Protein AF-A0AA42Z4S3-F1 (afdb_monomer)

Secondary structure (DSSP, 8-state):
-------------------------PPPPP-EEEEEEET---SSEEEEEE-TTSPEEEEETTS-EEEEEEEEEETTEEEEEEEEEE-TTTTSPPBBTTSPBP-----EEEEEEEEEETTEEEEEEEEE-S----STT-----B-TT-EEEEEEEE-SSSEEEEEEEEEE---SSS--EEEEEEETTTTEEEEEE--SSSSSS--GGGTTPPPPTT-SEEEEEEHHHHHHSPPEE-TT--EES-BPPB---TTS--SS-TTTTS--GGGTTPBP--TTSSEEEEEE--S-EEEEEE-TTS-EEEEEPPPPTTS--PPBTTTSS--BS----TT----PEEEEEE-STT---S---HHHH-TTT--EEEEEEETTEEEEEEEE-TTTT-SS-SS-TT---GGGGS---TTTTS-EEEEESS-EEEEEEE---GGGGTTTTEEEEEETTTEEEEE-B-TTSSSBSS--EEEEBSS-SEEEEEEE--TTSSSTT-EEEEEETTTEEEEEEE-TT--------TT--SS-SSS-HHHHHHHT--TT-TTB----SSSSSS-TTT-S-TT-SSS-GGG-TTTT-TTTTTT-PSPEEE---TTSSS-SBTTTTB-EE-B-SSS-GGGS--GGGEEEETTTTEEEETT--S---STT-----S-EEEEE---TTSPPEEEEEEEESSPSBBTTB--PPPTT-EEEEEEESSBTTEEEEEEEE-GGGT-EEEEEEEESS-EEEEEEEHHHH--TTS-SEEEEEEEEETTTTEEEEEEEETT---EE-SSPEE--GGGS-TTSS-PEEEEEEEE-TTT----BEEEEEEEEEESSTT------S-----------EE-SSSEE---------S---S-S-------TTSSS---------TT-EEETTEEE-----TT-SSS-TTT-TTTT-TT-TTSEEEPB-TTT--BSEEE---STT-SS-EE-TT-PEEEEP-SBSS-EEEE---GGG---B-HHHHS-TT-TT-HHHHHHHSEEEE--SSSSPEEEEE---SEEEEEEEEE----TT--STTSSEEEEEETTEEEEEEE-HHHHTTSTTB-EEEEEEEEE-SSS-EEEEEEEEES--EESEEEEEEE-PPPP------EEEEETTEEEEE--PPTT-SEEEEEEEEHHHHHHTTS-STTTEEEEEEEEESSSEEEE-----TT--EEEEEEEEETTEE--S----TT--S-SHHHHTTSTTS--

Foldseek 3Di:
DDDDDDDDDDDDDDDDDDDDDDDDDDQFDWFWAKDFAAPDFFAQWAAWDAAQLQWIWTAHQQGKIKTFDWDAPDRNRIYGPDIDIDCPRLQDWFAFLQLHTDPHRTWGWREWDWDDHSQKIKIWTKTFFSDQAFFPLLGQPRGKQQRIWTKMWIDPNPGTDIETLEGRAGDFSHDFGFAYWDAPPVQQKIKTFFAFNFFFQEQESRRNLAHGFLRHQATKIARRVVSVPADWDADPVRHTYRDFAQWFDQPVAPDVVGNSPPINCPSVSTHGAADVPDRMHGFEHAANHFRYWDQFPVRWIKTKGAHGAFQGAAAFDQAPHLQTARHGDRPHRFTFFIFIDGSVTGHAHQFGAHNCQQHVQHRWRWDWDQDPSDTDGDDIDGQVPSTPHGRYHPPRHRNSSSYGAGHPHRHQGQAGDLFAKHAKDQQCACASNCQRHGWMWIFTQVQFIKIFAADPVNSHGPDHIDGPAHQPDAGFHYKDAAYPPGPLHGKMKTDGGLVSTIMIIHIDRDQDDPLDLDQVDQRSPLLEHSVQCVVQVFRSRYSRTAAHQLCPNHRHPVGDQQRNPLPAGQLRQLQSNDSLQQQPAEDWDKFQQAQLVVPDDDRNRQFRFFAHASPDGRVRQEDPSQWDGHDRNSKTKRAFFEAQALAFPRQRFHPWTKHFHNFFLQAAWKKKKWKWFPPPFAASSRRDQDAFPWWKFKKWALSYSQTIWTKIFGSNRSQIWIKIWGGHRRDIDIDTGGCVQQNRQNPFRMKMWMWTQNSNQQWIWIWIDTNNHDIGTPDDTDHHDNVQRHPPDSHGIMMGIGTHPHPVRGTGMTMIRMITMGGDGPPLPLPPPPPDDDPDDDDDFHHDHSDTDGDDDDDDDDDDDDPDPDDDDDDDDPDDDDDDDQVPQPPQWDDDPRDTDGDQPQQLLQADGVLRQLQRQASQSPVQADFFAFPVPRDGQWEFCADDDLGGAWFQAPVRDIHGHDDQKDDWDKDFFDDPPPLQEPDCCSHVNPPRRPVSRSSSLARMKTWDDQDDDFIKGFGNGFFAKKKKKFKYAARDPQQFDWPQFFKFKDKPNHTSDHRDDRQVSQVTHSYMHIHMDIDGGDPNRGIMITIGGDHDIDMTRIMTMGGRDFDAFEAFDAWDWDDDVQFIKTFTDGTVRFQFKWKWKFKPVQCVVVVNQLQRGTDATQDARHRHRMGGDRDDDDVPIDMDMFMWGAGSNGIYASDDPDPPDDDGRRVRLVNHPHHRD

pLDDT: mean 84.41, std 17.95, range [22.06, 98.81]

Structure (mmCIF, N/CA/C/O backbone):
data_AF-A0AA42Z4S3-F1
#
_entry.id   AF-A0AA42Z4S3-F1
#
loop_
_atom_site.group_PDB
_atom_site.id
_atom_site.type_symbol
_atom_site.label_atom_id
_atom_site.label_alt_id
_atom_site.label_comp_id
_atom_site.label_asym_id
_atom_site.label_entity_id
_atom_site.label_seq_id
_atom_site.pdbx_PDB_ins_code
_atom_site.Cartn_x
_atom_site.Cartn_y
_atom_site.Cartn_z
_atom_site.occupancy
_atom_site.B_iso_or_equiv
_atom_site.auth_seq_id
_atom_site.auth_comp_id
_atom_site.auth_asym_id
_atom_site.auth_atom_id
_atom_site.pdbx_PDB_model_num
ATOM 1 N N . MET A 1 1 ? -20.725 -14.456 -30.197 1.00 29.16 1 MET A N 1
ATOM 2 C CA . MET A 1 1 ? -21.381 -15.527 -31.013 1.00 29.16 1 MET A CA 1
ATOM 3 C C . MET A 1 1 ? -22.117 -16.524 -30.101 1.00 29.16 1 MET A C 1
ATOM 5 O O . MET A 1 1 ? -21.522 -17.475 -29.614 1.00 29.16 1 MET A O 1
ATOM 9 N N . ILE A 1 2 ? -23.419 -16.324 -29.867 1.00 31.39 2 ILE A N 1
ATOM 10 C CA . ILE A 1 2 ? -24.229 -17.087 -28.895 1.00 31.39 2 ILE A CA 1
ATOM 11 C C . ILE A 1 2 ? -24.362 -18.573 -29.289 1.00 31.39 2 ILE A C 1
ATOM 13 O O . ILE A 1 2 ? -25.015 -18.915 -30.282 1.00 31.39 2 ILE A O 1
ATOM 17 N N . ARG A 1 3 ? -23.826 -19.488 -28.468 1.00 25.52 3 ARG A N 1
ATOM 18 C CA . ARG A 1 3 ? -24.170 -20.922 -28.505 1.00 25.52 3 ARG A CA 1
ATOM 19 C C . ARG A 1 3 ? -24.824 -21.380 -27.206 1.00 25.52 3 ARG A C 1
ATOM 21 O O . ARG A 1 3 ? -24.203 -21.947 -26.322 1.00 25.52 3 ARG A O 1
ATOM 28 N N . ARG A 1 4 ? -26.154 -21.273 -27.212 1.00 28.16 4 ARG A N 1
ATOM 29 C CA . ARG A 1 4 ? -27.086 -22.049 -26.382 1.00 28.16 4 ARG A CA 1
ATOM 30 C C . ARG A 1 4 ? -26.798 -23.556 -26.467 1.00 28.16 4 ARG A C 1
ATOM 32 O O . ARG A 1 4 ? -26.897 -24.125 -27.558 1.00 28.16 4 ARG A O 1
ATOM 39 N N . HIS A 1 5 ? -26.599 -24.227 -25.334 1.00 26.06 5 HIS A N 1
ATOM 40 C CA . HIS A 1 5 ? -26.882 -25.660 -25.130 1.00 26.06 5 HIS A CA 1
ATOM 41 C C . HIS A 1 5 ? -27.743 -25.787 -23.857 1.00 26.06 5 HIS A C 1
ATOM 43 O O . HIS A 1 5 ? -27.249 -25.725 -22.749 1.00 26.06 5 HIS A O 1
ATOM 49 N N . ALA A 1 6 ? -29.072 -25.721 -23.958 1.00 26.83 6 ALA A N 1
ATOM 50 C CA . ALA A 1 6 ? -29.973 -26.862 -24.167 1.00 26.83 6 ALA A CA 1
ATOM 51 C C . ALA A 1 6 ? -30.007 -27.883 -23.006 1.00 26.83 6 ALA A C 1
ATOM 53 O O . ALA A 1 6 ? -29.569 -29.025 -23.150 1.00 26.83 6 ALA A O 1
ATOM 54 N N . CYS A 1 7 ? -30.660 -27.508 -21.902 1.00 22.06 7 CYS A N 1
ATOM 55 C CA . CYS A 1 7 ? -31.142 -28.444 -20.888 1.00 22.06 7 CYS A CA 1
ATOM 56 C C . CYS A 1 7 ? -32.348 -29.239 -21.441 1.00 22.06 7 CYS A C 1
ATOM 58 O O . CYS A 1 7 ? -33.380 -28.678 -21.822 1.00 22.06 7 CYS A O 1
ATOM 60 N N . ARG A 1 8 ? -32.214 -30.567 -21.568 1.00 24.98 8 ARG A N 1
ATOM 61 C CA . ARG A 1 8 ? -33.283 -31.470 -22.033 1.00 24.98 8 ARG A CA 1
ATOM 62 C C . ARG A 1 8 ? -34.077 -32.011 -20.847 1.00 24.98 8 ARG A C 1
ATOM 64 O O . ARG A 1 8 ? -33.633 -32.918 -20.152 1.00 24.98 8 ARG A O 1
ATOM 71 N N . ALA A 1 9 ? -35.305 -31.520 -20.716 1.00 25.77 9 ALA A N 1
ATOM 72 C CA . ALA A 1 9 ? -36.335 -32.049 -19.836 1.00 25.77 9 ALA A CA 1
ATOM 73 C C . ALA A 1 9 ? -36.715 -33.507 -20.171 1.00 25.77 9 ALA A C 1
ATOM 75 O O . ALA A 1 9 ? -37.051 -33.841 -21.313 1.00 25.77 9 ALA A O 1
ATOM 76 N N . VAL A 1 10 ? -36.758 -34.364 -19.147 1.00 26.34 10 VAL A N 1
ATOM 77 C CA . VAL A 1 10 ? -37.476 -35.646 -19.169 1.00 26.34 10 VAL A CA 1
ATOM 78 C C . VAL A 1 10 ? -38.820 -35.437 -18.471 1.00 26.34 10 VAL A C 1
ATOM 80 O O . VAL A 1 10 ? -38.917 -35.469 -17.250 1.00 26.34 10 VAL A O 1
ATOM 83 N N . ILE A 1 11 ? -39.878 -35.230 -19.258 1.00 29.59 11 ILE A N 1
ATOM 84 C CA . ILE A 1 11 ? -41.263 -35.215 -18.768 1.00 29.59 11 ILE A CA 1
ATOM 85 C C . ILE A 1 11 ? -41.795 -36.653 -18.751 1.00 29.59 11 ILE A C 1
ATOM 87 O O . ILE A 1 11 ? -42.029 -37.261 -19.797 1.00 29.59 11 ILE A O 1
ATOM 91 N N . GLY A 1 12 ? -42.026 -37.181 -17.548 1.00 25.41 12 GLY A N 1
ATOM 92 C CA . GLY A 1 12 ? -42.789 -38.400 -17.284 1.00 25.41 12 GLY A CA 1
ATOM 93 C C . GLY A 1 12 ? -44.149 -38.067 -16.668 1.00 25.41 12 GLY A C 1
ATOM 94 O O . GLY A 1 12 ? -44.254 -37.764 -15.488 1.00 25.41 12 GLY A O 1
ATOM 95 N N . PHE A 1 13 ? -45.194 -38.131 -17.487 1.00 31.78 13 PHE A N 1
ATOM 96 C CA . PHE A 1 13 ? -46.596 -37.844 -17.167 1.00 31.78 13 PHE A CA 1
ATOM 97 C C . PHE A 1 13 ? -47.201 -38.864 -16.176 1.00 31.78 13 PHE A C 1
ATOM 99 O O . PHE A 1 13 ? -47.369 -40.023 -16.552 1.00 31.78 13 PHE A O 1
ATOM 106 N N . VAL A 1 14 ? -47.657 -38.440 -14.987 1.00 30.89 14 VAL A N 1
ATOM 107 C CA . VAL A 1 14 ? -48.811 -39.044 -14.280 1.00 30.89 14 VAL A CA 1
ATOM 108 C C . VAL A 1 14 ? -49.551 -37.944 -13.513 1.00 30.89 14 VAL A C 1
ATOM 110 O O . VAL A 1 14 ? -49.013 -37.339 -12.594 1.00 30.89 14 VAL A O 1
ATOM 113 N N . GLY A 1 15 ? -50.793 -37.680 -13.923 1.00 35.94 15 GLY A N 1
ATOM 114 C CA . GLY A 1 15 ? -51.637 -36.628 -13.366 1.00 35.94 15 GLY A CA 1
ATOM 115 C C . GLY A 1 15 ? -52.119 -36.906 -11.944 1.00 35.94 15 GLY A C 1
ATOM 116 O O . GLY A 1 15 ? -52.366 -38.054 -11.569 1.00 35.94 15 GLY A O 1
ATOM 117 N N . PHE A 1 16 ? -52.326 -35.824 -11.192 1.00 30.86 16 PHE A N 1
ATOM 118 C CA . PHE A 1 16 ? -52.967 -35.865 -9.888 1.00 30.86 16 PHE A CA 1
ATOM 119 C C . PHE A 1 16 ? -54.235 -35.012 -9.843 1.00 30.86 16 PHE A C 1
ATOM 121 O O . PHE A 1 16 ? -54.315 -33.886 -10.323 1.00 30.86 16 PHE A O 1
ATOM 128 N N . LEU A 1 17 ? -55.242 -35.660 -9.276 1.00 31.52 17 LEU A N 1
ATOM 129 C CA . LEU A 1 17 ? -56.587 -35.216 -8.980 1.00 31.52 17 LEU A CA 1
ATOM 130 C C . LEU A 1 17 ? -56.551 -34.104 -7.919 1.00 31.52 17 LEU A C 1
ATOM 132 O O . LEU A 1 17 ? -55.923 -34.277 -6.877 1.00 31.52 17 LEU A O 1
ATOM 136 N N . CYS A 1 18 ? -57.271 -33.005 -8.161 1.00 31.77 18 CYS A N 1
ATOM 137 C CA . CYS A 1 18 ? -57.515 -31.944 -7.187 1.00 31.77 18 CYS A CA 1
ATOM 138 C C . CYS A 1 18 ? -58.043 -32.494 -5.852 1.00 31.77 18 CYS A C 1
ATOM 140 O O . CYS A 1 18 ? -59.130 -33.077 -5.802 1.00 31.77 18 CYS A O 1
ATOM 142 N N . LEU A 1 19 ? -57.344 -32.183 -4.761 1.00 30.50 19 LEU A N 1
ATOM 143 C CA . LEU A 1 19 ? -57.950 -32.025 -3.446 1.00 30.50 19 LEU A CA 1
ATOM 144 C C . LEU A 1 19 ? -57.431 -30.708 -2.863 1.00 30.50 19 LEU A C 1
ATOM 146 O O . LEU A 1 19 ? -56.246 -30.567 -2.589 1.00 30.50 19 LEU A O 1
ATOM 150 N N . ALA A 1 20 ? -58.330 -29.735 -2.744 1.00 38.12 20 ALA A N 1
ATOM 151 C CA . ALA A 1 20 ? -58.050 -28.437 -2.157 1.00 38.12 20 ALA A CA 1
ATOM 152 C C . ALA A 1 20 ? -57.659 -28.598 -0.679 1.00 38.12 20 ALA A C 1
ATOM 154 O O . ALA A 1 20 ? -58.510 -28.897 0.161 1.00 38.12 20 ALA A O 1
ATOM 155 N N . LEU A 1 21 ? -56.381 -28.382 -0.378 1.00 31.97 21 LEU A N 1
ATOM 156 C CA . LEU A 1 21 ? -55.927 -27.881 0.912 1.00 31.97 21 LEU A CA 1
ATOM 157 C C . LEU A 1 21 ? -55.508 -26.431 0.687 1.00 31.97 21 LEU A C 1
ATOM 159 O O . LEU A 1 21 ? -54.557 -26.142 -0.027 1.00 31.97 21 LEU A O 1
ATOM 163 N N . SER A 1 22 ? -56.291 -25.527 1.256 1.00 33.69 22 SER A N 1
ATOM 164 C CA . SER A 1 22 ? -55.968 -24.117 1.408 1.00 33.69 22 SER A CA 1
ATOM 165 C C . SER A 1 22 ? -54.712 -23.966 2.268 1.00 33.69 22 SER A C 1
ATOM 167 O O . SER A 1 22 ? -54.780 -24.223 3.471 1.00 33.69 22 SER A O 1
ATOM 169 N N . ILE A 1 23 ? -53.609 -23.530 1.663 1.00 31.31 23 ILE A N 1
ATOM 170 C CA . ILE A 1 23 ? -52.482 -22.912 2.364 1.00 31.31 23 ILE A CA 1
ATOM 171 C C . ILE A 1 23 ? -52.549 -21.418 2.024 1.00 31.31 23 ILE A C 1
ATOM 173 O O . ILE A 1 23 ? -52.349 -21.069 0.863 1.00 31.31 23 ILE A O 1
ATOM 177 N N . PRO A 1 24 ? -52.912 -20.533 2.967 1.00 35.69 24 PRO A N 1
ATOM 178 C CA . PRO A 1 24 ? -52.584 -19.127 2.867 1.00 35.69 24 PRO A CA 1
ATOM 179 C C . PRO A 1 24 ? -51.231 -18.915 3.549 1.00 35.69 24 PRO A C 1
ATOM 181 O O . PRO A 1 24 ? -51.073 -19.187 4.736 1.00 35.69 24 PRO A O 1
ATOM 184 N N . GLY A 1 25 ? -50.272 -18.442 2.777 1.00 32.47 25 GLY A N 1
ATOM 185 C CA . GLY A 1 25 ? -48.986 -17.961 3.243 1.00 32.47 25 GLY A CA 1
ATOM 186 C C . GLY A 1 25 ? -48.299 -17.415 2.014 1.00 32.47 25 GLY A C 1
ATOM 187 O O . GLY A 1 25 ? -47.662 -18.177 1.297 1.00 32.47 25 GLY A O 1
ATOM 188 N N . ALA A 1 26 ? -48.551 -16.142 1.704 1.00 39.41 26 ALA A N 1
ATOM 189 C CA . ALA A 1 26 ? -47.608 -15.400 0.882 1.00 39.41 26 ALA A CA 1
ATOM 190 C C . ALA A 1 26 ? -46.235 -15.582 1.546 1.00 39.41 26 ALA A C 1
ATOM 192 O O . ALA A 1 26 ? -46.162 -15.517 2.778 1.00 39.41 26 ALA A O 1
ATOM 193 N N . LEU A 1 27 ? -45.200 -15.908 0.770 1.00 48.97 27 LEU A N 1
ATOM 194 C CA . LEU A 1 27 ? -43.832 -15.784 1.269 1.00 48.97 27 LEU A CA 1
ATOM 195 C C . LEU A 1 27 ? -43.710 -14.354 1.809 1.00 48.97 27 LEU A C 1
ATOM 197 O O . LEU A 1 27 ? -44.201 -13.427 1.164 1.00 48.97 27 LEU A O 1
ATOM 201 N N . ALA A 1 28 ? -43.209 -14.194 3.034 1.00 59.06 28 ALA A N 1
ATOM 202 C CA . ALA A 1 28 ? -42.989 -12.858 3.564 1.00 59.06 28 ALA A CA 1
ATOM 203 C C . ALA A 1 28 ? -41.935 -12.200 2.669 1.00 59.06 28 ALA A C 1
ATOM 205 O O . ALA A 1 28 ? -40.856 -12.762 2.499 1.00 59.06 28 ALA A O 1
ATOM 206 N N . GLN A 1 29 ? -42.301 -11.082 2.048 1.00 76.12 29 GLN A N 1
ATOM 207 C CA . GLN A 1 29 ? -41.384 -10.246 1.288 1.00 76.12 29 GLN A CA 1
ATOM 208 C C . GLN A 1 29 ? -40.279 -9.777 2.240 1.00 76.12 29 GLN A C 1
ATOM 210 O O . GLN A 1 29 ? -40.583 -9.323 3.346 1.00 76.12 29 GLN A O 1
ATOM 215 N N . ILE A 1 30 ? -39.026 -9.968 1.839 1.00 87.19 30 ILE A N 1
ATOM 216 C CA . ILE A 1 30 ? -37.850 -9.490 2.566 1.00 87.19 30 ILE A CA 1
ATOM 217 C C . ILE A 1 30 ? -37.511 -8.145 1.952 1.00 87.19 30 ILE A C 1
ATOM 219 O O . ILE A 1 30 ? -37.483 -8.034 0.737 1.00 87.19 30 ILE A O 1
ATOM 223 N N . SER A 1 31 ? -37.364 -7.124 2.784 1.00 89.69 31 SER A N 1
ATOM 224 C CA . SER A 1 31 ? -37.192 -5.757 2.312 1.00 89.69 31 SER A CA 1
ATOM 225 C C . SER A 1 31 ? -36.435 -4.957 3.347 1.00 89.69 31 SER A C 1
ATOM 227 O O . SER A 1 31 ? -36.774 -5.006 4.534 1.00 89.69 31 SER A O 1
ATOM 229 N N . PHE A 1 32 ? -35.430 -4.218 2.906 1.00 92.81 32 PHE A N 1
ATOM 230 C CA . PHE A 1 32 ? -34.692 -3.282 3.737 1.00 92.81 32 PHE A CA 1
ATOM 231 C C . PHE A 1 32 ? -34.670 -1.910 3.078 1.00 92.81 32 PHE A C 1
ATOM 233 O O . PHE A 1 32 ? -34.764 -1.785 1.869 1.00 92.81 32 PHE A O 1
ATOM 240 N N . SER A 1 33 ? -34.533 -0.880 3.899 1.00 91.25 33 SER A N 1
ATOM 241 C CA . SER A 1 33 ? -34.171 0.467 3.462 1.00 91.25 33 SER A CA 1
ATOM 242 C C . SER A 1 33 ? -32.709 0.718 3.811 1.00 91.25 33 SER A C 1
ATOM 244 O O . SER A 1 33 ? -32.266 0.244 4.856 1.00 91.25 33 SER A O 1
ATOM 246 N N . SER A 1 34 ? -31.975 1.460 2.982 1.00 91.06 34 SER A N 1
ATOM 247 C CA . SER A 1 34 ? -30.566 1.806 3.223 1.00 91.06 34 SER A CA 1
ATOM 248 C C . SER A 1 34 ? -30.392 3.267 3.668 1.00 91.06 34 SER A C 1
ATOM 250 O O . SER A 1 34 ? -31.198 4.135 3.322 1.00 91.06 34 SER A O 1
ATOM 252 N N . SER A 1 35 ? -29.373 3.550 4.486 1.00 91.88 35 SER A N 1
ATOM 253 C CA . SER A 1 35 ? -28.947 4.908 4.858 1.00 91.88 35 SER A CA 1
ATOM 254 C C . SER A 1 35 ? -27.518 4.935 5.409 1.00 91.88 35 SER A C 1
ATOM 256 O O . SER A 1 35 ? -27.092 4.001 6.082 1.00 91.88 35 SER A O 1
ATOM 258 N N . GLY A 1 36 ? -26.784 6.032 5.208 1.00 92.81 36 GLY A N 1
ATOM 259 C CA . GLY A 1 36 ? -25.493 6.248 5.873 1.00 92.81 36 GLY A CA 1
ATOM 260 C C . GLY A 1 36 ? -25.631 6.647 7.352 1.00 92.81 36 GLY A C 1
ATOM 261 O O . GLY A 1 36 ? -26.595 7.312 7.756 1.00 92.81 36 GLY A O 1
ATOM 262 N N . LEU A 1 37 ? -24.639 6.302 8.178 1.00 96.56 37 LEU A N 1
ATOM 263 C CA . LEU A 1 37 ? -24.572 6.726 9.580 1.00 96.56 37 LEU A CA 1
ATOM 264 C C . LEU A 1 37 ? -24.096 8.184 9.706 1.00 96.56 37 LEU A C 1
ATOM 266 O O . LEU A 1 37 ? -22.904 8.494 9.694 1.00 96.56 37 LEU A O 1
ATOM 270 N N . SER A 1 38 ? -25.038 9.107 9.909 1.00 96.94 38 SER A N 1
ATOM 271 C CA . SER A 1 38 ? -24.730 10.538 9.991 1.00 96.94 38 SER A CA 1
ATOM 272 C C . SER A 1 38 ? -23.846 10.886 11.196 1.00 96.94 38 SER A C 1
ATOM 274 O O . SER A 1 38 ? -24.185 10.590 12.347 1.00 96.94 38 SER A O 1
ATOM 276 N N . GLY A 1 39 ? -22.742 11.594 10.940 1.00 93.88 39 GLY A N 1
ATOM 277 C CA . GLY A 1 39 ? -21.812 12.068 11.969 1.00 93.88 39 GLY A CA 1
ATOM 278 C C . GLY A 1 39 ? -20.792 11.029 12.438 1.00 93.88 39 GLY A C 1
ATOM 279 O O . GLY A 1 39 ? -20.069 11.310 13.395 1.00 93.88 39 GLY A O 1
ATOM 280 N N . ALA A 1 40 ? -20.730 9.856 11.798 1.00 94.44 40 ALA A N 1
ATOM 281 C CA . ALA A 1 40 ? -19.579 8.972 11.924 1.00 94.44 40 ALA A CA 1
ATOM 282 C C . ALA A 1 40 ? -18.338 9.641 11.315 1.00 94.44 40 ALA A C 1
ATOM 284 O O . ALA A 1 40 ? -18.430 10.380 10.338 1.00 94.44 40 ALA A O 1
ATOM 285 N N . THR A 1 41 ? -17.190 9.401 11.935 1.00 92.38 41 THR A N 1
ATOM 286 C CA . THR A 1 41 ? -15.879 9.855 11.465 1.00 92.38 41 THR A CA 1
ATOM 287 C C . THR A 1 41 ? -14.973 8.642 11.550 1.00 92.38 41 THR A C 1
ATOM 289 O O . THR A 1 41 ? -14.368 8.416 12.598 1.00 92.38 41 THR A O 1
ATOM 292 N N . VAL A 1 42 ? -15.006 7.812 10.513 1.00 92.44 42 VAL A N 1
ATOM 293 C CA . VAL A 1 42 ? -14.152 6.631 10.373 1.00 92.44 42 VAL A CA 1
ATOM 294 C C . VAL A 1 42 ? -13.202 6.855 9.206 1.00 92.44 42 VAL A C 1
ATOM 296 O O . VAL A 1 42 ? -13.493 7.660 8.329 1.00 92.44 42 VAL A O 1
ATOM 299 N N . ASN A 1 43 ? -12.075 6.161 9.218 1.00 90.88 43 ASN A N 1
ATOM 300 C CA . ASN A 1 43 ? -11.137 6.098 8.109 1.00 90.88 43 ASN A CA 1
ATOM 301 C C . ASN A 1 43 ? -10.698 4.645 7.929 1.00 90.88 43 ASN A C 1
ATOM 303 O O . ASN A 1 43 ? -10.277 4.027 8.912 1.00 90.88 43 ASN A O 1
ATOM 307 N N . ASN A 1 44 ? -10.861 4.108 6.719 1.00 89.75 44 ASN A N 1
ATOM 308 C CA . ASN A 1 44 ? -10.619 2.710 6.363 1.00 89.75 44 ASN A CA 1
ATOM 309 C C . ASN A 1 44 ? -11.102 1.736 7.454 1.00 89.75 44 ASN A C 1
ATOM 311 O O . ASN A 1 44 ? -10.285 1.072 8.108 1.00 89.75 44 ASN A O 1
ATOM 315 N N . PRO A 1 45 ? -12.421 1.703 7.732 1.00 95.75 45 PRO A N 1
ATOM 316 C CA . PRO A 1 45 ? -12.969 0.838 8.766 1.00 95.75 45 PRO A CA 1
ATOM 317 C C . PRO A 1 45 ? -12.798 -0.640 8.383 1.00 95.75 45 PRO A C 1
ATOM 319 O O . PRO A 1 45 ? -13.015 -1.013 7.233 1.00 95.75 45 PRO A O 1
ATOM 322 N N . THR A 1 46 ? -12.416 -1.478 9.350 1.00 95.75 46 THR A N 1
ATOM 323 C CA . THR A 1 46 ? -12.044 -2.888 9.113 1.00 95.75 46 THR A CA 1
ATOM 324 C C . THR A 1 46 ? -12.916 -3.915 9.809 1.00 95.75 46 THR A C 1
ATOM 326 O O . THR A 1 46 ? -13.020 -5.036 9.318 1.00 95.75 46 THR A O 1
ATOM 329 N N . SER A 1 47 ? -13.518 -3.562 10.946 1.00 97.69 47 SER A N 1
ATOM 330 C CA . SER A 1 47 ? -14.443 -4.438 11.662 1.00 97.69 47 SER A CA 1
ATOM 331 C C . SER A 1 47 ? -15.479 -3.646 12.463 1.00 97.69 47 SER A C 1
ATOM 333 O O . SER A 1 47 ? -15.229 -2.500 12.859 1.00 97.69 47 SER A O 1
ATOM 335 N N . ILE A 1 48 ? -16.665 -4.225 12.664 1.00 98.12 48 ILE A N 1
ATOM 336 C CA . ILE A 1 48 ? -17.844 -3.548 13.212 1.00 98.12 48 ILE A CA 1
ATOM 337 C C . ILE A 1 48 ? -18.702 -4.472 14.085 1.00 98.12 48 ILE A C 1
ATOM 339 O O . ILE A 1 48 ? -19.171 -5.512 13.643 1.00 98.12 48 ILE A O 1
ATOM 343 N N . GLU A 1 49 ? -19.017 -4.058 15.317 1.00 98.06 49 GLU A N 1
ATOM 344 C CA . GLU A 1 49 ? -19.950 -4.814 16.167 1.00 98.06 49 GLU A CA 1
ATOM 345 C C . GLU A 1 49 ? -20.606 -3.951 17.261 1.00 98.06 49 GLU A C 1
ATOM 347 O O . GLU A 1 49 ? -20.018 -3.009 17.800 1.00 98.06 49 GLU A O 1
ATOM 352 N N . PHE A 1 50 ? -21.849 -4.273 17.632 1.00 98.38 50 PHE A N 1
ATOM 353 C CA . PHE A 1 50 ? -22.528 -3.657 18.774 1.00 98.38 50 PHE A CA 1
ATOM 354 C C . PHE A 1 50 ? -22.154 -4.316 20.099 1.00 98.38 50 PHE A C 1
ATOM 356 O O . PHE A 1 50 ? -22.395 -5.499 20.306 1.00 98.38 50 PHE A O 1
ATOM 363 N N . GLY A 1 51 ? -21.692 -3.510 21.055 1.00 97.31 51 GLY A N 1
ATOM 364 C CA . GLY A 1 51 ? -21.411 -3.985 22.404 1.00 97.31 51 GLY A CA 1
ATOM 365 C C . GLY A 1 51 ? -22.646 -4.063 23.308 1.00 97.31 51 GLY A C 1
ATOM 366 O O . GLY A 1 51 ? -23.686 -3.445 23.052 1.00 97.31 51 GLY A O 1
ATOM 367 N N . PRO A 1 52 ? -22.532 -4.743 24.465 1.00 96.44 52 PRO A N 1
ATOM 368 C CA . PRO A 1 52 ? -23.649 -4.932 25.393 1.00 96.44 52 PRO A CA 1
ATOM 369 C C . PRO A 1 52 ? -24.115 -3.640 26.078 1.00 96.44 52 PRO A C 1
ATOM 371 O O . PRO A 1 52 ? -25.137 -3.634 26.762 1.00 96.44 52 PRO A O 1
ATOM 374 N N . ASP A 1 53 ? -23.362 -2.549 25.965 1.00 96.69 53 ASP A N 1
ATOM 375 C CA . ASP A 1 53 ? -23.748 -1.219 26.438 1.00 96.69 53 ASP A CA 1
ATOM 376 C C . ASP A 1 53 ? -24.585 -0.430 25.415 1.00 96.69 53 ASP A C 1
ATOM 378 O O . ASP A 1 53 ? -25.043 0.677 25.713 1.00 96.69 53 ASP A O 1
ATOM 382 N N . GLY A 1 54 ? -24.846 -1.031 24.252 1.00 95.94 54 GLY A N 1
ATOM 383 C CA . GLY A 1 54 ? -25.671 -0.496 23.180 1.00 95.94 54 GLY A CA 1
ATOM 384 C C . GLY A 1 54 ? -24.949 0.484 22.257 1.00 95.94 54 GLY A C 1
ATOM 385 O O . GLY A 1 54 ? -25.615 1.183 21.492 1.00 95.94 54 GLY A O 1
ATOM 386 N N . ARG A 1 55 ? -23.617 0.574 22.347 1.00 98.12 55 ARG A N 1
ATOM 387 C CA . ARG A 1 55 ? -22.787 1.351 21.421 1.00 98.12 55 ARG A CA 1
ATOM 388 C C . ARG A 1 55 ? -22.307 0.486 20.264 1.00 98.12 55 ARG A C 1
ATOM 390 O O . ARG A 1 55 ? -22.099 -0.711 20.437 1.00 98.12 55 ARG A O 1
ATOM 397 N N . LEU A 1 56 ? -22.104 1.122 19.117 1.00 98.75 56 LEU A N 1
ATOM 398 C CA . LEU A 1 56 ? -21.456 0.517 17.958 1.00 98.75 56 LEU A CA 1
ATOM 399 C C . LEU A 1 56 ? -19.949 0.739 18.061 1.00 98.75 56 LEU A C 1
ATOM 401 O O . LEU A 1 56 ? -19.521 1.884 18.205 1.00 98.75 56 LEU A O 1
ATOM 405 N N . TYR A 1 57 ? -19.169 -0.329 17.993 1.00 98.75 57 TYR A N 1
ATOM 406 C CA . TYR A 1 57 ? -17.716 -0.280 17.954 1.00 98.75 57 TYR A CA 1
ATOM 407 C C . TYR A 1 57 ? -17.257 -0.514 16.519 1.00 98.75 57 TYR A C 1
ATOM 409 O O . TYR A 1 57 ? -17.690 -1.476 15.895 1.00 98.75 57 TYR A O 1
ATOM 417 N N . VAL A 1 58 ? -16.412 0.377 16.004 1.00 98.69 58 VAL A N 1
ATOM 418 C CA . VAL A 1 58 ? -15.847 0.286 14.653 1.00 98.69 58 VAL A CA 1
ATOM 419 C C . VAL A 1 58 ? -14.335 0.416 14.760 1.00 98.69 58 VAL A C 1
ATOM 421 O O . VAL A 1 58 ? -13.851 1.433 15.268 1.00 98.69 58 VAL A O 1
ATOM 424 N N . SER A 1 59 ? -13.592 -0.606 14.339 1.00 98.12 59 SER A N 1
ATOM 425 C CA . SER A 1 59 ? -12.134 -0.532 14.228 1.00 98.12 59 SER A CA 1
ATOM 426 C C . SER A 1 59 ? -11.722 0.056 12.887 1.00 98.12 59 SER A C 1
ATOM 428 O O . SER A 1 59 ? -12.410 -0.103 11.882 1.00 98.12 59 SER A O 1
ATOM 430 N N . GLN A 1 60 ? -10.574 0.718 12.882 1.00 95.75 60 GLN A N 1
ATOM 431 C CA . GLN A 1 60 ? -9.906 1.209 11.686 1.00 95.75 60 GLN A CA 1
ATOM 432 C C . GLN A 1 60 ? -8.640 0.405 11.427 1.00 95.75 60 GLN A C 1
ATOM 434 O O . GLN A 1 60 ? -8.028 -0.115 12.367 1.00 95.75 60 GLN A O 1
ATOM 439 N N . GLN A 1 61 ? -8.194 0.401 10.172 1.00 93.38 61 GLN A N 1
ATOM 440 C CA . GLN A 1 61 ? -6.985 -0.307 9.757 1.00 93.38 61 GLN A CA 1
ATOM 441 C C . GLN A 1 61 ? -5.758 0.059 10.603 1.00 93.38 61 GLN A C 1
ATOM 443 O O . GLN A 1 61 ? -4.970 -0.817 10.921 1.00 93.38 61 GLN A O 1
ATOM 448 N N . ASN A 1 62 ? -5.614 1.319 11.029 1.00 91.31 62 ASN A N 1
ATOM 449 C CA . ASN A 1 62 ? -4.464 1.793 11.813 1.00 91.31 62 ASN A CA 1
ATOM 450 C C . ASN A 1 62 ? -4.497 1.446 13.317 1.00 91.31 62 ASN A C 1
ATOM 452 O O . ASN A 1 62 ? -3.583 1.828 14.056 1.00 91.31 62 ASN A O 1
ATOM 456 N N . GLY A 1 63 ? -5.543 0.761 13.784 1.00 95.38 63 GLY A N 1
ATOM 457 C CA . GLY A 1 63 ? -5.659 0.276 15.159 1.00 95.38 63 GLY A CA 1
ATOM 458 C C . GLY A 1 63 ? -6.429 1.191 16.109 1.00 95.38 63 GLY A C 1
ATOM 459 O O . GLY A 1 63 ? -6.506 0.903 17.309 1.00 95.38 63 GLY A O 1
ATOM 460 N N . LEU A 1 64 ? -7.016 2.280 15.601 1.00 96.69 64 LEU A N 1
ATOM 461 C CA . LEU A 1 64 ? -8.006 3.064 16.337 1.00 96.69 64 LEU A CA 1
ATOM 462 C C . LEU A 1 64 ? -9.357 2.352 16.371 1.00 96.69 64 LEU A C 1
ATOM 464 O O . LEU A 1 64 ? -9.779 1.740 15.393 1.00 96.69 64 LEU A O 1
ATOM 468 N N . ILE A 1 65 ? -10.066 2.484 17.492 1.00 98.56 65 ILE A N 1
ATOM 469 C CA . ILE A 1 65 ? -11.441 1.997 17.632 1.00 98.56 65 ILE A CA 1
ATOM 470 C C . ILE A 1 65 ? -12.337 3.160 18.049 1.00 98.56 65 ILE A C 1
ATOM 472 O O . ILE A 1 65 ? -12.069 3.853 19.036 1.00 98.56 65 ILE A O 1
ATOM 476 N N . HIS A 1 66 ? -13.434 3.354 17.325 1.00 98.50 66 HIS A N 1
ATOM 477 C CA . HIS A 1 66 ? -14.479 4.302 17.682 1.00 98.50 66 HIS A CA 1
ATOM 478 C C . HIS A 1 66 ? -15.665 3.594 18.323 1.00 98.50 66 HIS A C 1
ATOM 480 O O . HIS A 1 66 ? -16.218 2.658 17.758 1.00 98.50 66 HIS A O 1
ATOM 486 N N . ALA A 1 67 ? -16.085 4.074 19.495 1.00 98.44 67 ALA A N 1
ATOM 487 C CA . ALA A 1 67 ? -17.315 3.645 20.150 1.00 98.44 67 ALA A CA 1
ATOM 488 C C . ALA A 1 67 ? -18.391 4.732 19.998 1.00 98.44 67 ALA A C 1
ATOM 490 O O . ALA A 1 67 ? -18.363 5.767 20.679 1.00 98.44 67 ALA A O 1
ATOM 491 N N . TYR A 1 68 ? -19.354 4.494 19.112 1.00 98.62 68 TYR A N 1
ATOM 492 C CA . TYR A 1 68 ? -20.425 5.423 18.777 1.00 98.62 68 TYR A CA 1
ATOM 493 C C . TYR A 1 68 ? -21.673 5.205 19.630 1.00 98.62 68 TYR A C 1
ATOM 495 O O . TYR A 1 68 ? -22.240 4.116 19.713 1.00 98.62 68 TYR A O 1
ATOM 503 N N . THR A 1 69 ? -22.165 6.293 20.222 1.00 98.38 69 THR A N 1
ATOM 504 C CA . THR A 1 69 ? -23.515 6.345 20.793 1.00 98.38 69 THR A CA 1
ATOM 505 C C . THR A 1 69 ? -24.487 6.814 19.722 1.00 98.38 69 THR A C 1
ATOM 507 O O . THR A 1 69 ? -24.448 7.978 19.313 1.00 98.38 69 THR A O 1
ATOM 510 N N . ILE A 1 70 ? -25.384 5.932 19.293 1.00 98.25 70 ILE A N 1
ATOM 511 C CA . ILE A 1 70 ? -26.258 6.172 18.142 1.00 98.25 70 ILE A CA 1
ATOM 512 C C . ILE A 1 70 ? -27.690 6.472 18.593 1.00 98.25 70 ILE A C 1
ATOM 514 O O . ILE A 1 70 ? -28.212 5.880 19.539 1.00 98.25 70 ILE A O 1
ATOM 518 N N . SER A 1 71 ? -28.348 7.392 17.889 1.00 96.56 71 SER A N 1
ATOM 519 C CA . SER A 1 71 ? -29.783 7.640 17.995 1.00 96.56 71 SER A CA 1
ATOM 520 C C . SER A 1 71 ? -30.446 7.460 16.635 1.00 96.56 71 SER A C 1
ATOM 522 O O . SER A 1 71 ? -30.029 8.069 15.654 1.00 96.56 71 SER A O 1
ATOM 524 N N . ARG A 1 72 ? -31.549 6.709 16.593 1.00 96.00 72 ARG A N 1
ATOM 525 C CA . ARG A 1 72 ? -32.445 6.679 15.431 1.00 96.00 72 ARG A CA 1
ATOM 526 C C . ARG A 1 72 ? -33.347 7.915 15.459 1.00 96.00 72 ARG A C 1
ATOM 528 O O . ARG A 1 72 ? -34.146 8.075 16.385 1.00 96.00 72 ARG A O 1
ATOM 535 N N . VAL A 1 73 ? -33.202 8.808 14.484 1.00 95.12 73 VAL A N 1
ATOM 536 C CA . VAL A 1 73 ? -33.892 10.115 14.432 1.00 95.12 73 VAL A CA 1
ATOM 537 C C . VAL A 1 73 ? -35.093 10.131 13.479 1.00 95.12 73 VAL A C 1
ATOM 539 O O . VAL A 1 73 ? -35.947 11.013 13.584 1.00 95.12 73 VAL A O 1
ATOM 542 N N . GLY A 1 74 ? -35.216 9.119 12.621 1.00 90.88 74 GLY A N 1
ATOM 543 C CA . GLY A 1 74 ? -36.334 8.898 11.703 1.00 90.88 74 GLY A CA 1
ATOM 544 C C . GLY A 1 74 ? -36.347 7.456 11.176 1.00 90.88 74 GLY A C 1
ATOM 545 O O . GLY A 1 74 ? -35.518 6.662 11.614 1.00 90.88 74 GLY A O 1
ATOM 546 N N . PRO A 1 75 ? -37.307 7.087 10.307 1.00 86.88 75 PRO A N 1
ATOM 547 C CA . PRO A 1 75 ? -37.203 5.883 9.475 1.00 86.88 75 PRO A CA 1
ATOM 548 C C . PRO A 1 75 ? -35.938 5.917 8.622 1.00 86.88 75 PRO A C 1
ATOM 550 O O . PRO A 1 75 ? -35.684 6.963 8.030 1.00 86.88 75 PRO A O 1
ATOM 553 N N . SER A 1 76 ? -35.164 4.827 8.612 1.00 89.00 76 SER A N 1
ATOM 554 C CA . SER A 1 76 ? -33.872 4.711 7.920 1.00 89.00 76 SER A CA 1
ATOM 555 C C . SER A 1 76 ? -32.978 5.938 8.137 1.00 89.00 76 SER A C 1
ATOM 557 O O . SER A 1 76 ? -32.522 6.599 7.210 1.00 89.00 76 SER A O 1
ATOM 559 N N . SER A 1 77 ? -32.850 6.375 9.395 1.00 93.56 77 SER A N 1
ATOM 560 C CA . SER A 1 77 ? -32.095 7.588 9.712 1.00 93.56 77 SER A CA 1
ATOM 561 C C . SER A 1 77 ? -31.470 7.506 11.095 1.00 93.56 77 SER A C 1
ATOM 563 O O . SER A 1 77 ? -32.153 7.572 12.130 1.00 93.56 77 SER A O 1
ATOM 565 N N . TYR A 1 78 ? -30.145 7.387 11.092 1.00 97.06 78 TYR A N 1
ATOM 566 C CA . TYR A 1 78 ? -29.313 7.135 12.260 1.00 97.06 78 TYR A CA 1
ATOM 567 C C . TYR A 1 78 ? -28.250 8.221 12.389 1.00 97.06 78 TYR A C 1
ATOM 569 O O . TYR A 1 78 ? -27.677 8.678 11.403 1.00 97.06 78 TYR A O 1
ATOM 577 N N . GLN A 1 79 ? -28.010 8.661 13.622 1.00 97.38 79 GLN A N 1
ATOM 578 C CA . GLN A 1 79 ? -27.071 9.735 13.912 1.00 97.38 79 GLN A CA 1
ATOM 579 C C . GLN A 1 79 ? -26.187 9.389 15.107 1.00 97.38 79 GLN A C 1
ATOM 581 O O . GLN A 1 79 ? -26.683 8.981 16.164 1.00 97.38 79 GLN A O 1
ATOM 586 N N . VAL A 1 80 ? -24.887 9.644 14.964 1.00 98.38 80 VAL A N 1
ATOM 587 C CA . VAL A 1 80 ? -23.924 9.634 16.065 1.00 98.38 80 VAL A CA 1
ATOM 588 C C . VAL A 1 80 ? -24.176 10.838 16.972 1.00 98.38 80 VAL A C 1
ATOM 590 O O . VAL A 1 80 ? -24.174 11.993 16.551 1.00 98.38 80 VAL A O 1
ATOM 593 N N . THR A 1 81 ? -24.409 10.566 18.253 1.00 97.69 81 THR A N 1
ATOM 594 C CA . THR A 1 81 ? -24.655 11.587 19.286 1.00 97.69 81 THR A CA 1
ATOM 595 C C . THR A 1 81 ? -23.465 11.793 20.219 1.00 97.69 81 THR A C 1
ATOM 597 O O . THR A 1 81 ? -23.369 12.836 20.867 1.00 97.69 81 THR A O 1
ATOM 600 N N . ALA A 1 82 ? -22.562 10.814 20.285 1.00 97.81 82 ALA A N 1
ATOM 601 C CA . ALA A 1 82 ? -21.279 10.899 20.967 1.00 97.81 82 ALA A CA 1
ATOM 602 C C . ALA A 1 82 ? -20.313 9.858 20.390 1.00 97.81 82 ALA A C 1
ATOM 604 O O . ALA A 1 82 ? -20.737 8.755 20.042 1.00 97.81 82 ALA A O 1
ATOM 605 N N . THR A 1 83 ? -19.030 10.206 20.377 1.00 98.12 83 THR A N 1
ATOM 606 C CA . THR A 1 83 ? -17.926 9.341 19.953 1.00 98.12 83 THR A CA 1
ATOM 607 C C . THR A 1 83 ? -16.908 9.267 21.081 1.00 98.12 83 THR A C 1
ATOM 609 O O . THR A 1 83 ? -16.514 10.298 21.630 1.00 98.12 83 THR A O 1
ATOM 612 N N . GLU A 1 84 ? -16.487 8.057 21.429 1.00 97.62 84 GLU A N 1
ATOM 613 C CA . GLU A 1 84 ? -15.266 7.805 22.194 1.00 97.62 84 GLU A CA 1
ATOM 614 C C . GLU A 1 84 ? -14.225 7.193 21.253 1.00 97.62 84 GLU A C 1
ATOM 616 O O . GLU A 1 84 ? -14.557 6.319 20.455 1.00 97.62 84 GLU A O 1
ATOM 621 N N . THR A 1 85 ? -12.979 7.651 21.351 1.00 97.44 85 THR A N 1
ATOM 622 C CA . THR A 1 85 ? -11.841 7.082 20.621 1.00 97.44 85 THR A CA 1
ATOM 623 C C . THR A 1 85 ? -10.990 6.272 21.585 1.00 97.44 85 THR A C 1
ATOM 625 O O . THR A 1 85 ? -10.573 6.790 22.622 1.00 97.44 85 THR A O 1
ATOM 628 N N . ILE A 1 86 ? -10.729 5.019 21.231 1.00 97.12 86 ILE A N 1
ATOM 629 C CA . ILE A 1 86 ? -9.941 4.063 22.003 1.00 97.12 86 ILE A CA 1
ATOM 630 C C . ILE A 1 86 ? -8.663 3.789 21.202 1.00 97.12 86 ILE A C 1
ATOM 632 O O . ILE A 1 86 ? -8.722 3.217 20.116 1.00 97.12 86 ILE A O 1
ATOM 636 N N . ALA A 1 87 ? -7.519 4.232 21.728 1.00 96.12 87 ALA A N 1
ATOM 637 C CA . ALA A 1 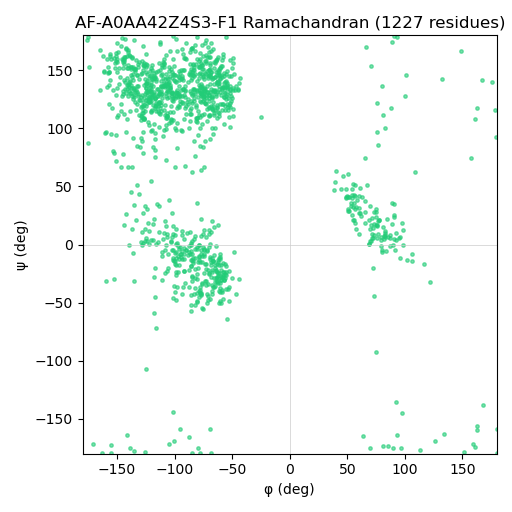87 ? -6.202 4.127 21.078 1.00 96.12 87 ALA A CA 1
ATOM 638 C C . ALA A 1 87 ? -5.298 3.059 21.725 1.00 96.12 87 ALA A C 1
ATOM 640 O O . ALA A 1 87 ? -4.116 2.926 21.404 1.00 96.12 87 ALA A O 1
ATOM 641 N N . ASP A 1 88 ? -5.847 2.291 22.668 1.00 94.38 88 ASP A N 1
ATOM 642 C CA . ASP A 1 88 ? -5.114 1.279 23.421 1.00 94.38 88 ASP A CA 1
ATOM 643 C C . ASP A 1 88 ? -4.504 0.199 22.517 1.00 94.38 88 ASP A C 1
ATOM 645 O O . ASP A 1 88 ? -3.460 -0.333 22.864 1.00 94.38 88 ASP A O 1
ATOM 649 N N . ILE A 1 89 ? -5.106 -0.135 21.371 1.00 96.19 89 ILE A N 1
ATOM 650 C CA . ILE A 1 89 ? -4.516 -1.100 20.427 1.00 96.19 89 ILE A CA 1
ATOM 651 C C . ILE A 1 89 ? -3.453 -0.441 19.556 1.00 96.19 89 ILE A C 1
ATOM 653 O O . ILE A 1 89 ? -2.339 -0.945 19.518 1.00 96.19 89 ILE A O 1
ATOM 657 N N . GLN A 1 90 ? -3.757 0.708 18.946 1.00 94.12 90 GLN A N 1
ATOM 658 C CA . GLN A 1 90 ? -2.798 1.487 18.153 1.00 94.12 90 GLN A CA 1
ATOM 659 C C . GLN A 1 90 ? -1.444 1.662 18.867 1.00 94.12 90 GLN A C 1
ATOM 661 O O . GLN A 1 90 ? -0.402 1.464 18.267 1.00 94.12 90 GLN A O 1
ATOM 666 N N . SER A 1 91 ? -1.456 1.940 20.175 1.00 87.44 91 SER A N 1
ATOM 667 C CA . SER A 1 91 ? -0.243 2.162 20.982 1.00 87.44 91 SER A CA 1
ATOM 668 C C . SER A 1 91 ? 0.555 0.906 21.384 1.00 87.44 91 SER A C 1
ATOM 670 O O . SER A 1 91 ? 1.463 1.001 22.215 1.00 87.44 91 SER A O 1
ATOM 672 N N . THR A 1 92 ? 0.221 -0.281 20.874 1.00 89.38 92 THR A N 1
ATOM 673 C CA . THR A 1 92 ? 1.044 -1.485 21.071 1.00 89.38 92 THR A CA 1
ATOM 674 C C . THR A 1 92 ? 2.342 -1.373 20.266 1.00 89.38 92 THR A C 1
ATOM 676 O O . THR A 1 92 ? 2.308 -1.046 19.085 1.00 89.38 92 THR A O 1
ATOM 679 N N . LEU A 1 93 ? 3.478 -1.654 20.913 1.00 89.62 93 LEU A N 1
ATOM 680 C CA . LEU A 1 93 ? 4.796 -1.666 20.275 1.00 89.62 93 LEU A CA 1
ATOM 681 C C . LEU A 1 93 ? 4.854 -2.730 19.167 1.00 89.62 93 LEU A C 1
ATOM 683 O O . LEU A 1 93 ? 4.437 -3.868 19.390 1.00 89.62 93 LEU A O 1
ATOM 687 N N . ASN A 1 94 ? 5.392 -2.355 18.008 1.00 92.94 94 ASN A N 1
ATOM 688 C CA . ASN A 1 94 ? 5.752 -3.293 16.944 1.00 92.94 94 ASN A CA 1
ATOM 689 C C . ASN A 1 94 ? 7.207 -3.741 17.089 1.00 92.94 94 ASN A C 1
ATOM 691 O O . ASN A 1 94 ? 8.015 -3.050 17.713 1.00 92.94 94 ASN A O 1
ATOM 695 N N . HIS A 1 95 ? 7.539 -4.861 16.461 1.00 92.50 95 HIS A N 1
ATOM 696 C CA . HIS A 1 95 ? 8.894 -5.402 16.407 1.00 92.50 95 HIS A CA 1
ATOM 697 C C . HIS A 1 95 ? 9.292 -5.616 14.946 1.00 92.50 95 HIS A C 1
ATOM 699 O O . HIS A 1 95 ? 8.437 -5.592 14.065 1.00 92.50 95 HIS A O 1
ATOM 705 N N . ASN A 1 96 ? 10.578 -5.780 14.680 1.00 92.44 96 ASN A N 1
ATOM 706 C CA . ASN A 1 96 ? 11.086 -6.259 13.397 1.00 92.44 96 ASN A CA 1
ATOM 707 C C . ASN A 1 96 ? 11.196 -7.786 13.410 1.00 92.44 96 ASN A C 1
ATOM 709 O O . ASN A 1 96 ? 10.989 -8.409 14.455 1.00 92.44 96 ASN A O 1
ATOM 713 N N . ASP A 1 97 ? 11.522 -8.391 12.268 1.00 90.56 97 ASP A N 1
ATOM 714 C CA . ASP A 1 97 ? 11.562 -9.852 12.166 1.00 90.56 97 ASP A CA 1
ATOM 715 C C . ASP A 1 97 ? 12.704 -10.497 12.974 1.00 90.56 97 ASP A C 1
ATOM 717 O O . ASP A 1 97 ? 12.654 -11.682 13.298 1.00 90.56 97 ASP A O 1
ATOM 721 N N . ASP A 1 98 ? 13.688 -9.706 13.412 1.00 88.62 98 ASP A N 1
ATOM 722 C CA . ASP A 1 98 ? 14.713 -10.109 14.385 1.00 88.62 98 ASP A CA 1
ATOM 723 C C . ASP A 1 98 ? 14.230 -10.087 15.855 1.00 88.62 98 ASP A C 1
ATOM 725 O O . ASP A 1 98 ? 14.913 -10.599 16.748 1.00 88.62 98 ASP A O 1
ATOM 729 N N . GLY A 1 99 ? 13.043 -9.527 16.110 1.00 87.88 99 GLY A N 1
ATOM 730 C CA . GLY A 1 99 ? 12.431 -9.342 17.429 1.00 87.88 99 GLY A CA 1
ATOM 731 C C . GLY A 1 99 ? 12.753 -7.993 18.083 1.00 87.88 99 GLY A C 1
ATOM 732 O O . GLY A 1 99 ? 12.211 -7.670 19.142 1.00 87.88 99 GLY A O 1
ATOM 733 N N . GLY A 1 100 ? 13.602 -7.171 17.462 1.00 88.62 100 GLY A N 1
ATOM 734 C CA . GLY A 1 100 ? 13.951 -5.838 17.939 1.00 88.62 100 GLY A CA 1
ATOM 735 C C . GLY A 1 100 ? 12.765 -4.875 17.883 1.00 88.62 100 GLY A C 1
ATOM 736 O O . GLY A 1 100 ? 11.951 -4.917 16.965 1.00 88.62 100 GLY A O 1
ATOM 737 N N . GLY A 1 101 ? 12.652 -3.977 18.865 1.00 87.19 101 GLY A N 1
ATOM 738 C CA . GLY A 1 101 ? 11.570 -2.988 18.904 1.00 87.19 101 GLY A CA 1
ATOM 739 C C . GLY A 1 101 ? 11.605 -2.019 17.715 1.00 87.19 101 GLY A C 1
ATOM 740 O O . GLY A 1 101 ? 12.663 -1.522 17.335 1.00 87.19 101 GLY A O 1
ATOM 741 N N . SER A 1 102 ? 10.431 -1.704 17.173 1.00 87.38 102 SER A N 1
ATOM 742 C CA . SER A 1 102 ? 10.231 -0.756 16.074 1.00 87.38 102 SER A CA 1
ATOM 743 C C . SER A 1 102 ? 9.693 0.588 16.581 1.00 87.38 102 SER A C 1
ATOM 745 O O . SER A 1 102 ? 8.984 0.659 17.586 1.00 87.38 102 SER A O 1
ATOM 747 N N . THR A 1 103 ? 10.001 1.682 15.878 1.00 84.69 103 THR A N 1
ATOM 748 C CA . THR A 1 103 ? 9.472 3.027 16.180 1.00 84.69 103 THR A CA 1
ATOM 749 C C . THR A 1 103 ? 8.051 3.248 15.644 1.00 84.69 103 THR A C 1
ATOM 751 O O . THR A 1 103 ? 7.455 4.296 15.906 1.00 84.69 103 THR A O 1
ATOM 754 N N . LEU A 1 104 ? 7.485 2.274 14.919 1.00 86.94 104 LEU A N 1
ATOM 755 C CA . LEU A 1 104 ? 6.134 2.339 14.361 1.00 86.94 104 LEU A CA 1
ATOM 756 C C . LEU A 1 104 ? 5.062 2.375 15.455 1.00 86.94 104 LEU A C 1
ATOM 758 O O . LEU A 1 104 ? 5.039 1.545 16.364 1.00 86.94 104 LEU A O 1
ATOM 762 N N . THR A 1 105 ? 4.123 3.311 15.313 1.00 82.25 105 THR A N 1
ATOM 763 C CA . THR A 1 105 ? 3.102 3.623 16.328 1.00 82.25 105 THR A CA 1
ATOM 764 C C . THR A 1 105 ? 1.675 3.209 15.951 1.00 82.25 105 THR A C 1
ATOM 766 O O . THR A 1 105 ? 0.757 3.514 16.704 1.00 82.25 105 THR A O 1
ATOM 769 N N . ASN A 1 106 ? 1.472 2.532 14.813 1.00 90.56 106 ASN A N 1
ATOM 770 C CA . ASN A 1 106 ? 0.172 2.004 14.372 1.00 90.56 106 ASN A CA 1
ATOM 771 C C . ASN A 1 106 ? 0.117 0.475 14.493 1.00 90.56 106 ASN A C 1
ATOM 773 O O . ASN A 1 106 ? 1.152 -0.182 14.563 1.00 90.56 106 ASN A O 1
ATOM 777 N N . ARG A 1 107 ? -1.089 -0.102 14.463 1.00 93.56 107 ARG A N 1
ATOM 778 C CA . ARG A 1 107 ? -1.305 -1.559 14.440 1.00 93.56 107 ARG A CA 1
ATOM 779 C C . ARG A 1 107 ? -2.371 -1.912 13.419 1.00 93.56 107 ARG A C 1
ATOM 781 O O . ARG A 1 107 ? -3.429 -1.295 13.450 1.00 93.56 107 ARG A O 1
ATOM 788 N N . GLN A 1 108 ? -2.133 -2.914 12.579 1.00 95.12 108 GLN A N 1
ATOM 789 C CA . GLN A 1 108 ? -3.174 -3.434 11.696 1.00 95.12 108 GLN A CA 1
ATOM 790 C C . GLN A 1 108 ? -4.244 -4.125 12.543 1.00 95.12 108 GLN A C 1
ATOM 792 O O . GLN A 1 108 ? -3.897 -4.990 13.342 1.00 95.12 108 GLN A O 1
ATOM 797 N N . VAL A 1 109 ? -5.519 -3.752 12.410 1.00 97.38 109 VAL A N 1
ATOM 798 C CA . VAL A 1 109 ? -6.645 -4.422 13.092 1.00 97.38 109 VAL A CA 1
ATOM 799 C C . VAL A 1 109 ? -7.642 -4.909 12.056 1.00 97.38 109 VAL A C 1
ATOM 801 O O . VAL A 1 109 ? -8.170 -4.097 11.301 1.00 97.38 109 VAL A O 1
ATOM 804 N N . THR A 1 110 ? -7.929 -6.209 12.055 1.00 95.50 110 THR A N 1
ATOM 805 C CA . THR A 1 110 ? -8.882 -6.860 11.134 1.00 95.50 110 THR A CA 1
ATOM 806 C C . THR A 1 110 ? -9.930 -7.714 11.852 1.00 95.50 110 THR A C 1
ATOM 808 O O . THR A 1 110 ? -10.805 -8.269 11.202 1.00 95.50 110 THR A O 1
ATOM 811 N N . GLY A 1 111 ? -9.897 -7.796 13.187 1.00 96.38 111 GLY A N 1
ATOM 812 C CA . GLY A 1 111 ? -10.915 -8.503 13.962 1.00 96.38 111 GLY A CA 1
ATOM 813 C C . GLY A 1 111 ? -11.274 -7.803 15.269 1.00 96.38 111 GLY A C 1
ATOM 814 O O . GLY A 1 111 ? -10.411 -7.387 16.052 1.00 96.38 111 GLY A O 1
ATOM 815 N N . LEU A 1 112 ? -12.576 -7.705 15.519 1.00 97.81 112 LEU A N 1
ATOM 816 C CA . LEU A 1 112 ? -13.172 -7.121 16.712 1.00 97.81 112 LEU A CA 1
ATOM 817 C C . LEU A 1 112 ? -14.333 -8.009 17.162 1.00 97.81 112 LEU A C 1
ATOM 819 O O . LEU A 1 112 ? -15.196 -8.336 16.362 1.00 97.81 112 LEU A O 1
ATOM 823 N N . MET A 1 113 ? -14.362 -8.361 18.450 1.00 97.31 113 MET A N 1
ATOM 824 C CA . MET A 1 113 ? -15.499 -9.052 19.056 1.00 97.31 113 MET A CA 1
ATOM 825 C C . MET A 1 113 ? -15.924 -8.401 20.374 1.00 97.31 113 MET A C 1
ATOM 827 O O . MET A 1 113 ? -15.080 -8.095 21.227 1.00 97.31 113 MET A O 1
ATOM 831 N N . THR A 1 114 ? -17.222 -8.217 20.603 1.00 97.50 114 THR A N 1
ATOM 832 C CA . THR A 1 114 ? -17.748 -7.615 21.834 1.00 97.50 114 THR A CA 1
ATOM 833 C C . THR A 1 114 ? -18.291 -8.648 22.823 1.00 97.50 114 THR A C 1
ATOM 835 O O . THR A 1 114 ? -18.836 -9.695 22.488 1.00 97.50 114 THR A O 1
ATOM 838 N N . ALA A 1 115 ? -18.138 -8.363 24.117 1.00 96.19 115 ALA A N 1
ATOM 839 C CA . ALA A 1 115 ? -18.620 -9.218 25.196 1.00 96.19 115 ALA A CA 1
ATOM 840 C C . ALA A 1 115 ? -18.870 -8.422 26.489 1.00 96.19 115 ALA A C 1
ATOM 842 O O . ALA A 1 115 ? -18.767 -7.196 26.555 1.00 96.19 115 ALA A O 1
ATOM 843 N N . GLY A 1 116 ? -19.169 -9.132 27.580 1.00 95.25 116 GLY A N 1
ATOM 844 C CA . GLY A 1 116 ? -19.267 -8.549 28.917 1.00 95.25 116 GLY A CA 1
ATOM 845 C C . GLY A 1 116 ? -20.683 -8.110 29.284 1.00 95.25 116 GLY A C 1
ATOM 846 O O . GLY A 1 116 ? -21.639 -8.870 29.153 1.00 95.25 116 GLY A O 1
ATOM 847 N N . THR A 1 117 ? -20.819 -6.918 29.867 1.00 96.19 117 THR A N 1
ATOM 848 C CA . THR A 1 117 ? -22.108 -6.399 30.363 1.00 96.19 117 THR A CA 1
ATOM 849 C C . THR A 1 117 ? -22.265 -4.919 30.024 1.00 96.19 117 THR A C 1
ATOM 851 O O . THR A 1 117 ? -21.248 -4.250 29.873 1.00 96.19 117 THR A O 1
ATOM 854 N N . PRO A 1 118 ? -23.484 -4.346 30.052 1.00 95.12 118 PRO A N 1
ATOM 855 C CA . PRO A 1 118 ? -23.677 -2.925 29.751 1.00 95.12 118 PRO A CA 1
ATOM 856 C C . PRO A 1 118 ? -22.851 -1.951 30.611 1.00 95.12 118 PRO A C 1
ATOM 858 O O . PRO A 1 118 ? -22.602 -0.820 30.219 1.00 95.12 118 PRO A O 1
ATOM 861 N N . THR A 1 119 ? -22.457 -2.348 31.826 1.00 95.56 119 THR A N 1
ATOM 862 C CA . THR A 1 119 ? -21.652 -1.507 32.735 1.00 95.56 119 THR A CA 1
ATOM 863 C C . THR A 1 119 ? -20.158 -1.823 32.717 1.00 95.56 119 THR A C 1
ATOM 865 O O . THR A 1 119 ? -19.384 -1.089 33.321 1.00 95.56 119 THR A O 1
ATOM 868 N N . ASN A 1 120 ? -19.778 -2.938 32.099 1.00 96.56 120 ASN A N 1
ATOM 869 C CA . ASN A 1 120 ? -18.408 -3.429 31.976 1.00 96.56 120 ASN A CA 1
ATOM 870 C C . ASN A 1 120 ? -18.306 -4.146 30.620 1.00 96.56 120 ASN A C 1
ATOM 872 O O . ASN A 1 120 ? -18.268 -5.386 30.606 1.00 96.56 120 ASN A O 1
ATOM 876 N N . PRO A 1 121 ? -18.427 -3.402 29.501 1.00 97.94 121 PRO A N 1
ATOM 877 C CA . PRO A 1 121 ? -18.208 -3.958 28.176 1.00 97.94 121 PRO A CA 1
ATOM 878 C C . PRO A 1 121 ? -16.764 -4.442 28.053 1.00 97.94 121 PRO A C 1
ATOM 880 O O . PRO A 1 121 ? -15.846 -3.919 28.699 1.00 97.94 121 PRO A O 1
ATOM 883 N N . VAL A 1 122 ? -16.593 -5.483 27.251 1.00 98.38 122 VAL A N 1
ATOM 884 C CA . VAL A 1 122 ? -15.311 -6.099 26.930 1.00 98.38 122 VAL A CA 1
ATOM 885 C C . VAL A 1 122 ? -15.178 -6.117 25.416 1.00 98.38 122 VAL A C 1
ATOM 887 O O . VAL A 1 122 ? -16.134 -6.483 24.741 1.00 98.38 122 VAL A O 1
ATOM 890 N N . LEU A 1 123 ? -14.008 -5.738 24.914 1.00 98.69 123 LEU A N 1
ATOM 891 C CA . LEU A 1 123 ? -13.637 -5.888 23.511 1.00 98.69 123 LEU A CA 1
ATOM 892 C C . LEU A 1 123 ? -12.499 -6.899 23.432 1.00 98.69 123 LEU A C 1
ATOM 894 O O . LEU A 1 123 ? -11.513 -6.762 24.162 1.00 98.69 123 LEU A O 1
ATOM 898 N N . TYR A 1 124 ? -12.635 -7.893 22.570 1.00 98.69 124 TYR A N 1
ATOM 899 C CA . TYR A 1 124 ? -11.525 -8.695 22.084 1.00 98.69 124 TYR A CA 1
ATOM 900 C C . TYR A 1 124 ? -11.109 -8.130 20.731 1.00 98.69 124 TYR A C 1
ATOM 902 O O . TYR A 1 124 ? -11.965 -7.823 19.910 1.00 98.69 124 TYR A O 1
ATOM 910 N N . VAL A 1 125 ? -9.812 -7.926 20.532 1.00 98.75 125 VAL A N 1
ATOM 911 C CA . VAL A 1 125 ? -9.281 -7.294 19.320 1.00 98.75 125 VAL A CA 1
ATOM 912 C C . VAL A 1 125 ? -8.058 -8.065 18.871 1.00 98.75 125 VAL A C 1
ATOM 914 O O . VAL A 1 125 ? -7.145 -8.287 19.675 1.00 98.75 125 VAL A O 1
ATOM 917 N N . THR A 1 126 ? -8.038 -8.463 17.609 1.00 98.56 126 THR A N 1
ATOM 918 C CA . THR A 1 126 ? -6.850 -9.005 16.956 1.00 98.56 126 THR A CA 1
ATOM 919 C C . THR A 1 126 ? -6.095 -7.882 16.260 1.00 98.56 126 THR A C 1
ATOM 921 O O . THR A 1 126 ? -6.679 -6.923 15.757 1.00 98.56 126 THR A O 1
ATOM 924 N N . SER A 1 127 ? -4.768 -7.941 16.324 1.00 98.06 127 SER A N 1
ATOM 925 C CA . SER A 1 127 ? -3.913 -6.941 15.690 1.00 98.06 127 SER A CA 1
ATOM 926 C C . SER A 1 127 ? -2.582 -7.531 15.252 1.00 98.06 127 SER A C 1
ATOM 928 O O . SER A 1 127 ? -2.129 -8.493 15.873 1.00 98.06 127 SER A O 1
ATOM 930 N N . SER A 1 128 ? -1.927 -6.906 14.281 1.00 96.62 128 SER A N 1
ATOM 931 C CA . SER A 1 128 ? -0.617 -7.300 13.747 1.00 96.62 128 SER A CA 1
ATOM 932 C C . SER A 1 128 ? 0.230 -6.088 13.331 1.00 96.62 128 SER A C 1
ATOM 934 O O . SER A 1 128 ? -0.203 -4.939 13.486 1.00 96.62 128 SER A O 1
ATOM 936 N N . ASP A 1 129 ? 1.463 -6.336 12.876 1.00 94.38 129 ASP A N 1
ATOM 937 C CA . ASP A 1 129 ? 2.333 -5.306 12.299 1.00 94.38 129 ASP A CA 1
ATOM 938 C C . ASP A 1 129 ? 1.618 -4.581 11.140 1.00 94.38 129 ASP A C 1
ATOM 940 O O . ASP A 1 129 ? 0.950 -5.240 10.339 1.00 94.38 129 ASP A O 1
ATOM 944 N N . PRO A 1 130 ? 1.686 -3.238 11.066 1.00 91.12 130 PRO A N 1
ATOM 945 C CA . PRO A 1 130 ? 1.012 -2.467 10.024 1.00 91.12 130 PRO A CA 1
ATOM 946 C C . PRO A 1 130 ? 1.728 -2.458 8.669 1.00 91.12 130 PRO A C 1
ATOM 948 O O . PRO A 1 130 ? 1.130 -2.002 7.696 1.00 91.12 130 PRO A O 1
ATOM 951 N N . ARG A 1 131 ? 2.993 -2.888 8.586 1.00 89.12 131 ARG A N 1
ATOM 952 C CA . ARG A 1 131 ? 3.729 -2.940 7.316 1.00 89.12 131 ARG A CA 1
ATOM 953 C C . ARG A 1 131 ? 3.147 -4.016 6.413 1.00 89.12 131 ARG A C 1
ATOM 955 O O . ARG A 1 131 ? 2.637 -5.016 6.902 1.00 89.12 131 ARG A O 1
ATOM 962 N N . ILE A 1 132 ? 3.263 -3.818 5.105 1.00 84.56 132 ILE A N 1
ATOM 963 C CA . ILE A 1 132 ? 3.051 -4.835 4.070 1.00 84.56 132 ILE A CA 1
ATOM 964 C C . ILE A 1 132 ? 4.360 -4.860 3.290 1.00 84.56 132 ILE A C 1
ATOM 966 O O . ILE A 1 132 ? 4.683 -3.882 2.622 1.00 84.56 132 ILE A O 1
ATOM 970 N N . GLY A 1 133 ? 5.158 -5.905 3.513 1.00 68.38 133 GLY A N 1
ATOM 971 C CA . GLY A 1 133 ? 6.566 -5.938 3.132 1.00 68.38 133 GLY A CA 1
ATOM 972 C C . GLY A 1 133 ? 6.864 -6.637 1.816 1.00 68.38 133 GLY A C 1
ATOM 973 O O . GLY A 1 133 ? 7.869 -6.309 1.193 1.00 68.38 133 GLY A O 1
ATOM 974 N N . ALA A 1 134 ? 5.980 -7.541 1.391 1.00 78.75 134 ALA A N 1
ATOM 975 C CA . ALA A 1 134 ? 6.066 -8.261 0.123 1.00 78.75 134 ALA A CA 1
ATOM 976 C C . ALA A 1 134 ? 5.243 -7.585 -1.000 1.00 78.75 134 ALA A C 1
ATOM 978 O O . ALA A 1 134 ? 4.968 -6.390 -0.943 1.00 78.75 134 ALA A O 1
ATOM 979 N N . GLY A 1 135 ? 4.874 -8.326 -2.053 1.00 70.12 135 GLY A N 1
ATOM 980 C CA . GLY A 1 135 ? 4.168 -7.806 -3.237 1.00 70.12 135 GLY A CA 1
ATOM 981 C C . GLY A 1 135 ? 4.875 -8.146 -4.554 1.00 70.12 135 GLY A C 1
ATOM 982 O O . GLY A 1 135 ? 5.809 -8.945 -4.565 1.00 70.12 135 GLY A O 1
ATOM 983 N N . GLY A 1 136 ? 4.446 -7.547 -5.673 1.00 52.91 136 GLY A N 1
ATOM 984 C CA . GLY A 1 136 ? 4.949 -7.881 -7.019 1.00 52.91 136 GLY A CA 1
ATOM 985 C C . GLY A 1 136 ? 6.471 -7.743 -7.187 1.00 52.91 136 GLY A C 1
ATOM 986 O O . GLY A 1 136 ? 7.088 -8.524 -7.910 1.00 52.91 136 GLY A O 1
ATOM 987 N N . GLY A 1 137 ? 7.093 -6.817 -6.449 1.00 55.62 137 GLY A N 1
ATOM 988 C CA . GLY A 1 137 ? 8.547 -6.620 -6.427 1.00 55.62 137 GLY A CA 1
ATOM 989 C C . GLY A 1 137 ? 9.338 -7.660 -5.623 1.00 55.62 137 GLY A C 1
ATOM 990 O O . GLY A 1 137 ? 10.560 -7.682 -5.716 1.00 55.62 137 GLY A O 1
ATOM 991 N N . GLY A 1 138 ? 8.676 -8.527 -4.846 1.00 61.50 138 GLY A N 1
ATOM 992 C CA . GLY A 1 138 ? 9.355 -9.512 -3.998 1.00 61.50 138 GLY A CA 1
ATOM 993 C C . GLY A 1 138 ? 10.268 -8.871 -2.952 1.00 61.50 138 GLY A C 1
ATOM 994 O O . GLY A 1 138 ? 11.396 -9.323 -2.757 1.00 61.50 138 GLY A O 1
ATOM 995 N N . ASN A 1 139 ? 9.797 -7.790 -2.331 1.00 66.31 139 ASN A N 1
ATOM 996 C CA . ASN A 1 139 ? 10.514 -7.103 -1.265 1.00 66.31 139 ASN A CA 1
ATOM 997 C C . ASN A 1 139 ? 10.374 -7.854 0.067 1.00 66.31 139 ASN A C 1
ATOM 999 O O . ASN A 1 139 ? 9.452 -8.647 0.261 1.00 66.31 139 ASN A O 1
ATOM 1003 N N . ASP A 1 140 ? 11.300 -7.569 0.973 1.00 79.75 140 ASP A N 1
ATOM 1004 C CA . ASP A 1 140 ? 11.263 -7.965 2.375 1.00 79.75 140 ASP A CA 1
ATOM 1005 C C . ASP A 1 140 ? 11.478 -6.691 3.202 1.00 79.75 140 ASP A C 1
ATOM 1007 O O . ASP A 1 140 ? 12.478 -5.989 3.042 1.00 79.75 140 ASP A O 1
ATOM 1011 N N . SER A 1 141 ? 10.490 -6.340 4.028 1.00 79.94 141 SER A N 1
ATOM 1012 C CA . SER A 1 141 ? 10.513 -5.116 4.844 1.00 79.94 141 SER A CA 1
ATOM 1013 C C . SER A 1 141 ? 10.877 -5.376 6.304 1.00 79.94 141 SER A C 1
ATOM 1015 O O . SER A 1 141 ? 10.636 -4.510 7.161 1.00 79.94 141 SER A O 1
ATOM 1017 N N . ASN A 1 142 ? 11.438 -6.557 6.590 1.00 84.38 142 ASN A N 1
ATOM 1018 C CA . ASN A 1 142 ? 11.865 -6.982 7.916 1.00 84.38 142 ASN A CA 1
ATOM 1019 C C . ASN A 1 142 ? 10.752 -6.765 8.960 1.00 84.38 142 ASN A C 1
ATOM 1021 O O . ASN A 1 142 ? 10.976 -6.206 10.045 1.00 84.38 142 ASN A O 1
ATOM 1025 N N . LEU A 1 143 ? 9.508 -7.084 8.586 1.00 91.50 143 LEU A N 1
ATOM 1026 C CA . LEU A 1 143 ? 8.365 -6.959 9.485 1.00 91.50 143 LEU A CA 1
ATOM 1027 C C . LEU A 1 143 ? 8.252 -8.195 10.362 1.00 91.50 143 LEU A C 1
ATOM 1029 O O . LEU A 1 143 ? 8.624 -9.288 9.975 1.00 91.50 143 LEU A O 1
ATOM 1033 N N . ASP A 1 144 ? 7.719 -8.032 11.567 1.00 94.06 144 ASP A N 1
ATOM 1034 C CA . ASP A 1 144 ? 7.608 -9.158 12.486 1.00 94.06 144 ASP A CA 1
ATOM 1035 C C . ASP A 1 144 ? 6.523 -10.151 12.032 1.00 94.06 144 ASP A C 1
ATOM 1037 O O . ASP A 1 144 ? 5.314 -9.923 12.189 1.00 94.06 144 ASP A O 1
ATOM 1041 N N . THR A 1 145 ? 6.961 -11.296 11.513 1.00 94.88 145 THR A N 1
ATOM 1042 C CA . THR A 1 145 ? 6.086 -12.397 11.079 1.00 94.88 145 THR A CA 1
ATOM 1043 C C . THR A 1 145 ? 5.434 -13.162 12.245 1.00 94.88 145 THR A C 1
ATOM 1045 O O . THR A 1 145 ? 4.552 -13.995 12.028 1.00 94.88 145 THR A O 1
ATOM 1048 N N . ASN A 1 146 ? 5.779 -12.833 13.498 1.00 96.50 146 ASN A N 1
ATOM 1049 C CA . ASN A 1 146 ? 5.110 -13.252 14.739 1.00 96.50 146 ASN A CA 1
ATOM 1050 C C . ASN A 1 146 ? 4.323 -12.096 15.411 1.00 96.50 146 ASN A C 1
ATOM 1052 O O . ASN A 1 146 ? 3.933 -12.177 16.583 1.00 96.50 146 ASN A O 1
ATOM 1056 N N . SER A 1 147 ? 4.045 -11.006 14.694 1.00 96.25 147 SER A N 1
ATOM 1057 C CA . SER A 1 147 ? 3.464 -9.782 15.272 1.00 96.25 147 SER A CA 1
ATOM 1058 C C . SER A 1 147 ? 1.995 -9.871 15.693 1.00 96.25 147 SER A C 1
ATOM 1060 O O . SER A 1 147 ? 1.453 -8.909 16.260 1.00 96.25 147 SER A O 1
ATOM 1062 N N . GLY A 1 148 ? 1.316 -10.982 15.410 1.00 97.56 148 GLY A N 1
ATOM 1063 C CA . GLY A 1 148 ? -0.092 -11.181 15.714 1.00 97.56 148 GLY A CA 1
ATOM 1064 C C . GLY A 1 148 ? -0.365 -11.240 17.222 1.00 97.56 148 GLY A C 1
ATOM 1065 O O . GLY A 1 148 ? 0.302 -11.938 17.995 1.00 97.56 148 GLY A O 1
ATOM 1066 N N . VAL A 1 149 ? -1.385 -10.507 17.669 1.00 98.12 149 VAL A N 1
ATOM 1067 C CA . VAL A 1 149 ? -1.758 -10.391 19.084 1.00 98.12 149 VAL A CA 1
ATOM 1068 C C . VAL A 1 149 ? -3.273 -10.391 19.251 1.00 98.12 149 VAL A C 1
ATOM 1070 O O . VAL A 1 149 ? -3.965 -9.538 18.696 1.00 98.12 149 VAL A O 1
ATOM 1073 N N . LEU A 1 150 ? -3.776 -11.273 20.121 1.00 98.69 150 LEU A N 1
ATOM 1074 C CA . LEU A 1 150 ? -5.140 -11.216 20.652 1.00 98.69 150 LEU A CA 1
ATOM 1075 C C . LEU A 1 150 ? -5.149 -10.407 21.952 1.00 98.69 150 LEU A C 1
ATOM 1077 O O . LEU A 1 150 ? -4.561 -10.812 22.957 1.00 98.69 150 LEU A O 1
ATOM 1081 N N . SER A 1 151 ? -5.864 -9.290 21.962 1.00 98.50 151 SER A N 1
ATOM 1082 C CA . SER A 1 151 ? -5.982 -8.375 23.097 1.00 98.50 151 SER A CA 1
ATOM 1083 C C . SER A 1 151 ? -7.388 -8.367 23.677 1.00 98.50 151 SER A C 1
ATOM 1085 O O . SER A 1 151 ? -8.364 -8.533 22.958 1.00 98.50 151 SER A O 1
ATOM 1087 N N . ARG A 1 152 ? -7.502 -8.108 24.983 1.00 98.44 152 ARG A N 1
ATOM 1088 C CA . ARG A 1 152 ? -8.775 -7.848 25.661 1.00 98.44 152 ARG A CA 1
ATOM 1089 C C . ARG A 1 152 ? -8.753 -6.483 26.331 1.00 98.44 152 ARG A C 1
ATOM 1091 O O . ARG A 1 152 ? -7.939 -6.256 27.227 1.00 98.44 152 ARG A O 1
ATOM 1098 N N . LEU A 1 153 ? -9.697 -5.623 25.972 1.00 98.44 153 LEU A N 1
ATOM 1099 C CA . LEU A 1 153 ? -9.963 -4.347 26.627 1.00 98.44 153 LEU A CA 1
ATOM 1100 C C . LEU A 1 153 ? -11.203 -4.493 27.508 1.00 98.44 153 LEU A C 1
ATOM 1102 O O . LEU A 1 153 ? -12.230 -5.001 27.070 1.00 98.44 153 LEU A O 1
ATOM 1106 N N . THR A 1 154 ? -11.130 -4.077 28.769 1.00 97.94 154 THR A N 1
ATOM 1107 C CA . THR A 1 154 ? -12.261 -4.142 29.709 1.00 97.94 154 THR A CA 1
ATOM 1108 C C . THR A 1 154 ? -12.547 -2.770 30.294 1.00 97.94 154 THR A C 1
ATOM 1110 O O . THR A 1 154 ? -11.668 -2.158 30.895 1.00 97.94 154 THR A O 1
ATOM 1113 N N . TRP A 1 155 ? -13.778 -2.285 30.156 1.00 97.62 155 TRP A N 1
ATOM 1114 C CA . TRP A 1 155 ? -14.163 -0.987 30.704 1.00 97.62 155 TRP A CA 1
ATOM 1115 C C . TRP A 1 155 ? -14.433 -1.060 32.209 1.00 97.62 155 TRP A C 1
ATOM 1117 O O . TRP A 1 155 ? -15.456 -1.583 32.645 1.00 97.62 155 TRP A O 1
ATOM 1127 N N . ASN A 1 156 ? -13.573 -0.446 33.020 1.00 94.75 156 ASN A N 1
ATOM 1128 C CA . ASN A 1 156 ? -13.682 -0.497 34.484 1.00 94.75 156 ASN A CA 1
ATOM 1129 C C . ASN A 1 156 ? -14.625 0.561 35.103 1.00 94.75 156 ASN A C 1
ATOM 1131 O O . ASN A 1 156 ? -14.745 0.655 36.330 1.00 94.75 156 ASN A O 1
ATOM 1135 N N . GLY A 1 157 ? -15.291 1.374 34.275 1.00 91.62 157 GLY A N 1
ATOM 1136 C CA . GLY A 1 157 ? -16.118 2.509 34.700 1.00 91.62 157 GLY A CA 1
ATOM 1137 C C . GLY A 1 157 ? -15.450 3.878 34.541 1.00 91.62 157 GLY A C 1
ATOM 1138 O O . GLY A 1 157 ? -16.142 4.893 34.644 1.00 91.62 157 GLY A O 1
ATOM 1139 N N . THR A 1 158 ? -14.136 3.918 34.307 1.00 92.69 158 THR A N 1
ATOM 1140 C CA . THR A 1 158 ? -13.360 5.157 34.124 1.00 92.69 158 THR A CA 1
ATOM 1141 C C . THR A 1 158 ? -12.380 5.126 32.956 1.00 92.69 158 THR A C 1
ATOM 1143 O O . THR A 1 158 ? -12.136 6.178 32.373 1.00 92.69 158 THR A O 1
ATOM 1146 N N . SER A 1 159 ? -11.821 3.962 32.635 1.00 94.75 159 SER A N 1
ATOM 1147 C CA . SER A 1 159 ? -10.884 3.746 31.533 1.00 94.75 159 SER A CA 1
ATOM 1148 C C . SER A 1 159 ? -11.034 2.326 30.990 1.00 94.75 159 SER A C 1
ATOM 1150 O O . SER A 1 159 ? -11.636 1.460 31.640 1.00 94.75 159 SER A O 1
ATOM 1152 N N . TRP A 1 160 ? -10.457 2.089 29.816 1.00 96.88 160 TRP A N 1
ATOM 1153 C CA . TRP A 1 160 ? -10.224 0.746 29.305 1.00 96.88 160 TRP A CA 1
ATOM 1154 C C . TRP A 1 160 ? -8.965 0.164 29.947 1.00 96.88 160 TRP A C 1
ATOM 1156 O O . TRP A 1 160 ? -7.937 0.827 30.039 1.00 96.88 160 TRP A O 1
ATOM 1166 N N . ASP A 1 161 ? -9.071 -1.068 30.436 1.00 95.56 161 ASP A N 1
ATOM 1167 C CA . ASP A 1 161 ? -7.939 -1.857 30.908 1.00 95.56 161 ASP A CA 1
ATOM 1168 C C . ASP A 1 161 ? -7.597 -2.890 29.827 1.00 95.56 161 ASP A C 1
ATOM 1170 O O . ASP A 1 161 ? -8.352 -3.849 29.627 1.00 95.56 161 ASP A O 1
ATOM 1174 N N . ARG A 1 162 ? -6.479 -2.694 29.120 1.00 96.19 162 ARG A N 1
ATOM 1175 C CA . ARG A 1 162 ? -5.998 -3.603 28.068 1.00 96.19 162 ARG A CA 1
ATOM 1176 C C . ARG A 1 162 ? -5.050 -4.664 28.633 1.00 96.19 162 ARG A C 1
ATOM 1178 O O . ARG A 1 162 ? -4.105 -4.350 29.357 1.00 96.19 162 ARG A O 1
ATOM 1185 N N . VAL A 1 163 ? -5.273 -5.920 28.252 1.00 98.06 163 VAL A N 1
ATOM 1186 C CA . VAL A 1 163 ? -4.368 -7.052 28.504 1.00 98.06 163 VAL A CA 1
ATOM 1187 C C . VAL A 1 163 ? -4.232 -7.883 27.232 1.00 98.06 163 VAL A C 1
ATOM 1189 O O . VAL A 1 163 ? -5.243 -8.302 26.673 1.00 98.06 163 VAL A O 1
ATOM 1192 N N . HIS A 1 164 ? -3.004 -8.171 26.807 1.00 98.19 164 HIS A N 1
ATOM 1193 C CA . HIS A 1 164 ? -2.740 -9.119 25.725 1.00 98.19 164 HIS A CA 1
ATOM 1194 C C . HIS A 1 164 ? -2.969 -10.551 26.224 1.00 98.19 164 HIS A C 1
ATOM 1196 O O . HIS A 1 164 ? -2.386 -10.988 27.218 1.00 98.19 164 HIS A O 1
ATOM 1202 N N . LEU A 1 165 ? -3.875 -11.277 25.581 1.00 98.62 165 LEU A N 1
ATOM 1203 C CA . LEU A 1 165 ? -4.232 -12.639 25.964 1.00 98.62 165 LEU A CA 1
ATOM 1204 C C . LEU A 1 165 ? -3.287 -13.664 25.347 1.00 98.62 165 LEU A C 1
ATOM 1206 O O . LEU A 1 165 ? -2.857 -14.570 26.057 1.00 98.62 165 LEU A O 1
ATOM 1210 N N . VAL A 1 166 ? -2.961 -13.492 24.066 1.00 98.69 166 VAL A N 1
ATOM 1211 C CA . VAL A 1 166 ? -2.028 -14.333 23.305 1.00 98.69 166 VAL A CA 1
ATOM 1212 C C . VAL A 1 166 ? -1.159 -13.421 22.441 1.00 98.69 166 VAL A C 1
ATOM 1214 O O . VAL A 1 166 ? -1.705 -12.552 21.761 1.00 98.69 166 VAL A O 1
ATOM 1217 N N . ARG A 1 167 ? 0.164 -13.603 22.483 1.00 97.81 167 ARG A N 1
ATOM 1218 C CA . ARG A 1 167 ? 1.154 -12.879 21.661 1.00 97.81 167 ARG A CA 1
ATOM 1219 C C . ARG A 1 167 ? 2.026 -13.869 20.884 1.00 97.81 167 ARG A C 1
ATOM 1221 O O . ARG A 1 167 ? 2.199 -14.994 21.360 1.00 97.81 167 ARG A O 1
ATOM 1228 N N . GLY A 1 168 ? 2.560 -13.447 19.738 1.00 96.94 168 GLY A N 1
ATOM 1229 C CA . GLY A 1 168 ? 3.384 -14.297 18.871 1.00 96.94 168 GLY A CA 1
ATOM 1230 C C . GLY A 1 168 ? 2.585 -15.063 17.813 1.00 96.94 168 GLY A C 1
ATOM 1231 O O . GLY A 1 168 ? 2.970 -16.169 17.442 1.00 96.94 168 GLY A O 1
ATOM 1232 N N . LEU A 1 169 ? 1.392 -14.583 17.441 1.00 98.31 169 LEU A N 1
ATOM 1233 C CA . LEU A 1 169 ? 0.590 -15.223 16.395 1.00 98.31 169 LEU A CA 1
ATOM 1234 C C . LEU A 1 169 ? 1.174 -14.876 15.014 1.00 98.31 169 LEU A C 1
ATOM 1236 O O . LEU A 1 169 ? 1.679 -13.766 14.844 1.00 98.31 169 LEU A O 1
ATOM 1240 N N . PRO A 1 170 ? 1.092 -15.790 14.033 1.00 97.00 170 PRO A N 1
ATOM 1241 C CA . PRO A 1 170 ? 1.664 -15.553 12.718 1.00 97.00 170 PRO A CA 1
ATOM 1242 C C . PRO A 1 170 ? 0.996 -14.384 11.985 1.00 97.00 170 PRO A C 1
ATOM 1244 O O . PRO A 1 170 ? -0.205 -14.129 12.126 1.00 97.00 170 PRO A O 1
ATOM 1247 N N . ARG A 1 171 ? 1.804 -13.706 11.178 1.00 94.25 171 ARG A N 1
ATOM 1248 C CA . ARG A 1 171 ? 1.447 -12.652 10.226 1.00 94.25 171 ARG A CA 1
ATOM 1249 C C . ARG A 1 171 ? 2.303 -12.915 8.983 1.00 94.25 171 ARG A C 1
ATOM 1251 O O . ARG A 1 171 ? 3.497 -13.149 9.132 1.00 94.25 171 ARG A O 1
ATOM 1258 N N . SER A 1 172 ? 1.696 -12.907 7.793 1.00 94.12 172 SER A N 1
ATOM 1259 C CA . SER A 1 172 ? 2.407 -13.035 6.503 1.00 94.12 172 SER A CA 1
ATOM 1260 C C . SER A 1 172 ? 3.507 -11.975 6.322 1.00 94.12 172 SER A C 1
ATOM 1262 O O . SER A 1 172 ? 3.673 -11.134 7.180 1.00 94.12 172 SER A O 1
ATOM 1264 N N . GLU A 1 173 ? 4.269 -11.957 5.234 1.00 89.62 173 GLU A N 1
ATOM 1265 C CA . GLU A 1 173 ? 5.028 -10.759 4.800 1.00 89.62 173 GLU A CA 1
ATOM 1266 C C . GLU A 1 173 ? 4.147 -9.824 3.940 1.00 89.62 173 GLU A C 1
ATOM 1268 O O . GLU A 1 173 ? 4.310 -8.604 3.877 1.00 89.62 173 GLU A O 1
ATOM 1273 N N . GLU A 1 174 ? 3.060 -10.371 3.412 1.00 88.19 174 GLU A N 1
ATOM 1274 C CA . GLU A 1 174 ? 2.031 -9.703 2.613 1.00 88.19 174 GLU A CA 1
ATOM 1275 C C . GLU A 1 174 ? 0.782 -9.385 3.487 1.00 88.19 174 GLU A C 1
ATOM 1277 O O . GLU A 1 174 ? 0.840 -9.471 4.704 1.00 88.19 174 GLU A O 1
ATOM 1282 N N . ASN A 1 175 ? -0.360 -8.980 2.944 1.00 85.50 175 ASN A N 1
ATOM 1283 C CA . ASN A 1 175 ? -1.531 -8.471 3.659 1.00 85.50 175 ASN A CA 1
ATOM 1284 C C . ASN A 1 175 ? -2.335 -9.488 4.507 1.00 85.50 175 ASN A C 1
ATOM 1286 O O . ASN A 1 175 ? -3.288 -9.078 5.177 1.00 85.50 175 ASN A O 1
ATOM 1290 N N . HIS A 1 176 ? -1.981 -10.779 4.528 1.00 93.75 176 HIS A N 1
ATOM 1291 C CA . HIS A 1 176 ? -2.673 -11.767 5.366 1.00 93.75 176 HIS A CA 1
ATOM 1292 C C . HIS A 1 176 ? -2.323 -11.593 6.858 1.00 93.75 176 HIS A C 1
ATOM 1294 O O . HIS A 1 176 ? -1.152 -11.626 7.258 1.00 93.75 176 HIS A O 1
ATOM 1300 N N . ALA A 1 177 ? -3.350 -11.467 7.700 1.00 93.81 177 ALA A N 1
ATOM 1301 C CA . ALA A 1 177 ? -3.208 -11.064 9.097 1.00 93.81 177 ALA A CA 1
ATOM 1302 C C . ALA A 1 177 ? -3.850 -12.048 10.099 1.00 93.81 177 ALA A C 1
ATOM 1304 O O . ALA A 1 177 ? -4.394 -13.102 9.757 1.00 93.81 177 ALA A O 1
ATOM 1305 N N . THR A 1 178 ? -3.762 -11.693 11.384 1.00 96.69 178 THR A N 1
ATOM 1306 C CA . THR A 1 178 ? -4.569 -12.296 12.453 1.00 96.69 178 THR A CA 1
ATOM 1307 C C . THR A 1 178 ? -5.954 -11.643 12.431 1.00 96.69 178 THR A C 1
ATOM 1309 O O . THR A 1 178 ? -6.085 -10.505 12.880 1.00 96.69 178 THR A O 1
ATOM 1312 N N . ASN A 1 179 ? -6.975 -12.346 11.933 1.00 97.88 179 ASN A N 1
ATOM 1313 C CA . ASN A 1 179 ? -8.251 -11.736 11.548 1.00 97.88 179 ASN A CA 1
ATOM 1314 C C . ASN A 1 179 ? -9.377 -11.938 12.585 1.00 97.88 179 ASN A C 1
ATOM 1316 O O . ASN A 1 179 ? -9.128 -11.866 13.793 1.00 97.88 179 ASN A O 1
ATOM 1320 N N . GLY A 1 180 ? -10.618 -12.117 12.122 1.00 97.44 180 GLY A N 1
ATOM 1321 C CA . GLY A 1 180 ? -11.839 -12.157 12.921 1.00 97.44 180 GLY A CA 1
ATOM 1322 C C . GLY A 1 180 ? -11.921 -13.289 13.949 1.00 97.44 180 GLY A C 1
ATOM 1323 O O . GLY A 1 180 ? -11.173 -14.275 13.922 1.00 97.44 180 GLY A O 1
ATOM 1324 N N . ILE A 1 181 ? -12.816 -13.112 14.922 1.00 98.12 181 ILE A N 1
ATOM 1325 C CA . ILE A 1 181 ? -12.892 -13.927 16.138 1.00 98.12 181 ILE A CA 1
ATOM 1326 C C . ILE A 1 181 ? -14.332 -14.083 16.632 1.00 98.12 181 ILE A C 1
ATOM 1328 O O . ILE A 1 181 ? -15.094 -13.125 16.645 1.00 98.12 181 ILE A O 1
ATOM 1332 N N . ASP A 1 182 ? -14.666 -15.256 17.177 1.00 98.00 182 ASP A N 1
ATOM 1333 C CA . ASP A 1 182 ? -15.950 -15.474 17.862 1.00 98.00 182 ASP A CA 1
ATOM 1334 C C . ASP A 1 182 ? -15.819 -16.436 19.055 1.00 98.00 182 ASP A C 1
ATOM 1336 O O . ASP A 1 182 ? -14.946 -17.305 19.104 1.00 98.00 182 ASP A O 1
ATOM 1340 N N . LEU A 1 183 ? -16.675 -16.287 20.065 1.00 96.94 183 LEU A N 1
ATOM 1341 C CA . LEU A 1 183 ? -16.574 -16.951 21.362 1.00 96.94 183 LEU A CA 1
ATOM 1342 C C . LEU A 1 183 ? -17.752 -17.891 21.626 1.00 96.94 183 LEU A C 1
ATOM 1344 O O . LEU A 1 183 ? -18.881 -17.471 21.889 1.00 96.94 183 LEU A O 1
ATOM 1348 N N . ASP A 1 184 ? -17.451 -19.180 21.796 1.00 96.94 184 ASP A N 1
ATOM 1349 C CA . ASP A 1 184 ? -18.364 -20.091 22.481 1.00 96.94 184 ASP A CA 1
ATOM 1350 C C . ASP A 1 184 ? -18.345 -19.801 23.986 1.00 96.94 184 ASP A C 1
ATOM 1352 O O . ASP A 1 184 ? -17.603 -20.398 24.773 1.00 96.94 184 ASP A O 1
ATOM 1356 N N . SER A 1 185 ? -19.214 -18.889 24.414 1.00 92.75 185 SER A N 1
ATOM 1357 C CA . SER A 1 185 ? -19.351 -18.503 25.823 1.00 92.75 185 SER A CA 1
ATOM 1358 C C . SER A 1 185 ? -19.738 -19.658 26.762 1.00 92.75 185 SER A C 1
ATOM 1360 O O . SER A 1 185 ? -19.562 -19.547 27.979 1.00 92.75 185 SER A O 1
ATOM 1362 N N . SER A 1 186 ? -20.261 -20.775 26.239 1.00 93.94 186 SER A N 1
ATOM 1363 C CA . SER A 1 186 ? -20.669 -21.927 27.050 1.00 93.94 186 SER A CA 1
ATOM 1364 C C . SER A 1 186 ? -19.491 -22.819 27.447 1.00 93.94 186 SER A C 1
ATOM 1366 O O . SER A 1 186 ? -19.512 -23.443 28.516 1.00 93.94 186 SER A O 1
ATOM 1368 N N . THR A 1 187 ? -18.461 -22.856 26.600 1.00 95.38 187 THR A N 1
ATOM 1369 C CA . THR A 1 187 ? -17.229 -23.626 26.804 1.00 95.38 187 THR A CA 1
ATOM 1370 C C . THR A 1 187 ? -16.035 -22.747 27.168 1.00 95.38 187 THR A C 1
ATOM 1372 O O . THR A 1 187 ? -15.124 -23.232 27.835 1.00 95.38 187 THR A O 1
ATOM 1375 N N . GLY A 1 188 ? -16.067 -21.459 26.823 1.00 96.00 188 GLY A N 1
ATOM 1376 C CA . GLY A 1 188 ? -14.953 -20.521 26.954 1.00 96.00 188 GLY A CA 1
ATOM 1377 C C . GLY A 1 188 ? -13.891 -20.689 25.866 1.00 96.00 188 GLY A C 1
ATOM 1378 O O . GLY A 1 188 ? -12.747 -20.302 26.092 1.00 96.00 188 GLY A O 1
ATOM 1379 N N . ILE A 1 189 ? -14.246 -21.294 24.729 1.00 98.12 189 ILE A N 1
ATOM 1380 C CA . ILE A 1 189 ? -13.364 -21.419 23.567 1.00 98.12 189 ILE A CA 1
ATOM 1381 C C . ILE A 1 189 ? -13.625 -20.256 22.616 1.00 98.12 189 ILE A C 1
ATOM 1383 O O . ILE A 1 189 ? -14.752 -20.083 22.157 1.00 98.12 189 ILE A O 1
ATOM 1387 N N . LEU A 1 190 ? -12.580 -19.491 22.317 1.00 98.56 190 LEU A N 1
ATOM 1388 C CA . LEU A 1 190 ? -12.579 -18.473 21.274 1.00 98.56 190 LEU A CA 1
ATOM 1389 C C . LEU A 1 190 ? -12.008 -19.078 19.990 1.00 98.56 190 LEU A C 1
ATOM 1391 O O . LEU A 1 190 ? -10.935 -19.683 20.018 1.00 98.56 190 LEU A O 1
ATOM 1395 N N . TYR A 1 191 ? -12.739 -18.949 18.892 1.00 98.81 191 TYR A N 1
ATOM 1396 C CA . TYR A 1 191 ? -12.289 -19.290 17.551 1.00 98.81 191 TYR A CA 1
ATOM 1397 C C . TYR A 1 191 ? -11.670 -18.057 16.909 1.00 98.81 191 TYR A C 1
ATOM 1399 O O . TYR A 1 191 ? -12.202 -16.963 17.063 1.00 98.81 191 TYR A O 1
ATOM 1407 N N . LEU A 1 192 ? -10.540 -18.235 16.236 1.00 98.81 192 LEU A N 1
ATOM 1408 C CA . LEU A 1 192 ? -9.799 -17.152 15.600 1.00 98.81 192 LEU A CA 1
ATOM 1409 C C . LEU A 1 192 ? -9.448 -17.549 14.172 1.00 98.81 192 LEU A C 1
ATOM 1411 O O . LEU A 1 192 ? -8.896 -18.631 13.963 1.00 98.81 192 LEU A O 1
ATOM 1415 N N . ALA A 1 193 ? -9.760 -16.678 13.220 1.00 98.56 193 ALA A N 1
ATOM 1416 C CA . ALA A 1 193 ? -9.401 -16.828 11.821 1.00 98.56 193 ALA A CA 1
ATOM 1417 C C . ALA A 1 193 ? -7.952 -16.367 11.596 1.00 98.56 193 ALA A C 1
ATOM 1419 O O . ALA A 1 193 ? -7.590 -15.236 11.924 1.00 98.56 193 ALA A O 1
ATOM 1420 N N . MET A 1 194 ? -7.099 -17.273 11.112 1.00 98.31 194 MET A N 1
ATOM 1421 C CA . MET A 1 194 ? -5.670 -17.029 10.932 1.00 98.31 194 MET A CA 1
ATOM 1422 C C . MET A 1 194 ? -5.271 -17.126 9.465 1.00 98.31 194 MET A C 1
ATOM 1424 O O . MET A 1 194 ? -5.370 -18.207 8.873 1.00 98.31 194 MET A O 1
ATOM 1428 N N . GLY A 1 195 ? -4.756 -16.020 8.926 1.00 97.62 195 GLY A N 1
ATOM 1429 C CA . GLY A 1 195 ? -4.175 -15.964 7.591 1.00 97.62 195 GLY A CA 1
ATOM 1430 C C . GLY A 1 195 ? -2.969 -16.889 7.412 1.00 97.62 195 GLY A C 1
ATOM 1431 O O . GLY A 1 195 ? -2.274 -17.245 8.368 1.00 97.62 195 GLY A O 1
ATOM 1432 N N . GLY A 1 196 ? -2.755 -17.340 6.181 1.00 96.25 196 GLY A N 1
ATOM 1433 C CA . GLY A 1 196 ? -1.562 -18.050 5.725 1.00 96.25 196 GLY A CA 1
ATOM 1434 C C . GLY A 1 196 ? -0.457 -17.094 5.279 1.00 96.25 196 GLY A C 1
ATOM 1435 O O . GLY A 1 196 ? -0.705 -15.917 5.040 1.00 96.25 196 GLY A O 1
ATOM 1436 N N . HIS A 1 197 ? 0.760 -17.600 5.120 1.00 94.94 197 HIS A N 1
ATOM 1437 C CA . HIS A 1 197 ? 1.895 -16.836 4.588 1.00 94.94 197 HIS A CA 1
ATOM 1438 C C . HIS A 1 197 ? 1.979 -16.877 3.066 1.00 94.94 197 HIS A C 1
ATOM 1440 O O . HIS A 1 197 ? 2.844 -16.223 2.511 1.00 94.94 197 HIS A O 1
ATOM 1446 N N . ASN A 1 198 ? 1.154 -17.664 2.373 1.00 94.12 198 ASN A N 1
ATOM 1447 C CA . ASN A 1 198 ? 1.317 -17.840 0.935 1.00 94.12 198 ASN A CA 1
ATOM 1448 C C . ASN A 1 198 ? 0.004 -17.957 0.165 1.00 94.12 198 ASN A C 1
ATOM 1450 O O . ASN A 1 198 ? -1.094 -17.975 0.721 1.00 94.12 198 ASN A O 1
ATOM 1454 N N . ASN A 1 199 ? 0.152 -18.048 -1.156 1.00 92.38 199 ASN A N 1
ATOM 1455 C CA . ASN A 1 199 ? -0.960 -18.046 -2.085 1.00 92.38 199 ASN A CA 1
ATOM 1456 C C . ASN A 1 199 ? -1.639 -19.416 -2.250 1.00 92.38 199 ASN A C 1
ATOM 1458 O O . ASN A 1 199 ? -2.850 -19.503 -2.119 1.00 92.38 199 ASN A O 1
ATOM 1462 N N . MET A 1 200 ? -0.884 -20.484 -2.536 1.00 93.69 200 MET A N 1
ATOM 1463 C CA . MET A 1 200 ? -1.424 -21.839 -2.785 1.00 93.69 200 MET A CA 1
ATOM 1464 C C . MET A 1 200 ? -0.663 -22.949 -2.037 1.00 93.69 200 MET A C 1
ATOM 1466 O O . MET A 1 200 ? -0.729 -24.123 -2.404 1.00 93.69 200 MET A O 1
ATOM 1470 N N . GLY A 1 201 ? 0.061 -22.597 -0.975 1.00 94.44 201 GLY A N 1
ATOM 1471 C CA . GLY A 1 201 ? 0.737 -23.523 -0.066 1.00 94.44 201 GLY A CA 1
ATOM 1472 C C . GLY A 1 201 ? 2.259 -23.594 -0.214 1.00 94.44 201 GLY A C 1
ATOM 1473 O O . GLY A 1 201 ? 2.914 -24.167 0.661 1.00 94.44 201 GLY A O 1
ATOM 1474 N N . ALA A 1 202 ? 2.838 -23.059 -1.297 1.00 96.00 202 ALA A N 1
ATOM 1475 C CA . ALA A 1 202 ? 4.288 -22.933 -1.456 1.00 96.00 202 ALA A CA 1
ATOM 1476 C C . ALA A 1 202 ? 4.776 -21.514 -1.127 1.00 96.00 202 ALA A C 1
ATOM 1478 O O . ALA A 1 202 ? 4.089 -20.552 -1.472 1.00 96.00 202 ALA A O 1
ATOM 1479 N N . PRO A 1 203 ? 5.984 -21.363 -0.552 1.00 95.00 203 PRO A N 1
ATOM 1480 C CA . PRO A 1 203 ? 6.700 -20.093 -0.594 1.00 95.00 203 PRO A CA 1
ATOM 1481 C C . PRO A 1 203 ? 6.820 -19.565 -2.028 1.00 95.00 203 PRO A C 1
ATOM 1483 O O . PRO A 1 203 ? 6.947 -20.352 -2.973 1.00 95.00 203 PRO A O 1
ATOM 1486 N N . SER A 1 204 ? 6.768 -18.247 -2.186 1.00 90.56 204 SER A N 1
ATOM 1487 C CA . SER A 1 204 ? 6.793 -17.585 -3.494 1.00 90.56 204 SER A CA 1
ATOM 1488 C C . SER A 1 204 ? 7.309 -16.155 -3.385 1.00 90.56 204 SER A C 1
ATOM 1490 O O . SER A 1 204 ? 7.363 -15.591 -2.289 1.00 90.56 204 SER A O 1
ATOM 1492 N N . ASN A 1 205 ? 7.678 -15.576 -4.526 1.00 83.81 205 ASN A N 1
ATOM 1493 C CA . ASN A 1 205 ? 8.237 -14.229 -4.632 1.00 83.81 205 ASN A CA 1
ATOM 1494 C C . ASN A 1 205 ? 7.363 -13.176 -3.942 1.00 83.81 205 ASN A C 1
ATOM 1496 O O . ASN A 1 205 ? 7.852 -12.408 -3.120 1.00 83.81 205 ASN A O 1
ATOM 1500 N N . ASN A 1 206 ? 6.058 -13.197 -4.219 1.00 81.94 206 ASN A N 1
ATOM 1501 C CA . ASN A 1 206 ? 5.138 -12.154 -3.758 1.00 81.94 206 ASN A CA 1
ATOM 1502 C C . ASN A 1 206 ? 4.814 -12.238 -2.262 1.00 81.94 206 ASN A C 1
ATOM 1504 O O . ASN A 1 206 ? 4.121 -11.373 -1.737 1.00 81.94 206 ASN A O 1
ATOM 1508 N N . PHE A 1 207 ? 5.329 -13.265 -1.589 1.00 89.06 207 PHE A N 1
ATOM 1509 C CA . PHE A 1 207 ? 5.194 -13.512 -0.160 1.00 89.06 207 PHE A CA 1
ATOM 1510 C C . PHE A 1 207 ? 6.573 -13.655 0.507 1.00 89.06 207 PHE A C 1
ATOM 1512 O O . PHE A 1 207 ? 6.728 -14.441 1.438 1.00 89.06 207 PHE A O 1
ATOM 1519 N N . ALA A 1 208 ? 7.586 -12.961 -0.031 1.00 89.75 208 ALA A N 1
ATOM 1520 C CA . ALA A 1 208 ? 8.958 -12.912 0.485 1.00 89.75 208 ALA A CA 1
ATOM 1521 C C . ALA A 1 208 ? 9.590 -14.293 0.755 1.00 89.75 208 ALA A C 1
ATOM 1523 O O . ALA A 1 208 ? 10.404 -14.470 1.653 1.00 89.75 208 ALA A O 1
ATOM 1524 N N . GLN A 1 209 ? 9.194 -15.312 -0.017 1.00 91.44 209 GLN A N 1
ATOM 1525 C CA . GLN A 1 209 ? 9.644 -16.697 0.159 1.00 91.44 209 GLN A CA 1
ATOM 1526 C C . GLN A 1 209 ? 9.393 -17.279 1.567 1.00 91.44 209 GLN A C 1
ATOM 1528 O O . GLN A 1 209 ? 9.993 -18.298 1.928 1.00 91.44 209 GLN A O 1
ATOM 1533 N N . THR A 1 210 ? 8.462 -16.711 2.339 1.00 92.50 210 THR A N 1
ATOM 1534 C CA . THR A 1 210 ? 8.143 -17.188 3.686 1.00 92.50 210 THR A CA 1
ATOM 1535 C C . THR A 1 210 ? 7.285 -18.464 3.625 1.00 92.50 210 THR A C 1
ATOM 1537 O O . THR A 1 210 ? 6.280 -18.524 2.905 1.00 92.50 210 THR A O 1
ATOM 1540 N N . PRO A 1 211 ? 7.639 -19.534 4.362 1.00 95.19 211 PRO A N 1
ATOM 1541 C CA . PRO A 1 211 ? 6.808 -20.731 4.453 1.00 95.19 211 PRO A CA 1
ATOM 1542 C C . PRO A 1 211 ? 5.630 -20.544 5.410 1.00 95.19 211 PRO A C 1
ATOM 1544 O O . PRO A 1 211 ? 5.631 -19.663 6.261 1.00 95.19 211 PRO A O 1
ATOM 1547 N N . GLU A 1 212 ? 4.644 -21.443 5.343 1.00 97.00 212 GLU A N 1
ATOM 1548 C CA . GLU A 1 212 ? 3.591 -21.453 6.362 1.00 97.00 212 GLU A CA 1
ATOM 1549 C C . GLU A 1 212 ? 4.143 -21.769 7.759 1.00 97.00 212 GLU A C 1
ATOM 1551 O O . GLU A 1 212 ? 4.837 -22.781 7.964 1.00 97.00 212 GLU A O 1
ATOM 1556 N N . TYR A 1 213 ? 3.747 -20.947 8.732 1.00 96.81 213 TYR A N 1
ATOM 1557 C CA . TYR A 1 213 ? 4.049 -21.143 10.144 1.00 96.81 213 TYR A CA 1
ATOM 1558 C C . TYR A 1 213 ? 3.064 -22.106 10.790 1.00 96.81 213 TYR A C 1
ATOM 1560 O O . TYR A 1 213 ? 1.893 -22.151 10.445 1.00 96.81 213 TYR A O 1
ATOM 1568 N N . ALA A 1 214 ? 3.490 -22.852 11.809 1.00 96.94 214 ALA A N 1
ATOM 1569 C CA . ALA A 1 214 ? 2.697 -23.951 12.372 1.00 96.94 214 ALA A CA 1
ATOM 1570 C C . ALA A 1 214 ? 1.230 -23.610 12.727 1.00 96.94 214 ALA A C 1
ATOM 1572 O O . ALA A 1 214 ? 0.375 -24.503 12.684 1.00 96.94 214 ALA A O 1
ATOM 1573 N N . LEU A 1 215 ? 0.934 -22.352 13.074 1.00 98.12 215 LEU A N 1
ATOM 1574 C CA . LEU A 1 215 ? -0.401 -21.853 13.421 1.00 98.12 215 LEU A CA 1
ATOM 1575 C C . LEU A 1 215 ? -1.108 -21.054 12.306 1.00 98.12 215 LEU A C 1
ATOM 1577 O O . LEU A 1 215 ? -2.269 -20.708 12.504 1.00 98.12 215 LEU A O 1
ATOM 1581 N N . SER A 1 216 ? -0.469 -20.781 11.167 1.00 98.19 216 SER A N 1
ATOM 1582 C CA . SER A 1 216 ? -1.048 -20.018 10.051 1.00 98.19 216 SER A CA 1
ATOM 1583 C C . SER A 1 216 ? -2.051 -20.848 9.242 1.00 98.19 216 SER A C 1
ATOM 1585 O O . SER A 1 216 ? -2.179 -22.066 9.437 1.00 98.19 216 SER A O 1
ATOM 1587 N N . ALA A 1 217 ? -2.763 -20.218 8.310 1.00 98.00 217 ALA A N 1
ATOM 1588 C CA . ALA A 1 217 ? -3.631 -20.898 7.349 1.00 98.00 217 ALA A CA 1
ATOM 1589 C C . ALA A 1 217 ? -4.680 -21.826 8.009 1.00 98.00 217 ALA A C 1
ATOM 1591 O O . ALA A 1 217 ? -4.784 -23.029 7.703 1.00 98.00 217 ALA A O 1
ATOM 1592 N N . ALA A 1 218 ? -5.379 -21.318 9.030 1.00 98.44 218 ALA A N 1
ATOM 1593 C CA . ALA A 1 218 ? -6.226 -22.125 9.906 1.00 98.44 218 ALA A CA 1
ATOM 1594 C C . ALA A 1 218 ? -7.303 -21.311 10.639 1.00 98.44 218 ALA A C 1
ATOM 1596 O O . ALA A 1 218 ? -7.149 -20.126 10.904 1.00 98.44 218 ALA A O 1
ATOM 1597 N N . ILE A 1 219 ? -8.346 -21.999 11.105 1.00 98.81 219 ILE A N 1
ATOM 1598 C CA . ILE A 1 219 ? -9.116 -21.556 12.269 1.00 98.81 219 ILE A CA 1
ATOM 1599 C C . ILE A 1 219 ? -8.462 -22.142 13.522 1.00 98.81 219 ILE A C 1
ATOM 1601 O O . ILE A 1 219 ? -8.320 -23.366 13.663 1.00 98.81 219 ILE A O 1
ATOM 1605 N N . LEU A 1 220 ? -8.077 -21.276 14.454 1.00 98.81 220 LEU A N 1
ATOM 1606 C CA . LEU A 1 220 ? -7.521 -21.641 15.753 1.00 98.81 220 LEU A CA 1
ATOM 1607 C C . LEU A 1 220 ? -8.621 -21.719 16.814 1.00 98.81 220 LEU A C 1
ATOM 1609 O O . LEU A 1 220 ? -9.612 -21.001 16.757 1.00 98.81 220 LEU A O 1
ATOM 1613 N N . SER A 1 221 ? -8.429 -22.576 17.815 1.00 98.56 221 SER A N 1
ATOM 1614 C CA . SER A 1 221 ? -9.211 -22.580 19.056 1.00 98.56 221 SER A CA 1
ATOM 1615 C C . SER A 1 221 ? -8.335 -22.153 20.227 1.00 98.56 221 SER A C 1
ATOM 1617 O O . SER A 1 221 ? -7.263 -22.732 20.434 1.00 98.56 221 SER A O 1
ATOM 1619 N N . ILE A 1 222 ? -8.820 -21.192 21.010 1.00 98.75 222 ILE A N 1
ATOM 1620 C CA . ILE A 1 222 ? -8.146 -20.614 22.172 1.00 98.75 222 ILE A CA 1
ATOM 1621 C C . ILE A 1 222 ? -9.006 -20.849 23.420 1.00 98.75 222 ILE A C 1
ATOM 1623 O O . ILE A 1 222 ? -10.116 -20.329 23.529 1.00 98.75 222 ILE A O 1
ATOM 1627 N N . ASP A 1 223 ? -8.506 -21.622 24.386 1.00 98.50 223 ASP A N 1
ATOM 1628 C CA . ASP A 1 223 ? -9.189 -21.855 25.666 1.00 98.50 223 ASP A CA 1
ATOM 1629 C C . ASP A 1 223 ? -8.980 -20.670 26.616 1.00 98.50 223 ASP A C 1
ATOM 1631 O O . ASP A 1 223 ? -8.001 -20.598 27.373 1.00 98.50 223 ASP A O 1
ATOM 1635 N N . LEU A 1 224 ? -9.937 -19.739 26.606 1.00 97.69 224 LEU A N 1
ATOM 1636 C CA . LEU A 1 224 ? -9.891 -18.553 27.451 1.00 97.69 224 LEU A CA 1
ATOM 1637 C C . LEU A 1 224 ? -9.932 -18.906 28.939 1.00 97.69 224 LEU A C 1
ATOM 1639 O O . LEU A 1 224 ? -9.344 -18.189 29.740 1.00 97.69 224 LEU A O 1
ATOM 1643 N N . ASN A 1 225 ? -10.542 -20.021 29.359 1.00 96.81 225 ASN A N 1
ATOM 1644 C CA . ASN A 1 225 ? -10.528 -20.381 30.782 1.00 96.81 225 ASN A CA 1
ATOM 1645 C C . ASN A 1 225 ? -9.111 -20.697 31.267 1.00 96.81 225 ASN A C 1
ATOM 1647 O O . ASN A 1 225 ? -8.773 -20.404 32.419 1.00 96.81 225 ASN A O 1
ATOM 1651 N N . VAL A 1 226 ? -8.292 -21.309 30.408 1.00 97.81 226 VAL A N 1
ATOM 1652 C CA . VAL A 1 226 ? -6.885 -21.588 30.706 1.00 97.81 226 VAL A CA 1
ATOM 1653 C C . VAL A 1 226 ? -6.079 -20.295 30.683 1.00 97.81 226 VAL A C 1
ATOM 1655 O O . VAL A 1 226 ? -5.385 -20.020 31.663 1.00 97.81 226 VAL A O 1
ATOM 1658 N N . ILE A 1 227 ? -6.212 -19.487 29.626 1.00 98.06 227 ILE A N 1
ATOM 1659 C CA . ILE A 1 227 ? -5.489 -18.213 29.479 1.00 98.06 227 ILE A CA 1
ATOM 1660 C C . ILE A 1 227 ? -5.789 -17.265 30.648 1.00 98.06 227 ILE A C 1
ATOM 1662 O O . ILE A 1 227 ? -4.881 -16.724 31.277 1.00 98.06 227 ILE A O 1
ATOM 1666 N N . GLU A 1 228 ? -7.056 -17.107 31.020 1.00 95.12 228 GLU A N 1
ATOM 1667 C CA . GLU A 1 228 ? -7.468 -16.198 32.095 1.00 95.12 228 GLU A CA 1
ATOM 1668 C C . GLU A 1 228 ? -7.015 -16.657 33.483 1.00 95.12 228 GLU A C 1
ATOM 1670 O O . GLU A 1 228 ? -6.798 -15.834 34.381 1.00 95.12 228 GLU A O 1
ATOM 1675 N N . ALA A 1 229 ? -6.851 -17.970 33.673 1.00 96.44 229 ALA A N 1
ATOM 1676 C CA . ALA A 1 229 ? -6.334 -18.537 34.912 1.00 96.44 229 ALA A CA 1
ATOM 1677 C C . ALA A 1 229 ? -4.823 -18.305 35.093 1.00 96.44 229 ALA A C 1
ATOM 1679 O O . ALA A 1 229 ? -4.329 -18.429 36.222 1.00 96.44 229 ALA A O 1
ATOM 1680 N N . LEU A 1 230 ? -4.091 -17.960 34.026 1.00 97.00 230 LEU A N 1
ATOM 1681 C CA . LEU A 1 230 ? -2.680 -17.585 34.107 1.00 97.00 230 LEU A CA 1
ATOM 1682 C C . LEU A 1 230 ? -2.508 -16.243 34.842 1.00 97.00 230 LEU A C 1
ATOM 1684 O O . LEU A 1 230 ? -3.388 -15.371 34.800 1.00 97.00 230 LEU A O 1
ATOM 1688 N N . PRO A 1 231 ? -1.386 -16.041 35.558 1.00 96.62 231 PRO A N 1
ATOM 1689 C CA . PRO A 1 231 ? -1.071 -14.736 36.130 1.00 96.62 231 PRO A CA 1
ATOM 1690 C C . PRO A 1 231 ? -0.946 -13.684 35.021 1.00 96.62 231 PRO A C 1
ATOM 1692 O O . PRO A 1 231 ? -0.433 -13.973 33.950 1.00 96.62 231 PRO A O 1
ATOM 1695 N N . THR A 1 232 ? -1.398 -12.456 35.286 1.00 97.19 232 THR A N 1
ATOM 1696 C CA . THR A 1 232 ? -1.047 -11.323 34.418 1.00 97.19 232 THR A CA 1
ATOM 1697 C C . THR A 1 232 ? 0.404 -10.947 34.679 1.00 97.19 232 THR A C 1
ATOM 1699 O O . THR A 1 232 ? 0.776 -10.706 35.833 1.00 97.19 232 THR A O 1
ATOM 1702 N N . LEU A 1 233 ? 1.195 -10.925 33.618 1.00 95.81 233 LEU A N 1
ATOM 1703 C CA . LEU A 1 233 ? 2.589 -10.511 33.599 1.00 95.81 233 LEU A CA 1
ATOM 1704 C C . LEU A 1 233 ? 2.701 -9.116 32.977 1.00 95.81 233 LEU A C 1
ATOM 1706 O O . LEU A 1 233 ? 1.734 -8.605 32.412 1.00 95.81 233 LEU A O 1
ATOM 1710 N N . VAL A 1 234 ? 3.863 -8.492 33.150 1.00 93.75 234 VAL A N 1
ATOM 1711 C CA . VAL A 1 234 ? 4.217 -7.204 32.550 1.00 93.75 234 VAL A CA 1
ATOM 1712 C C . VAL A 1 234 ? 5.603 -7.371 31.940 1.00 93.75 234 VAL A C 1
ATOM 1714 O O . VAL A 1 234 ? 6.489 -7.875 32.636 1.00 93.75 234 VAL A O 1
ATOM 1717 N N . ASP A 1 235 ? 5.761 -7.023 30.667 1.00 87.56 235 ASP A N 1
ATOM 1718 C CA . ASP A 1 235 ? 7.042 -7.098 29.953 1.00 87.56 235 ASP A CA 1
ATOM 1719 C C . ASP A 1 235 ? 7.966 -5.904 30.266 1.00 87.56 235 ASP A C 1
ATOM 1721 O O . ASP A 1 235 ? 7.689 -5.107 31.175 1.00 87.56 235 ASP A O 1
ATOM 1725 N N . GLY A 1 236 ? 9.112 -5.828 29.578 1.00 82.12 236 GLY A N 1
ATOM 1726 C CA . GLY A 1 236 ? 10.112 -4.770 29.761 1.00 82.12 236 GLY A CA 1
ATOM 1727 C C . GLY A 1 236 ? 9.573 -3.375 29.432 1.00 82.12 236 GLY A C 1
ATOM 1728 O O . GLY A 1 236 ? 10.013 -2.380 30.014 1.00 82.12 236 GLY A O 1
ATOM 1729 N N . GLU A 1 237 ? 8.545 -3.333 28.591 1.00 81.62 237 GLU A N 1
ATOM 1730 C CA . GLU A 1 237 ? 7.918 -2.170 27.973 1.00 81.62 237 GLU A CA 1
ATOM 1731 C C . GLU A 1 237 ? 6.643 -1.749 28.726 1.00 81.62 237 GLU A C 1
ATOM 1733 O O . GLU A 1 237 ? 5.970 -0.777 28.369 1.00 81.62 237 GLU A O 1
ATOM 1738 N N . GLY A 1 238 ? 6.295 -2.464 29.801 1.00 86.75 238 GLY A N 1
ATOM 1739 C CA . GLY A 1 238 ? 5.157 -2.148 30.658 1.00 86.75 238 GLY A CA 1
ATOM 1740 C C . GLY A 1 238 ? 3.805 -2.661 30.151 1.00 86.75 238 GLY A C 1
ATOM 1741 O O . GLY A 1 238 ? 2.777 -2.330 30.753 1.00 86.75 238 GLY A O 1
ATOM 1742 N N . GLN A 1 239 ? 3.766 -3.473 29.093 1.00 88.38 239 GLN A N 1
ATOM 1743 C CA . GLN A 1 239 ? 2.541 -4.042 28.537 1.00 88.38 239 GLN A CA 1
ATOM 1744 C C . GLN A 1 239 ? 2.082 -5.237 29.378 1.00 88.38 239 GLN A C 1
ATOM 1746 O O . GLN A 1 239 ? 2.853 -6.125 29.738 1.00 88.38 239 GLN A O 1
ATOM 1751 N N . SER A 1 240 ? 0.791 -5.275 29.709 1.00 95.38 240 SER A N 1
ATOM 1752 C CA . SER A 1 240 ? 0.212 -6.392 30.460 1.00 95.38 240 SER A CA 1
ATOM 1753 C C . SER A 1 240 ? -0.163 -7.541 29.530 1.00 95.38 240 SER A C 1
ATOM 1755 O O . SER A 1 240 ? -0.920 -7.329 28.583 1.00 95.38 240 SER A O 1
ATOM 1757 N N . TYR A 1 241 ? 0.268 -8.763 29.847 1.00 97.25 241 TYR A N 1
ATOM 1758 C CA . TYR A 1 241 ? -0.032 -9.952 29.043 1.00 97.25 241 TYR A CA 1
ATOM 1759 C C . TYR A 1 241 ? -0.305 -11.213 29.884 1.00 97.25 241 TYR A C 1
ATOM 1761 O O . TYR A 1 241 ? -0.121 -11.219 31.107 1.00 97.25 241 TYR A O 1
ATOM 1769 N N . LYS A 1 242 ? -0.806 -12.277 29.241 1.00 98.06 242 LYS A N 1
ATOM 1770 C CA . LYS A 1 242 ? -1.141 -13.573 29.867 1.00 98.06 242 LYS A CA 1
ATOM 1771 C C . LYS A 1 242 ? -0.325 -14.749 29.342 1.00 98.06 242 LYS A C 1
ATOM 1773 O O . LYS A 1 242 ? 0.089 -15.584 30.147 1.00 98.06 242 LYS A O 1
ATOM 1778 N N . TYR A 1 243 ? -0.166 -14.851 28.027 1.00 97.88 243 TYR A N 1
ATOM 1779 C CA . TYR A 1 243 ? 0.423 -16.018 27.385 1.00 97.88 243 TYR A CA 1
ATOM 1780 C C . TYR A 1 243 ? 1.206 -15.613 26.141 1.00 97.88 243 TYR A C 1
ATOM 1782 O O . TYR A 1 243 ? 0.637 -15.054 25.205 1.00 97.88 243 TYR A O 1
ATOM 1790 N N . ASP A 1 244 ? 2.492 -15.937 26.152 1.00 97.06 244 ASP A N 1
ATOM 1791 C CA . ASP A 1 244 ? 3.345 -15.886 24.972 1.00 97.06 244 ASP A CA 1
ATOM 1792 C C . ASP A 1 244 ? 3.362 -17.272 24.348 1.00 97.06 244 ASP A C 1
ATOM 1794 O O . ASP A 1 244 ? 3.478 -18.283 25.060 1.00 97.06 244 ASP A O 1
ATOM 1798 N N . LEU A 1 245 ? 3.171 -17.322 23.033 1.00 97.38 245 LEU A N 1
ATOM 1799 C CA . LEU A 1 245 ? 3.315 -18.561 22.293 1.00 97.38 245 LEU A CA 1
ATOM 1800 C C . LEU A 1 245 ? 4.769 -19.026 22.386 1.00 97.38 245 LEU A C 1
ATOM 1802 O O . LEU A 1 245 ? 5.670 -18.235 22.135 1.00 97.38 245 LEU A O 1
ATOM 1806 N N . PRO A 1 246 ? 5.021 -20.292 22.755 1.00 95.19 246 PRO A N 1
ATOM 1807 C CA . PRO A 1 246 ? 6.362 -20.839 22.648 1.00 95.19 246 PRO A CA 1
ATOM 1808 C C . PRO A 1 246 ? 6.792 -20.861 21.184 1.00 95.19 246 PRO A C 1
ATOM 1810 O O . PRO A 1 246 ? 5.996 -21.240 20.320 1.00 95.19 246 PRO A O 1
ATOM 1813 N N . THR A 1 247 ? 8.038 -20.496 20.934 1.00 95.12 247 THR A N 1
ATOM 1814 C CA . THR A 1 247 ? 8.652 -20.420 19.611 1.00 95.12 247 THR A CA 1
ATOM 1815 C C . THR A 1 247 ? 9.738 -21.484 19.453 1.00 95.12 247 THR A C 1
ATOM 1817 O O . THR A 1 247 ? 10.006 -22.276 20.368 1.00 95.12 247 THR A O 1
ATOM 1820 N N . LEU A 1 248 ? 10.262 -21.603 18.237 1.00 92.75 248 LEU A N 1
ATOM 1821 C CA . LEU A 1 248 ? 11.482 -22.355 17.967 1.00 92.75 248 LEU A CA 1
ATOM 1822 C C . LEU A 1 248 ? 12.691 -21.623 18.558 1.00 92.75 248 LEU A C 1
ATOM 1824 O O . LEU A 1 248 ? 12.728 -20.408 18.525 1.00 92.75 248 LEU A O 1
ATOM 1828 N N . ASP A 1 249 ? 13.675 -22.384 19.036 1.00 88.25 249 ASP A N 1
ATOM 1829 C CA . ASP A 1 249 ? 14.988 -21.851 19.425 1.00 88.25 249 ASP A CA 1
ATOM 1830 C C . ASP A 1 249 ? 15.779 -21.568 18.141 1.00 88.25 249 ASP A C 1
ATOM 1832 O O . ASP A 1 249 ? 16.223 -22.504 17.459 1.00 88.25 249 ASP A O 1
ATOM 1836 N N . ASP A 1 250 ? 15.863 -20.293 17.775 1.00 88.50 250 ASP A N 1
ATOM 1837 C CA . ASP A 1 250 ? 16.528 -19.801 16.579 1.00 88.50 250 ASP A CA 1
ATOM 1838 C C . ASP A 1 250 ? 18.035 -20.116 16.654 1.00 88.50 250 ASP A C 1
ATOM 1840 O O . ASP A 1 250 ? 18.746 -19.588 17.516 1.00 88.50 250 ASP A O 1
ATOM 1844 N N . PRO A 1 251 ? 18.584 -20.922 15.720 1.00 83.94 251 PRO A N 1
ATOM 1845 C CA . PRO A 1 251 ? 19.995 -21.303 15.723 1.00 83.94 251 PRO A CA 1
ATOM 1846 C C . PRO A 1 251 ? 20.991 -20.131 15.704 1.00 83.94 251 PRO A C 1
ATOM 1848 O O . PRO A 1 251 ? 22.178 -20.344 15.989 1.00 83.94 251 PRO A O 1
ATOM 1851 N N . LEU A 1 252 ? 20.546 -18.924 15.340 1.00 82.88 252 LEU A N 1
ATOM 1852 C CA . LEU A 1 252 ? 21.361 -17.716 15.248 1.00 82.88 252 LEU A CA 1
ATOM 1853 C C . LEU A 1 252 ? 21.287 -16.830 16.503 1.00 82.88 252 LEU A C 1
ATOM 1855 O O . LEU A 1 252 ? 22.194 -16.016 16.715 1.00 82.88 252 LEU A O 1
ATOM 1859 N N . ARG A 1 253 ? 20.282 -17.006 17.374 1.00 81.06 253 ARG A N 1
ATOM 1860 C CA . ARG A 1 253 ? 20.079 -16.168 18.567 1.00 81.06 253 ARG A CA 1
ATOM 1861 C C . ARG A 1 253 ? 20.438 -16.929 19.855 1.00 81.06 253 ARG A C 1
ATOM 1863 O O . ARG A 1 253 ? 20.039 -18.066 20.063 1.00 81.06 253 ARG A O 1
ATOM 1870 N N . PRO A 1 254 ? 21.260 -16.354 20.755 1.00 74.31 254 PRO A N 1
ATOM 1871 C CA . PRO A 1 254 ? 21.661 -17.045 21.978 1.00 74.31 254 PRO A CA 1
ATOM 1872 C C . PRO A 1 254 ? 20.590 -16.934 23.078 1.00 74.31 254 PRO A C 1
ATOM 1874 O O . PRO A 1 254 ? 20.481 -15.904 23.740 1.00 74.31 254 PRO A O 1
ATOM 1877 N N . GLY A 1 255 ? 19.891 -18.024 23.387 1.00 72.50 255 GLY A N 1
ATOM 1878 C CA . GLY A 1 255 ? 18.875 -18.080 24.447 1.00 72.50 255 GLY A CA 1
ATOM 1879 C C . GLY A 1 255 ? 18.252 -19.471 24.546 1.00 72.50 255 GLY A C 1
ATOM 1880 O O . GLY A 1 255 ? 18.756 -20.375 23.909 1.00 72.50 255 GLY A O 1
ATOM 1881 N N . ASP A 1 256 ? 17.300 -19.675 25.460 1.00 75.81 256 ASP A N 1
ATOM 1882 C CA . ASP A 1 256 ? 16.247 -20.722 25.423 1.00 75.81 256 ASP A CA 1
ATOM 1883 C C . ASP A 1 256 ? 15.412 -20.550 26.718 1.00 75.81 256 ASP A C 1
ATOM 1885 O O . ASP A 1 256 ? 15.805 -21.046 27.796 1.00 75.81 256 ASP A O 1
ATOM 1889 N N . PRO A 1 257 ? 14.306 -19.779 26.683 1.00 75.44 257 PRO A N 1
ATOM 1890 C CA . PRO A 1 257 ? 13.829 -18.978 25.543 1.00 75.44 257 PRO A CA 1
ATOM 1891 C C . PRO A 1 257 ? 14.738 -17.774 25.253 1.00 75.44 257 PRO A C 1
ATOM 1893 O O . PRO A 1 257 ? 15.530 -17.363 26.121 1.00 75.44 257 PRO A O 1
ATOM 1896 N N . GLU A 1 258 ? 14.633 -17.217 24.054 1.00 82.06 258 GLU A N 1
ATOM 1897 C CA . GLU A 1 258 ? 15.340 -16.014 23.632 1.00 82.06 258 GLU A CA 1
ATOM 1898 C C . GLU A 1 258 ? 14.778 -14.757 24.323 1.00 82.06 258 GLU A C 1
ATOM 1900 O O . GLU A 1 258 ? 13.608 -14.725 24.716 1.00 82.06 258 GLU A O 1
ATOM 1905 N N . PRO A 1 259 ? 15.603 -13.717 24.568 1.00 76.69 259 PRO A N 1
ATOM 1906 C CA . PRO A 1 259 ? 15.152 -12.516 25.277 1.00 76.69 259 PRO A CA 1
ATOM 1907 C C . PRO A 1 259 ? 13.991 -11.764 24.603 1.00 76.69 259 PRO A C 1
ATOM 1909 O O . PRO A 1 259 ? 13.238 -11.095 25.312 1.00 76.69 259 PRO A O 1
ATOM 1912 N N . GLU A 1 260 ? 13.857 -11.880 23.282 1.00 80.00 260 GLU A N 1
ATOM 1913 C CA . GLU A 1 260 ? 12.874 -11.187 22.440 1.00 80.00 260 GLU A CA 1
ATOM 1914 C C . GLU A 1 260 ? 11.603 -12.017 22.153 1.00 80.00 260 GLU A C 1
ATOM 1916 O O . GLU A 1 260 ? 10.652 -11.517 21.547 1.00 80.00 260 GLU A O 1
ATOM 1921 N N . ASP A 1 261 ? 11.530 -13.263 22.632 1.00 88.06 261 ASP A N 1
ATOM 1922 C CA . ASP A 1 261 ? 10.352 -14.107 22.425 1.00 88.06 261 ASP A CA 1
ATOM 1923 C C . ASP A 1 261 ? 9.087 -13.506 23.069 1.00 88.06 261 ASP A C 1
ATOM 1925 O O . ASP A 1 261 ? 9.121 -13.018 24.208 1.00 88.06 261 ASP A O 1
ATOM 1929 N N . PRO A 1 262 ? 7.926 -13.580 22.389 1.00 93.44 262 PRO A N 1
ATOM 1930 C CA . PRO A 1 262 ? 7.648 -14.419 21.217 1.00 93.44 262 PRO A CA 1
ATOM 1931 C C . PRO A 1 262 ? 7.757 -13.690 19.860 1.00 93.44 262 PRO A C 1
ATOM 1933 O O . PRO A 1 262 ? 7.225 -14.188 18.869 1.00 93.44 262 PRO A O 1
ATOM 1936 N N . PHE A 1 263 ? 8.345 -12.493 19.816 1.00 94.06 263 PHE A N 1
ATOM 1937 C CA . PHE A 1 263 ? 8.361 -11.641 18.623 1.00 94.06 263 PHE A CA 1
ATOM 1938 C C . PHE A 1 263 ? 9.581 -11.903 17.728 1.00 94.06 263 PHE A C 1
ATOM 1940 O O . PHE A 1 263 ? 10.591 -12.451 18.175 1.00 94.06 263 PHE A O 1
ATOM 1947 N N . GLY A 1 264 ? 9.463 -11.505 16.460 1.00 91.94 264 GLY A N 1
ATOM 1948 C CA . GLY A 1 264 ? 10.448 -11.709 15.402 1.00 91.94 264 GLY A CA 1
ATOM 1949 C C . GLY A 1 264 ? 10.439 -13.147 14.912 1.00 91.94 264 GLY A C 1
ATOM 1950 O O . GLY A 1 264 ? 11.030 -14.004 15.563 1.00 91.94 264 GLY A O 1
ATOM 1951 N N . GLY A 1 265 ? 9.740 -13.449 13.816 1.00 92.12 265 GLY A N 1
ATOM 1952 C CA . GLY A 1 265 ? 9.635 -14.825 13.322 1.00 92.12 265 GLY A CA 1
ATOM 1953 C C . GLY A 1 265 ? 10.892 -15.321 12.599 1.00 92.12 265 GLY A C 1
ATOM 1954 O O . GLY A 1 265 ? 11.062 -16.540 12.473 1.00 92.12 265 GLY A O 1
ATOM 1955 N N . SER A 1 266 ? 11.791 -14.410 12.215 1.00 91.62 266 SER A N 1
ATOM 1956 C CA . SER A 1 266 ? 13.086 -14.645 11.567 1.00 91.62 266 SER A CA 1
ATOM 1957 C C . SER A 1 266 ? 12.992 -15.642 10.410 1.00 91.62 266 SER A C 1
ATOM 1959 O O . SER A 1 266 ? 13.594 -16.720 10.453 1.00 91.62 266 SER A O 1
ATOM 1961 N N . ASP A 1 267 ? 12.165 -15.331 9.412 1.00 89.75 267 ASP A N 1
ATOM 1962 C CA . ASP A 1 267 ? 11.896 -16.175 8.231 1.00 89.75 267 ASP A CA 1
ATOM 1963 C C . ASP A 1 267 ? 11.432 -17.609 8.559 1.00 89.75 267 ASP A C 1
ATOM 1965 O O . ASP A 1 267 ? 11.569 -18.558 7.779 1.00 89.75 267 ASP A O 1
ATOM 1969 N N . GLY A 1 268 ? 10.907 -17.809 9.764 1.00 93.38 268 GLY A N 1
ATOM 1970 C CA . GLY A 1 268 ? 10.430 -19.083 10.275 1.00 93.38 268 GLY A CA 1
ATOM 1971 C C . GLY A 1 268 ? 11.419 -19.818 11.171 1.00 93.38 268 GLY A C 1
ATOM 1972 O O . GLY A 1 268 ? 11.048 -20.889 11.671 1.00 93.38 268 GLY A O 1
ATOM 1973 N N . ARG A 1 269 ? 12.621 -19.269 11.421 1.00 93.38 269 ARG A N 1
ATOM 1974 C CA . ARG A 1 269 ? 13.578 -19.788 12.420 1.00 93.38 269 ARG A CA 1
ATOM 1975 C C . ARG A 1 269 ? 13.048 -19.660 13.846 1.00 93.38 269 ARG A C 1
ATOM 1977 O O . ARG A 1 269 ? 13.371 -20.521 14.657 1.00 93.38 269 ARG A O 1
ATOM 1984 N N . ASN A 1 270 ? 12.193 -18.669 14.115 1.00 94.19 270 ASN A N 1
ATOM 1985 C CA . ASN A 1 270 ? 11.561 -18.418 15.414 1.00 94.19 270 ASN A CA 1
ATOM 1986 C C . ASN A 1 270 ? 10.022 -18.530 15.373 1.00 94.19 270 ASN A C 1
ATOM 1988 O O . ASN A 1 270 ? 9.309 -17.963 16.200 1.00 94.19 270 ASN A O 1
ATOM 1992 N N . GLN A 1 271 ? 9.444 -19.240 14.403 1.00 95.31 271 GLN A N 1
ATOM 1993 C CA . GLN A 1 271 ? 7.983 -19.378 14.352 1.00 95.31 271 GLN A CA 1
ATOM 1994 C C . GLN A 1 271 ? 7.416 -20.051 15.618 1.00 95.31 271 GLN A C 1
ATOM 1996 O O . GLN A 1 271 ? 8.053 -20.911 16.238 1.00 95.31 271 GLN A O 1
ATOM 2001 N N . ALA A 1 272 ? 6.169 -19.724 15.964 1.00 95.44 272 ALA A N 1
ATOM 2002 C CA . ALA A 1 272 ? 5.452 -20.380 17.056 1.00 95.44 272 ALA A CA 1
ATOM 2003 C C . ALA A 1 272 ? 5.311 -21.904 16.846 1.00 95.44 272 ALA A C 1
ATOM 2005 O O . ALA A 1 272 ? 5.053 -22.384 15.739 1.00 95.44 272 ALA A O 1
ATOM 2006 N N . ILE A 1 273 ? 5.390 -22.676 17.935 1.00 95.06 273 ILE A N 1
ATOM 2007 C CA . ILE A 1 273 ? 5.241 -24.139 17.919 1.00 95.06 273 ILE A CA 1
ATOM 2008 C C . ILE A 1 273 ? 3.864 -24.596 18.414 1.00 95.06 273 ILE A C 1
ATOM 2010 O O . ILE A 1 273 ? 3.269 -24.034 19.340 1.00 95.06 273 ILE A O 1
ATOM 2014 N N . ILE A 1 274 ? 3.370 -25.713 17.876 1.00 94.94 274 ILE A N 1
ATOM 2015 C CA . ILE A 1 274 ? 2.162 -26.362 18.401 1.00 94.94 274 ILE A CA 1
ATOM 2016 C C . ILE A 1 274 ? 2.512 -27.141 19.670 1.00 94.94 274 ILE A C 1
ATOM 2018 O O . ILE A 1 274 ? 3.105 -28.220 19.620 1.00 94.94 274 ILE A O 1
ATOM 2022 N N . VAL A 1 275 ? 2.047 -26.651 20.822 1.00 94.88 275 VAL A N 1
ATOM 2023 C CA . VAL A 1 275 ? 2.146 -27.363 22.106 1.00 94.88 275 VAL A CA 1
ATOM 2024 C C . VAL A 1 275 ? 0.951 -28.307 22.282 1.00 94.88 275 VAL A C 1
ATOM 2026 O O . VAL A 1 275 ? -0.165 -27.826 22.481 1.00 94.88 275 VAL A O 1
ATOM 2029 N N . PRO A 1 276 ? 1.117 -29.645 22.281 1.00 92.69 276 PRO A N 1
ATOM 2030 C CA . PRO A 1 276 ? -0.013 -30.566 22.409 1.00 92.69 276 PRO A CA 1
ATOM 2031 C C . PRO A 1 276 ? -0.811 -30.362 23.701 1.00 92.69 276 PRO A C 1
ATOM 2033 O O . PRO A 1 276 ? -0.282 -30.524 24.803 1.00 92.69 276 PRO A O 1
ATOM 2036 N N . GLY A 1 277 ? -2.105 -30.059 23.565 1.00 90.75 277 GLY A N 1
ATOM 2037 C CA . GLY A 1 277 ? -2.990 -29.801 24.705 1.00 90.75 277 GLY A CA 1
ATOM 2038 C C . GLY A 1 277 ? -2.736 -28.464 25.411 1.00 90.75 277 GLY A C 1
ATOM 2039 O O . GLY A 1 277 ? -3.205 -28.286 26.537 1.00 90.75 277 GLY A O 1
ATOM 2040 N N . GLY A 1 278 ? -1.981 -27.560 24.780 1.00 95.88 278 GLY A N 1
ATOM 2041 C CA . GLY A 1 278 ? -1.868 -26.162 25.179 1.00 95.88 278 GLY A CA 1
ATOM 2042 C C . GLY A 1 278 ? -3.170 -25.382 24.944 1.00 95.88 278 GLY A C 1
ATOM 2043 O O . GLY A 1 278 ? -4.122 -25.918 24.375 1.00 95.88 278 GLY A O 1
ATOM 2044 N N . PRO A 1 279 ? -3.229 -24.117 25.397 1.00 97.50 279 PRO A N 1
ATOM 2045 C CA . PRO A 1 279 ? -4.439 -23.305 25.308 1.00 97.50 279 PRO A CA 1
ATOM 2046 C C . PRO A 1 279 ? -4.759 -22.826 23.888 1.00 97.50 279 PRO A C 1
ATOM 2048 O O . PRO A 1 279 ? -5.913 -22.512 23.638 1.00 97.50 279 PRO A O 1
ATOM 2051 N N . VAL A 1 280 ? -3.780 -22.781 22.980 1.00 98.50 280 VAL A N 1
ATOM 2052 C CA . VAL A 1 280 ? -3.954 -22.405 21.567 1.00 98.50 280 VAL A CA 1
ATOM 2053 C C . VAL A 1 280 ? -3.707 -23.644 20.716 1.00 98.50 280 VAL A C 1
ATOM 2055 O O . VAL A 1 280 ? -2.633 -24.234 20.809 1.00 98.50 280 VAL A O 1
ATOM 2058 N N . GLN A 1 281 ? -4.693 -24.084 19.934 1.00 97.81 281 GLN A N 1
ATOM 2059 C CA . GLN A 1 281 ? -4.599 -25.265 19.064 1.00 97.81 281 GLN A CA 1
ATOM 2060 C C . GLN A 1 281 ? -5.178 -24.958 17.681 1.00 97.81 281 GLN A C 1
ATOM 2062 O O . GLN A 1 281 ? -6.133 -24.193 17.572 1.00 97.81 281 GLN A O 1
ATOM 2067 N N . VAL A 1 282 ? -4.671 -25.626 16.644 1.00 98.25 282 VAL A N 1
ATOM 2068 C CA . VAL A 1 282 ? -5.316 -25.650 15.323 1.00 98.25 282 VAL A CA 1
ATOM 2069 C C . VAL A 1 282 ? -6.639 -26.408 15.440 1.00 98.25 282 VAL A C 1
ATOM 2071 O O . VAL A 1 282 ? -6.647 -27.602 15.750 1.00 98.25 282 VAL A O 1
ATOM 2074 N N . TYR A 1 283 ? -7.757 -25.717 15.212 1.00 98.44 283 TYR A N 1
ATOM 2075 C CA . TYR A 1 283 ? -9.084 -26.328 15.218 1.00 98.44 283 TYR A CA 1
ATOM 2076 C C . TYR A 1 283 ? -9.407 -26.915 13.849 1.00 98.44 283 TYR A C 1
ATOM 2078 O O . TYR A 1 283 ? -9.724 -28.098 13.759 1.00 98.44 283 TYR A O 1
ATOM 2086 N N . ALA A 1 284 ? -9.270 -26.122 12.789 1.00 98.50 284 ALA A N 1
ATOM 2087 C CA . ALA A 1 284 ? -9.492 -26.544 11.411 1.00 98.50 284 ALA A CA 1
ATOM 2088 C C . ALA A 1 284 ? -8.399 -25.944 10.510 1.00 98.50 284 ALA A C 1
ATOM 2090 O O . ALA A 1 284 ? -8.304 -24.722 10.438 1.00 98.50 284 ALA A O 1
ATOM 2091 N N . PRO A 1 285 ? -7.526 -26.756 9.890 1.00 98.00 285 PRO A N 1
ATOM 2092 C CA . PRO A 1 285 ? -6.506 -26.249 8.975 1.00 98.00 285 PRO A CA 1
ATOM 2093 C C . PRO A 1 285 ? -7.026 -26.001 7.556 1.00 98.00 285 PRO A C 1
ATOM 2095 O O . PRO A 1 285 ? -8.083 -26.488 7.162 1.00 98.00 285 PRO A O 1
ATOM 2098 N N . GLY A 1 286 ? -6.169 -25.386 6.747 1.00 97.31 286 GLY A N 1
ATOM 2099 C CA . GLY A 1 286 ? -6.281 -25.389 5.295 1.00 97.31 286 GLY A CA 1
ATOM 2100 C C . GLY A 1 286 ? -7.129 -24.262 4.753 1.00 97.31 286 GLY A C 1
ATOM 2101 O O . GLY A 1 286 ? -7.837 -24.476 3.784 1.00 97.31 286 GLY A O 1
ATOM 2102 N N . PHE A 1 287 ? -7.054 -23.102 5.382 1.00 97.75 287 PHE A N 1
ATOM 2103 C CA . PHE A 1 287 ? -7.627 -21.871 4.855 1.00 97.75 287 PHE A CA 1
ATOM 2104 C C . PHE A 1 287 ? -6.479 -20.987 4.381 1.00 97.75 287 PHE A C 1
ATOM 2106 O O . PHE A 1 287 ? -5.455 -20.962 5.059 1.00 97.75 287 PHE A O 1
ATOM 2113 N N . ARG A 1 288 ? -6.600 -20.308 3.246 1.00 96.31 288 ARG A N 1
ATOM 2114 C CA . ARG A 1 288 ? -5.550 -19.418 2.734 1.00 96.31 288 ARG A CA 1
ATOM 2115 C C . ARG A 1 288 ? -5.513 -18.116 3.526 1.00 96.31 288 ARG A C 1
ATOM 2117 O O . ARG A 1 288 ? -4.474 -17.763 4.075 1.00 96.31 288 ARG A O 1
ATOM 2124 N N . ASN A 1 289 ? -6.637 -17.417 3.611 1.00 95.94 289 ASN A N 1
ATOM 2125 C CA . ASN A 1 289 ? -6.789 -16.197 4.393 1.00 95.94 289 ASN A CA 1
ATOM 2126 C C . ASN A 1 289 ? -8.252 -16.030 4.825 1.00 95.94 289 ASN A C 1
ATOM 2128 O O . ASN A 1 289 ? -8.991 -15.247 4.227 1.00 95.94 289 ASN A O 1
ATOM 2132 N N . PRO A 1 290 ? -8.696 -16.758 5.864 1.00 97.12 290 PRO A N 1
ATOM 2133 C CA . PRO A 1 290 ? -10.039 -16.584 6.377 1.00 97.12 290 PRO A CA 1
ATOM 2134 C C . PRO A 1 290 ? -10.116 -15.226 7.079 1.00 97.12 290 PRO A C 1
ATOM 2136 O O . PRO A 1 290 ? -9.383 -14.982 8.044 1.00 97.12 290 PRO A O 1
ATOM 2139 N N . TYR A 1 291 ? -10.969 -14.327 6.588 1.00 96.06 291 TYR A N 1
ATOM 2140 C CA . TYR A 1 291 ? -11.071 -12.975 7.145 1.00 96.06 291 TYR A CA 1
ATOM 2141 C C . TYR A 1 291 ? -11.876 -12.957 8.447 1.00 96.06 291 TYR A C 1
ATOM 2143 O O . TYR A 1 291 ? -11.541 -12.240 9.382 1.00 96.06 291 TYR A O 1
ATOM 2151 N N . ASP A 1 292 ? -12.925 -13.767 8.553 1.00 98.00 292 ASP A N 1
ATOM 2152 C CA . ASP A 1 292 ? -13.773 -13.769 9.741 1.00 98.00 292 ASP A CA 1
ATOM 2153 C C . ASP A 1 292 ? -14.419 -15.135 10.002 1.00 98.00 292 ASP A C 1
ATOM 2155 O O . ASP A 1 292 ? -14.441 -16.026 9.144 1.00 98.00 292 ASP A O 1
ATOM 2159 N N . VAL A 1 293 ? -14.905 -15.336 11.224 1.00 98.25 293 VAL A N 1
ATOM 2160 C CA . VAL A 1 293 ? -15.507 -16.582 11.692 1.00 98.25 293 VAL A CA 1
ATOM 2161 C C . VAL A 1 293 ? -16.748 -16.290 12.528 1.00 98.25 293 VAL A C 1
ATOM 2163 O O . VAL A 1 293 ? -16.715 -15.471 13.435 1.00 98.25 293 VAL A O 1
ATOM 2166 N N . VAL A 1 294 ? -17.832 -17.031 12.284 1.00 98.38 294 VAL A N 1
ATOM 2167 C CA . VAL A 1 294 ? -19.084 -16.893 13.041 1.00 98.38 294 VAL A CA 1
ATOM 2168 C C . VAL A 1 294 ? -19.545 -18.225 13.625 1.00 98.38 294 VAL A C 1
ATOM 2170 O O . VAL A 1 294 ? -19.671 -19.245 12.937 1.00 98.38 294 VAL A O 1
ATOM 2173 N N . LEU A 1 295 ? -19.840 -18.220 14.921 1.00 98.00 295 LEU A N 1
ATOM 2174 C CA . LEU A 1 295 ? -20.497 -19.283 15.661 1.00 98.00 295 LEU A CA 1
ATOM 2175 C C . LEU A 1 295 ? -21.978 -18.936 15.840 1.00 98.00 295 LEU A C 1
ATOM 2177 O O . LEU A 1 295 ? -22.391 -18.222 16.749 1.00 98.00 295 LEU A O 1
ATOM 2181 N N . THR A 1 296 ? -22.806 -19.543 15.001 1.00 97.19 296 THR A N 1
ATOM 2182 C CA . THR A 1 296 ? -24.264 -19.353 15.035 1.00 97.19 296 THR A CA 1
ATOM 2183 C C . THR A 1 296 ? -24.896 -19.746 16.375 1.00 97.19 296 THR A C 1
ATOM 2185 O O . THR A 1 296 ? -24.399 -20.619 17.097 1.00 97.19 296 THR A O 1
ATOM 2188 N N . GLN A 1 297 ? -26.094 -19.231 16.664 1.00 93.81 297 GLN A N 1
ATOM 2189 C CA . GLN A 1 297 ? -26.912 -19.613 17.826 1.00 93.81 297 GLN A CA 1
ATOM 2190 C C . GLN A 1 297 ? -27.226 -21.119 17.880 1.00 93.81 297 GLN A C 1
ATOM 2192 O O . GLN A 1 297 ? -27.501 -21.676 18.949 1.00 93.81 297 GLN A O 1
ATOM 2197 N N . ALA A 1 298 ? -27.184 -21.799 16.730 1.00 94.12 298 ALA A N 1
ATOM 2198 C CA . ALA A 1 298 ? -27.324 -23.249 16.622 1.00 94.12 298 ALA A CA 1
ATOM 2199 C C . ALA A 1 298 ? -26.053 -24.029 17.027 1.00 94.12 298 ALA A C 1
ATOM 2201 O O . ALA A 1 298 ? -26.089 -25.263 17.060 1.00 94.12 298 ALA A O 1
ATOM 2202 N N . GLY A 1 299 ? -24.953 -23.337 17.337 1.00 94.88 299 GLY A N 1
ATOM 2203 C CA . GLY A 1 299 ? -23.653 -23.911 17.685 1.00 94.88 299 GLY A CA 1
ATOM 2204 C C . GLY A 1 299 ? -22.890 -24.462 16.480 1.00 94.88 299 GLY A C 1
ATOM 2205 O O . GLY A 1 299 ? -22.180 -25.457 16.618 1.00 94.88 299 GLY A O 1
ATOM 2206 N N . LYS A 1 300 ? -23.090 -23.877 15.294 1.00 97.12 300 LYS A N 1
ATOM 2207 C CA . LYS A 1 300 ? -22.379 -24.232 14.055 1.00 97.12 300 LYS A CA 1
ATOM 2208 C C . LYS A 1 300 ? -21.425 -23.111 13.670 1.00 97.12 300 LYS A C 1
ATOM 2210 O O . LYS A 1 300 ? -21.826 -21.952 13.737 1.00 97.12 300 LYS A O 1
ATOM 2215 N N . LEU A 1 301 ? -20.214 -23.489 13.277 1.00 98.50 301 LEU A N 1
ATOM 2216 C CA . LEU A 1 301 ? -19.115 -22.586 12.965 1.00 98.50 301 LEU A CA 1
ATOM 2217 C C . LEU A 1 301 ? -18.964 -22.442 11.447 1.00 98.50 301 LEU A C 1
ATOM 2219 O O . LEU A 1 301 ? -18.900 -23.459 10.750 1.00 98.50 301 LEU A O 1
ATOM 2223 N N . TYR A 1 302 ? -18.890 -21.210 10.959 1.00 98.81 302 TYR A N 1
ATOM 2224 C CA . TYR A 1 302 ? -18.688 -20.892 9.547 1.00 98.81 302 TYR A CA 1
ATOM 2225 C C . TYR A 1 302 ? -17.589 -19.851 9.381 1.00 98.81 302 TYR A C 1
ATOM 2227 O O . TYR A 1 302 ? -17.322 -19.082 10.299 1.00 98.81 302 TYR A O 1
ATOM 2235 N N . THR A 1 303 ? -16.966 -19.841 8.211 1.00 98.38 303 THR A N 1
ATOM 2236 C CA . THR A 1 303 ? -15.967 -18.849 7.805 1.00 98.38 303 THR A CA 1
ATOM 2237 C C . THR A 1 303 ? -16.021 -18.693 6.289 1.00 98.38 303 THR A C 1
ATOM 2239 O O . THR A 1 303 ? -16.505 -19.598 5.600 1.00 98.38 303 THR A O 1
ATOM 2242 N N . VAL A 1 304 ? -15.545 -17.562 5.786 1.00 96.88 304 VAL A N 1
ATOM 2243 C CA . VAL A 1 304 ? -15.246 -17.354 4.367 1.00 96.88 304 VAL A CA 1
ATOM 2244 C C . VAL A 1 304 ? -13.735 -17.286 4.204 1.00 96.88 304 VAL A C 1
ATOM 2246 O O . VAL A 1 304 ? -13.056 -16.694 5.043 1.00 96.88 304 VAL A O 1
ATOM 2249 N N . ASP A 1 305 ? -13.218 -17.940 3.171 1.00 96.81 305 ASP A N 1
ATOM 2250 C CA . ASP A 1 305 ? -11.785 -18.012 2.891 1.00 96.81 305 ASP A CA 1
ATOM 2251 C C . ASP A 1 305 ? -11.475 -17.385 1.540 1.00 96.81 305 ASP A C 1
ATOM 2253 O O . ASP A 1 305 ? -12.106 -17.746 0.540 1.00 96.81 305 ASP A O 1
ATOM 2257 N N . ASN A 1 306 ? -10.508 -16.464 1.517 1.00 92.88 306 ASN A N 1
ATOM 2258 C CA . ASN A 1 306 ? -10.113 -15.817 0.275 1.00 92.88 306 ASN A CA 1
ATOM 2259 C C . ASN A 1 306 ? -9.383 -16.807 -0.633 1.00 92.88 306 ASN A C 1
ATOM 2261 O O . ASN A 1 306 ? -8.416 -17.441 -0.207 1.00 92.88 306 ASN A O 1
ATOM 2265 N N . GLY A 1 307 ? -9.811 -16.917 -1.889 1.00 89.50 307 GLY A N 1
ATOM 2266 C CA . GLY A 1 307 ? -9.161 -17.758 -2.889 1.00 89.50 307 GLY A CA 1
ATOM 2267 C C . GLY A 1 307 ? -7.773 -17.233 -3.295 1.00 89.50 307 GLY A C 1
ATOM 2268 O O . GLY A 1 307 ? -7.390 -16.118 -2.936 1.00 89.50 307 GLY A O 1
ATOM 2269 N N . PRO A 1 308 ? -6.952 -18.046 -3.984 1.00 86.56 308 PRO A N 1
ATOM 2270 C CA . PRO A 1 308 ? -5.657 -17.613 -4.499 1.00 86.56 308 PRO A CA 1
ATOM 2271 C C . PRO A 1 308 ? -5.772 -16.670 -5.694 1.00 86.56 308 PRO A C 1
ATOM 2273 O O . PRO A 1 308 ? -6.725 -16.748 -6.465 1.00 86.56 308 PRO A O 1
ATOM 2276 N N . ASN A 1 309 ? -4.719 -15.875 -5.891 1.00 78.81 309 ASN A N 1
ATOM 2277 C CA . ASN A 1 309 ? -4.540 -15.003 -7.052 1.00 78.81 309 ASN A CA 1
ATOM 2278 C C . ASN A 1 309 ? -3.614 -15.666 -8.085 1.00 78.81 309 ASN A C 1
ATOM 2280 O O . ASN A 1 309 ? -2.608 -16.285 -7.727 1.00 78.81 309 ASN A O 1
ATOM 2284 N N . GLY A 1 310 ? -3.917 -15.538 -9.373 1.00 76.75 310 GLY A N 1
ATOM 2285 C CA . GLY A 1 310 ? -3.098 -16.062 -10.463 1.00 76.75 310 GLY A CA 1
ATOM 2286 C C . GLY A 1 310 ? -1.744 -15.360 -10.550 1.00 76.75 310 GLY A C 1
ATOM 2287 O O . GLY A 1 310 ? -1.666 -14.142 -10.492 1.00 76.75 310 GLY A O 1
ATOM 2288 N N . GLY A 1 311 ? -0.657 -16.124 -10.667 1.00 72.12 311 GLY A N 1
ATOM 2289 C CA . GLY A 1 311 ? 0.707 -15.582 -10.755 1.00 72.12 311 GLY A CA 1
ATOM 2290 C C . GLY A 1 311 ? 1.354 -15.152 -9.428 1.00 72.12 311 GLY A C 1
ATOM 2291 O O . GLY A 1 311 ? 2.480 -14.671 -9.450 1.00 72.12 311 GLY A O 1
ATOM 2292 N N . TRP A 1 312 ? 0.699 -15.354 -8.281 1.00 81.19 312 TRP A N 1
ATOM 2293 C CA . TRP A 1 312 ? 1.169 -14.898 -6.961 1.00 81.19 312 TRP A CA 1
ATOM 2294 C C . TRP A 1 312 ? 1.818 -15.969 -6.078 1.00 81.19 312 TRP A C 1
ATOM 2296 O O . TRP A 1 312 ? 2.028 -15.754 -4.886 1.00 81.19 312 TRP A O 1
ATOM 2306 N N . GLY A 1 313 ? 2.069 -17.150 -6.625 1.00 85.31 313 GLY A N 1
ATOM 2307 C CA . GLY A 1 313 ? 2.586 -18.287 -5.872 1.00 85.31 313 GLY A CA 1
ATOM 2308 C C . GLY A 1 313 ? 1.810 -19.555 -6.164 1.00 85.31 313 GLY A C 1
ATOM 2309 O O . GLY A 1 313 ? 0.592 -19.527 -6.376 1.00 85.31 313 GLY A O 1
ATOM 2310 N N . GLY A 1 314 ? 2.539 -20.663 -6.227 1.00 89.56 314 GLY A N 1
ATOM 2311 C CA . GLY A 1 314 ? 2.044 -21.954 -6.670 1.00 89.56 314 GLY A CA 1
ATOM 2312 C C . GLY A 1 314 ? 1.798 -22.961 -5.551 1.00 89.56 314 GLY A C 1
ATOM 2313 O O . GLY A 1 314 ? 1.841 -22.671 -4.354 1.00 89.56 314 GLY A O 1
ATOM 2314 N N . ILE A 1 315 ? 1.523 -24.189 -5.980 1.00 94.88 315 ILE A N 1
ATOM 2315 C CA . ILE A 1 315 ? 1.298 -25.338 -5.098 1.00 94.88 315 ILE A CA 1
ATOM 2316 C C . ILE A 1 315 ? 2.616 -25.882 -4.520 1.00 94.88 315 ILE A C 1
ATOM 2318 O O . ILE A 1 315 ? 3.655 -25.765 -5.172 1.00 94.88 315 ILE A O 1
ATOM 2322 N N . PRO A 1 316 ? 2.626 -26.555 -3.352 1.00 96.88 316 PRO A N 1
ATOM 2323 C CA . PRO A 1 316 ? 3.848 -27.119 -2.782 1.00 96.88 316 PRO A CA 1
ATOM 2324 C C . PRO A 1 316 ? 4.588 -28.068 -3.727 1.00 96.88 316 PRO A C 1
ATOM 2326 O O . PRO A 1 316 ? 3.989 -28.873 -4.446 1.00 96.88 316 PRO A O 1
ATOM 2329 N N . VAL A 1 317 ? 5.920 -28.091 -3.650 1.00 95.19 317 VAL A N 1
ATOM 2330 C CA . VAL A 1 317 ? 6.688 -29.181 -4.266 1.00 95.19 317 VAL A CA 1
ATOM 2331 C C . VAL A 1 317 ? 6.260 -30.495 -3.617 1.00 95.19 317 VAL A C 1
ATOM 2333 O O . VAL A 1 317 ? 6.383 -30.661 -2.407 1.00 95.19 317 VAL A O 1
ATOM 2336 N N . GLY A 1 318 ? 5.758 -31.438 -4.420 1.00 93.31 318 GLY A N 1
ATOM 2337 C CA . GLY A 1 318 ? 5.200 -32.696 -3.915 1.00 93.31 318 GLY A CA 1
ATOM 2338 C C . GLY A 1 318 ? 3.735 -32.607 -3.474 1.00 93.31 318 GLY A C 1
ATOM 2339 O O . GLY A 1 318 ? 3.306 -33.453 -2.686 1.00 93.31 318 GLY A O 1
ATOM 2340 N N . GLU A 1 319 ? 2.987 -31.620 -3.970 1.00 94.44 319 GLU A N 1
ATOM 2341 C CA . GLU A 1 319 ? 1.527 -31.506 -3.840 1.00 94.44 319 GLU A CA 1
ATOM 2342 C C . GLU A 1 319 ? 0.801 -32.852 -4.067 1.00 94.44 319 GLU A C 1
ATOM 2344 O O . GLU A 1 319 ? 1.255 -33.720 -4.826 1.00 94.44 319 GLU A O 1
ATOM 2349 N N . GLY A 1 320 ? -0.273 -33.075 -3.302 1.00 90.56 320 GLY A N 1
ATOM 2350 C CA . GLY A 1 320 ? -1.106 -34.281 -3.356 1.00 90.56 320 GLY A CA 1
ATOM 2351 C C . GLY A 1 320 ? -0.432 -35.552 -2.811 1.00 90.56 320 GLY A C 1
ATOM 2352 O O . GLY A 1 320 ? -0.994 -36.654 -2.865 1.00 90.56 320 GLY A O 1
ATOM 2353 N N . THR A 1 321 ? 0.794 -35.448 -2.284 1.00 91.94 321 THR A N 1
ATOM 2354 C CA . THR A 1 321 ? 1.546 -36.568 -1.691 1.00 91.94 321 THR A CA 1
ATOM 2355 C C . THR A 1 321 ? 1.737 -36.397 -0.186 1.00 91.94 321 THR A C 1
ATOM 2357 O O . THR A 1 321 ? 1.408 -35.372 0.377 1.00 91.94 321 THR A O 1
ATOM 2360 N N . SER A 1 322 ? 2.298 -37.389 0.510 1.00 89.81 322 SER A N 1
ATOM 2361 C CA . SER A 1 322 ? 2.681 -37.228 1.923 1.00 89.81 322 SER A CA 1
ATOM 2362 C C . SER A 1 322 ? 4.087 -36.646 2.110 1.00 89.81 322 SER A C 1
ATOM 2364 O O . SER A 1 322 ? 4.636 -36.756 3.199 1.00 89.81 322 SER A O 1
ATOM 2366 N N . THR A 1 323 ? 4.718 -36.158 1.040 1.00 93.88 323 THR A N 1
ATOM 2367 C CA . THR A 1 323 ? 6.127 -35.735 1.025 1.00 93.88 323 THR A CA 1
ATOM 2368 C C . THR A 1 323 ? 6.284 -34.318 0.488 1.00 93.88 323 THR A C 1
ATOM 2370 O O . THR A 1 323 ? 7.315 -34.015 -0.110 1.00 93.88 323 THR A O 1
ATOM 2373 N N . CYS A 1 324 ? 5.257 -33.474 0.621 1.00 96.25 324 CYS A N 1
ATOM 2374 C CA . CYS A 1 324 ? 5.385 -32.086 0.210 1.00 96.25 324 CYS A CA 1
ATOM 2375 C C . CYS A 1 324 ? 6.409 -31.337 1.083 1.00 96.25 324 CYS A C 1
ATOM 2377 O O . CYS A 1 324 ? 6.648 -31.715 2.238 1.00 96.25 324 CYS A O 1
ATOM 2379 N N . THR A 1 325 ? 7.035 -30.307 0.516 1.00 97.19 325 THR A N 1
ATOM 2380 C CA . THR A 1 325 ? 8.122 -29.542 1.150 1.00 97.19 325 THR A CA 1
ATOM 2381 C C . THR A 1 325 ? 7.860 -28.041 1.120 1.00 97.19 325 THR A C 1
ATOM 2383 O O . THR A 1 325 ? 7.160 -27.568 0.229 1.00 97.19 325 THR A O 1
ATOM 2386 N N . ASN A 1 326 ? 8.502 -27.291 2.018 1.00 97.00 326 ASN A N 1
ATOM 2387 C CA . ASN A 1 326 ? 8.498 -25.821 2.043 1.00 97.00 326 ASN A CA 1
ATOM 2388 C C . ASN A 1 326 ? 9.502 -25.211 1.040 1.00 97.00 326 ASN A C 1
ATOM 2390 O O . ASN A 1 326 ? 10.159 -24.224 1.340 1.00 97.00 326 ASN A O 1
ATOM 2394 N N . GLN A 1 327 ? 9.687 -25.825 -0.130 1.00 95.69 327 GLN A N 1
ATOM 2395 C CA . GLN A 1 327 ? 10.515 -25.232 -1.188 1.00 95.69 327 GLN A CA 1
ATOM 2396 C C . GLN A 1 327 ? 9.670 -24.252 -1.988 1.00 95.69 327 GLN A C 1
ATOM 2398 O O . GLN A 1 327 ? 8.492 -24.534 -2.219 1.00 95.69 327 GLN A O 1
ATOM 2403 N N . THR A 1 328 ? 10.293 -23.172 -2.460 1.00 93.25 328 THR A N 1
ATOM 2404 C CA . THR A 1 328 ? 9.624 -22.221 -3.349 1.00 93.25 328 THR A CA 1
ATOM 2405 C C . THR A 1 328 ? 9.069 -22.905 -4.599 1.00 93.25 328 THR A C 1
ATOM 2407 O O . THR A 1 328 ? 9.699 -23.816 -5.158 1.00 93.25 328 THR A O 1
ATOM 2410 N N . ASN A 1 329 ? 7.876 -22.496 -5.029 1.00 89.81 329 ASN A N 1
ATOM 2411 C CA . ASN A 1 329 ? 7.286 -22.961 -6.277 1.00 89.81 329 ASN A CA 1
ATOM 2412 C C . ASN A 1 329 ? 6.243 -21.976 -6.817 1.00 89.81 329 ASN A C 1
ATOM 2414 O O . ASN A 1 329 ? 5.204 -21.768 -6.203 1.00 89.81 329 ASN A O 1
ATOM 2418 N N . GLU A 1 330 ? 6.469 -21.484 -8.033 1.00 85.06 330 GLU A N 1
ATOM 2419 C CA . GLU A 1 330 ? 5.542 -20.584 -8.739 1.00 85.06 330 GLU A CA 1
ATOM 2420 C C . GLU A 1 330 ? 4.562 -21.328 -9.667 1.00 85.06 330 GLU A C 1
ATOM 2422 O O . GLU A 1 330 ? 3.672 -20.742 -10.282 1.00 85.06 330 GLU A O 1
ATOM 2427 N N . THR A 1 331 ? 4.710 -22.648 -9.824 1.00 83.25 331 THR A N 1
ATOM 2428 C CA . THR A 1 331 ? 3.877 -23.416 -10.764 1.00 83.25 331 THR A CA 1
ATOM 2429 C C . THR A 1 331 ? 2.483 -23.719 -10.215 1.00 83.25 331 THR A C 1
ATOM 2431 O O . THR A 1 331 ? 2.311 -24.032 -9.040 1.00 83.25 331 THR A O 1
ATOM 2434 N N . GLY A 1 332 ? 1.477 -23.694 -11.097 1.00 80.00 332 GLY A N 1
ATOM 2435 C CA . GLY A 1 332 ? 0.083 -23.982 -10.736 1.00 80.00 332 GLY A CA 1
ATOM 2436 C C . GLY A 1 332 ? -0.678 -22.798 -10.133 1.00 80.00 332 GLY A C 1
ATOM 2437 O O . GLY A 1 332 ? -1.795 -22.996 -9.672 1.00 80.00 332 GLY A O 1
ATOM 2438 N N . SER A 1 333 ? -0.099 -21.596 -10.169 1.00 80.94 333 SER A N 1
ATOM 2439 C CA . SER A 1 333 ? -0.661 -20.363 -9.612 1.00 80.94 333 SER A CA 1
ATOM 2440 C C . SER A 1 333 ? -1.884 -19.872 -10.400 1.00 80.94 333 SER A C 1
ATOM 2442 O O . SER A 1 333 ? -1.738 -19.162 -11.389 1.00 80.94 333 SER A O 1
ATOM 2444 N N . SER A 1 334 ? -3.087 -20.299 -10.006 1.00 79.75 334 SER A N 1
ATOM 2445 C CA . SER A 1 334 ? -4.356 -19.975 -10.684 1.00 79.75 334 SER A CA 1
ATOM 2446 C C . SER A 1 334 ? -5.273 -19.165 -9.772 1.00 79.75 334 SER A C 1
ATOM 2448 O O . SER A 1 334 ? -5.268 -19.403 -8.567 1.00 79.75 334 SER A O 1
ATOM 2450 N N . THR A 1 335 ? -6.097 -18.288 -10.348 1.00 78.25 335 THR A N 1
ATOM 2451 C CA . THR A 1 335 ? -7.137 -17.558 -9.609 1.00 78.25 335 THR A CA 1
ATOM 2452 C C . THR A 1 335 ? -8.346 -18.452 -9.334 1.00 78.25 335 THR A C 1
ATOM 2454 O O . THR A 1 335 ? -8.855 -19.105 -10.252 1.00 78.25 335 THR A O 1
ATOM 2457 N N . TYR A 1 336 ? -8.837 -18.463 -8.094 1.00 84.69 336 TYR A N 1
ATOM 2458 C CA . TYR A 1 336 ? -10.132 -19.054 -7.741 1.00 84.69 336 TYR A CA 1
ATOM 2459 C C . TYR A 1 336 ? -10.900 -18.125 -6.802 1.00 84.69 336 TYR A C 1
ATOM 2461 O O . TYR A 1 336 ? -10.292 -17.353 -6.073 1.00 84.69 336 TYR A O 1
ATOM 2469 N N . GLY A 1 337 ? -12.231 -18.214 -6.832 1.00 84.94 337 GLY A N 1
ATOM 2470 C CA . GLY A 1 337 ? -13.090 -17.424 -5.952 1.00 84.94 337 GLY A CA 1
ATOM 2471 C C . GLY A 1 337 ? -13.081 -17.902 -4.498 1.00 84.94 337 GLY A C 1
ATOM 2472 O O . GLY A 1 337 ? -12.556 -18.967 -4.170 1.00 84.94 337 GLY A O 1
ATOM 2473 N N . ASP A 1 338 ? -13.745 -17.124 -3.657 1.00 93.06 338 ASP A N 1
ATOM 2474 C CA . ASP A 1 338 ? -13.768 -17.251 -2.207 1.00 93.06 338 ASP A CA 1
ATOM 2475 C C . ASP A 1 338 ? -14.809 -18.256 -1.736 1.00 93.06 338 ASP A C 1
ATOM 2477 O O . ASP A 1 338 ? -15.984 -18.179 -2.106 1.00 93.06 338 ASP A O 1
ATOM 2481 N N . GLY A 1 339 ? -14.391 -19.198 -0.896 1.00 94.69 339 GLY A N 1
ATOM 2482 C CA . GLY A 1 339 ? -15.240 -20.284 -0.419 1.00 94.69 339 GLY A CA 1
ATOM 2483 C C . GLY A 1 339 ? -15.972 -19.938 0.877 1.00 94.69 339 GLY A C 1
ATOM 2484 O O . GLY A 1 339 ? -15.352 -19.529 1.854 1.00 94.69 339 GLY A O 1
ATOM 2485 N N . LEU A 1 340 ? -17.284 -20.193 0.950 1.00 98.12 340 LEU A N 1
ATOM 2486 C CA . LEU A 1 340 ? -18.007 -20.260 2.231 1.00 98.12 340 LEU A CA 1
ATOM 2487 C C . LEU A 1 340 ? -17.878 -21.663 2.829 1.00 98.12 340 LEU A C 1
ATOM 2489 O O . LEU A 1 340 ? -18.363 -22.626 2.240 1.00 98.12 340 LEU A O 1
ATOM 2493 N N . HIS A 1 341 ? -17.345 -21.798 4.040 1.00 98.31 341 HIS A N 1
ATOM 2494 C CA . HIS A 1 341 ? -17.132 -23.097 4.678 1.00 98.31 341 HIS A CA 1
ATOM 2495 C C . HIS A 1 341 ? -18.020 -23.309 5.903 1.00 98.31 341 HIS A C 1
ATOM 2497 O O . HIS A 1 341 ? -18.042 -22.501 6.829 1.00 98.31 341 HIS A O 1
ATOM 2503 N N . TYR A 1 342 ? -18.681 -24.472 5.966 1.00 98.31 342 TYR A N 1
ATOM 2504 C CA . TYR A 1 342 ? -19.184 -25.017 7.227 1.00 98.31 342 TYR A CA 1
ATOM 2505 C C . TYR A 1 342 ? -18.095 -25.848 7.909 1.00 98.31 342 TYR A C 1
ATOM 2507 O O . TYR A 1 342 ? -17.815 -26.990 7.523 1.00 98.31 342 TYR A O 1
ATOM 2515 N N . VAL A 1 343 ? -17.516 -25.305 8.979 1.00 98.12 343 VAL A N 1
ATOM 2516 C CA . VAL A 1 343 ? -16.484 -25.982 9.766 1.00 98.12 343 VAL A CA 1
ATOM 2517 C C . VAL A 1 343 ? -17.151 -27.019 10.671 1.00 98.12 343 VAL A C 1
ATOM 2519 O O . VAL A 1 343 ? -17.470 -26.786 11.837 1.00 98.12 343 VAL A O 1
ATOM 2522 N N . SER A 1 344 ? -17.386 -28.204 10.106 1.00 95.62 344 SER A N 1
ATOM 2523 C CA . SER A 1 344 ? -18.155 -29.285 10.746 1.00 95.62 344 SER A CA 1
ATOM 2524 C C . SER A 1 344 ? -17.554 -29.835 12.052 1.00 95.62 344 SER A C 1
ATOM 2526 O O . SER A 1 344 ? -18.236 -30.548 12.798 1.00 95.62 344 SER A O 1
ATOM 2528 N N . GLY A 1 345 ? -16.294 -29.511 12.350 1.00 95.00 345 GLY A N 1
ATOM 2529 C CA . GLY A 1 345 ? -15.645 -29.801 13.624 1.00 95.00 345 GLY A CA 1
ATOM 2530 C C . GLY A 1 345 ? -14.115 -29.789 13.550 1.00 95.00 345 GLY A C 1
ATOM 2531 O O . GLY A 1 345 ? -13.547 -29.447 12.510 1.00 95.00 345 GLY A O 1
ATOM 2532 N N . PRO A 1 346 ? -13.435 -30.214 14.635 1.00 95.62 346 PRO A N 1
ATOM 2533 C CA . PRO A 1 346 ? -11.980 -30.258 14.681 1.00 95.62 346 PRO A CA 1
ATOM 2534 C C . PRO A 1 346 ? -11.380 -31.149 13.585 1.00 95.62 346 PRO A C 1
ATOM 2536 O O . PRO A 1 346 ? -11.800 -32.298 13.413 1.00 95.62 346 PRO A O 1
ATOM 2539 N N . GLY A 1 347 ? -10.356 -30.646 12.900 1.00 93.88 347 GLY A N 1
ATOM 2540 C CA . GLY A 1 347 ? -9.645 -31.321 11.815 1.00 93.88 347 GLY A CA 1
ATOM 2541 C C . GLY A 1 347 ? -10.315 -31.214 10.445 1.00 93.88 347 GLY A C 1
ATOM 2542 O O . GLY A 1 347 ? -9.849 -31.874 9.517 1.00 93.88 347 GLY A O 1
ATOM 2543 N N . TYR A 1 348 ? -11.388 -30.424 10.311 1.00 97.75 348 TYR A N 1
ATOM 2544 C CA . TYR A 1 348 ? -11.908 -30.015 9.004 1.00 97.75 348 TYR A CA 1
ATOM 2545 C C . TYR A 1 348 ? -10.795 -29.361 8.181 1.00 97.75 348 TYR A C 1
ATOM 2547 O O . TYR A 1 348 ? -10.024 -28.582 8.732 1.00 97.75 348 TYR A O 1
ATOM 2555 N N . TYR A 1 349 ? -10.710 -29.697 6.896 1.00 97.94 349 TYR A N 1
ATOM 2556 C CA . TYR A 1 349 ? -9.700 -29.167 5.988 1.00 97.94 349 TYR A CA 1
ATOM 2557 C C . TYR A 1 349 ? -10.365 -28.255 4.959 1.00 97.94 349 TYR A C 1
ATOM 2559 O O . TYR A 1 349 ? -11.293 -28.707 4.287 1.00 97.94 349 TYR A O 1
ATOM 2567 N N . GLY A 1 350 ? -9.915 -27.000 4.886 1.00 96.62 350 GLY A N 1
ATOM 2568 C CA . GLY A 1 350 ? -10.463 -25.987 3.980 1.00 96.62 350 GLY A CA 1
ATOM 2569 C C . GLY A 1 350 ? -9.969 -26.084 2.533 1.00 96.62 350 GLY A C 1
ATOM 2570 O O . GLY A 1 350 ? -10.674 -25.622 1.655 1.00 96.62 350 GLY A O 1
ATOM 2571 N N . GLY A 1 351 ? -8.838 -26.753 2.270 1.00 96.69 351 GLY A N 1
ATOM 2572 C CA . GLY A 1 351 ? -8.298 -26.947 0.917 1.00 96.69 351 GLY A CA 1
ATOM 2573 C C . GLY A 1 351 ? -6.936 -26.302 0.640 1.00 96.69 351 GLY A C 1
ATOM 2574 O O . GLY A 1 351 ? -6.259 -26.717 -0.295 1.00 96.69 351 GLY A O 1
ATOM 2575 N N . HIS A 1 352 ? -6.477 -25.357 1.464 1.00 97.69 352 HIS A N 1
ATOM 2576 C CA . HIS A 1 352 ? -5.152 -24.735 1.328 1.00 97.69 352 HIS A CA 1
ATOM 2577 C C . HIS A 1 352 ? -4.028 -25.620 1.906 1.00 97.69 352 HIS A C 1
ATOM 2579 O O . HIS A 1 352 ? -4.130 -26.082 3.052 1.00 97.69 352 HIS A O 1
ATOM 2585 N N . PRO A 1 353 ? -2.951 -25.933 1.166 1.00 97.81 353 PRO A N 1
ATOM 2586 C CA . PRO A 1 353 ? -1.863 -26.761 1.677 1.00 97.81 353 PRO A CA 1
ATOM 2587 C C . PRO A 1 353 ? -1.015 -26.074 2.751 1.00 97.81 353 PRO A C 1
ATOM 2589 O O . PRO A 1 353 ? -0.798 -24.872 2.745 1.00 97.81 353 PRO A O 1
ATOM 2592 N N . HIS A 1 354 ? -0.457 -26.879 3.650 1.00 97.69 354 HIS A N 1
ATOM 2593 C CA . HIS A 1 354 ? 0.518 -26.461 4.646 1.00 97.69 354 HIS A CA 1
ATOM 2594 C C . HIS A 1 354 ? 1.573 -27.563 4.840 1.00 97.69 354 HIS A C 1
ATOM 2596 O O . HIS A 1 354 ? 1.376 -28.485 5.648 1.00 97.69 354 HIS A O 1
ATOM 2602 N N . PRO A 1 355 ? 2.737 -27.472 4.169 1.00 97.44 355 PRO A N 1
ATOM 2603 C CA . PRO A 1 355 ? 3.710 -28.562 4.165 1.00 97.44 355 PRO A CA 1
ATOM 2604 C C . PRO A 1 355 ? 4.266 -28.916 5.549 1.00 97.44 355 PRO A C 1
ATOM 2606 O O . PRO A 1 355 ? 4.342 -30.100 5.871 1.00 97.44 355 PRO A O 1
ATOM 2609 N N . THR A 1 356 ? 4.550 -27.934 6.417 1.00 96.31 356 THR A N 1
ATOM 2610 C CA . THR A 1 356 ? 5.037 -28.194 7.793 1.00 96.31 356 THR A CA 1
ATOM 2611 C C . THR A 1 356 ? 4.063 -29.036 8.630 1.00 96.31 356 THR A C 1
ATOM 2613 O O . THR A 1 356 ? 4.488 -29.928 9.362 1.00 96.31 356 THR A O 1
ATOM 2616 N N . ARG A 1 357 ? 2.742 -28.822 8.515 1.00 96.81 357 ARG A N 1
ATOM 2617 C CA . ARG A 1 357 ? 1.732 -29.650 9.204 1.00 96.81 357 ARG A CA 1
ATOM 2618 C C . ARG A 1 357 ? 1.446 -30.968 8.487 1.00 96.81 357 ARG A C 1
ATOM 2620 O O . ARG A 1 357 ? 0.994 -31.928 9.118 1.00 96.81 357 ARG A O 1
ATOM 2627 N N . ALA A 1 358 ? 1.669 -31.032 7.181 1.00 97.06 358 ALA A N 1
ATOM 2628 C CA . ALA A 1 358 ? 1.430 -32.235 6.398 1.00 97.06 358 ALA A CA 1
ATOM 2629 C C . ALA A 1 358 ? 2.553 -33.272 6.548 1.00 97.06 358 ALA A C 1
ATOM 2631 O O . ALA A 1 358 ? 2.275 -34.470 6.664 1.00 97.06 358 ALA A O 1
ATOM 2632 N N . ASN A 1 359 ? 3.798 -32.795 6.583 1.00 96.12 359 ASN A N 1
ATOM 2633 C CA . ASN A 1 359 ? 5.032 -33.572 6.590 1.00 96.12 359 ASN A CA 1
ATOM 2634 C C . ASN A 1 359 ? 6.039 -32.996 7.617 1.00 96.12 359 ASN A C 1
ATOM 2636 O O . ASN A 1 359 ? 7.086 -32.472 7.233 1.00 96.12 359 ASN A O 1
ATOM 2640 N N . PRO A 1 360 ? 5.735 -33.071 8.927 1.00 94.44 360 PRO A N 1
ATOM 2641 C CA . PRO A 1 360 ? 6.531 -32.429 9.976 1.00 94.44 360 PRO A CA 1
ATOM 2642 C C . PRO A 1 360 ? 7.933 -33.026 10.148 1.00 94.44 360 PRO A C 1
ATOM 2644 O O . PRO A 1 360 ? 8.771 -32.442 10.827 1.00 94.44 360 PRO A O 1
ATOM 2647 N N . GLU A 1 361 ? 8.193 -34.199 9.571 1.00 91.62 361 GLU A N 1
ATOM 2648 C CA . GLU A 1 361 ? 9.516 -34.811 9.546 1.00 91.62 361 GLU A CA 1
ATOM 2649 C C . GLU A 1 361 ? 10.419 -34.226 8.458 1.00 91.62 361 GLU A C 1
ATOM 2651 O O . GLU A 1 361 ? 11.563 -33.898 8.747 1.00 91.62 361 GLU A O 1
ATOM 2656 N N . ASP A 1 362 ? 9.916 -34.112 7.224 1.00 92.50 362 ASP A N 1
ATOM 2657 C CA . ASP A 1 362 ? 10.773 -33.950 6.043 1.00 92.50 362 ASP A CA 1
ATOM 2658 C C . ASP A 1 362 ? 10.433 -32.702 5.197 1.00 92.50 362 ASP A C 1
ATOM 2660 O O . ASP A 1 362 ? 10.998 -32.539 4.115 1.00 92.50 362 ASP A O 1
ATOM 2664 N N . SER A 1 363 ? 9.504 -31.827 5.619 1.00 95.25 363 SER A N 1
ATOM 2665 C CA . SER A 1 363 ? 9.139 -30.650 4.806 1.00 95.25 363 SER A CA 1
ATOM 2666 C C . SER A 1 363 ? 10.239 -29.584 4.736 1.00 95.25 363 SER A C 1
ATOM 2668 O O . SER A 1 363 ? 10.259 -28.838 3.758 1.00 95.25 363 SER A O 1
ATOM 2670 N N . GLY A 1 364 ? 11.125 -29.537 5.741 1.00 94.69 364 GLY A N 1
ATOM 2671 C CA . GLY A 1 364 ? 12.258 -28.610 5.870 1.00 94.69 364 GLY A CA 1
ATOM 2672 C C . GLY A 1 364 ? 11.883 -27.134 6.053 1.00 94.69 364 GLY A C 1
ATOM 2673 O O . GLY A 1 364 ? 10.726 -26.748 5.878 1.00 94.69 364 GLY A O 1
ATOM 2674 N N . LEU A 1 365 ? 12.886 -26.318 6.378 1.00 96.75 365 LEU A N 1
ATOM 2675 C CA . LEU A 1 365 ? 12.871 -24.855 6.287 1.00 96.75 365 LEU A CA 1
ATOM 2676 C C . LEU A 1 365 ? 13.887 -24.430 5.229 1.00 96.75 365 LEU A C 1
ATOM 2678 O O . LEU A 1 365 ? 15.006 -24.945 5.226 1.00 96.75 365 LEU A O 1
ATOM 2682 N N . TYR A 1 366 ? 13.504 -23.515 4.347 1.00 96.25 366 TYR A N 1
ATOM 2683 C CA . TYR A 1 366 ? 14.344 -23.007 3.268 1.00 96.25 366 TYR A CA 1
ATOM 2684 C C . TYR A 1 366 ? 14.339 -21.489 3.359 1.00 96.25 366 TYR A C 1
ATOM 2686 O O . TYR A 1 366 ? 13.278 -20.894 3.210 1.00 96.25 366 TYR A O 1
ATOM 2694 N N . ILE A 1 367 ? 15.500 -20.896 3.629 1.00 92.94 367 ILE A N 1
ATOM 2695 C CA . ILE A 1 367 ? 15.640 -19.448 3.781 1.00 92.94 367 ILE A CA 1
ATOM 2696 C C . ILE A 1 367 ? 16.227 -18.885 2.501 1.00 92.94 367 ILE A C 1
ATOM 2698 O O . ILE A 1 367 ? 17.303 -19.309 2.057 1.00 92.94 367 ILE A O 1
ATOM 2702 N N . TYR A 1 368 ? 15.508 -17.938 1.918 1.00 90.06 368 TYR A N 1
ATOM 2703 C CA . TYR A 1 368 ? 15.930 -17.216 0.735 1.00 90.06 368 TYR A CA 1
ATOM 2704 C C . TYR A 1 368 ? 16.200 -15.766 1.115 1.00 90.06 368 TYR A C 1
ATOM 2706 O O . TYR A 1 368 ? 15.445 -15.193 1.882 1.00 90.06 368 TYR A O 1
ATOM 2714 N N . GLU A 1 369 ? 17.243 -15.183 0.539 1.00 85.19 369 GLU A N 1
ATOM 2715 C CA . GLU A 1 369 ? 17.517 -13.749 0.631 1.00 85.19 369 GLU A CA 1
ATOM 2716 C C . GLU A 1 369 ? 17.465 -13.148 -0.771 1.00 85.19 369 GLU A C 1
ATOM 2718 O O . GLU A 1 369 ? 17.869 -13.788 -1.754 1.00 85.19 369 GLU A O 1
ATOM 2723 N N . ASN A 1 370 ? 16.956 -11.923 -0.871 1.00 73.69 370 ASN A N 1
ATOM 2724 C CA . ASN A 1 370 ? 16.979 -11.163 -2.110 1.00 73.69 370 ASN A CA 1
ATOM 2725 C C . ASN A 1 370 ? 18.365 -10.513 -2.266 1.00 73.69 370 ASN A C 1
ATOM 2727 O O . ASN A 1 370 ? 18.710 -9.577 -1.551 1.00 73.69 370 ASN A O 1
ATOM 2731 N N . ILE A 1 371 ? 19.179 -11.051 -3.178 1.00 72.94 371 ILE A N 1
ATOM 2732 C CA . ILE A 1 371 ? 20.532 -10.564 -3.469 1.00 72.94 371 ILE A CA 1
ATOM 2733 C C . ILE A 1 371 ? 20.519 -10.036 -4.903 1.00 72.94 371 ILE A C 1
ATOM 2735 O O . ILE A 1 371 ? 20.308 -10.814 -5.835 1.00 72.94 371 ILE A O 1
ATOM 2739 N N . GLU A 1 372 ? 20.716 -8.724 -5.075 1.00 60.81 372 GLU A N 1
ATOM 2740 C CA . GLU A 1 372 ? 20.708 -8.049 -6.388 1.00 60.81 372 GLU A CA 1
ATOM 2741 C C . GLU A 1 372 ? 19.415 -8.319 -7.195 1.00 60.81 372 GLU A C 1
ATOM 2743 O O . GLU A 1 372 ? 19.452 -8.628 -8.388 1.00 60.81 372 GLU A O 1
ATOM 2748 N N . GLY A 1 373 ? 18.247 -8.279 -6.540 1.00 60.69 373 GLY A N 1
ATOM 2749 C CA . GLY A 1 373 ? 16.950 -8.524 -7.185 1.00 60.69 373 GLY A CA 1
ATOM 2750 C C . GLY A 1 373 ? 16.653 -10.001 -7.473 1.00 60.69 373 GLY A C 1
ATOM 2751 O O . GLY A 1 373 ? 15.690 -10.311 -8.172 1.00 60.69 373 GLY A O 1
ATOM 2752 N N . THR A 1 374 ? 17.471 -10.931 -6.968 1.00 68.56 374 THR A N 1
ATOM 2753 C CA . THR A 1 374 ? 17.288 -12.375 -7.164 1.00 68.56 374 THR A CA 1
ATOM 2754 C C . THR A 1 374 ? 17.177 -13.117 -5.835 1.00 68.56 374 THR A C 1
ATOM 2756 O O . THR A 1 374 ? 18.114 -13.134 -5.035 1.00 68.56 374 THR A O 1
ATOM 2759 N N . TRP A 1 375 ? 16.073 -13.845 -5.644 1.00 79.12 375 TRP A N 1
ATOM 2760 C CA . TRP A 1 375 ? 15.904 -14.756 -4.509 1.00 79.12 375 TRP A CA 1
ATOM 2761 C C . TRP A 1 375 ? 16.883 -15.927 -4.572 1.00 79.12 375 TRP A C 1
ATOM 2763 O O . TRP A 1 375 ? 16.778 -16.826 -5.414 1.00 79.12 375 TRP A O 1
ATOM 2773 N N . THR A 1 376 ? 17.827 -15.940 -3.638 1.00 84.62 376 THR A N 1
ATOM 2774 C CA . THR A 1 376 ? 18.865 -16.961 -3.528 1.00 84.62 376 THR A CA 1
ATOM 2775 C C . THR A 1 376 ? 18.673 -17.751 -2.244 1.00 84.62 376 THR A C 1
ATOM 2777 O O . THR A 1 376 ? 18.592 -17.179 -1.167 1.00 84.62 376 THR A O 1
ATOM 2780 N N . LEU A 1 377 ? 18.627 -19.084 -2.345 1.00 91.50 377 LEU A N 1
ATOM 2781 C CA . LEU A 1 377 ? 18.616 -19.957 -1.169 1.00 91.50 377 LEU A CA 1
ATOM 2782 C C . LEU A 1 377 ? 19.951 -19.817 -0.426 1.00 91.50 377 LEU A C 1
ATOM 2784 O O . LEU A 1 377 ? 20.985 -20.250 -0.946 1.00 91.50 377 LEU A O 1
ATOM 2788 N N . VAL A 1 378 ? 19.915 -19.267 0.783 1.00 92.25 378 VAL A N 1
ATOM 2789 C CA . VAL A 1 378 ? 21.104 -19.048 1.619 1.00 92.25 378 VAL A CA 1
ATOM 2790 C C . VAL A 1 378 ? 21.252 -20.117 2.695 1.00 92.25 378 VAL A C 1
ATOM 2792 O O . VAL A 1 378 ? 22.366 -20.581 2.955 1.00 92.25 378 VAL A O 1
ATOM 2795 N N . GLU A 1 379 ? 20.139 -20.599 3.252 1.00 93.75 379 GLU A N 1
ATOM 2796 C CA . GLU A 1 379 ? 20.140 -21.582 4.336 1.00 93.75 379 GLU A CA 1
ATOM 2797 C C . GLU A 1 379 ? 19.032 -22.626 4.170 1.00 93.75 379 GLU A C 1
ATOM 2799 O O . GLU A 1 379 ? 18.000 -22.407 3.535 1.00 93.75 379 GLU A O 1
ATOM 2804 N N . GLN A 1 380 ? 19.255 -23.803 4.751 1.00 95.06 380 GLN A N 1
ATOM 2805 C CA . GLN A 1 380 ? 18.264 -24.870 4.805 1.00 95.06 380 GLN A CA 1
ATOM 2806 C C . GLN A 1 380 ? 18.390 -25.613 6.132 1.00 95.06 380 GLN A C 1
ATOM 2808 O O . GLN A 1 380 ? 19.486 -26.058 6.482 1.00 95.06 380 GLN A O 1
ATOM 2813 N N . TYR A 1 381 ? 17.257 -25.829 6.798 1.00 94.88 381 TYR A N 1
ATOM 2814 C CA . TYR A 1 381 ? 17.182 -26.563 8.057 1.00 94.88 381 TYR A CA 1
ATOM 2815 C C . TYR A 1 381 ? 16.256 -27.777 7.963 1.00 94.88 381 TYR A C 1
ATOM 2817 O O . TYR A 1 381 ? 15.262 -27.801 7.231 1.00 94.88 381 TYR A O 1
ATOM 2825 N N . ASP A 1 382 ? 16.594 -28.799 8.736 1.00 93.88 382 ASP A N 1
ATOM 2826 C CA . ASP A 1 382 ? 15.804 -29.995 8.979 1.00 93.88 382 ASP A CA 1
ATOM 2827 C C . ASP A 1 382 ? 15.136 -29.890 10.357 1.00 93.88 382 ASP A C 1
ATOM 2829 O O . ASP A 1 382 ? 15.799 -29.730 11.386 1.00 93.88 382 ASP A O 1
ATOM 2833 N N . TRP A 1 383 ? 13.807 -30.020 10.387 1.00 92.00 383 TRP A N 1
ATOM 2834 C CA . TRP A 1 383 ? 13.014 -29.852 11.607 1.00 92.00 383 TRP A CA 1
ATOM 2835 C C . TRP A 1 383 ? 13.412 -30.789 12.746 1.00 92.00 383 TRP A C 1
ATOM 2837 O O . TRP A 1 383 ? 13.197 -30.466 13.912 1.00 92.00 383 TRP A O 1
ATOM 2847 N N . GLN A 1 384 ? 13.959 -31.965 12.438 1.00 90.44 384 GLN A N 1
ATOM 2848 C CA . GLN A 1 384 ? 14.353 -32.948 13.438 1.00 90.44 384 GLN A CA 1
ATOM 2849 C C . GLN A 1 384 ? 15.807 -32.780 13.889 1.00 90.44 384 GLN A C 1
ATOM 2851 O O . GLN A 1 384 ? 16.137 -33.151 15.023 1.00 90.44 384 GLN A O 1
ATOM 2856 N N . LEU A 1 385 ? 16.691 -32.345 12.994 1.00 89.69 385 LEU A N 1
ATOM 2857 C CA . LEU A 1 385 ? 18.127 -32.305 13.259 1.00 89.69 385 LEU A CA 1
ATOM 2858 C C . LEU A 1 385 ? 18.594 -30.966 13.817 1.00 89.69 385 LEU A C 1
ATOM 2860 O O . LEU A 1 385 ? 19.483 -30.974 14.672 1.00 89.69 385 LEU A O 1
ATOM 2864 N N . ASP A 1 386 ? 18.004 -29.870 13.350 1.00 90.88 386 ASP A N 1
ATOM 2865 C CA . ASP A 1 386 ? 18.492 -28.524 13.643 1.00 90.88 386 ASP A CA 1
ATOM 2866 C C . ASP A 1 386 ? 17.715 -27.856 14.783 1.00 90.88 386 ASP A C 1
ATOM 2868 O O . ASP A 1 386 ? 18.301 -27.092 15.544 1.00 90.88 386 ASP A O 1
ATOM 2872 N N . PHE A 1 387 ? 16.452 -28.244 15.001 1.00 89.00 387 PHE A N 1
ATOM 2873 C CA . PHE A 1 387 ? 15.623 -27.726 16.092 1.00 89.00 387 PHE A CA 1
ATOM 2874 C C . PHE A 1 387 ? 15.424 -28.769 17.207 1.00 89.00 387 PHE A C 1
ATOM 2876 O O . PHE A 1 387 ? 14.977 -29.893 16.943 1.00 89.00 387 PHE A O 1
ATOM 2883 N N . PRO A 1 388 ? 15.699 -28.437 18.487 1.00 86.81 388 PRO A N 1
ATOM 2884 C CA . PRO A 1 388 ? 15.470 -29.356 19.607 1.00 86.81 388 PRO A CA 1
ATOM 2885 C C . PRO A 1 388 ? 14.004 -29.783 19.761 1.00 86.81 388 PRO A C 1
ATOM 2887 O O . PRO A 1 388 ? 13.717 -30.909 20.192 1.00 86.81 388 PRO A O 1
ATOM 2890 N N . VAL A 1 389 ? 13.085 -28.875 19.426 1.00 89.94 389 VAL A N 1
ATOM 2891 C CA . VAL A 1 389 ? 11.639 -29.090 19.389 1.00 89.94 389 VAL A CA 1
ATOM 2892 C C . VAL A 1 389 ? 11.139 -28.607 18.025 1.00 89.94 389 VAL A C 1
ATOM 2894 O O . VAL A 1 389 ? 11.302 -27.431 17.736 1.00 89.94 389 VAL A O 1
ATOM 2897 N N . PRO A 1 390 ? 10.549 -29.474 17.184 1.00 92.38 390 PRO A N 1
ATOM 2898 C CA . PRO A 1 390 ? 10.047 -29.066 15.873 1.00 92.38 390 PRO A CA 1
ATOM 2899 C C . PRO A 1 390 ? 8.764 -28.228 15.994 1.00 92.38 390 PRO A C 1
ATOM 2901 O O . PRO A 1 390 ? 8.025 -28.392 16.975 1.00 92.38 390 PRO A O 1
ATOM 2904 N N . PRO A 1 391 ? 8.429 -27.420 14.968 1.00 94.88 391 PRO A N 1
ATOM 2905 C CA . PRO A 1 391 ? 7.257 -26.536 14.994 1.00 94.88 391 PRO A CA 1
ATOM 2906 C C . PRO A 1 391 ? 5.942 -27.313 15.121 1.00 94.88 391 PRO A C 1
ATOM 2908 O O . PRO A 1 391 ? 4.992 -26.890 15.784 1.00 94.88 391 PRO A O 1
ATOM 2911 N N . VAL A 1 392 ? 5.910 -28.510 14.535 1.00 96.38 392 VAL A N 1
ATOM 2912 C CA . VAL A 1 392 ? 4.805 -29.459 14.630 1.00 96.38 392 VAL A CA 1
ATOM 2913 C C . VAL A 1 392 ? 5.331 -30.764 15.238 1.00 96.38 392 VAL A C 1
ATOM 2915 O O . VAL A 1 392 ? 6.349 -31.290 14.784 1.00 96.38 392 VAL A O 1
ATOM 2918 N N . PRO A 1 393 ? 4.656 -31.345 16.249 1.00 94.06 393 PRO A N 1
ATOM 2919 C CA . PRO A 1 393 ? 5.093 -32.598 16.854 1.00 94.06 393 PRO A CA 1
ATOM 2920 C C . PRO A 1 393 ? 5.262 -33.731 15.827 1.00 94.06 393 PRO A C 1
ATOM 2922 O O . PRO A 1 393 ? 4.329 -34.066 15.094 1.00 94.06 393 PRO A O 1
ATOM 2925 N N . LEU A 1 394 ? 6.424 -34.389 15.824 1.00 92.81 394 LEU A N 1
ATOM 2926 C CA . LEU A 1 394 ? 6.696 -35.503 14.904 1.00 92.81 394 LEU A CA 1
ATOM 2927 C C . LEU A 1 394 ? 5.657 -36.629 15.035 1.00 92.81 394 LEU A C 1
ATOM 2929 O O . LEU A 1 394 ? 5.179 -36.954 16.128 1.00 92.81 394 LEU A O 1
ATOM 2933 N N . GLY A 1 395 ? 5.334 -37.270 13.916 1.00 91.38 395 GLY A N 1
ATOM 2934 C CA . GLY A 1 395 ? 4.354 -38.346 13.810 1.00 91.38 395 GLY A CA 1
ATOM 2935 C C . GLY A 1 395 ? 2.898 -37.882 13.853 1.00 91.38 395 GLY A C 1
ATOM 2936 O O . GLY A 1 395 ? 2.007 -38.734 13.902 1.00 91.38 395 GLY A O 1
ATOM 2937 N N . THR A 1 396 ? 2.646 -36.568 13.857 1.00 92.94 396 THR A N 1
ATOM 2938 C CA . THR A 1 396 ? 1.292 -35.986 13.819 1.00 92.94 396 THR A CA 1
ATOM 2939 C C . THR A 1 396 ? 0.895 -35.438 12.448 1.00 92.94 396 THR A C 1
ATOM 2941 O O . THR A 1 396 ? -0.217 -34.933 12.305 1.00 92.94 396 THR A O 1
ATOM 2944 N N . GLY A 1 397 ? 1.762 -35.597 11.440 1.00 92.31 397 GLY A N 1
ATOM 2945 C CA . GLY A 1 397 ? 1.523 -35.130 10.078 1.00 92.31 397 GLY A CA 1
ATOM 2946 C C . GLY A 1 397 ? 0.213 -35.643 9.485 1.00 92.31 397 GLY A C 1
ATOM 2947 O O . GLY A 1 397 ? -0.159 -36.811 9.658 1.00 92.31 397 GLY A O 1
ATOM 2948 N N . ASN A 1 398 ? -0.486 -34.765 8.770 1.00 94.44 398 ASN A N 1
ATOM 2949 C CA . ASN A 1 398 ? -1.708 -35.103 8.049 1.00 94.44 398 ASN A CA 1
ATOM 2950 C C . ASN A 1 398 ? -1.544 -34.775 6.565 1.00 94.44 398 ASN A C 1
ATOM 2952 O O . ASN A 1 398 ? -1.670 -33.621 6.169 1.00 94.44 398 ASN A O 1
ATOM 2956 N N . SER A 1 399 ? -1.315 -35.806 5.750 1.00 94.50 399 SER A N 1
ATOM 2957 C CA . SER A 1 399 ? -0.985 -35.660 4.328 1.00 94.50 399 SER A CA 1
ATOM 2958 C C . SER A 1 399 ? -2.066 -34.990 3.481 1.00 94.50 399 SER A C 1
ATOM 2960 O O . SER A 1 399 ? -1.763 -34.602 2.362 1.00 94.50 399 SER A O 1
ATOM 2962 N N . ILE A 1 400 ? -3.310 -34.867 3.967 1.00 95.81 400 ILE A N 1
ATOM 2963 C CA . ILE A 1 400 ? -4.321 -34.068 3.255 1.00 95.81 400 ILE A CA 1
ATOM 2964 C C . ILE A 1 400 ? -3.895 -32.598 3.162 1.00 95.81 400 ILE A C 1
ATOM 2966 O O . ILE A 1 400 ? -4.212 -31.942 2.194 1.00 95.81 400 ILE A O 1
ATOM 2970 N N . GLN A 1 401 ? -3.086 -32.107 4.105 1.00 96.75 401 GLN A N 1
ATOM 2971 C CA . GLN A 1 401 ? -2.549 -30.746 4.071 1.00 96.75 401 GLN A CA 1
ATOM 2972 C C . GLN A 1 401 ? -1.404 -30.572 3.054 1.00 96.75 401 GLN A C 1
ATOM 2974 O O . GLN A 1 401 ? -0.740 -29.547 3.066 1.00 96.75 401 GLN A O 1
ATOM 2979 N N . CYS A 1 402 ? -1.123 -31.559 2.201 1.00 96.00 402 CYS A N 1
ATOM 2980 C CA . CYS A 1 402 ? -0.296 -31.370 1.006 1.00 96.00 402 CYS A CA 1
ATOM 2981 C C . CYS A 1 402 ? -1.143 -31.205 -0.267 1.00 96.00 402 CYS A C 1
ATOM 2983 O O . CYS A 1 402 ? -0.565 -31.014 -1.331 1.00 96.00 402 CYS A O 1
ATOM 2985 N N . ASP A 1 403 ? -2.461 -31.392 -0.187 1.00 95.44 403 ASP A N 1
ATOM 2986 C CA . ASP A 1 403 ? -3.384 -31.492 -1.321 1.00 95.44 403 ASP A CA 1
ATOM 2987 C C . ASP A 1 403 ? -4.110 -30.162 -1.485 1.00 95.44 403 ASP A C 1
ATOM 2989 O O . ASP A 1 403 ? -4.867 -29.780 -0.596 1.00 95.44 403 ASP A O 1
ATOM 2993 N N . TYR A 1 404 ? -3.866 -29.453 -2.586 1.00 96.31 404 TYR A N 1
ATOM 2994 C CA . TYR A 1 404 ? -4.617 -28.229 -2.855 1.00 96.31 404 TYR A CA 1
ATOM 2995 C C . TYR A 1 404 ? -6.017 -28.611 -3.345 1.00 96.31 404 TYR A C 1
ATOM 2997 O O . TYR A 1 404 ? -6.146 -29.390 -4.290 1.00 96.31 404 TYR A O 1
ATOM 3005 N N . GLN A 1 405 ? -7.066 -28.058 -2.738 1.00 95.88 405 GLN A N 1
ATOM 3006 C CA . GLN A 1 405 ? -8.449 -28.317 -3.143 1.00 95.88 405 GLN A CA 1
ATOM 3007 C C . GLN A 1 405 ? -9.090 -27.037 -3.664 1.00 95.88 405 GLN A C 1
ATOM 3009 O O . GLN A 1 405 ? -9.173 -26.042 -2.952 1.00 95.88 405 GLN A O 1
ATOM 3014 N N . GLN A 1 406 ? -9.538 -27.072 -4.919 1.00 93.69 406 GLN A N 1
ATOM 3015 C CA . GLN A 1 406 ? -10.193 -25.938 -5.553 1.00 93.69 406 GLN A CA 1
ATOM 3016 C C . GLN A 1 406 ? -11.549 -25.637 -4.875 1.00 93.69 406 GLN A C 1
ATOM 3018 O O . GLN A 1 406 ? -12.378 -26.560 -4.784 1.00 93.69 406 GLN A O 1
ATOM 3023 N N . PRO A 1 407 ? -11.815 -24.363 -4.512 1.00 91.62 407 PRO A N 1
ATOM 3024 C CA . PRO A 1 407 ? -13.092 -23.924 -3.958 1.00 91.62 407 PRO A CA 1
ATOM 3025 C C . PRO A 1 407 ? -14.303 -24.352 -4.787 1.00 91.62 407 PRO A C 1
ATOM 3027 O O . PRO A 1 407 ? -14.356 -24.153 -6.006 1.00 91.62 407 PRO A O 1
ATOM 3030 N N . GLY A 1 408 ? -15.275 -24.987 -4.130 1.00 89.75 408 GLY A N 1
ATOM 3031 C CA . GLY A 1 408 ? -16.539 -25.444 -4.718 1.00 89.75 408 GLY A CA 1
ATOM 3032 C C . GLY A 1 408 ? -16.424 -26.612 -5.707 1.00 89.75 408 GLY A C 1
ATOM 3033 O O . GLY A 1 408 ? -17.433 -27.027 -6.289 1.00 89.75 408 GLY A O 1
ATOM 3034 N N . VAL A 1 409 ? -15.221 -27.157 -5.912 1.00 93.00 409 VAL A N 1
ATOM 3035 C CA . VAL A 1 409 ? -14.967 -28.275 -6.835 1.00 93.00 409 VAL A CA 1
ATOM 3036 C C . VAL A 1 409 ? -14.431 -29.489 -6.090 1.00 93.00 409 VAL A C 1
ATOM 3038 O O . VAL A 1 409 ? -15.045 -30.560 -6.155 1.00 93.00 409 VAL A O 1
ATOM 3041 N N . ASP A 1 410 ? -13.301 -29.322 -5.406 1.00 92.56 410 ASP A N 1
ATOM 3042 C CA . ASP A 1 410 ? -12.593 -30.407 -4.722 1.00 92.56 410 ASP A CA 1
ATOM 3043 C C . ASP A 1 410 ? -12.711 -30.310 -3.198 1.00 92.56 410 ASP A C 1
ATOM 3045 O O . ASP A 1 410 ? -12.613 -31.333 -2.511 1.00 92.56 410 ASP A O 1
ATOM 3049 N N . ASP A 1 411 ? -12.941 -29.104 -2.678 1.00 91.81 411 ASP A N 1
ATOM 3050 C CA . ASP A 1 411 ? -13.119 -28.856 -1.254 1.00 91.81 411 ASP A CA 1
ATOM 3051 C C . ASP A 1 411 ? -14.587 -29.018 -0.809 1.00 91.81 411 ASP A C 1
ATOM 3053 O O . ASP A 1 411 ? -15.421 -29.625 -1.488 1.00 91.81 411 ASP A O 1
ATOM 3057 N N . ASN A 1 412 ? -14.901 -28.533 0.396 1.00 91.25 412 ASN A N 1
ATOM 3058 C CA . ASN A 1 412 ? -16.257 -28.572 0.939 1.00 91.25 412 ASN A CA 1
ATOM 3059 C C . ASN A 1 412 ? -16.859 -27.167 1.105 1.00 91.25 412 ASN A C 1
ATOM 3061 O O . ASN A 1 412 ? -17.616 -26.967 2.064 1.00 91.25 412 ASN A O 1
ATOM 3065 N N . SER A 1 413 ? -16.522 -26.203 0.236 1.00 95.56 413 SER A N 1
ATOM 3066 C CA . SER A 1 413 ? -17.234 -24.922 0.222 1.00 95.56 413 SER A CA 1
ATOM 3067 C C . SER A 1 413 ? -18.710 -25.136 -0.128 1.00 95.56 413 SER A C 1
ATOM 3069 O O . SER A 1 413 ? -19.069 -25.945 -0.985 1.00 95.56 413 SER A O 1
ATOM 3071 N N . LEU A 1 414 ? -19.585 -24.397 0.547 1.00 96.50 414 LEU A N 1
ATOM 3072 C CA . LEU A 1 414 ? -21.026 -24.374 0.309 1.00 96.50 414 LEU A CA 1
ATOM 3073 C C . LEU A 1 414 ? -21.409 -23.448 -0.854 1.00 96.50 414 LEU A C 1
ATOM 3075 O O . LEU A 1 414 ? -22.424 -23.679 -1.506 1.00 96.50 414 LEU A O 1
ATOM 3079 N N . ALA A 1 415 ? -20.608 -22.408 -1.083 1.00 95.56 415 ALA A N 1
ATOM 3080 C CA . ALA A 1 415 ? -20.731 -21.432 -2.161 1.00 95.56 415 ALA A CA 1
ATOM 3081 C C . ALA A 1 415 ? -19.347 -20.869 -2.499 1.00 95.56 415 ALA A C 1
ATOM 3083 O O . ALA A 1 415 ? -18.435 -20.968 -1.673 1.00 95.56 415 ALA A O 1
ATOM 3084 N N . VAL A 1 416 ? -19.221 -20.288 -3.695 1.00 93.44 416 VAL A N 1
ATOM 3085 C CA . VAL A 1 416 ? -18.001 -19.627 -4.171 1.00 93.44 416 VAL A CA 1
ATOM 3086 C C . VAL A 1 416 ? -18.362 -18.253 -4.723 1.00 93.44 416 VAL A C 1
ATOM 3088 O O . VAL A 1 416 ? -19.200 -18.170 -5.620 1.00 93.44 416 VAL A O 1
ATOM 3091 N N . ILE A 1 417 ? -17.731 -17.198 -4.210 1.00 88.31 417 ILE A N 1
ATOM 3092 C CA . ILE A 1 417 ? -17.913 -15.815 -4.671 1.00 88.31 417 ILE A CA 1
ATOM 3093 C C . ILE A 1 417 ? -16.702 -15.403 -5.510 1.00 88.31 417 ILE A C 1
ATOM 3095 O O . ILE A 1 417 ? -15.567 -15.645 -5.124 1.00 88.31 417 ILE A O 1
ATOM 3099 N N . GLY A 1 418 ? -16.922 -14.776 -6.666 1.00 80.88 418 GLY A N 1
ATOM 3100 C CA . GLY A 1 418 ? -15.847 -14.360 -7.582 1.00 80.88 418 GLY A CA 1
ATOM 3101 C C . GLY A 1 418 ? -15.040 -13.133 -7.139 1.00 80.88 418 GLY A C 1
ATOM 3102 O O . GLY A 1 418 ? -14.329 -12.570 -7.958 1.00 80.88 418 GLY A O 1
ATOM 3103 N N . ALA A 1 419 ? -15.176 -12.698 -5.888 1.00 81.75 419 ALA A N 1
ATOM 3104 C CA . ALA A 1 419 ? -14.547 -11.505 -5.335 1.00 81.75 419 ALA A CA 1
ATOM 3105 C C . ALA A 1 419 ? -14.178 -11.736 -3.863 1.00 81.75 419 ALA A C 1
ATOM 3107 O O . ALA A 1 419 ? -14.796 -12.577 -3.199 1.00 81.75 419 ALA A O 1
ATOM 3108 N N . SER A 1 420 ? -13.223 -10.943 -3.352 1.00 86.44 420 SER A N 1
ATOM 3109 C CA . SER A 1 420 ? -12.824 -10.983 -1.938 1.00 86.44 420 SER A CA 1
ATOM 3110 C C . SER A 1 420 ? -14.059 -10.858 -1.049 1.00 86.44 420 SER A C 1
ATOM 3112 O O . SER A 1 420 ? -14.825 -9.904 -1.166 1.00 86.44 420 SER A O 1
ATOM 3114 N N . THR A 1 421 ? -14.284 -11.848 -0.200 1.00 92.19 421 THR A N 1
ATOM 3115 C CA . THR A 1 421 ? -15.416 -11.987 0.711 1.00 92.19 421 THR A CA 1
ATOM 3116 C C . THR A 1 421 ? -14.865 -12.087 2.127 1.00 92.19 421 THR A C 1
ATOM 3118 O O . THR A 1 421 ? -13.984 -12.897 2.411 1.00 92.19 421 THR A O 1
ATOM 3121 N N . ASN A 1 422 ? -15.333 -11.214 3.014 1.00 95.12 422 ASN A N 1
ATOM 3122 C CA . ASN A 1 422 ? -14.614 -10.849 4.227 1.00 95.12 422 ASN A CA 1
ATOM 3123 C C . ASN A 1 422 ? -15.456 -11.073 5.493 1.00 95.12 422 ASN A C 1
ATOM 3125 O O . ASN A 1 422 ? -15.634 -12.216 5.905 1.00 95.12 422 ASN A O 1
ATOM 3129 N N . GLY A 1 423 ? -15.948 -10.023 6.154 1.00 96.94 423 GLY A N 1
ATOM 3130 C CA . GLY A 1 423 ? -16.720 -10.183 7.392 1.00 96.94 423 GLY A CA 1
ATOM 3131 C C . GLY A 1 423 ? -17.951 -11.076 7.232 1.00 96.94 423 GLY A C 1
ATOM 3132 O O . GLY A 1 423 ? -18.570 -11.101 6.159 1.00 96.94 423 GLY A O 1
ATOM 3133 N N . ILE A 1 424 ? -18.324 -11.812 8.284 1.00 98.56 424 ILE A N 1
ATOM 3134 C CA . ILE 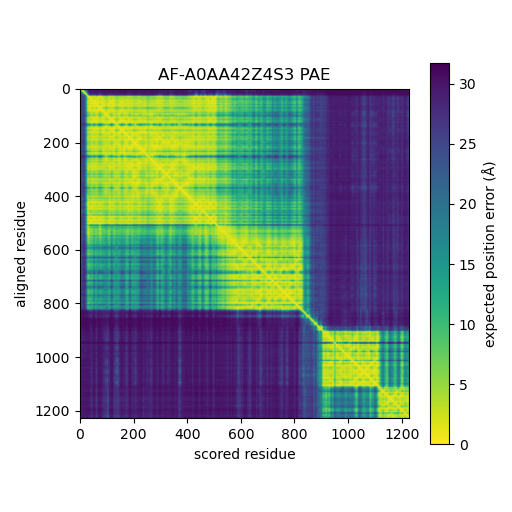A 1 424 ? -19.467 -12.734 8.266 1.00 98.56 424 ILE A CA 1
ATOM 3135 C C . ILE A 1 424 ? -20.268 -12.677 9.571 1.00 98.56 424 ILE A C 1
ATOM 3137 O O . ILE A 1 424 ? -19.737 -12.737 10.671 1.00 98.56 424 ILE A O 1
ATOM 3141 N N . THR A 1 425 ? -21.597 -12.646 9.468 1.00 98.44 425 THR A N 1
ATOM 3142 C CA . THR A 1 425 ? -22.482 -12.611 10.642 1.00 98.44 425 THR A CA 1
ATOM 3143 C C . THR A 1 425 ? -23.742 -13.461 10.460 1.00 98.44 425 THR A C 1
ATOM 3145 O O . THR A 1 425 ? -24.115 -13.822 9.344 1.00 98.44 425 THR A O 1
ATOM 3148 N N . GLU A 1 426 ? -24.424 -13.796 11.560 1.00 98.25 426 GLU A N 1
ATOM 3149 C CA . GLU A 1 426 ? -25.719 -14.493 11.550 1.00 98.25 426 GLU A CA 1
ATOM 3150 C C . GLU A 1 426 ? -26.867 -13.490 11.724 1.00 98.25 426 GLU A C 1
ATOM 3152 O O . GLU A 1 426 ? -26.909 -12.717 12.684 1.00 98.25 426 GLU A O 1
ATOM 3157 N N . TYR A 1 427 ? -27.878 -13.557 10.856 1.00 98.12 427 TYR A N 1
ATOM 3158 C CA . TYR A 1 427 ? -29.106 -12.791 11.043 1.00 98.12 427 TYR A CA 1
ATOM 3159 C C . TYR A 1 427 ? -30.035 -13.491 12.044 1.00 98.12 427 TYR A C 1
ATOM 3161 O O . TYR A 1 427 ? -30.638 -14.524 11.751 1.00 98.12 427 TYR A O 1
ATOM 3169 N N . THR A 1 428 ? -30.197 -12.931 13.245 1.00 97.31 428 THR A N 1
ATOM 3170 C CA . THR A 1 428 ? -30.923 -13.607 14.344 1.00 97.31 428 THR A CA 1
ATOM 3171 C C . THR A 1 428 ? -32.321 -13.051 14.633 1.00 97.31 428 THR A C 1
ATOM 3173 O O . THR A 1 428 ? -33.077 -13.653 15.407 1.00 97.31 428 THR A O 1
ATOM 3176 N N . ALA A 1 429 ? -32.705 -11.928 14.022 1.00 96.44 429 ALA A N 1
ATOM 3177 C CA . ALA A 1 429 ? -33.986 -11.276 14.282 1.00 96.44 429 ALA A CA 1
ATOM 3178 C C . ALA A 1 429 ? -35.187 -12.015 13.665 1.00 96.44 429 ALA A C 1
ATOM 3180 O O . ALA A 1 429 ? -35.071 -12.784 12.710 1.00 96.44 429 ALA A O 1
ATOM 3181 N N . THR A 1 430 ? -36.378 -11.774 14.221 1.00 94.25 430 THR A N 1
ATOM 3182 C CA . THR A 1 430 ? -37.639 -12.413 13.795 1.00 94.25 430 THR A CA 1
ATOM 3183 C C . THR A 1 430 ? -38.432 -11.608 12.765 1.00 94.25 430 THR A C 1
ATOM 3185 O O . THR A 1 430 ? -39.567 -11.981 12.430 1.00 94.25 430 THR A O 1
ATOM 3188 N N . ASN A 1 431 ? -37.845 -10.531 12.238 1.00 92.44 431 ASN A N 1
ATOM 3189 C CA . ASN A 1 431 ? -38.360 -9.779 11.094 1.00 92.44 431 ASN A CA 1
ATOM 3190 C C . ASN A 1 431 ? -38.713 -10.710 9.923 1.00 92.44 431 ASN A C 1
ATOM 3192 O O . ASN A 1 431 ? -38.259 -11.857 9.837 1.00 92.44 431 ASN A O 1
ATOM 3196 N N . PHE A 1 432 ? -39.617 -10.254 9.056 1.00 90.31 432 PHE A N 1
ATOM 3197 C CA . PHE A 1 432 ? -40.141 -11.048 7.934 1.00 90.31 432 PHE A CA 1
ATOM 3198 C C . PHE A 1 432 ? -40.732 -12.403 8.367 1.00 90.31 432 PHE A C 1
ATOM 3200 O O . PHE A 1 432 ? -40.670 -13.398 7.651 1.00 90.31 432 PHE A O 1
ATOM 3207 N N . SER A 1 433 ? -41.322 -12.472 9.567 1.00 88.31 433 SER A N 1
ATOM 3208 C CA . SER A 1 433 ? -41.814 -13.722 10.180 1.00 88.31 433 SER A CA 1
ATOM 3209 C C . SER A 1 433 ? -40.729 -14.787 10.414 1.00 88.31 433 SER A C 1
ATOM 3211 O O . SER A 1 433 ? -41.043 -15.980 10.449 1.00 88.31 433 SER A O 1
ATOM 3213 N N . GLY A 1 434 ? -39.477 -14.360 10.592 1.00 90.06 434 GLY A N 1
ATOM 3214 C CA . GLY A 1 434 ? -38.324 -15.216 10.857 1.00 90.06 434 GLY A CA 1
ATOM 3215 C C . GLY A 1 434 ? -37.800 -15.954 9.628 1.00 90.06 434 GLY A C 1
ATOM 3216 O O . GLY A 1 434 ? -37.133 -16.968 9.786 1.00 90.06 434 GLY A O 1
ATOM 3217 N N . VAL A 1 435 ? -38.116 -15.494 8.411 1.00 90.62 435 VAL A N 1
ATOM 3218 C CA . VAL A 1 435 ? -37.639 -16.142 7.175 1.00 90.62 435 VAL A CA 1
ATOM 3219 C C . VAL A 1 435 ? -36.117 -16.050 7.029 1.00 90.62 435 VAL A C 1
ATOM 3221 O O . VAL A 1 435 ? -35.530 -16.983 6.499 1.00 90.62 435 VAL A O 1
ATOM 3224 N N . MET A 1 436 ? -35.496 -14.973 7.519 1.00 93.69 436 MET A N 1
ATOM 3225 C CA . MET A 1 436 ? -34.035 -14.807 7.526 1.00 93.69 436 MET A CA 1
ATOM 3226 C C . MET A 1 436 ? -33.353 -15.346 8.788 1.00 93.69 436 MET A C 1
ATOM 3228 O O . MET A 1 436 ? -32.135 -15.283 8.906 1.00 93.69 436 MET A O 1
ATOM 3232 N N . GLN A 1 437 ? -34.121 -15.815 9.775 1.00 94.94 437 GLN A N 1
ATOM 3233 C CA . GLN A 1 437 ? -33.556 -16.175 11.070 1.00 94.94 437 GLN A CA 1
ATOM 3234 C C . GLN A 1 437 ? -32.643 -17.403 10.940 1.00 94.94 437 GLN A C 1
ATOM 3236 O O . GLN A 1 437 ? -33.117 -18.503 10.649 1.00 94.94 437 GLN A O 1
ATOM 3241 N N . GLY A 1 438 ? -31.358 -17.212 11.236 1.00 95.75 438 GLY A N 1
ATOM 3242 C CA . GLY A 1 438 ? -30.307 -18.223 11.125 1.00 95.75 438 GLY A CA 1
ATOM 3243 C C . GLY A 1 438 ? -29.597 -18.259 9.770 1.00 95.75 438 GLY A C 1
ATOM 3244 O O . GLY A 1 438 ? -28.771 -19.145 9.562 1.00 95.75 438 GLY A O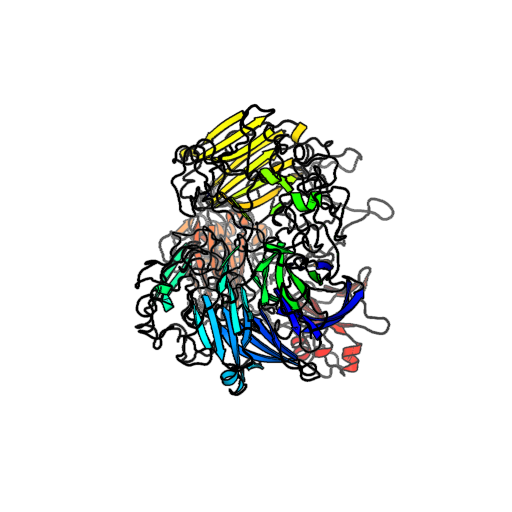 1
ATOM 3245 N N . ASP A 1 439 ? -29.912 -17.336 8.859 1.00 97.62 439 ASP A N 1
ATOM 3246 C CA . ASP A 1 439 ? -29.140 -17.150 7.630 1.00 97.62 439 ASP A CA 1
ATOM 3247 C C . ASP A 1 439 ? -27.832 -16.409 7.923 1.00 97.62 439 ASP A C 1
ATOM 3249 O O . ASP A 1 439 ? -27.742 -15.639 8.885 1.00 97.62 439 ASP A O 1
ATOM 3253 N N . LEU A 1 440 ? -26.827 -16.622 7.072 1.00 98.62 440 LEU A N 1
ATOM 3254 C CA . LEU A 1 440 ? -25.546 -15.919 7.159 1.00 98.62 440 LEU A CA 1
ATOM 3255 C C . LEU A 1 440 ? -25.527 -14.735 6.197 1.00 98.62 440 LEU A C 1
ATOM 3257 O O . LEU A 1 440 ? -26.075 -14.836 5.096 1.00 98.62 440 LEU A O 1
ATOM 3261 N N . LEU A 1 441 ? -24.874 -13.651 6.604 1.00 98.69 441 LEU A N 1
ATOM 3262 C CA . LEU A 1 441 ? -24.589 -12.480 5.781 1.00 98.69 441 LEU A CA 1
ATOM 3263 C C . LEU A 1 441 ? -23.076 -12.283 5.702 1.00 98.69 441 LEU A C 1
ATOM 3265 O O . LEU A 1 441 ? -22.420 -12.403 6.733 1.00 98.69 441 LEU A O 1
ATOM 3269 N N . SER A 1 442 ? -22.533 -11.973 4.525 1.00 98.00 442 SER A N 1
ATOM 3270 C CA . SER A 1 442 ? -21.098 -11.708 4.368 1.00 98.00 442 SER A CA 1
ATOM 3271 C C . SER A 1 442 ? -20.819 -10.540 3.430 1.00 98.00 442 SER A C 1
ATOM 3273 O O . SER A 1 442 ? -21.490 -10.405 2.407 1.00 98.00 442 SER A O 1
ATOM 3275 N N . ALA A 1 443 ? -19.863 -9.693 3.806 1.00 96.56 443 ALA A N 1
ATOM 3276 C CA . ALA A 1 443 ? -19.418 -8.537 3.032 1.00 96.56 443 ALA A CA 1
ATOM 3277 C C . ALA A 1 443 ? -18.439 -8.958 1.925 1.00 96.56 443 ALA A C 1
ATOM 3279 O O . ALA A 1 443 ? -17.597 -9.820 2.164 1.00 96.56 443 ALA A O 1
ATOM 3280 N N . SER A 1 444 ? -18.532 -8.358 0.737 1.00 91.62 444 SER A N 1
ATOM 3281 C CA . SER A 1 444 ? -17.630 -8.638 -0.383 1.00 91.62 444 SER A CA 1
ATOM 3282 C C . SER A 1 444 ? -17.183 -7.367 -1.108 1.00 91.62 444 SER A C 1
ATOM 3284 O O . SER A 1 444 ? -17.952 -6.423 -1.268 1.00 91.62 444 SER A O 1
ATOM 3286 N N . PHE A 1 445 ? -15.934 -7.361 -1.575 1.00 85.44 445 PHE A N 1
ATOM 3287 C CA . PHE A 1 445 ? -15.258 -6.224 -2.210 1.00 85.44 445 PHE A CA 1
ATOM 3288 C C . PHE A 1 445 ? -15.895 -5.753 -3.514 1.00 85.44 445 PHE A C 1
ATOM 3290 O O . PHE A 1 445 ? -15.671 -4.616 -3.908 1.00 85.44 445 PHE A O 1
ATOM 3297 N N . ASN A 1 446 ? -16.743 -6.563 -4.144 1.00 81.62 446 ASN A N 1
ATOM 3298 C CA . ASN A 1 446 ? -17.539 -6.147 -5.301 1.00 81.62 446 ASN A CA 1
ATOM 3299 C C . ASN A 1 446 ? -18.760 -5.278 -4.926 1.00 81.62 446 ASN A C 1
ATOM 3301 O O . ASN A 1 446 ? -19.748 -5.247 -5.652 1.00 81.62 446 ASN A O 1
ATOM 3305 N N . GLY A 1 447 ? -18.736 -4.637 -3.754 1.00 86.19 447 GLY A N 1
ATOM 3306 C CA . GLY A 1 447 ? -19.794 -3.740 -3.285 1.00 86.19 447 GLY A CA 1
ATOM 3307 C C . GLY A 1 447 ? -21.027 -4.427 -2.699 1.00 86.19 447 GLY A C 1
ATOM 3308 O O . GLY A 1 447 ? -21.995 -3.749 -2.358 1.00 86.19 447 GLY A O 1
ATOM 3309 N N . ASN A 1 448 ? -21.010 -5.753 -2.538 1.00 91.69 448 ASN A N 1
ATOM 3310 C CA . ASN A 1 448 ? -22.196 -6.516 -2.155 1.00 91.69 448 ASN A CA 1
ATOM 3311 C C . ASN A 1 448 ? -22.134 -7.067 -0.729 1.00 91.69 448 ASN A C 1
ATOM 3313 O O . ASN A 1 448 ? -21.073 -7.344 -0.167 1.00 91.69 448 ASN A O 1
ATOM 3317 N N . ILE A 1 449 ? -23.316 -7.317 -0.160 1.00 96.56 449 ILE A N 1
ATOM 3318 C CA . ILE A 1 449 ? -23.476 -8.186 1.013 1.00 96.56 449 ILE A CA 1
ATOM 3319 C C . ILE A 1 449 ? -24.315 -9.391 0.611 1.00 96.56 449 ILE A C 1
ATOM 3321 O O . ILE A 1 449 ? -25.503 -9.271 0.300 1.00 96.56 449 ILE A O 1
ATOM 3325 N N . TYR A 1 450 ? -23.705 -10.571 0.640 1.00 96.81 450 TYR A N 1
ATOM 3326 C CA . TYR A 1 450 ? -24.338 -11.827 0.257 1.00 96.81 450 TYR A CA 1
ATOM 3327 C C . TYR A 1 450 ? -25.104 -12.449 1.415 1.00 96.81 450 TYR A C 1
ATOM 3329 O O . TYR A 1 450 ? -24.639 -12.460 2.552 1.00 96.81 450 TYR A O 1
ATOM 3337 N N . ARG A 1 451 ? -26.265 -13.030 1.111 1.00 97.19 451 ARG A N 1
ATOM 3338 C CA . ARG A 1 451 ? -27.053 -13.855 2.028 1.00 97.19 451 ARG A CA 1
ATOM 3339 C C . ARG A 1 451 ? -26.953 -15.325 1.650 1.00 97.19 451 ARG A C 1
ATOM 3341 O O . ARG A 1 451 ? -27.251 -15.710 0.519 1.00 97.19 451 ARG A O 1
ATOM 3348 N N . PHE A 1 452 ? -26.682 -16.158 2.648 1.00 97.69 452 PHE A N 1
ATOM 3349 C CA . PHE A 1 452 ? -26.642 -17.611 2.520 1.00 97.69 452 PHE A CA 1
ATOM 3350 C C . PHE A 1 452 ? -27.778 -18.250 3.315 1.00 97.69 452 PHE A C 1
ATOM 3352 O O . PHE A 1 452 ? -27.812 -18.210 4.547 1.00 97.69 452 PHE A O 1
ATOM 3359 N N . GLN A 1 453 ? -28.720 -18.858 2.591 1.00 96.25 453 GLN A N 1
ATOM 3360 C CA . GLN A 1 453 ? -29.882 -19.525 3.176 1.00 96.25 453 GLN A CA 1
ATOM 3361 C C . GLN A 1 453 ? -29.549 -20.974 3.503 1.00 96.25 453 GLN A C 1
ATOM 3363 O O . GLN A 1 453 ? -29.565 -21.847 2.633 1.00 96.25 453 GLN A O 1
ATOM 3368 N N . LEU A 1 454 ? -29.261 -21.239 4.771 1.00 95.25 454 LEU A N 1
ATOM 3369 C CA . LEU A 1 454 ? -28.818 -22.552 5.214 1.00 95.25 454 LEU A CA 1
ATOM 3370 C C . LEU A 1 454 ? -29.969 -23.564 5.242 1.00 95.25 454 LEU A C 1
ATOM 3372 O O . LEU A 1 454 ? -31.099 -23.281 5.651 1.00 95.25 454 LEU A O 1
ATOM 3376 N N . ASN A 1 455 ? -29.678 -24.812 4.875 1.00 93.44 455 ASN A N 1
ATOM 3377 C CA . ASN A 1 455 ? -30.600 -25.909 5.135 1.00 93.44 455 ASN A CA 1
ATOM 3378 C C . ASN A 1 455 ? -30.732 -26.151 6.662 1.00 93.44 455 ASN A C 1
ATOM 3380 O O . ASN A 1 455 ? -29.941 -25.682 7.480 1.00 93.44 455 ASN A O 1
ATOM 3384 N N . ALA A 1 456 ? -31.709 -26.960 7.086 1.00 90.69 456 ALA A N 1
ATOM 3385 C CA . ALA A 1 456 ? -31.910 -27.237 8.517 1.00 90.69 456 ALA A CA 1
ATOM 3386 C C . ALA A 1 456 ? -30.679 -27.867 9.216 1.00 90.69 456 ALA A C 1
ATOM 3388 O O . ALA A 1 456 ? -30.489 -27.718 10.427 1.00 90.69 456 ALA A O 1
ATOM 3389 N N . MET A 1 457 ? -29.854 -28.596 8.463 1.00 92.44 457 MET A N 1
ATOM 3390 C CA . MET A 1 457 ? -28.623 -29.224 8.940 1.00 92.44 457 MET A CA 1
ATOM 3391 C C . MET A 1 457 ? -27.427 -28.262 8.943 1.00 92.44 457 MET A C 1
ATOM 3393 O O . MET A 1 457 ? -26.516 -28.475 9.735 1.00 92.44 457 MET A O 1
ATOM 3397 N N . GLY A 1 458 ? -27.498 -27.125 8.245 1.00 93.19 458 GLY A N 1
ATOM 3398 C CA . GLY A 1 458 ? -26.438 -26.121 8.085 1.00 93.19 458 GLY A CA 1
ATOM 3399 C C . GLY A 1 458 ? -25.273 -26.561 7.201 1.00 93.19 458 GLY A C 1
ATOM 3400 O O . GLY A 1 458 ? -24.253 -25.897 7.186 1.00 93.19 458 GLY A O 1
ATOM 3401 N N . ASP A 1 459 ? -25.396 -27.694 6.515 1.00 93.75 459 ASP A N 1
ATOM 3402 C CA . ASP A 1 459 ? -24.322 -28.314 5.729 1.00 93.75 459 ASP A CA 1
ATOM 3403 C C . ASP A 1 459 ? -24.518 -28.169 4.213 1.00 93.75 459 ASP A C 1
ATOM 3405 O O . ASP A 1 459 ? -23.814 -28.811 3.442 1.00 93.75 459 ASP A O 1
ATOM 3409 N N . ASP A 1 460 ? -25.502 -27.372 3.797 1.00 94.38 460 ASP A N 1
ATOM 3410 C CA . ASP A 1 460 ? -25.830 -27.081 2.402 1.00 94.38 460 ASP A CA 1
ATOM 3411 C C . ASP A 1 460 ? -26.703 -25.821 2.341 1.00 94.38 460 ASP A C 1
ATOM 3413 O O . ASP A 1 460 ? -27.349 -25.456 3.337 1.00 94.38 460 ASP A O 1
ATOM 3417 N N . LEU A 1 461 ? -26.795 -25.214 1.161 1.00 95.19 461 LEU A N 1
ATOM 3418 C CA . LEU A 1 461 ? -27.665 -24.073 0.900 1.00 95.19 461 LEU A CA 1
ATOM 3419 C C . LEU A 1 461 ? -29.021 -24.526 0.337 1.00 95.19 461 LEU A C 1
ATOM 3421 O O . LEU A 1 461 ? -29.138 -25.486 -0.425 1.00 95.19 461 LEU A O 1
ATOM 3425 N N . LEU A 1 462 ? -30.098 -23.848 0.733 1.00 92.06 462 LEU A N 1
ATOM 3426 C CA . LEU A 1 462 ? -31.447 -24.105 0.209 1.00 92.06 462 LEU A CA 1
ATOM 3427 C C . LEU A 1 462 ? -31.625 -23.579 -1.217 1.00 92.06 462 LEU A C 1
ATOM 3429 O O . LEU A 1 462 ? -32.414 -24.129 -1.992 1.00 92.06 462 LEU A O 1
ATOM 3433 N N . VAL A 1 463 ? -30.915 -22.501 -1.522 1.00 88.56 463 VAL A N 1
ATOM 3434 C CA . VAL A 1 463 ? -30.845 -21.809 -2.805 1.00 88.56 463 VAL A CA 1
ATOM 3435 C C . VAL A 1 463 ? -29.408 -21.318 -2.988 1.00 88.56 463 VAL A C 1
ATOM 3437 O O . VAL A 1 463 ? -28.715 -21.183 -1.979 1.00 88.56 463 VAL A O 1
ATOM 3440 N N . PRO A 1 464 ? -28.961 -21.057 -4.228 1.00 86.38 464 PRO A N 1
ATOM 3441 C CA . PRO A 1 464 ? -27.719 -20.326 -4.445 1.00 86.38 464 PRO A CA 1
ATOM 3442 C C . PRO A 1 464 ? -27.697 -19.031 -3.632 1.00 86.38 464 PRO A C 1
ATOM 3444 O O . PRO A 1 464 ? -28.753 -18.469 -3.323 1.00 86.38 464 PRO A O 1
ATOM 3447 N N . GLU A 1 465 ? -26.498 -18.596 -3.283 1.00 86.75 465 GLU A N 1
ATOM 3448 C CA . GLU A 1 465 ? -26.240 -17.294 -2.696 1.00 86.75 465 GLU A CA 1
ATOM 3449 C C . GLU A 1 465 ? -26.929 -16.174 -3.482 1.00 86.75 465 GLU A C 1
ATOM 3451 O O . GLU A 1 465 ? -27.108 -16.236 -4.700 1.00 86.75 465 GLU A O 1
ATOM 3456 N N . THR A 1 466 ? -27.352 -15.147 -2.757 1.00 87.25 466 THR A N 1
ATOM 3457 C CA . THR A 1 466 ? -28.005 -13.974 -3.337 1.00 87.25 466 THR A CA 1
ATOM 3458 C C . THR A 1 466 ? -27.366 -12.736 -2.749 1.00 87.25 466 THR A C 1
ATOM 3460 O O . THR A 1 466 ? -27.262 -12.656 -1.520 1.00 87.25 466 THR A O 1
ATOM 3463 N N . ALA A 1 467 ? -26.981 -11.776 -3.586 1.00 91.25 467 ALA A N 1
ATOM 3464 C CA . ALA A 1 467 ? -26.655 -10.442 -3.107 1.00 91.25 467 ALA A CA 1
ATOM 3465 C C . ALA A 1 467 ? -27.926 -9.854 -2.472 1.00 91.25 467 ALA A C 1
ATOM 3467 O O . ALA A 1 467 ? -28.958 -9.737 -3.126 1.00 91.25 467 ALA A O 1
ATOM 3468 N N . LEU A 1 468 ? -27.893 -9.637 -1.157 1.00 94.06 468 LEU A N 1
ATOM 3469 C CA . LEU A 1 468 ? -29.024 -9.096 -0.405 1.00 94.06 468 LEU A CA 1
ATOM 3470 C C . LEU A 1 468 ? -28.995 -7.571 -0.409 1.00 94.06 468 LEU A C 1
ATOM 3472 O O . LEU A 1 468 ? -30.052 -6.946 -0.437 1.00 94.06 468 LEU A O 1
ATOM 3476 N N . PHE A 1 469 ? -27.789 -7.006 -0.341 1.00 94.62 469 PHE A N 1
ATOM 3477 C CA . PHE A 1 469 ? -27.557 -5.575 -0.447 1.00 94.62 469 PHE A CA 1
ATOM 3478 C C . PHE A 1 469 ? -26.573 -5.301 -1.582 1.00 94.62 469 PHE A C 1
ATOM 3480 O O . PHE A 1 469 ? -25.537 -5.968 -1.647 1.00 94.62 469 PHE A O 1
ATOM 3487 N N . THR A 1 470 ? -26.920 -4.342 -2.440 1.00 91.19 470 THR A N 1
ATOM 3488 C CA . THR A 1 470 ? -26.205 -3.931 -3.665 1.00 91.19 470 THR A CA 1
ATOM 3489 C C . THR A 1 470 ? -26.363 -2.418 -3.857 1.00 91.19 470 THR A C 1
ATOM 3491 O O . THR A 1 470 ? -27.276 -1.832 -3.265 1.00 91.19 470 THR A O 1
ATOM 3494 N N . GLY A 1 471 ? -25.491 -1.778 -4.644 1.00 80.31 471 GLY A N 1
ATOM 3495 C CA . GLY A 1 471 ? -25.667 -0.378 -5.068 1.00 80.31 471 GLY A CA 1
ATOM 3496 C C . GLY A 1 471 ? -25.689 0.657 -3.930 1.00 80.31 471 GLY A C 1
ATOM 3497 O O . GLY A 1 471 ? -26.285 1.722 -4.047 1.00 80.31 471 GLY A O 1
ATOM 3498 N N . PHE A 1 472 ? -25.080 0.354 -2.777 1.00 80.81 472 PHE A N 1
ATOM 3499 C CA . PHE A 1 472 ? -24.993 1.287 -1.639 1.00 80.81 472 PHE A CA 1
ATOM 3500 C C . PHE A 1 472 ? -23.641 2.019 -1.541 1.00 80.81 472 PHE A C 1
ATOM 3502 O O . PHE A 1 472 ? -23.412 2.736 -0.564 1.00 80.81 472 PHE A O 1
ATOM 3509 N N . GLY A 1 473 ? -22.787 1.861 -2.559 1.00 66.81 473 GLY A N 1
ATOM 3510 C CA . GLY A 1 473 ? -21.494 2.528 -2.716 1.00 66.81 473 GLY A CA 1
ATOM 3511 C C . GLY A 1 473 ? -20.346 1.902 -1.910 1.00 66.81 473 GLY A C 1
ATOM 3512 O O . GLY A 1 473 ? -20.488 1.599 -0.725 1.00 66.81 473 GLY A O 1
ATOM 3513 N N . GLY A 1 474 ? -19.177 1.771 -2.550 1.00 75.50 474 GLY A N 1
ATOM 3514 C CA . GLY A 1 474 ? -17.901 1.385 -1.927 1.00 75.50 474 GLY A CA 1
ATOM 3515 C C . GLY A 1 474 ? -17.700 -0.117 -1.686 1.00 75.50 474 GLY A C 1
ATOM 3516 O O . GLY A 1 474 ? -18.494 -0.944 -2.118 1.00 75.50 474 GLY A O 1
ATOM 3517 N N . GLN A 1 475 ? -16.613 -0.473 -0.991 1.00 86.00 475 GLN A N 1
ATOM 3518 C CA . GLN A 1 475 ? -16.179 -1.861 -0.775 1.00 86.00 475 GLN A CA 1
ATOM 3519 C C . GLN A 1 475 ? -16.435 -2.271 0.688 1.00 86.00 475 GLN A C 1
ATOM 3521 O O . GLN A 1 475 ? -15.673 -1.881 1.576 1.00 86.00 475 GLN A O 1
ATOM 3526 N N . PRO A 1 476 ? -17.518 -2.998 1.020 1.00 91.88 476 PRO A N 1
ATOM 3527 C CA . PRO A 1 476 ? -17.762 -3.424 2.393 1.00 91.88 476 PRO A CA 1
ATOM 3528 C C . PRO A 1 476 ? -16.722 -4.466 2.824 1.00 91.88 476 PRO A C 1
ATOM 3530 O O . PRO A 1 476 ? -16.463 -5.433 2.111 1.00 91.88 476 PRO A O 1
ATOM 3533 N N . LEU A 1 477 ? -16.156 -4.288 4.018 1.00 93.56 477 LEU A N 1
ATOM 3534 C CA . LEU A 1 477 ? -15.124 -5.180 4.558 1.00 93.56 477 LEU A CA 1
ATOM 3535 C C . LEU A 1 477 ? -15.628 -6.006 5.753 1.00 93.56 477 LEU A C 1
ATOM 3537 O O . LEU A 1 477 ? -15.215 -7.150 5.923 1.00 93.56 477 LEU A O 1
ATOM 3541 N N . ASP A 1 478 ? -16.574 -5.477 6.538 1.00 97.56 478 ASP A N 1
ATOM 3542 C CA . ASP A 1 478 ? -17.215 -6.217 7.634 1.00 97.56 478 ASP A CA 1
ATOM 3543 C C . ASP A 1 478 ? -18.705 -5.869 7.799 1.00 97.56 478 ASP A C 1
ATOM 3545 O O . ASP A 1 478 ? -19.155 -4.789 7.400 1.00 97.56 478 ASP A O 1
ATOM 3549 N N . VAL A 1 479 ? -19.479 -6.791 8.379 1.00 98.25 479 VAL A N 1
ATOM 3550 C CA . VAL A 1 479 ? -20.936 -6.714 8.526 1.00 98.25 479 VAL A CA 1
ATOM 3551 C C . VAL A 1 479 ? -21.407 -7.241 9.886 1.00 98.25 479 VAL A C 1
ATOM 3553 O O . VAL A 1 479 ? -21.007 -8.303 10.342 1.00 98.25 479 VAL A O 1
ATOM 3556 N N . THR A 1 480 ? -22.357 -6.543 10.515 1.00 98.31 480 THR A N 1
ATOM 3557 C CA . THR A 1 480 ? -23.006 -6.987 11.762 1.00 98.31 480 THR A CA 1
ATOM 3558 C C . THR A 1 480 ? -24.527 -6.853 11.698 1.00 98.31 480 THR A C 1
ATOM 3560 O O . THR A 1 480 ? -25.058 -5.923 11.087 1.00 98.31 480 THR A O 1
ATOM 3563 N N . ALA A 1 481 ? -25.256 -7.771 12.339 1.00 98.25 481 ALA A N 1
ATOM 3564 C CA . ALA A 1 481 ? -26.720 -7.796 12.363 1.00 98.25 481 ALA A CA 1
ATOM 3565 C C . ALA A 1 481 ? -27.271 -7.777 13.798 1.00 98.25 481 ALA A C 1
ATOM 3567 O O . ALA A 1 481 ? -26.736 -8.418 14.699 1.00 98.25 481 ALA A O 1
ATOM 3568 N N . GLN A 1 482 ? -28.363 -7.044 14.026 1.00 97.69 482 GLN A N 1
ATOM 3569 C CA . GLN A 1 482 ? -28.980 -6.885 15.348 1.00 97.69 482 GLN A CA 1
ATOM 3570 C C . GLN A 1 482 ? -30.169 -7.829 15.540 1.00 97.69 482 GLN A C 1
ATOM 3572 O O . GLN A 1 482 ? -31.083 -7.866 14.716 1.00 97.69 482 GLN A O 1
ATOM 3577 N N . GLY A 1 483 ? -30.204 -8.562 16.654 1.00 96.69 483 GLY A N 1
ATOM 3578 C CA . GLY A 1 483 ? -31.305 -9.448 17.020 1.00 96.69 483 GLY A CA 1
ATOM 3579 C C . GLY A 1 483 ? -32.503 -8.725 17.650 1.00 96.69 483 GLY A C 1
ATOM 3580 O O . GLY A 1 483 ? -32.495 -7.523 17.906 1.00 96.69 483 GLY A O 1
ATOM 3581 N N . ASP A 1 484 ? -33.560 -9.482 17.972 1.00 95.06 484 ASP A N 1
ATOM 3582 C CA . ASP A 1 484 ? -34.812 -8.950 18.552 1.00 95.06 484 ASP A CA 1
ATOM 3583 C C . ASP A 1 484 ? -34.620 -8.164 19.867 1.00 95.06 484 ASP A C 1
ATOM 3585 O O . ASP A 1 484 ? -35.443 -7.318 20.232 1.00 95.06 484 ASP A O 1
ATOM 3589 N N . GLY A 1 485 ? -33.599 -8.539 20.641 1.00 91.94 485 GLY A N 1
ATOM 3590 C CA . GLY A 1 485 ? -33.311 -7.991 21.967 1.00 91.94 485 GLY A CA 1
ATOM 3591 C C . GLY A 1 485 ? -32.299 -6.849 21.969 1.00 91.94 485 GLY A C 1
ATOM 3592 O O . GLY A 1 485 ? -32.120 -6.223 23.019 1.00 91.94 485 GLY A O 1
ATOM 3593 N N . ASP A 1 486 ? -31.672 -6.592 20.827 1.00 94.81 486 ASP A N 1
ATOM 3594 C CA . ASP A 1 486 ? -30.520 -5.709 20.695 1.00 94.81 486 ASP A CA 1
ATOM 3595 C C . ASP A 1 486 ? -30.962 -4.279 20.329 1.00 94.81 486 ASP A C 1
ATOM 3597 O O . ASP A 1 486 ? -32.146 -4.028 20.054 1.00 94.81 486 ASP A O 1
ATOM 3601 N N . PRO A 1 487 ? -30.069 -3.275 20.394 1.00 93.62 487 PRO A N 1
ATOM 3602 C CA . PRO A 1 487 ? -30.350 -1.964 19.826 1.00 93.62 487 PRO A CA 1
ATOM 3603 C C . PRO A 1 487 ? -30.731 -2.082 18.351 1.00 93.62 487 PRO A C 1
ATOM 3605 O O . PRO A 1 487 ? -30.142 -2.844 17.605 1.00 93.62 487 PRO A O 1
ATOM 3608 N N . PHE A 1 488 ? -31.713 -1.290 17.921 1.00 96.12 488 PHE A N 1
ATOM 3609 C CA . PHE A 1 488 ? -32.168 -1.269 16.525 1.00 96.12 488 PHE A CA 1
ATOM 3610 C C . PHE A 1 488 ? -32.489 -2.680 15.966 1.00 96.12 488 PHE A C 1
ATOM 3612 O O . PHE A 1 488 ? -31.868 -3.108 14.993 1.00 96.12 488 PHE A O 1
ATOM 3619 N N . PRO A 1 489 ? -33.461 -3.409 16.558 1.00 94.94 489 PRO A N 1
ATOM 3620 C CA . PRO A 1 489 ? -33.720 -4.803 16.202 1.00 94.94 489 PRO A CA 1
ATOM 3621 C C . PRO A 1 489 ? -33.917 -5.037 14.704 1.00 94.94 489 PRO A C 1
ATOM 3623 O O . PRO A 1 489 ? -34.671 -4.305 14.057 1.00 94.94 489 PRO A O 1
ATOM 3626 N N . GLY A 1 490 ? -33.264 -6.074 14.184 1.00 94.75 490 GLY A N 1
ATOM 3627 C CA . GLY A 1 490 ? -33.364 -6.516 12.795 1.00 94.75 490 GLY A CA 1
ATOM 3628 C C . GLY A 1 490 ? -32.546 -5.716 11.787 1.00 94.75 490 GLY A C 1
ATOM 3629 O O . GLY A 1 490 ? -32.588 -6.060 10.607 1.00 94.75 490 GLY A O 1
ATOM 3630 N N . THR A 1 491 ? -31.832 -4.673 12.219 1.00 97.62 491 THR A N 1
ATOM 3631 C CA . THR A 1 491 ? -30.958 -3.885 11.337 1.00 97.62 491 THR A CA 1
ATOM 3632 C C . THR A 1 491 ? -29.660 -4.615 11.016 1.00 97.62 491 THR A C 1
ATOM 3634 O O . THR A 1 491 ? -29.165 -5.395 11.832 1.00 97.62 491 THR A O 1
ATOM 3637 N N . VAL A 1 492 ? -29.100 -4.326 9.843 1.00 98.56 492 VAL A N 1
ATOM 3638 C CA . VAL A 1 492 ? -27.766 -4.769 9.418 1.00 98.56 492 VAL A CA 1
ATOM 3639 C C . VAL A 1 492 ? -26.891 -3.537 9.204 1.00 98.56 492 VAL A C 1
ATOM 3641 O O . VAL A 1 492 ? -27.389 -2.495 8.787 1.00 98.56 492 VAL A O 1
ATOM 3644 N N . TRP A 1 493 ? -25.611 -3.632 9.538 1.00 98.31 493 TRP A N 1
ATOM 3645 C CA . TRP A 1 493 ? -24.654 -2.531 9.485 1.00 98.31 493 TRP A CA 1
ATOM 3646 C C . TRP A 1 493 ? -23.385 -3.002 8.793 1.00 98.31 493 TRP A C 1
ATOM 3648 O O . TRP A 1 493 ? -22.912 -4.094 9.097 1.00 98.31 493 TRP A O 1
ATOM 3658 N N . ALA A 1 494 ? -22.838 -2.179 7.905 1.00 97.62 494 ALA A N 1
ATOM 3659 C CA . ALA A 1 494 ? -21.647 -2.502 7.131 1.00 97.62 494 ALA A CA 1
ATOM 3660 C C . ALA A 1 494 ? -20.563 -1.441 7.320 1.00 97.62 494 ALA A C 1
ATOM 3662 O O . ALA A 1 494 ? -20.853 -0.243 7.263 1.00 97.62 494 ALA A O 1
ATOM 3663 N N . ALA A 1 495 ? -19.327 -1.884 7.540 1.00 96.50 495 ALA A N 1
ATOM 3664 C CA . ALA A 1 495 ? -18.134 -1.051 7.465 1.00 96.50 495 ALA A CA 1
ATOM 3665 C C . ALA A 1 495 ? -17.660 -1.005 6.008 1.00 96.50 495 ALA A C 1
ATOM 3667 O O . ALA A 1 495 ? -17.319 -2.047 5.450 1.00 96.50 495 ALA A O 1
ATOM 3668 N N . VAL A 1 496 ? -17.658 0.184 5.399 1.00 92.62 496 VAL A N 1
ATOM 3669 C CA . VAL A 1 496 ? -17.311 0.359 3.983 1.00 92.62 496 VAL A CA 1
ATOM 3670 C C . VAL A 1 496 ? -15.899 0.922 3.872 1.00 92.62 496 VAL A C 1
ATOM 3672 O O . VAL A 1 496 ? -15.648 2.084 4.202 1.00 92.62 496 VAL A O 1
ATOM 3675 N N . TYR A 1 497 ? -14.983 0.058 3.447 1.00 85.44 497 TYR A N 1
ATOM 3676 C CA . TYR A 1 497 ? -13.582 0.358 3.187 1.00 85.44 497 TYR A CA 1
ATOM 3677 C C . TYR A 1 497 ? -13.441 1.269 1.955 1.00 85.44 497 TYR A C 1
ATOM 3679 O O . TYR A 1 497 ? -14.270 1.224 1.042 1.00 85.44 497 TYR A O 1
ATOM 3687 N N . GLY A 1 498 ? -12.436 2.153 1.960 1.00 77.94 498 GLY A N 1
ATOM 3688 C CA . GLY A 1 498 ? -12.210 3.176 0.928 1.00 77.94 498 GLY A CA 1
ATOM 3689 C C . GLY A 1 498 ? -13.196 4.351 0.979 1.00 77.94 498 GLY A C 1
ATOM 3690 O O . GLY A 1 498 ? -12.789 5.506 0.946 1.00 77.94 498 GLY A O 1
ATOM 3691 N N . ALA A 1 499 ? -14.494 4.082 1.152 1.00 82.94 499 ALA A N 1
ATOM 3692 C CA . ALA A 1 499 ? -15.532 5.113 1.245 1.00 82.94 499 ALA A CA 1
ATOM 3693 C C . ALA A 1 499 ? -15.612 5.805 2.622 1.00 82.94 499 ALA A C 1
ATOM 3695 O O . ALA A 1 499 ? -16.484 6.651 2.829 1.00 82.94 499 ALA A O 1
ATOM 3696 N N . ASP A 1 500 ? -14.764 5.416 3.582 1.00 90.50 500 ASP A N 1
ATOM 3697 C CA . ASP A 1 500 ? -14.683 6.003 4.927 1.00 90.50 500 ASP A CA 1
ATOM 3698 C C . ASP A 1 500 ? -16.053 6.134 5.624 1.00 90.50 500 ASP A C 1
ATOM 3700 O O . ASP A 1 500 ? -16.365 7.129 6.291 1.00 90.50 500 ASP A O 1
ATOM 3704 N N . SER A 1 501 ? -16.904 5.109 5.484 1.00 93.06 501 SER A N 1
ATOM 3705 C CA . SER A 1 501 ? -18.303 5.195 5.911 1.00 93.06 501 SER A CA 1
ATOM 3706 C C . SER A 1 501 ? -18.855 3.931 6.578 1.00 93.06 501 SER A C 1
ATOM 3708 O O . SER A 1 501 ? -18.251 2.857 6.589 1.00 93.06 501 SER A O 1
ATOM 3710 N N . VAL A 1 502 ? -20.028 4.094 7.200 1.00 96.75 502 VAL A N 1
ATOM 3711 C CA . VAL A 1 502 ? -20.841 3.007 7.757 1.00 96.75 502 VAL A CA 1
ATOM 3712 C C . VAL A 1 502 ? -22.247 3.116 7.181 1.00 96.75 502 VAL A C 1
ATOM 3714 O O . VAL A 1 502 ? -22.890 4.165 7.319 1.00 96.75 502 VAL A O 1
ATOM 3717 N N . VAL A 1 503 ? -22.734 2.027 6.589 1.00 96.00 503 VAL A N 1
ATOM 3718 C CA . VAL A 1 503 ? -24.067 1.933 5.975 1.00 96.00 503 VAL A CA 1
ATOM 3719 C C . VAL A 1 503 ? -24.994 1.095 6.854 1.00 96.00 503 VAL A C 1
ATOM 3721 O O . VAL A 1 503 ? -24.567 0.137 7.498 1.00 96.00 503 VAL A O 1
ATOM 3724 N N . VAL A 1 504 ? -26.265 1.492 6.921 1.00 97.12 504 VAL A N 1
ATOM 3725 C CA . VAL A 1 504 ? -27.303 0.914 7.780 1.00 97.12 504 VAL A CA 1
ATOM 3726 C C . VAL A 1 504 ? -28.478 0.439 6.940 1.00 97.12 504 VAL A C 1
ATOM 3728 O O . VAL A 1 504 ? -29.108 1.241 6.251 1.00 97.12 504 VAL A O 1
ATOM 3731 N N . PHE A 1 505 ? -28.840 -0.830 7.096 1.00 96.75 505 PHE A N 1
ATOM 3732 C CA . PHE A 1 505 ? -30.003 -1.448 6.472 1.00 96.75 505 PHE A CA 1
ATOM 3733 C C . PHE A 1 505 ? -31.098 -1.676 7.517 1.00 96.75 505 PHE A C 1
ATOM 3735 O O . PHE A 1 505 ? -30.942 -2.475 8.446 1.00 96.75 505 PHE A O 1
ATOM 3742 N N . GLU A 1 506 ? -32.220 -0.965 7.392 1.00 95.12 506 GLU A N 1
ATOM 3743 C CA . GLU A 1 506 ? -33.367 -1.070 8.298 1.00 95.12 506 GLU A CA 1
ATOM 3744 C C . GLU A 1 506 ? -34.493 -1.924 7.686 1.00 95.12 506 GLU A C 1
ATOM 3746 O O . GLU A 1 506 ? -34.952 -1.600 6.589 1.00 95.12 506 GLU A O 1
ATOM 3751 N N . PRO A 1 507 ? -34.982 -2.980 8.372 1.00 93.50 507 PRO A N 1
ATOM 3752 C CA . PRO A 1 507 ? -35.996 -3.885 7.831 1.00 93.50 507 PRO A CA 1
ATOM 3753 C C . PRO A 1 507 ? -37.364 -3.212 7.645 1.00 93.50 507 PRO A C 1
ATOM 3755 O O . PRO A 1 507 ? -37.839 -2.453 8.496 1.00 93.50 507 PRO A O 1
ATOM 3758 N N . VAL A 1 508 ? -38.050 -3.570 6.559 1.00 87.56 508 VAL A N 1
ATOM 3759 C CA . VAL A 1 508 ? -39.358 -3.041 6.152 1.00 87.56 508 VAL A CA 1
ATOM 3760 C C . VAL A 1 508 ? -40.394 -4.177 6.120 1.00 87.56 508 VAL A C 1
ATOM 3762 O O . VAL A 1 508 ? -40.706 -4.771 5.096 1.00 87.56 508 VAL A O 1
ATOM 3765 N N . ASP A 1 509 ? -40.974 -4.491 7.280 1.00 69.62 509 ASP A N 1
ATOM 3766 C CA . ASP A 1 509 ? -41.762 -5.724 7.490 1.00 69.62 509 ASP A CA 1
ATOM 3767 C C . ASP A 1 509 ? -43.181 -5.767 6.869 1.00 69.62 509 ASP A C 1
ATOM 3769 O O . ASP A 1 509 ? -43.885 -6.773 7.015 1.00 69.62 509 ASP A O 1
ATOM 3773 N N . PHE A 1 510 ? -43.677 -4.685 6.252 1.00 60.62 510 PHE A N 1
ATOM 3774 C CA . PHE A 1 510 ? -45.105 -4.567 5.892 1.00 60.62 510 PHE A CA 1
ATOM 3775 C C . PHE A 1 510 ? -45.411 -3.854 4.569 1.00 60.62 510 PHE A C 1
ATOM 3777 O O . PHE A 1 510 ? -46.569 -3.468 4.355 1.00 60.62 510 PHE A O 1
ATOM 3784 N N . ASN A 1 511 ? -44.429 -3.699 3.682 1.00 64.19 511 ASN A N 1
ATOM 3785 C CA . ASN A 1 511 ? -44.724 -3.250 2.326 1.00 64.19 511 ASN A CA 1
ATOM 3786 C C . ASN A 1 511 ? -45.376 -4.386 1.533 1.00 64.19 511 ASN A C 1
ATOM 3788 O O . ASN A 1 511 ? -45.203 -5.568 1.818 1.00 64.19 511 ASN A O 1
ATOM 3792 N N . ASN A 1 512 ? -46.265 -4.007 0.623 1.00 72.25 512 ASN A N 1
ATOM 3793 C CA . ASN A 1 512 ? -47.038 -4.942 -0.171 1.00 72.25 512 ASN A CA 1
ATOM 3794 C C . ASN A 1 512 ? -46.640 -4.704 -1.621 1.00 72.25 512 ASN A C 1
ATOM 3796 O O . ASN A 1 512 ? -47.354 -3.978 -2.308 1.00 72.25 512 ASN A O 1
ATOM 3800 N N . CYS A 1 513 ? -45.509 -5.282 -2.015 1.00 82.06 513 CYS A N 1
ATOM 3801 C CA . CYS A 1 513 ? -44.929 -5.154 -3.346 1.00 82.06 513 CYS A CA 1
ATOM 3802 C C . CYS A 1 513 ? -45.483 -6.229 -4.278 1.00 82.06 513 CYS A C 1
ATOM 3804 O O . CYS A 1 513 ? -45.724 -7.376 -3.873 1.00 82.06 513 CYS A O 1
ATOM 3806 N N . SER A 1 514 ? -45.749 -5.840 -5.515 1.00 85.62 514 SER A N 1
ATOM 3807 C CA . SER A 1 514 ? -46.122 -6.756 -6.582 1.00 85.62 514 SER A CA 1
ATOM 3808 C C . SER A 1 514 ? -44.905 -7.371 -7.267 1.00 85.62 514 SER A C 1
ATOM 3810 O O . SER A 1 514 ? -45.001 -8.531 -7.681 1.00 85.62 514 SER A O 1
ATOM 3812 N N . GLY A 1 515 ? -43.792 -6.629 -7.339 1.00 84.56 515 GLY A N 1
ATOM 3813 C CA . GLY A 1 515 ? -42.624 -6.982 -8.148 1.00 84.56 515 GLY A CA 1
ATOM 3814 C C . GLY A 1 515 ? -42.976 -7.059 -9.636 1.00 84.56 515 GLY A C 1
ATOM 3815 O O . GLY A 1 515 ? -42.420 -7.875 -10.373 1.00 84.56 515 GLY A O 1
ATOM 3816 N N . ASP A 1 516 ? -44.001 -6.313 -10.060 1.00 91.56 516 ASP A N 1
ATOM 3817 C CA . ASP A 1 516 ? -44.405 -6.246 -11.459 1.00 91.56 516 ASP A CA 1
ATOM 3818 C C . ASP A 1 516 ? -43.384 -5.381 -12.221 1.00 91.56 516 ASP A C 1
ATOM 3820 O O . ASP A 1 516 ? -43.058 -4.287 -11.774 1.00 91.56 516 ASP A O 1
ATOM 3824 N N . TYR A 1 517 ? -42.925 -5.863 -13.381 1.00 93.56 517 TYR A N 1
ATOM 3825 C CA . TYR A 1 517 ? -42.096 -5.101 -14.326 1.00 93.56 517 TYR A CA 1
ATOM 3826 C C . TYR A 1 517 ? -42.902 -3.924 -14.901 1.00 93.56 517 TYR A C 1
ATOM 3828 O O . TYR A 1 517 ? -43.764 -4.138 -15.768 1.00 93.56 517 TYR A O 1
ATOM 3836 N N . ASP A 1 518 ? -42.684 -2.715 -14.377 1.00 91.00 518 ASP A N 1
ATOM 3837 C CA . ASP A 1 518 ? -43.457 -1.501 -14.675 1.00 91.00 518 ASP A CA 1
ATOM 3838 C C . ASP A 1 518 ? -42.609 -0.233 -14.436 1.00 91.00 518 ASP A C 1
ATOM 3840 O O . ASP A 1 518 ? -42.264 0.066 -13.299 1.00 91.00 518 ASP A O 1
ATOM 3844 N N . ASP A 1 519 ? -42.376 0.538 -15.503 1.00 92.06 519 ASP A N 1
ATOM 3845 C CA . ASP A 1 519 ? -41.597 1.797 -15.569 1.00 92.06 519 ASP A CA 1
ATOM 3846 C C . ASP A 1 519 ? -42.267 3.002 -14.865 1.00 92.06 519 ASP A C 1
ATOM 3848 O O . ASP A 1 519 ? -41.912 4.168 -15.045 1.00 92.06 519 ASP A O 1
ATOM 3852 N N . SER A 1 520 ? -43.354 2.759 -14.131 1.00 90.94 520 SER A N 1
ATOM 3853 C CA . SER A 1 520 ? -44.098 3.785 -13.397 1.00 90.94 520 SER A CA 1
ATOM 3854 C C . SER A 1 520 ? -44.278 3.467 -11.917 1.00 90.94 520 SER A C 1
ATOM 3856 O O . SER A 1 520 ? -44.965 4.218 -11.205 1.00 90.94 520 SER A O 1
ATOM 3858 N N . LEU A 1 521 ? -43.704 2.351 -11.465 1.00 91.81 521 LEU A N 1
ATOM 3859 C CA . LEU A 1 521 ? -43.739 1.885 -10.089 1.00 91.81 521 LEU A CA 1
ATOM 3860 C C . LEU A 1 521 ? -42.324 1.862 -9.523 1.00 91.81 521 LEU A C 1
ATOM 3862 O O . LEU A 1 521 ? -41.469 1.210 -10.083 1.00 91.81 521 LEU A O 1
ATOM 3866 N N . ASP A 1 522 ? -42.151 2.526 -8.390 1.00 89.19 522 ASP A N 1
ATOM 3867 C CA . ASP A 1 522 ? -41.039 2.366 -7.452 1.00 89.19 522 ASP A CA 1
ATOM 3868 C C . ASP A 1 522 ? -41.728 1.931 -6.144 1.00 89.19 522 ASP A C 1
ATOM 3870 O O . ASP A 1 522 ? -42.440 2.722 -5.498 1.00 89.19 522 ASP A O 1
ATOM 3874 N N . GLU A 1 523 ? -41.734 0.622 -5.865 1.00 88.31 523 GLU A N 1
ATOM 3875 C CA . GLU A 1 523 ? -42.534 0.041 -4.777 1.00 88.31 523 GLU A CA 1
ATOM 3876 C C . GLU A 1 523 ? -41.838 0.078 -3.406 1.00 88.31 523 GLU A C 1
ATOM 3878 O O . GLU A 1 523 ? -42.525 -0.023 -2.372 1.00 88.31 523 GLU A O 1
ATOM 3883 N N . ASP A 1 524 ? -40.518 0.244 -3.366 1.00 85.31 524 ASP A N 1
ATOM 3884 C CA . ASP A 1 524 ? -39.713 0.296 -2.144 1.00 85.31 524 ASP A CA 1
ATOM 3885 C C . ASP A 1 524 ? -39.154 1.692 -1.802 1.00 85.31 524 ASP A C 1
ATOM 3887 O O . ASP A 1 524 ? -38.724 1.905 -0.659 1.00 85.31 524 ASP A O 1
ATOM 3891 N N . PHE A 1 525 ? -39.379 2.669 -2.684 1.00 87.19 525 PHE A N 1
ATOM 3892 C CA . PHE A 1 525 ? -39.075 4.094 -2.555 1.00 87.19 525 PHE A CA 1
ATOM 3893 C C . PHE A 1 525 ? -37.588 4.398 -2.486 1.00 87.19 525 PHE A C 1
ATOM 3895 O O . PHE A 1 525 ? -37.167 5.264 -1.700 1.00 87.19 525 PHE A O 1
ATOM 3902 N N . ASP A 1 526 ? -36.803 3.658 -3.249 1.00 86.56 526 ASP A N 1
ATOM 3903 C CA . ASP A 1 526 ? -35.358 3.734 -3.203 1.00 86.56 526 ASP A CA 1
ATOM 3904 C C . ASP A 1 526 ? -34.746 4.645 -4.279 1.00 86.56 526 ASP A C 1
ATOM 3906 O O . ASP A 1 526 ? -33.594 5.058 -4.105 1.00 86.56 526 ASP A O 1
ATOM 3910 N N . GLY A 1 527 ? -35.550 5.045 -5.269 1.00 89.69 527 GLY A N 1
ATOM 3911 C CA . GLY A 1 527 ? -35.172 5.925 -6.372 1.00 89.69 527 GLY A CA 1
ATOM 3912 C C . GLY A 1 527 ? -35.381 5.290 -7.744 1.00 89.69 527 GLY A C 1
ATOM 3913 O O . GLY A 1 527 ? -35.757 6.022 -8.658 1.00 89.69 527 GLY A O 1
ATOM 3914 N N . PHE A 1 528 ? -35.219 3.970 -7.852 1.00 91.50 528 PHE A N 1
ATOM 3915 C CA . PHE A 1 528 ? -35.269 3.230 -9.110 1.00 91.50 528 PHE A CA 1
ATOM 3916 C C . PHE A 1 528 ? -36.668 2.676 -9.359 1.00 91.50 528 PHE A C 1
ATOM 3918 O O . PHE A 1 528 ? -37.441 2.423 -8.432 1.00 91.50 528 PHE A O 1
ATOM 3925 N N . ASP A 1 529 ? -37.040 2.538 -10.630 1.00 93.62 529 ASP A N 1
ATOM 3926 C CA . ASP A 1 529 ? -38.308 1.905 -10.970 1.00 93.62 529 ASP A CA 1
ATOM 3927 C C . ASP A 1 529 ? -38.175 0.378 -11.075 1.00 93.62 529 ASP A C 1
ATOM 3929 O O . ASP A 1 529 ? -37.119 -0.181 -11.363 1.00 93.62 529 ASP A O 1
ATOM 3933 N N . ASN A 1 530 ? -39.287 -0.323 -10.869 1.00 92.88 530 ASN A N 1
ATOM 3934 C CA . ASN A 1 530 ? -39.315 -1.775 -10.850 1.00 92.88 530 ASN A CA 1
ATOM 3935 C C . ASN A 1 530 ? -38.830 -2.403 -12.170 1.00 92.88 530 ASN A C 1
ATOM 3937 O O . ASN A 1 530 ? -38.414 -3.563 -12.169 1.00 92.88 530 ASN A O 1
ATOM 3941 N N . ALA A 1 531 ? -39.031 -1.740 -13.316 1.00 93.62 531 ALA A N 1
ATOM 3942 C CA . ALA A 1 531 ? -38.569 -2.278 -14.592 1.00 93.62 531 ALA A CA 1
ATOM 3943 C C . ALA A 1 531 ? -37.043 -2.213 -14.655 1.00 93.62 531 ALA A C 1
ATOM 3945 O O . ALA A 1 531 ? -36.421 -3.219 -15.004 1.00 93.62 531 ALA A O 1
ATOM 3946 N N . ASP A 1 532 ? -36.487 -1.082 -14.230 1.00 93.50 532 ASP A N 1
ATOM 3947 C CA . ASP A 1 532 ? -35.059 -0.833 -14.159 1.00 93.50 532 ASP A CA 1
ATOM 3948 C C . ASP A 1 532 ? -34.343 -1.831 -13.238 1.00 93.50 532 ASP A C 1
ATOM 3950 O O . ASP A 1 532 ? -33.436 -2.565 -13.643 1.00 93.50 532 ASP A O 1
ATOM 3954 N N . GLU A 1 533 ? -34.858 -1.993 -12.024 1.00 92.44 533 GLU A N 1
ATOM 3955 C CA . GLU A 1 533 ? -34.326 -2.947 -11.054 1.00 92.44 533 GLU A CA 1
ATOM 3956 C C . GLU A 1 533 ? -34.381 -4.401 -11.548 1.00 92.44 533 GLU A C 1
ATOM 3958 O O . GLU A 1 533 ? -33.432 -5.173 -11.393 1.00 92.44 533 GLU A O 1
ATOM 3963 N N . ILE A 1 534 ? -35.478 -4.804 -12.201 1.00 91.69 534 ILE A N 1
ATOM 3964 C CA . ILE A 1 534 ? -35.602 -6.166 -12.736 1.00 91.69 534 ILE A CA 1
ATOM 3965 C C . ILE A 1 534 ? -34.624 -6.412 -13.889 1.00 91.69 534 ILE A C 1
ATOM 3967 O O . ILE A 1 534 ? -34.142 -7.543 -14.025 1.00 91.69 534 ILE A O 1
ATOM 3971 N N . ASP A 1 535 ? -34.349 -5.406 -14.720 1.00 92.31 535 ASP A N 1
ATOM 3972 C CA . ASP A 1 535 ? -33.372 -5.520 -15.805 1.00 92.31 535 ASP A CA 1
ATOM 3973 C C . ASP A 1 535 ? -31.945 -5.682 -15.250 1.00 92.31 535 ASP A C 1
ATOM 3975 O O . ASP A 1 535 ? -31.202 -6.534 -15.748 1.00 92.31 535 ASP A O 1
ATOM 3979 N N . ASN A 1 536 ? -31.629 -5.011 -14.137 1.00 90.12 536 ASN A N 1
ATOM 3980 C CA . ASN A 1 536 ? -30.367 -5.140 -13.389 1.00 90.12 536 ASN A CA 1
ATOM 3981 C C . ASN A 1 536 ? -30.286 -6.382 -12.488 1.00 90.12 536 ASN A C 1
ATOM 3983 O O . ASN A 1 536 ? -29.228 -6.731 -11.963 1.00 90.12 536 ASN A O 1
ATOM 3987 N N . GLY A 1 537 ? -31.403 -7.085 -12.298 1.00 88.12 537 GLY A N 1
ATOM 3988 C CA . GLY A 1 537 ? -31.482 -8.240 -11.408 1.00 88.12 537 GLY A CA 1
ATOM 3989 C C . GLY A 1 537 ? -31.467 -7.890 -9.916 1.00 88.12 537 GLY A C 1
ATOM 3990 O O . GLY A 1 537 ? -31.221 -8.787 -9.103 1.00 88.12 537 GLY A O 1
ATOM 3991 N N . THR A 1 538 ? -31.750 -6.636 -9.561 1.00 90.12 538 THR A N 1
ATOM 3992 C CA . THR A 1 538 ? -31.944 -6.168 -8.182 1.00 90.12 538 THR A CA 1
ATOM 3993 C C . THR A 1 538 ? -33.391 -6.406 -7.736 1.00 90.12 538 THR A C 1
ATOM 3995 O O . THR A 1 538 ? -34.228 -6.882 -8.513 1.00 90.12 538 THR A O 1
ATOM 3998 N N . ASP A 1 539 ? -33.676 -6.236 -6.441 1.00 89.06 539 ASP A N 1
ATOM 3999 C CA . ASP A 1 539 ? -34.980 -6.596 -5.871 1.00 89.06 539 ASP A CA 1
ATOM 4000 C C . ASP A 1 539 ? -35.905 -5.371 -5.751 1.00 89.06 539 ASP A C 1
ATOM 4002 O O . ASP A 1 539 ? -35.784 -4.679 -4.740 1.00 89.06 539 ASP A O 1
ATOM 4006 N N . PRO A 1 540 ? -36.928 -5.202 -6.630 1.00 89.31 540 PRO A N 1
ATOM 4007 C CA . PRO A 1 540 ? -37.815 -4.019 -6.693 1.00 89.31 540 PRO A CA 1
ATOM 4008 C C . PRO A 1 540 ? -38.771 -3.830 -5.516 1.00 89.31 540 PRO A C 1
ATOM 4010 O O . PRO A 1 540 ? -39.794 -3.141 -5.526 1.00 89.31 540 PRO A O 1
ATOM 4013 N N . CYS A 1 541 ? -38.514 -4.618 -4.498 1.00 88.31 541 CYS A N 1
ATOM 4014 C CA . CYS A 1 541 ? -39.290 -4.774 -3.311 1.00 88.31 541 CYS A CA 1
ATOM 4015 C C . CYS A 1 541 ? -38.426 -4.488 -2.074 1.00 88.31 541 CYS A C 1
ATOM 4017 O O . CYS A 1 541 ? -38.938 -4.655 -0.956 1.00 88.31 541 CYS A O 1
ATOM 4019 N N . SER A 1 542 ? -37.158 -4.099 -2.235 1.00 89.44 542 SER A N 1
ATOM 4020 C CA . SER A 1 542 ? -36.159 -3.917 -1.190 1.00 89.44 542 SER A CA 1
ATOM 4021 C C . SER A 1 542 ? -35.111 -2.849 -1.541 1.00 89.44 542 SER A C 1
ATOM 4023 O O . SER A 1 542 ? -34.018 -3.194 -1.975 1.00 89.44 542 SER A O 1
ATOM 4025 N N . GLY A 1 543 ? -35.330 -1.607 -1.099 1.00 86.06 543 GLY A N 1
ATOM 4026 C CA . GLY A 1 543 ? -34.417 -0.469 -1.310 1.00 86.06 543 GLY A CA 1
ATOM 4027 C C . GLY A 1 543 ? -33.041 -0.523 -0.626 1.00 86.06 543 GLY A C 1
ATOM 4028 O O . GLY A 1 543 ? -32.384 0.503 -0.425 1.00 86.06 543 GLY A O 1
ATOM 4029 N N . GLY A 1 544 ? -32.630 -1.699 -0.155 1.00 86.31 544 GLY A N 1
ATOM 4030 C CA . GLY A 1 544 ? -31.248 -2.040 0.164 1.00 86.31 544 GLY A CA 1
ATOM 4031 C C . GLY A 1 544 ? -30.527 -2.769 -0.977 1.00 86.31 544 GLY A C 1
ATOM 4032 O O . GLY A 1 544 ? -29.326 -2.980 -0.849 1.00 86.31 544 GLY A O 1
ATOM 4033 N N . SER A 1 545 ? -31.232 -3.161 -2.041 1.00 90.75 545 SER A N 1
ATOM 4034 C CA . SER A 1 545 ? -30.703 -3.787 -3.250 1.00 90.75 545 SER A CA 1
ATOM 4035 C C . SER A 1 545 ? -30.990 -2.867 -4.424 1.00 90.75 545 SER A C 1
ATOM 4037 O O . SER A 1 545 ? -32.079 -2.908 -4.973 1.00 90.75 545 SER A O 1
ATOM 4039 N N . LYS A 1 546 ? -30.004 -2.051 -4.783 1.00 90.31 546 LYS A N 1
ATOM 4040 C CA . LYS A 1 546 ? -30.136 -1.075 -5.861 1.00 90.31 546 LYS A CA 1
ATOM 4041 C C . LYS A 1 546 ? -29.279 -1.449 -7.059 1.00 90.31 546 LYS A C 1
ATOM 4043 O O . LYS A 1 546 ? -28.271 -2.147 -6.848 1.00 90.31 546 LYS A O 1
ATOM 4048 N N . PRO A 1 547 ? -29.648 -1.006 -8.270 1.00 90.12 547 PRO A N 1
ATOM 4049 C CA . PRO A 1 547 ? -28.743 -0.999 -9.409 1.00 90.12 547 PRO A CA 1
ATOM 4050 C C . PRO A 1 547 ? -27.481 -0.179 -9.116 1.00 90.12 547 PRO A C 1
ATOM 4052 O O . PRO A 1 547 ? -27.436 0.584 -8.144 1.00 90.12 547 PRO A O 1
ATOM 4055 N N . ASN A 1 548 ? -26.451 -0.369 -9.938 1.00 86.88 548 ASN A N 1
ATOM 4056 C CA . ASN A 1 548 ? -25.381 0.618 -10.013 1.00 86.88 548 ASN A CA 1
ATOM 4057 C C . ASN A 1 548 ? -25.916 1.851 -10.755 1.00 86.88 548 ASN A C 1
ATOM 4059 O O . ASN A 1 548 ? -26.814 1.721 -11.586 1.00 86.88 548 ASN A O 1
ATOM 4063 N N . ASP A 1 549 ? -25.427 3.013 -10.345 1.00 87.12 549 ASP A N 1
ATOM 4064 C CA . ASP A 1 549 ? -25.877 4.328 -10.796 1.00 87.12 549 ASP A CA 1
ATOM 4065 C C . ASP A 1 549 ? -24.700 5.282 -10.585 1.00 87.12 549 ASP A C 1
ATOM 4067 O O . ASP A 1 549 ? -24.405 5.708 -9.456 1.00 87.12 549 ASP A O 1
ATOM 4071 N N . ASN A 1 550 ? -23.936 5.475 -11.652 1.00 84.81 550 ASN A N 1
ATOM 4072 C CA . ASN A 1 550 ? -22.666 6.174 -11.623 1.00 84.81 550 ASN A CA 1
ATOM 4073 C C . ASN A 1 550 ? -22.835 7.697 -11.447 1.00 84.81 550 ASN A C 1
ATOM 4075 O O . ASN A 1 550 ? -22.015 8.327 -10.766 1.00 84.81 550 ASN A O 1
ATOM 4079 N N . ASP A 1 551 ? -23.924 8.286 -11.946 1.00 84.06 551 ASP A N 1
ATOM 4080 C CA . ASP A 1 551 ? -24.183 9.729 -11.877 1.00 84.06 551 ASP A CA 1
ATOM 4081 C C . ASP A 1 551 ? -25.180 10.163 -10.780 1.00 84.06 551 ASP A C 1
ATOM 4083 O O . ASP A 1 551 ? -25.252 11.344 -10.397 1.00 84.06 551 ASP A O 1
ATOM 4087 N N . GLY A 1 552 ? -25.881 9.203 -10.180 1.00 86.81 552 GLY A N 1
ATOM 4088 C CA . GLY A 1 552 ? -26.794 9.393 -9.065 1.00 86.81 552 GLY A CA 1
ATOM 4089 C C . GLY A 1 552 ? -28.157 9.969 -9.451 1.00 86.81 552 GLY A C 1
ATOM 4090 O O . GLY A 1 552 ? -28.810 10.580 -8.583 1.00 86.81 552 GLY A O 1
ATOM 4091 N N . ASP A 1 553 ? -28.580 9.867 -10.710 1.00 88.38 553 ASP A N 1
ATOM 4092 C CA . ASP A 1 553 ? -29.852 10.405 -11.190 1.00 88.38 553 ASP A CA 1
ATOM 4093 C C . ASP A 1 553 ? -31.059 9.465 -10.974 1.00 88.38 553 ASP A C 1
ATOM 4095 O O . ASP A 1 553 ? -32.215 9.921 -11.012 1.00 88.38 553 ASP A O 1
ATOM 4099 N N . SER A 1 554 ? -30.773 8.230 -10.539 1.00 89.50 554 SER A N 1
ATOM 4100 C CA . SER A 1 554 ? -31.716 7.135 -10.276 1.00 89.50 554 SER A CA 1
ATOM 4101 C C . SER A 1 554 ? -32.295 6.438 -11.517 1.00 89.50 554 SER A C 1
ATOM 4103 O O . SER A 1 554 ? -33.369 5.834 -11.423 1.00 89.50 554 SER A O 1
ATOM 4105 N N . GLU A 1 555 ? -31.598 6.503 -12.647 1.00 90.38 555 GLU A N 1
ATOM 4106 C CA . GLU A 1 555 ? -31.636 5.536 -13.748 1.00 90.38 555 GLU A CA 1
ATOM 4107 C C . GLU A 1 555 ? -30.346 4.692 -13.665 1.00 90.38 555 GLU A C 1
ATOM 4109 O O . GLU A 1 555 ? -29.295 5.183 -13.271 1.00 90.38 555 GLU A O 1
ATOM 4114 N N . SER A 1 556 ? -30.431 3.374 -13.847 1.00 92.50 556 SER A N 1
ATOM 4115 C CA . SER A 1 556 ? -29.246 2.519 -13.681 1.00 92.50 556 SER A CA 1
ATOM 4116 C C . SER A 1 556 ? -28.282 2.587 -14.858 1.00 92.50 556 SER A C 1
ATOM 4118 O O . SER A 1 556 ? -28.743 2.696 -15.990 1.00 92.50 556 SER A O 1
ATOM 4120 N N . ASP A 1 557 ? -27.010 2.258 -14.614 1.00 90.31 557 ASP A N 1
ATOM 4121 C CA . ASP A 1 557 ? -25.974 2.141 -15.658 1.00 90.31 557 ASP A CA 1
ATOM 4122 C C . ASP A 1 557 ? -26.368 1.207 -16.835 1.00 90.31 557 ASP A C 1
ATOM 4124 O O . ASP A 1 557 ? -25.812 1.223 -17.925 1.00 90.31 557 ASP A O 1
ATOM 4128 N N . LEU A 1 558 ? -27.311 0.279 -16.620 1.00 91.94 558 LEU A N 1
ATOM 4129 C CA . LEU A 1 558 ? -27.749 -0.664 -17.657 1.00 91.94 558 LEU A CA 1
ATOM 4130 C C . LEU A 1 558 ? -28.842 -0.094 -18.576 1.00 91.94 558 LEU A C 1
ATOM 4132 O O . LEU A 1 558 ? -29.036 -0.589 -19.695 1.00 91.94 558 LEU A O 1
ATOM 4136 N N . ASN A 1 559 ? -29.647 0.837 -18.067 1.00 91.50 559 ASN A N 1
ATOM 4137 C CA . ASN A 1 559 ? -30.826 1.363 -18.754 1.00 91.50 559 ASN A CA 1
ATOM 4138 C C . ASN A 1 559 ? -30.731 2.852 -19.065 1.00 91.50 559 ASN A C 1
ATOM 4140 O O . ASN A 1 559 ? -31.442 3.302 -19.975 1.00 91.50 559 ASN A O 1
ATOM 4144 N N . ASP A 1 560 ? -29.865 3.564 -18.360 1.00 92.56 560 ASP A N 1
ATOM 4145 C CA . ASP A 1 560 ? -29.387 4.873 -18.741 1.00 92.56 560 ASP A CA 1
ATOM 4146 C C . ASP A 1 560 ? -28.463 4.712 -19.958 1.00 92.56 560 ASP A C 1
ATOM 4148 O O . ASP A 1 560 ? -27.668 3.778 -20.018 1.00 92.56 560 ASP A O 1
ATOM 4152 N N . PRO A 1 561 ? -28.681 5.475 -21.039 1.00 92.25 561 PRO A N 1
ATOM 4153 C CA . PRO A 1 561 ? -27.764 5.500 -22.164 1.00 92.25 561 PRO A CA 1
ATOM 4154 C C . PRO A 1 561 ? -26.707 6.622 -22.077 1.00 92.25 561 PRO A C 1
ATOM 4156 O O . PRO A 1 561 ? -26.157 6.934 -23.139 1.00 92.25 561 PRO A O 1
ATOM 4159 N N . ASP A 1 562 ? -26.546 7.296 -20.930 1.00 93.12 562 ASP A N 1
ATOM 4160 C CA . ASP A 1 562 ? -25.655 8.445 -20.657 1.00 93.12 562 ASP A CA 1
ATOM 4161 C C . ASP A 1 562 ? -25.226 8.453 -19.162 1.00 93.12 562 ASP A C 1
ATOM 4163 O O . ASP A 1 562 ? -25.672 9.298 -18.388 1.00 93.12 562 ASP A O 1
ATOM 4167 N N . ASP A 1 563 ? -24.361 7.508 -18.767 1.00 92.62 563 ASP A N 1
ATOM 4168 C CA . ASP A 1 563 ? -24.015 7.134 -17.370 1.00 92.62 563 ASP A CA 1
ATOM 4169 C C . ASP A 1 563 ? -23.214 8.180 -16.558 1.00 92.62 563 ASP A C 1
ATOM 4171 O O . ASP A 1 563 ? -22.827 7.966 -15.395 1.00 92.62 563 ASP A O 1
ATOM 4175 N N . ASP A 1 564 ? -22.915 9.323 -17.162 1.00 92.12 564 ASP A N 1
ATOM 4176 C CA . ASP A 1 564 ? -22.320 10.480 -16.499 1.00 92.12 564 ASP A CA 1
ATOM 4177 C C . ASP A 1 564 ? -23.098 11.791 -16.725 1.00 92.12 564 ASP A C 1
ATOM 4179 O O . ASP A 1 564 ? -22.755 12.845 -16.160 1.00 92.12 564 ASP A O 1
ATOM 4183 N N . ASN A 1 565 ? -24.216 11.707 -17.452 1.00 93.62 565 ASN A N 1
ATOM 4184 C CA . ASN A 1 565 ? -25.189 12.765 -17.683 1.00 93.62 565 ASN A CA 1
ATOM 4185 C C . ASN A 1 565 ? -24.611 14.021 -18.374 1.00 93.62 565 ASN A C 1
ATOM 4187 O O . ASN A 1 565 ? -25.063 15.165 -18.149 1.00 93.62 565 ASN A O 1
ATOM 4191 N N . ASP A 1 566 ? -23.610 13.843 -19.233 1.00 92.31 566 ASP A N 1
ATOM 4192 C CA . ASP A 1 566 ? -22.959 14.916 -19.981 1.00 92.31 566 ASP A CA 1
ATOM 4193 C C . ASP A 1 566 ? -23.683 15.269 -21.306 1.00 92.31 566 ASP A C 1
ATOM 4195 O O . ASP A 1 566 ? -23.502 16.362 -21.878 1.00 92.31 566 ASP A O 1
ATOM 4199 N N . GLY A 1 567 ? -24.610 14.409 -21.749 1.00 93.06 567 GLY A N 1
ATOM 4200 C CA . GLY A 1 567 ? -25.396 14.543 -22.972 1.00 93.06 567 GLY A CA 1
ATOM 4201 C C . GLY A 1 567 ? -24.848 13.788 -24.192 1.00 93.06 567 GLY A C 1
ATOM 4202 O O . GLY A 1 567 ? -25.377 13.999 -25.303 1.00 93.06 567 GLY A O 1
ATOM 4203 N N . ILE A 1 568 ? -23.804 12.980 -24.027 1.00 93.06 568 ILE A N 1
ATOM 4204 C CA . ILE A 1 568 ? -23.228 12.034 -24.983 1.00 93.06 568 ILE A CA 1
ATOM 4205 C C . ILE A 1 568 ? -23.733 10.638 -24.602 1.00 93.06 568 ILE A C 1
ATOM 4207 O O . ILE A 1 568 ? -23.932 10.328 -23.447 1.00 93.06 568 ILE A O 1
ATOM 4211 N N . LEU A 1 569 ? -24.049 9.802 -25.595 1.00 95.50 569 LEU A N 1
ATOM 4212 C CA . LEU A 1 569 ? -24.513 8.448 -25.277 1.00 95.50 569 LEU A CA 1
ATOM 4213 C C . LEU A 1 569 ? -23.311 7.538 -25.033 1.00 95.50 569 LEU A C 1
ATOM 4215 O O . LEU A 1 569 ? -22.378 7.640 -25.827 1.00 95.50 569 LEU A O 1
ATOM 4219 N N . ASP A 1 570 ? -23.380 6.570 -24.119 1.00 93.81 570 ASP A N 1
ATOM 4220 C CA . ASP A 1 570 ? -22.233 5.708 -23.753 1.00 93.81 570 ASP A CA 1
ATOM 4221 C C . ASP A 1 570 ? -21.591 5.020 -24.965 1.00 93.81 570 ASP A C 1
ATOM 4223 O O . ASP A 1 570 ? -20.376 4.920 -25.117 1.00 93.81 570 ASP A O 1
ATOM 4227 N N . VAL A 1 571 ? -22.419 4.583 -25.921 1.00 95.50 571 VAL A N 1
ATOM 4228 C CA . VAL A 1 571 ? -21.950 3.946 -27.168 1.00 95.50 571 VAL A CA 1
ATOM 4229 C C . VAL A 1 571 ? -21.113 4.874 -28.057 1.00 95.50 571 VAL A C 1
ATOM 4231 O O . VAL A 1 571 ? -20.363 4.398 -28.917 1.00 95.50 571 VAL A O 1
ATOM 4234 N N . ASP A 1 572 ? -21.304 6.182 -27.902 1.00 95.44 572 ASP A N 1
ATOM 4235 C CA . ASP A 1 572 ? -20.624 7.269 -28.597 1.00 95.44 572 ASP A CA 1
ATOM 4236 C C . ASP A 1 572 ? -19.631 8.014 -27.670 1.00 95.44 572 ASP A C 1
ATOM 4238 O O . ASP A 1 572 ? -18.951 8.921 -28.164 1.00 95.44 572 ASP A O 1
ATOM 4242 N N . ASP A 1 573 ? -19.509 7.620 -26.394 1.00 95.19 573 ASP A N 1
ATOM 4243 C CA . ASP A 1 573 ? -18.662 8.259 -25.385 1.00 95.19 573 ASP A CA 1
ATOM 4244 C C . ASP A 1 573 ? -17.427 7.410 -25.005 1.00 95.19 573 ASP A C 1
ATOM 4246 O O . ASP A 1 573 ? -17.527 6.361 -24.367 1.00 95.19 573 ASP A O 1
ATOM 4250 N N . PRO A 1 574 ? -16.213 7.855 -25.371 1.00 95.06 574 PRO A N 1
ATOM 4251 C CA . PRO A 1 574 ? -14.964 7.274 -24.896 1.00 95.06 574 PRO A CA 1
ATOM 4252 C C . PRO A 1 574 ? -14.786 7.202 -23.372 1.00 95.06 574 PRO A C 1
ATOM 4254 O O . PRO A 1 574 ? -13.955 6.399 -22.932 1.00 95.06 574 PRO A O 1
ATOM 4257 N N . PHE A 1 575 ? -15.471 8.043 -22.597 1.00 96.38 575 PHE A N 1
ATOM 4258 C CA . PHE A 1 575 ? -15.261 8.242 -21.164 1.00 96.38 575 PHE A CA 1
ATOM 4259 C C . PHE A 1 575 ? -16.567 8.177 -20.361 1.00 96.38 575 PHE A C 1
ATOM 4261 O O . PHE A 1 575 ? -16.708 8.947 -19.427 1.00 96.38 575 PHE A O 1
ATOM 4268 N N . ALA A 1 576 ? -17.431 7.206 -20.678 1.00 94.50 576 ALA A N 1
ATOM 4269 C CA . ALA A 1 576 ? -18.815 7.036 -20.199 1.00 94.50 576 ALA A CA 1
ATOM 4270 C C . ALA A 1 576 ? -19.106 7.142 -18.682 1.00 94.50 576 ALA A C 1
ATOM 4272 O O . ALA A 1 576 ? -20.255 7.052 -18.281 1.00 94.50 576 ALA A O 1
ATOM 4273 N N . ILE A 1 577 ? -18.101 7.264 -17.811 1.00 93.12 577 ILE A N 1
ATOM 4274 C CA . ILE A 1 577 ? -18.300 7.497 -16.369 1.00 93.12 577 ILE A CA 1
ATOM 4275 C C . ILE A 1 577 ? -17.591 8.764 -15.861 1.00 93.12 577 ILE A C 1
ATOM 4277 O O . ILE A 1 577 ? -17.326 8.903 -14.662 1.00 93.12 577 ILE A O 1
ATOM 4281 N N . ASP A 1 578 ? -17.223 9.670 -16.763 1.00 94.12 578 ASP A N 1
ATOM 4282 C CA . ASP A 1 578 ? -16.504 10.911 -16.505 1.00 94.12 578 ASP A CA 1
ATOM 4283 C C . ASP A 1 578 ? -17.134 12.053 -17.301 1.00 94.12 578 ASP A C 1
ATOM 4285 O O . ASP A 1 578 ? -16.692 12.386 -18.399 1.00 94.12 578 ASP A O 1
ATOM 4289 N N . ALA A 1 579 ? -18.088 12.732 -16.661 1.00 94.19 579 ALA A N 1
ATOM 4290 C CA . ALA A 1 579 ? -18.864 13.822 -17.250 1.00 94.19 579 ALA A CA 1
ATOM 4291 C C . ALA A 1 579 ? -18.020 15.003 -17.767 1.00 94.19 579 ALA A C 1
ATOM 4293 O O . ALA A 1 579 ? -18.509 15.883 -18.483 1.00 94.19 579 ALA A O 1
ATOM 4294 N N . ASP A 1 580 ? -16.750 15.085 -17.358 1.00 94.50 580 ASP A N 1
ATOM 4295 C CA . ASP A 1 580 ? -15.803 16.081 -17.844 1.00 94.50 580 ASP A CA 1
ATOM 4296 C C . ASP A 1 580 ? -14.996 15.581 -19.064 1.00 94.50 580 ASP A C 1
ATOM 4298 O O . ASP A 1 580 ? -14.102 16.288 -19.537 1.00 94.50 580 ASP A O 1
ATOM 4302 N N . ASN A 1 581 ? -15.293 14.394 -19.601 1.00 93.94 581 ASN A N 1
ATOM 4303 C CA . ASN A 1 581 ? -14.662 13.764 -20.762 1.00 93.94 581 ASN A CA 1
ATOM 4304 C C . ASN A 1 581 ? -13.124 13.765 -20.706 1.00 93.94 581 ASN A C 1
ATOM 4306 O O . ASN A 1 581 ? -12.446 14.064 -21.697 1.00 93.94 581 ASN A O 1
ATOM 4310 N N . GLY A 1 582 ? -12.535 13.517 -19.537 1.00 91.44 582 GLY A N 1
ATOM 4311 C CA . GLY A 1 582 ? -11.089 13.527 -19.325 1.00 91.44 582 GLY A CA 1
ATOM 4312 C C . GLY A 1 582 ? -10.433 14.908 -19.359 1.00 91.44 582 GLY A C 1
ATOM 4313 O O . GLY A 1 582 ? -9.206 15.001 -19.283 1.00 91.44 582 GLY A O 1
ATOM 4314 N N . THR A 1 583 ? -11.211 15.993 -19.453 1.00 92.12 583 THR A N 1
ATOM 4315 C CA . THR A 1 583 ? -10.688 17.374 -19.453 1.00 92.12 583 THR A CA 1
ATOM 4316 C C . THR A 1 583 ? -10.283 17.866 -18.058 1.00 92.12 583 THR A C 1
ATOM 4318 O O . THR A 1 583 ? -9.670 18.924 -17.923 1.00 92.12 583 THR A O 1
ATOM 4321 N N . THR A 1 584 ? -10.579 17.104 -17.000 1.00 89.31 584 THR A N 1
ATOM 4322 C CA . THR A 1 584 ? -10.129 17.385 -15.625 1.00 89.31 584 THR A CA 1
ATOM 4323 C C . THR A 1 584 ? -8.884 16.600 -15.218 1.00 89.31 584 THR A C 1
ATOM 4325 O O . THR A 1 584 ? -8.265 16.920 -14.197 1.00 89.31 584 THR A O 1
ATOM 4328 N N . THR A 1 585 ? -8.460 15.626 -16.025 1.00 90.31 585 THR A N 1
ATOM 4329 C CA . THR A 1 585 ? -7.276 14.807 -15.755 1.00 90.31 585 THR A CA 1
ATOM 4330 C C . THR A 1 585 ? -6.008 15.517 -16.222 1.00 90.31 585 THR A C 1
ATOM 4332 O O . THR A 1 585 ? -5.549 15.370 -17.358 1.00 90.31 585 THR A O 1
ATOM 4335 N N . ALA A 1 586 ? -5.426 16.309 -15.322 1.00 86.94 586 ALA A N 1
ATOM 4336 C CA . ALA A 1 586 ? -4.169 17.009 -15.564 1.00 86.94 586 ALA A CA 1
ATOM 4337 C C . ALA A 1 586 ? -2.943 16.090 -15.399 1.00 86.94 586 ALA A C 1
ATOM 4339 O O . ALA A 1 586 ? -2.950 15.143 -14.617 1.00 86.94 586 ALA A O 1
ATOM 4340 N N . LEU A 1 587 ? -1.856 16.415 -16.105 1.00 83.31 587 LEU A N 1
ATOM 4341 C CA . LEU A 1 587 ? -0.558 15.754 -15.924 1.00 83.31 587 LEU A CA 1
ATOM 4342 C C . LEU A 1 587 ? 0.180 16.293 -14.673 1.00 83.31 587 LEU A C 1
ATOM 4344 O O . LEU A 1 587 ? 0.098 17.499 -14.417 1.00 83.31 587 LEU A O 1
ATOM 4348 N N . PRO A 1 588 ? 0.965 15.467 -13.944 1.00 85.88 588 PRO A N 1
ATOM 4349 C CA . PRO A 1 588 ? 1.267 14.060 -14.221 1.00 85.88 588 PRO A CA 1
ATOM 4350 C C . PRO A 1 588 ? 0.163 13.100 -13.760 1.00 85.88 588 PRO A C 1
ATOM 4352 O O . PRO A 1 588 ? -0.570 13.379 -12.815 1.00 85.88 588 PRO A O 1
ATOM 4355 N N . VAL A 1 589 ? 0.105 11.937 -14.407 1.00 84.44 589 VAL A N 1
ATOM 4356 C CA . VAL A 1 589 ? -0.756 10.812 -14.014 1.00 84.44 589 VAL A CA 1
ATOM 4357 C C . VAL A 1 589 ? 0.146 9.668 -13.574 1.00 84.44 589 VAL A C 1
ATOM 4359 O O . VAL A 1 589 ? 1.066 9.326 -14.306 1.00 84.44 589 VAL A O 1
ATOM 4362 N N . HIS A 1 590 ? -0.110 9.072 -12.412 1.00 86.31 590 HIS A N 1
ATOM 4363 C CA . HIS A 1 590 ? 0.594 7.875 -11.949 1.00 86.31 590 HIS A CA 1
ATOM 4364 C C . HIS A 1 590 ? -0.395 6.948 -11.250 1.00 86.31 590 HIS A C 1
ATOM 4366 O O . HIS A 1 590 ? -0.854 7.247 -10.148 1.00 86.31 590 HIS A O 1
ATOM 4372 N N . TYR A 1 591 ? -0.719 5.838 -11.905 1.00 86.75 591 TYR A N 1
ATOM 4373 C CA . TYR A 1 591 ? -1.621 4.807 -11.410 1.00 86.75 591 TYR A CA 1
ATOM 4374 C C . TYR A 1 591 ? -0.823 3.521 -11.180 1.00 86.75 591 TYR A C 1
ATOM 4376 O O . TYR A 1 591 ? -0.522 2.805 -12.139 1.00 86.75 591 TYR A O 1
ATOM 4384 N N . PRO A 1 592 ? -0.468 3.219 -9.920 1.00 73.25 592 PRO A N 1
ATOM 4385 C CA . PRO A 1 592 ? 0.279 2.015 -9.553 1.00 73.25 592 PRO A CA 1
ATOM 4386 C C . PRO A 1 592 ? -0.619 0.777 -9.418 1.00 73.25 592 PRO A C 1
ATOM 4388 O O . PRO A 1 592 ? -0.192 -0.237 -8.887 1.00 73.25 592 PRO A O 1
ATOM 4391 N N . PHE A 1 593 ? -1.898 0.896 -9.788 1.00 78.62 593 PHE A N 1
ATOM 4392 C CA . PHE A 1 593 ? -2.919 -0.142 -9.680 1.00 78.62 593 PHE A CA 1
ATOM 4393 C C . PHE A 1 593 ? -3.051 -0.800 -8.299 1.00 78.62 593 PHE A C 1
ATOM 4395 O O . PHE A 1 593 ? -3.461 -1.954 -8.202 1.00 78.62 593 PHE A O 1
ATOM 4402 N N . PHE A 1 594 ? -2.735 -0.095 -7.209 1.00 61.06 594 PHE A N 1
ATOM 4403 C CA . PHE A 1 594 ? -3.085 -0.558 -5.865 1.00 61.06 594 PHE A CA 1
ATOM 4404 C C . PHE A 1 594 ? -4.593 -0.431 -5.622 1.00 61.06 594 PHE A C 1
ATOM 4406 O O . PHE A 1 594 ? -5.306 0.295 -6.315 1.00 61.06 594 PHE A O 1
ATOM 4413 N N . ASN A 1 595 ? -5.091 -1.153 -4.615 1.00 58.06 595 ASN A N 1
ATOM 4414 C CA . ASN A 1 595 ? -6.494 -1.062 -4.211 1.00 58.06 595 ASN A CA 1
ATOM 4415 C C . ASN A 1 595 ? -6.907 0.388 -3.954 1.00 58.06 595 ASN A C 1
ATOM 4417 O O . ASN A 1 595 ? -6.384 1.020 -3.036 1.00 58.06 595 ASN A O 1
ATOM 4421 N N . ALA A 1 596 ? -7.900 0.851 -4.719 1.00 57.62 596 ALA A N 1
ATOM 4422 C CA . ALA A 1 596 ? -8.440 2.201 -4.623 1.00 57.62 596 ALA A CA 1
ATOM 4423 C C . ALA A 1 596 ? -7.364 3.300 -4.745 1.00 57.62 596 ALA A C 1
ATOM 4425 O O . ALA A 1 596 ? -7.431 4.311 -4.047 1.00 57.62 596 ALA A O 1
ATOM 4426 N N . ASP A 1 597 ? -6.395 3.106 -5.643 1.00 58.50 597 ASP A N 1
ATOM 4427 C CA . ASP A 1 597 ? -5.422 4.121 -6.047 1.00 58.50 597 ASP A CA 1
ATOM 4428 C C . ASP A 1 597 ? -5.589 4.406 -7.552 1.00 58.50 597 ASP A C 1
ATOM 4430 O O . ASP A 1 597 ? -5.221 3.560 -8.377 1.00 58.50 597 ASP A O 1
ATOM 4434 N N . PRO A 1 598 ? -6.209 5.543 -7.932 1.00 63.88 598 PRO A N 1
ATOM 4435 C CA . PRO A 1 598 ? -6.488 6.736 -7.116 1.00 63.88 598 PRO A CA 1
ATOM 4436 C C . PRO A 1 598 ? -7.808 6.704 -6.316 1.00 63.88 598 PRO A C 1
ATOM 4438 O O . PRO A 1 598 ? -8.123 7.670 -5.618 1.00 63.88 598 PRO A O 1
ATOM 4441 N N . GLY A 1 599 ? -8.608 5.640 -6.429 1.00 64.75 599 GLY A N 1
ATOM 4442 C CA . GLY A 1 599 ? -9.879 5.496 -5.701 1.00 64.75 599 GLY A CA 1
ATOM 4443 C C . GLY A 1 599 ? -11.102 6.007 -6.463 1.00 64.75 599 GLY A C 1
ATOM 4444 O O . GLY A 1 599 ? -12.192 6.078 -5.900 1.00 64.75 599 GLY A O 1
ATOM 4445 N N . SER A 1 600 ? -10.925 6.331 -7.744 1.00 78.69 600 SER A N 1
ATOM 4446 C CA . SER A 1 600 ? -11.969 6.719 -8.697 1.00 78.69 600 SER A CA 1
ATOM 4447 C C . SER A 1 600 ? -11.889 5.874 -9.972 1.00 78.69 600 SER A C 1
ATOM 4449 O O . SER A 1 600 ? -10.923 5.132 -10.167 1.00 78.69 600 SER A O 1
ATOM 4451 N N . GLY A 1 601 ? -12.894 5.984 -10.843 1.00 84.56 601 GLY A N 1
ATOM 4452 C CA . GLY A 1 601 ? -12.979 5.200 -12.076 1.00 84.56 601 GLY A CA 1
ATOM 4453 C C . GLY A 1 601 ? -13.263 3.714 -11.833 1.00 84.56 601 GLY A C 1
ATOM 4454 O O . GLY A 1 601 ? -13.463 3.272 -10.696 1.00 84.56 601 GLY A O 1
ATOM 4455 N N . PHE A 1 602 ? -13.252 2.920 -12.903 1.00 83.88 602 PHE A N 1
ATOM 4456 C CA . PHE A 1 602 ? -13.501 1.484 -12.845 1.00 83.88 602 PHE A CA 1
ATOM 4457 C C . PHE A 1 602 ? -12.570 0.800 -11.840 1.00 83.88 602 PHE A C 1
ATOM 4459 O O . PHE A 1 602 ? -11.345 0.951 -11.883 1.00 83.88 602 PHE A O 1
ATOM 4466 N N . PHE A 1 603 ? -13.176 0.053 -10.913 1.00 80.06 603 PHE A N 1
ATOM 4467 C CA . PHE A 1 603 ? -12.497 -0.678 -9.836 1.00 80.06 603 PHE A CA 1
ATOM 4468 C C . PHE A 1 603 ? -11.631 0.200 -8.906 1.00 80.06 603 PHE A C 1
ATOM 4470 O O . PHE A 1 603 ? -10.838 -0.320 -8.122 1.00 80.06 603 PHE A O 1
ATOM 4477 N N . GLY A 1 604 ? -11.781 1.530 -8.966 1.00 74.62 604 GLY A N 1
ATOM 4478 C CA . GLY A 1 604 ? -10.954 2.485 -8.228 1.00 74.62 604 GLY A CA 1
ATOM 4479 C C . GLY A 1 604 ? -9.547 2.690 -8.804 1.00 74.62 604 GLY A C 1
ATOM 4480 O O . GLY A 1 604 ? -8.690 3.193 -8.078 1.00 74.62 604 GLY A O 1
ATOM 4481 N N . LEU A 1 605 ? -9.303 2.288 -10.061 1.00 83.06 605 LEU A N 1
ATOM 4482 C CA . LEU A 1 605 ? -7.988 2.316 -10.726 1.00 83.06 605 LEU A CA 1
ATOM 4483 C C . LEU A 1 605 ? -7.798 3.478 -11.720 1.00 83.06 605 LEU A C 1
ATOM 4485 O O . LEU A 1 605 ? -6.795 3.528 -12.428 1.00 83.06 605 LEU A O 1
ATOM 4489 N N . GLY A 1 606 ? -8.756 4.403 -11.797 1.00 87.62 606 GLY A N 1
ATOM 4490 C CA . GLY A 1 606 ? -8.648 5.639 -12.578 1.00 87.62 606 GLY A CA 1
ATOM 4491 C C . GLY A 1 606 ? -9.069 5.543 -14.048 1.00 87.62 606 GLY A C 1
ATOM 4492 O O . GLY A 1 606 ? -9.043 6.557 -14.738 1.00 87.62 606 GLY A O 1
ATOM 4493 N N . PHE A 1 607 ? -9.477 4.370 -14.545 1.00 94.12 607 PHE A N 1
ATOM 4494 C CA . PHE A 1 607 ? -10.053 4.245 -15.891 1.00 94.12 607 PHE A CA 1
ATOM 4495 C C . PHE A 1 607 ? -11.498 4.737 -15.920 1.00 94.12 607 PHE A C 1
ATOM 4497 O O . PHE A 1 607 ? -12.265 4.413 -15.018 1.00 94.12 607 PHE A O 1
ATOM 4504 N N . THR A 1 608 ? -11.872 5.474 -16.962 1.00 95.44 608 THR A N 1
ATOM 4505 C CA . THR A 1 608 ? -13.199 6.099 -17.084 1.00 95.44 608 THR A CA 1
ATOM 4506 C C . THR A 1 608 ? -13.963 5.665 -18.331 1.00 95.44 608 THR A C 1
ATOM 4508 O O . THR A 1 608 ? -15.089 6.089 -18.542 1.00 95.44 608 THR A O 1
ATOM 4511 N N . GLY A 1 609 ? -13.387 4.792 -19.161 1.00 95.69 609 GLY A N 1
ATOM 4512 C CA . GLY A 1 609 ? -14.100 4.236 -20.305 1.00 95.69 609 GLY A CA 1
ATOM 4513 C C . GLY A 1 609 ? -13.363 3.103 -21.011 1.00 95.69 609 GLY A C 1
ATOM 4514 O O . GLY A 1 609 ? -12.324 2.607 -20.554 1.00 95.69 609 GLY A O 1
ATOM 4515 N N . LEU A 1 610 ? -13.912 2.690 -22.153 1.00 96.75 610 LEU A N 1
ATOM 4516 C CA . LEU A 1 610 ? -13.385 1.645 -23.034 1.00 96.75 610 LEU A CA 1
ATOM 4517 C C . LEU A 1 610 ? -13.355 2.129 -24.489 1.00 96.75 610 LEU A C 1
ATOM 4519 O O . LEU A 1 610 ? -14.091 3.031 -24.874 1.00 96.75 610 LEU A O 1
ATOM 4523 N N . MET A 1 611 ? -12.505 1.523 -25.326 1.00 96.88 611 MET A N 1
ATOM 4524 C CA . MET A 1 611 ? -12.436 1.889 -26.746 1.00 96.88 611 MET A CA 1
ATOM 4525 C C . MET A 1 611 ? -13.786 1.694 -27.456 1.00 96.88 611 MET A C 1
ATOM 4527 O O . MET A 1 611 ? -14.218 0.555 -27.678 1.00 96.88 611 MET A O 1
ATOM 4531 N N . ILE A 1 612 ? -14.397 2.778 -27.930 1.00 96.56 612 ILE A N 1
ATOM 4532 C CA . ILE A 1 612 ? -15.743 2.752 -28.512 1.00 96.56 612 ILE A CA 1
ATOM 4533 C C . ILE A 1 612 ? -15.760 2.387 -29.999 1.00 96.56 612 ILE A C 1
ATOM 4535 O O . ILE A 1 612 ? -14.858 2.707 -30.781 1.00 96.56 612 ILE A O 1
ATOM 4539 N N . ASN A 1 613 ? -16.843 1.734 -30.421 1.00 94.44 613 ASN A N 1
ATOM 4540 C CA . ASN A 1 613 ? -17.120 1.425 -31.827 1.00 94.44 613 ASN A CA 1
ATOM 4541 C C . ASN A 1 613 ? -18.416 2.070 -32.361 1.00 94.44 613 ASN A C 1
ATOM 4543 O O . ASN A 1 613 ? -18.793 1.801 -33.509 1.00 94.44 613 ASN A O 1
ATOM 4547 N N . GLY A 1 614 ? -19.106 2.890 -31.556 1.00 92.88 614 GLY A N 1
ATOM 4548 C CA . GLY A 1 614 ? -20.372 3.534 -31.928 1.00 92.88 614 GLY A CA 1
ATOM 4549 C C . GLY A 1 614 ? -21.587 2.599 -31.917 1.00 92.88 614 GLY A C 1
ATOM 4550 O O . GLY A 1 614 ? -22.574 2.866 -32.613 1.00 92.88 614 GLY A O 1
ATOM 4551 N N . ALA A 1 615 ? -21.498 1.428 -31.275 1.00 92.88 615 ALA A N 1
ATOM 4552 C CA . ALA A 1 615 ? -22.550 0.410 -31.338 1.00 92.88 615 ALA A CA 1
ATOM 4553 C C . ALA A 1 615 ? -22.655 -0.528 -30.127 1.00 92.88 615 ALA A C 1
ATOM 4555 O O . ALA A 1 615 ? -23.744 -1.064 -29.906 1.00 92.88 615 ALA A O 1
ATOM 4556 N N . THR A 1 616 ? -21.551 -0.799 -29.437 1.00 93.62 616 THR A N 1
ATOM 4557 C CA . THR A 1 616 ? -21.489 -1.652 -28.248 1.00 93.62 616 THR A CA 1
ATOM 4558 C C . THR A 1 616 ? -21.363 -0.768 -27.018 1.00 93.62 616 THR A C 1
ATOM 4560 O O . THR A 1 616 ? -20.573 0.168 -27.037 1.00 93.62 616 THR A O 1
ATOM 4563 N N . ASP A 1 617 ? -22.139 -1.096 -25.996 1.00 93.88 617 ASP A N 1
ATOM 4564 C CA . ASP A 1 617 ? -22.083 -0.481 -24.675 1.00 93.88 617 ASP A CA 1
ATOM 4565 C C . ASP A 1 617 ? -20.809 -0.892 -23.919 1.00 93.88 617 ASP A C 1
ATOM 4567 O O . ASP A 1 617 ? -20.360 -2.033 -24.079 1.00 93.88 617 ASP A O 1
ATOM 4571 N N . TYR A 1 618 ? -20.225 -0.007 -23.108 1.00 93.06 618 TYR A N 1
ATOM 4572 C CA . TYR A 1 618 ? -18.975 -0.302 -22.405 1.00 93.06 618 TYR A CA 1
ATOM 4573 C C . TYR A 1 618 ? -19.127 -1.466 -21.408 1.00 93.06 618 TYR A C 1
ATOM 4575 O O . TYR A 1 618 ? -18.200 -2.277 -21.286 1.00 93.06 618 TYR A O 1
ATOM 4583 N N . LEU A 1 619 ? -20.303 -1.639 -20.788 1.00 91.56 619 LEU A N 1
ATOM 4584 C CA . LEU A 1 619 ? -20.603 -2.752 -19.877 1.00 91.56 619 LEU A CA 1
ATOM 4585 C C . LEU A 1 619 ? -20.514 -4.124 -20.570 1.00 91.56 619 LEU A C 1
ATOM 4587 O O . LEU A 1 619 ? -20.253 -5.143 -19.930 1.00 91.56 619 LEU A O 1
ATOM 4591 N N . ASP A 1 620 ? -20.685 -4.163 -21.895 1.00 93.06 620 ASP A N 1
ATOM 4592 C CA . ASP A 1 620 ? -20.586 -5.373 -22.719 1.00 93.06 620 ASP A CA 1
ATOM 4593 C C . ASP A 1 620 ? -19.154 -5.639 -23.250 1.00 93.06 620 ASP A C 1
ATOM 4595 O O . ASP A 1 620 ? -18.924 -6.662 -23.910 1.00 93.06 620 ASP A O 1
ATOM 4599 N N . GLN A 1 621 ? -18.187 -4.741 -23.008 1.00 93.31 621 GLN A N 1
ATOM 4600 C CA . GLN A 1 621 ? -16.820 -4.818 -23.560 1.00 93.31 621 GLN A CA 1
ATOM 4601 C C . GLN A 1 621 ? -15.783 -5.445 -22.615 1.00 93.31 621 GLN A C 1
ATOM 4603 O O . GLN A 1 621 ? -14.618 -5.615 -23.001 1.00 93.31 621 GLN A O 1
ATOM 4608 N N . TYR A 1 622 ? -16.178 -5.826 -21.401 1.00 91.69 622 TYR A N 1
ATOM 4609 C CA . TYR A 1 622 ? -15.343 -6.562 -20.452 1.00 91.69 622 TYR A CA 1
ATOM 4610 C C . TYR A 1 622 ? -16.165 -7.600 -19.675 1.00 91.69 622 TYR A C 1
ATOM 4612 O O . TYR A 1 622 ? -17.388 -7.643 -19.747 1.00 91.69 622 TYR A O 1
ATOM 4620 N N . ASP A 1 623 ? -15.478 -8.493 -18.966 1.00 85.62 623 ASP A N 1
ATOM 4621 C CA . ASP A 1 623 ? -16.101 -9.454 -18.052 1.00 85.62 623 ASP A CA 1
ATOM 4622 C C . ASP A 1 623 ? -15.370 -9.360 -16.714 1.00 85.62 623 ASP A C 1
ATOM 4624 O O . ASP A 1 623 ? -14.224 -9.792 -16.593 1.00 85.62 623 ASP A O 1
ATOM 4628 N N . GLU A 1 624 ? -16.028 -8.765 -15.720 1.00 79.69 624 GLU A N 1
ATOM 4629 C CA . GLU A 1 624 ? -15.461 -8.535 -14.388 1.00 79.69 624 GLU A CA 1
ATOM 4630 C C . GLU A 1 624 ? -14.966 -9.834 -13.729 1.00 79.69 624 GLU A C 1
ATOM 4632 O O . GLU A 1 624 ? -13.977 -9.820 -13.003 1.00 79.69 624 GLU A O 1
ATOM 4637 N N . LEU A 1 625 ? -15.564 -10.990 -14.050 1.00 73.38 625 LEU A N 1
ATOM 4638 C CA . LEU A 1 625 ? -15.176 -12.285 -13.473 1.00 73.38 625 LEU A CA 1
ATOM 4639 C C . LEU A 1 625 ? -13.802 -12.784 -13.939 1.00 73.38 625 LEU A C 1
ATOM 4641 O O . LEU A 1 625 ? -13.289 -13.767 -13.397 1.00 73.38 625 LEU A O 1
ATOM 4645 N N . VAL A 1 626 ? -13.231 -12.171 -14.977 1.00 77.12 626 VAL A N 1
ATOM 4646 C CA . VAL A 1 626 ? -11.898 -12.497 -15.506 1.00 77.12 626 VAL A CA 1
ATOM 4647 C C . VAL A 1 626 ? -10.938 -11.311 -15.424 1.00 77.12 626 VAL A C 1
ATOM 4649 O O . VAL A 1 626 ? -9.900 -11.313 -16.094 1.00 77.12 626 VAL A O 1
ATOM 4652 N N . LEU A 1 627 ? -11.268 -10.314 -14.603 1.00 79.88 627 LEU A N 1
ATOM 4653 C CA . LEU A 1 627 ? -10.380 -9.217 -14.251 1.00 79.88 627 LEU A CA 1
ATOM 4654 C C . LEU A 1 627 ? -9.832 -9.431 -12.842 1.00 79.88 627 LEU A C 1
ATOM 4656 O O . LEU A 1 627 ? -10.567 -9.730 -11.905 1.00 79.88 627 LEU A O 1
ATOM 4660 N N . ALA A 1 628 ? -8.529 -9.230 -12.694 1.00 75.56 628 ALA A N 1
ATOM 4661 C CA . ALA A 1 628 ? -7.913 -8.963 -11.406 1.00 75.56 628 ALA A CA 1
ATOM 4662 C C . ALA A 1 628 ? -7.457 -7.503 -11.431 1.00 75.56 628 ALA A C 1
ATOM 4664 O O . ALA A 1 628 ? -6.397 -7.172 -11.966 1.00 75.56 628 ALA A O 1
ATOM 4665 N N . ALA A 1 629 ? -8.328 -6.629 -10.932 1.00 72.56 629 ALA A N 1
ATOM 4666 C CA . ALA A 1 629 ? -8.131 -5.191 -10.893 1.00 72.56 629 ALA A CA 1
ATOM 4667 C C . ALA A 1 629 ? -7.754 -4.781 -9.466 1.00 72.56 629 ALA A C 1
ATOM 4669 O O . ALA A 1 629 ? -8.598 -4.791 -8.570 1.00 72.56 629 ALA A O 1
ATOM 4670 N N . GLY A 1 630 ? -6.481 -4.456 -9.249 1.00 62.12 630 GLY A N 1
ATOM 4671 C CA . GLY A 1 630 ? -5.995 -4.031 -7.947 1.00 62.12 630 GLY A CA 1
ATOM 4672 C C . GLY A 1 630 ? -5.334 -5.142 -7.132 1.00 62.12 630 GLY A C 1
ATOM 4673 O O . GLY A 1 630 ? -4.661 -6.044 -7.635 1.00 62.12 630 GLY A O 1
ATOM 4674 N N . GLY A 1 631 ? -5.529 -5.067 -5.823 1.00 54.12 631 GLY A N 1
ATOM 4675 C CA . GLY A 1 631 ? -4.901 -5.914 -4.821 1.00 54.12 631 GLY A CA 1
ATOM 4676 C C . GLY A 1 631 ? -3.590 -5.330 -4.301 1.00 54.12 631 GLY A C 1
ATOM 4677 O O . GLY A 1 631 ? -3.126 -4.267 -4.707 1.00 54.12 631 GLY A O 1
ATOM 4678 N N . ALA A 1 632 ? -2.967 -6.041 -3.370 1.00 41.72 632 ALA A N 1
ATOM 4679 C CA . ALA A 1 632 ? -1.737 -5.576 -2.741 1.00 41.72 632 ALA A CA 1
ATOM 4680 C C . ALA A 1 632 ? -0.479 -5.670 -3.624 1.00 41.72 632 ALA A C 1
ATOM 4682 O O . ALA A 1 632 ? 0.556 -5.149 -3.226 1.00 41.72 632 ALA A O 1
ATOM 4683 N N . ALA A 1 633 ? -0.537 -6.295 -4.810 1.00 44.78 633 ALA A N 1
ATOM 4684 C CA . ALA A 1 633 ? 0.599 -6.269 -5.738 1.00 44.78 633 ALA A CA 1
ATOM 4685 C C . ALA A 1 633 ? 0.611 -5.017 -6.600 1.00 44.78 633 ALA A C 1
ATOM 4687 O O . ALA A 1 633 ? 1.624 -4.807 -7.251 1.00 44.78 633 ALA A O 1
ATOM 4688 N N . GLY A 1 634 ? -0.467 -4.227 -6.614 1.00 62.44 634 GLY A N 1
ATOM 4689 C CA . GLY A 1 634 ? -0.530 -3.063 -7.482 1.00 62.44 634 GLY A CA 1
ATOM 4690 C C . GLY A 1 634 ? -0.565 -3.462 -8.952 1.00 62.44 634 GLY A C 1
ATOM 4691 O O . GLY A 1 634 ? 0.296 -3.043 -9.699 1.00 62.44 634 GLY A O 1
ATOM 4692 N N . LEU A 1 635 ? -1.468 -4.362 -9.364 1.00 76.62 635 LEU A N 1
ATOM 4693 C CA . LEU A 1 635 ? -1.490 -4.888 -10.733 1.00 76.62 635 LEU A CA 1
ATOM 4694 C C . LEU A 1 635 ? -2.870 -4.744 -11.364 1.00 76.62 635 LEU A C 1
ATOM 4696 O O . LEU A 1 635 ? -3.901 -4.887 -10.705 1.00 76.62 635 LEU A O 1
ATOM 4700 N N . PHE A 1 636 ? -2.881 -4.587 -12.683 1.00 85.56 636 PHE A N 1
ATOM 4701 C CA . PHE A 1 636 ? -4.074 -4.778 -13.496 1.00 85.56 636 PHE A CA 1
ATOM 4702 C C . PHE A 1 636 ? -3.876 -5.992 -14.399 1.00 85.56 636 PHE A C 1
ATOM 4704 O O . PHE A 1 636 ? -2.927 -6.039 -15.182 1.00 85.56 636 PHE A O 1
ATOM 4711 N N . THR A 1 637 ? -4.745 -6.998 -14.292 1.00 86.69 637 THR A N 1
ATOM 4712 C CA . THR A 1 637 ? -4.670 -8.210 -15.116 1.00 86.69 637 THR A CA 1
ATOM 4713 C C . THR A 1 637 ? -6.002 -8.534 -15.775 1.00 86.69 637 THR A C 1
ATOM 4715 O O . THR A 1 637 ? -7.022 -8.705 -15.111 1.00 86.69 637 THR A O 1
ATOM 4718 N N . VAL A 1 638 ? -5.962 -8.712 -17.096 1.00 89.88 638 VAL A N 1
ATOM 4719 C CA . VAL A 1 638 ? -7.026 -9.354 -17.873 1.00 89.88 638 VAL A CA 1
ATOM 4720 C C . VAL A 1 638 ? -6.649 -10.825 -18.017 1.00 89.88 638 VAL A C 1
ATOM 4722 O O . VAL A 1 638 ? -5.840 -11.185 -18.871 1.00 89.88 638 VAL A O 1
ATOM 4725 N N . GLU A 1 639 ? -7.221 -11.692 -17.185 1.00 81.19 639 GLU A N 1
ATOM 4726 C CA . GLU A 1 639 ? -6.842 -13.113 -17.066 1.00 81.19 639 GLU A CA 1
ATOM 4727 C C . GLU A 1 639 ? -7.175 -13.929 -18.326 1.00 81.19 639 GLU A C 1
ATOM 4729 O O . GLU A 1 639 ? -6.589 -14.983 -18.605 1.00 81.19 639 GLU A O 1
ATOM 4734 N N . ALA A 1 640 ? -8.146 -13.446 -19.104 1.00 87.31 640 ALA A N 1
ATOM 4735 C CA . ALA A 1 640 ? -8.628 -14.101 -20.308 1.00 87.31 640 ALA A CA 1
ATOM 4736 C C . ALA A 1 640 ? -8.928 -13.098 -21.433 1.00 87.31 640 ALA A C 1
ATOM 4738 O O . ALA A 1 640 ? -10.069 -12.982 -21.880 1.00 87.31 640 ALA A O 1
ATOM 4739 N N . ALA A 1 641 ? -7.889 -12.441 -21.957 1.00 90.12 641 ALA A N 1
ATOM 4740 C CA . ALA A 1 641 ? -8.003 -11.515 -23.083 1.00 90.12 641 ALA A CA 1
ATOM 4741 C C . ALA A 1 641 ? -8.710 -12.172 -24.287 1.00 90.12 641 ALA A C 1
ATOM 4743 O O . ALA A 1 641 ? -8.235 -13.156 -24.877 1.00 90.12 641 ALA A O 1
ATOM 4744 N N . THR A 1 642 ? -9.877 -11.644 -24.653 1.00 90.69 642 THR A N 1
ATOM 4745 C CA . THR A 1 642 ? -10.753 -12.204 -25.690 1.00 90.69 642 THR A CA 1
ATOM 4746 C C . THR A 1 642 ? -10.248 -11.863 -27.096 1.00 90.69 642 THR A C 1
ATOM 4748 O O . THR A 1 642 ? -9.172 -11.301 -27.288 1.00 90.69 642 THR A O 1
ATOM 4751 N N . SER A 1 643 ? -10.968 -12.313 -28.127 1.00 91.00 643 SER A N 1
ATOM 4752 C CA . SER A 1 643 ? -10.517 -12.198 -29.518 1.00 91.00 643 SER A CA 1
ATOM 4753 C C . SER A 1 643 ? -10.858 -10.869 -30.196 1.00 91.00 643 SER A C 1
ATOM 4755 O O . SER A 1 643 ? -10.598 -10.773 -31.396 1.00 91.00 643 SER A O 1
ATOM 4757 N N . GLY A 1 644 ? -11.495 -9.933 -29.486 1.00 91.19 644 GLY A N 1
ATOM 4758 C CA . GLY A 1 644 ? -11.844 -8.611 -30.006 1.00 91.19 644 GLY A CA 1
ATOM 4759 C C . GLY A 1 644 ? -10.603 -7.830 -30.427 1.00 91.19 644 GLY A C 1
ATOM 4760 O O . GLY A 1 644 ? -9.550 -7.979 -29.804 1.00 91.19 644 GLY A O 1
ATOM 4761 N N . ASP A 1 645 ? -10.684 -7.063 -31.513 1.00 90.75 645 ASP A N 1
ATOM 4762 C CA . ASP A 1 645 ? -9.557 -6.254 -31.991 1.00 90.75 645 ASP A CA 1
ATOM 4763 C C . ASP A 1 645 ? -10.037 -4.985 -32.704 1.00 90.75 645 ASP A C 1
ATOM 4765 O O . ASP A 1 645 ? -10.892 -5.029 -33.592 1.00 90.75 645 ASP A O 1
ATOM 4769 N N . ALA A 1 646 ? -9.414 -3.858 -32.373 1.00 92.12 646 ALA A N 1
ATOM 4770 C CA . ALA A 1 646 ? -9.688 -2.554 -32.974 1.00 92.12 646 ALA A CA 1
ATOM 4771 C C . ALA A 1 646 ? -9.157 -2.401 -34.418 1.00 92.12 646 ALA A C 1
ATOM 4773 O O . ALA A 1 646 ? -9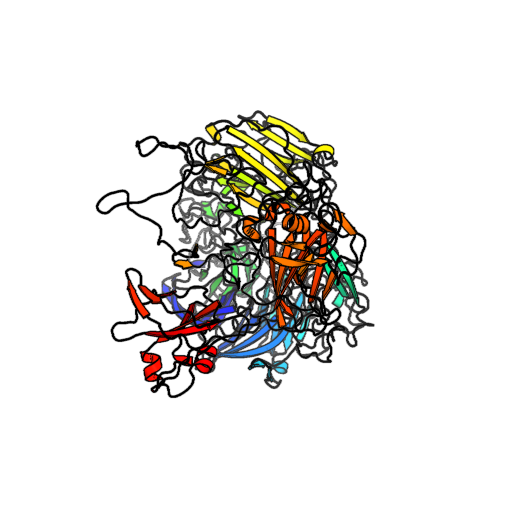.141 -1.300 -34.941 1.00 92.12 646 ALA A O 1
ATOM 4774 N N . ILE A 1 647 ? -8.627 -3.449 -35.066 1.00 87.25 647 ILE A N 1
ATOM 4775 C CA . ILE A 1 647 ? -7.961 -3.300 -36.374 1.00 87.25 647 ILE A CA 1
ATOM 4776 C C . ILE A 1 647 ? -8.949 -3.355 -37.553 1.00 87.25 647 ILE A C 1
ATOM 4778 O O . ILE A 1 647 ? -9.604 -4.377 -37.823 1.00 87.25 647 ILE A O 1
ATOM 4782 N N . GLY A 1 648 ? -8.928 -2.302 -38.369 1.00 83.69 648 GLY A N 1
ATOM 4783 C CA . GLY A 1 648 ? -9.448 -2.247 -39.730 1.00 83.69 648 GLY A CA 1
ATOM 4784 C C . GLY A 1 648 ? -10.970 -2.183 -39.832 1.00 83.69 648 GLY A C 1
ATOM 4785 O O . GLY A 1 648 ? -11.567 -1.130 -39.978 1.00 83.69 648 GLY A O 1
ATOM 4786 N N . SER A 1 649 ? -11.627 -3.338 -39.950 1.00 82.50 649 SER A N 1
ATOM 4787 C CA . SER A 1 649 ? -13.098 -3.386 -40.047 1.00 82.50 649 SER A CA 1
ATOM 4788 C C . SER A 1 649 ? -13.722 -4.345 -39.045 1.00 82.50 649 SER A C 1
ATOM 4790 O O . SER A 1 649 ? -14.878 -4.735 -39.236 1.00 82.50 649 SER A O 1
ATOM 4792 N N . SER A 1 650 ? -12.926 -4.834 -38.094 1.00 83.81 650 SER A N 1
ATOM 4793 C CA . SER A 1 650 ? -13.412 -5.681 -37.009 1.00 83.81 650 SER A CA 1
ATOM 4794 C C . SER A 1 650 ? -14.129 -4.800 -35.994 1.00 83.81 650 SER A C 1
ATOM 4796 O O . SER A 1 650 ? -15.321 -5.016 -35.784 1.00 83.81 650 SER A O 1
ATOM 4798 N N . ASN A 1 651 ? -13.432 -3.767 -35.499 1.00 91.25 651 ASN A N 1
ATOM 4799 C CA . ASN A 1 651 ? -13.896 -2.749 -34.552 1.00 91.25 651 ASN A CA 1
ATOM 4800 C C . ASN A 1 651 ? -14.809 -3.350 -33.468 1.00 91.25 651 ASN A C 1
ATOM 4802 O O . ASN A 1 651 ? -15.919 -2.881 -33.203 1.00 91.25 651 ASN A O 1
ATOM 4806 N N . ASP A 1 652 ? -14.337 -4.464 -32.909 1.00 92.56 652 ASP A N 1
ATOM 4807 C CA . ASP A 1 652 ? -14.975 -5.252 -31.862 1.00 92.56 652 ASP A CA 1
ATOM 4808 C C . ASP A 1 652 ? -14.027 -5.451 -30.671 1.00 92.56 652 ASP A C 1
ATOM 4810 O O . ASP A 1 652 ? -14.033 -6.511 -30.055 1.00 92.56 652 ASP A O 1
ATOM 4814 N N . GLN A 1 653 ? -13.172 -4.460 -30.388 1.00 94.94 653 GLN A N 1
ATOM 4815 C CA . GLN A 1 653 ? -12.237 -4.482 -29.264 1.00 94.94 653 GLN A CA 1
ATOM 4816 C C . GLN A 1 653 ? -12.979 -4.667 -27.934 1.00 94.94 653 GLN A C 1
ATOM 4818 O O . GLN A 1 653 ? -13.865 -3.883 -27.594 1.00 94.94 653 GLN A O 1
ATOM 4823 N N . ASP A 1 654 ? -12.532 -5.672 -27.185 1.00 93.00 654 ASP A N 1
ATOM 4824 C CA . ASP A 1 654 ? -12.892 -5.930 -25.790 1.00 93.00 654 ASP A CA 1
ATOM 4825 C C . ASP A 1 654 ? -11.659 -5.624 -24.915 1.00 93.00 654 ASP A C 1
ATOM 4827 O O . ASP A 1 654 ? -10.529 -5.770 -25.387 1.00 93.00 654 ASP A O 1
ATOM 4831 N N . ASN A 1 655 ? -11.823 -5.290 -23.633 1.00 92.94 655 ASN A N 1
ATOM 4832 C CA . ASN A 1 655 ? -10.709 -5.035 -22.697 1.00 92.94 655 ASN A CA 1
ATOM 4833 C C . ASN A 1 655 ? -9.716 -3.946 -23.175 1.00 92.94 655 ASN A C 1
ATOM 4835 O O . ASN A 1 655 ? -8.500 -4.076 -22.999 1.00 92.94 655 ASN A O 1
ATOM 4839 N N . GLY A 1 656 ? -10.226 -2.910 -23.844 1.00 95.88 656 GLY A N 1
ATOM 4840 C CA . GLY A 1 656 ? -9.473 -1.717 -24.240 1.00 95.88 656 GLY A CA 1
ATOM 4841 C C . GLY A 1 656 ? -9.735 -0.561 -23.277 1.00 95.88 656 GLY A C 1
ATOM 4842 O O . GLY A 1 656 ? -10.413 0.379 -23.671 1.00 95.88 656 GLY A O 1
ATOM 4843 N N . PHE A 1 657 ? -9.290 -0.680 -22.025 1.00 97.38 657 PHE A N 1
ATOM 4844 C CA . PHE A 1 657 ? -9.555 0.296 -20.958 1.00 97.38 657 PHE A CA 1
ATOM 4845 C C . PHE A 1 657 ? -8.816 1.606 -21.208 1.00 97.38 657 PHE A C 1
ATOM 4847 O O . PHE A 1 657 ? -7.641 1.583 -21.587 1.00 97.38 657 PHE A O 1
ATOM 4854 N N . GLN A 1 658 ? -9.480 2.734 -20.965 1.00 97.44 658 GLN A N 1
ATOM 4855 C CA . GLN A 1 658 ? -8.920 4.059 -21.207 1.00 97.44 658 GLN A CA 1
ATOM 4856 C C . GLN A 1 658 ? -9.347 5.097 -20.177 1.00 97.44 658 GLN A C 1
ATOM 4858 O O . GLN A 1 658 ? -10.321 4.933 -19.445 1.00 97.44 658 GLN A O 1
ATOM 4863 N N . LEU A 1 659 ? -8.571 6.172 -20.148 1.00 96.50 659 LEU A N 1
ATOM 4864 C CA . LEU A 1 659 ? -8.913 7.435 -19.517 1.00 96.50 659 LEU A CA 1
ATOM 4865 C C . LEU A 1 659 ? -8.580 8.574 -20.481 1.00 96.50 659 LEU A C 1
ATOM 4867 O O . LEU A 1 659 ? -7.760 8.411 -21.397 1.00 96.50 659 LEU A O 1
ATOM 4871 N N . GLY A 1 660 ? -9.207 9.723 -20.271 1.00 95.88 660 GLY A N 1
ATOM 4872 C CA . GLY A 1 660 ? -8.865 10.941 -20.989 1.00 95.88 660 GLY A CA 1
ATOM 4873 C C . GLY A 1 660 ? -7.861 11.770 -20.202 1.00 95.88 660 GLY A C 1
ATOM 4874 O O . GLY A 1 660 ? -7.890 11.785 -18.973 1.00 95.88 660 GLY A O 1
ATOM 4875 N N . ILE A 1 661 ? -6.960 12.440 -20.919 1.00 95.56 661 ILE A N 1
ATOM 4876 C CA . ILE A 1 661 ? -6.038 13.435 -20.360 1.00 95.56 661 ILE A CA 1
ATOM 4877 C C . ILE A 1 661 ? -6.239 14.795 -21.035 1.00 95.56 661 ILE A C 1
ATOM 4879 O O . ILE A 1 661 ? -6.403 14.872 -22.257 1.00 95.56 661 ILE A O 1
ATOM 4883 N N . ASP A 1 662 ? -6.179 15.873 -20.251 1.00 94.12 662 ASP A N 1
ATOM 4884 C CA . ASP A 1 662 ? -6.372 17.250 -20.727 1.00 94.12 662 ASP A CA 1
ATOM 4885 C C . ASP A 1 662 ? -5.132 17.755 -21.488 1.00 94.12 662 ASP A C 1
ATOM 4887 O O . ASP A 1 662 ? -4.223 18.384 -20.931 1.00 94.12 662 ASP A O 1
ATOM 4891 N N . VAL A 1 663 ? -5.048 17.418 -22.780 1.00 93.50 663 VAL A N 1
ATOM 4892 C CA . VAL A 1 663 ? -3.955 17.829 -23.670 1.00 93.50 663 VAL A CA 1
ATOM 4893 C C . VAL A 1 663 ? -4.452 18.235 -25.055 1.00 93.50 663 VAL A C 1
ATOM 4895 O O . VAL A 1 663 ? -5.302 17.588 -25.657 1.00 93.50 663 VAL A O 1
ATOM 4898 N N . ASP A 1 664 ? -3.847 19.280 -25.619 1.00 92.38 664 ASP A N 1
ATOM 4899 C CA . ASP A 1 664 ? -4.191 19.811 -26.936 1.00 92.38 664 ASP A CA 1
ATOM 4900 C C . ASP A 1 664 ? -2.931 20.195 -27.740 1.00 92.38 664 ASP A C 1
ATOM 4902 O O . ASP A 1 664 ? -1.792 19.984 -27.322 1.00 92.38 664 ASP A O 1
ATOM 4906 N N . THR A 1 665 ? -3.105 20.786 -28.929 1.00 91.06 665 THR A N 1
ATOM 4907 C CA . THR A 1 665 ? -1.976 21.265 -29.758 1.00 91.06 665 THR A CA 1
ATOM 4908 C C . THR A 1 665 ? -1.086 22.336 -29.101 1.00 91.06 665 THR A C 1
ATOM 4910 O O . THR A 1 665 ? -0.017 22.637 -29.637 1.00 91.06 665 THR A O 1
ATOM 4913 N N . ASN A 1 666 ? -1.505 22.934 -27.985 1.00 88.44 666 ASN A N 1
ATOM 4914 C CA . ASN A 1 666 ? -0.745 23.894 -27.182 1.00 88.44 666 ASN A CA 1
ATOM 4915 C C . ASN A 1 666 ? 0.021 23.229 -26.024 1.00 88.44 666 ASN A C 1
ATOM 4917 O O . ASN A 1 666 ? 0.894 23.880 -25.442 1.00 88.44 666 ASN A O 1
ATOM 4921 N N . SER A 1 667 ? -0.259 21.965 -25.697 1.00 88.31 667 SER A N 1
ATOM 4922 C CA . SER A 1 667 ? 0.432 21.229 -24.635 1.00 88.31 667 SER A CA 1
ATOM 4923 C C . SER A 1 667 ? 1.919 21.004 -24.935 1.00 88.31 667 SER A C 1
ATOM 4925 O O . SER A 1 667 ? 2.369 21.038 -26.087 1.00 88.31 667 SER A O 1
ATOM 4927 N N . SER A 1 668 ? 2.708 20.808 -23.874 1.00 88.19 668 SER A N 1
ATOM 4928 C CA . SER A 1 668 ? 4.102 20.346 -23.928 1.00 88.19 668 SER A CA 1
ATOM 4929 C C . SER A 1 668 ? 4.228 18.994 -24.619 1.00 88.19 668 SER A C 1
ATOM 4931 O O . SER A 1 668 ? 3.267 18.239 -24.707 1.00 88.19 668 SER A O 1
ATOM 4933 N N . THR A 1 669 ? 5.444 18.653 -25.060 1.00 90.50 669 THR A N 1
ATOM 4934 C CA . THR A 1 669 ? 5.772 17.239 -25.294 1.00 90.50 669 THR A CA 1
ATOM 4935 C C . THR A 1 669 ? 5.564 16.476 -23.989 1.00 90.50 669 THR A C 1
ATOM 4937 O O . THR A 1 669 ? 6.008 16.952 -22.941 1.00 90.50 669 THR A O 1
ATOM 4940 N N . PHE A 1 670 ? 4.938 15.309 -24.056 1.00 93.00 670 PHE A N 1
ATOM 4941 C CA . PHE A 1 670 ? 4.722 14.425 -22.912 1.00 93.00 670 PHE A CA 1
ATOM 4942 C C . PHE A 1 670 ? 4.943 12.967 -23.314 1.00 93.00 670 PHE A C 1
ATOM 4944 O O . PHE A 1 670 ? 4.957 12.631 -24.508 1.00 93.00 670 PHE A O 1
ATOM 4951 N N . SER A 1 671 ? 5.123 12.106 -22.316 1.00 93.69 671 SER A N 1
ATOM 4952 C CA . SER A 1 671 ? 5.311 10.680 -22.508 1.00 93.69 671 SER A CA 1
ATOM 4953 C C . SER A 1 671 ? 4.315 9.867 -21.698 1.00 93.69 671 SER A C 1
ATOM 4955 O O . SER A 1 671 ? 3.955 10.247 -20.591 1.00 93.69 671 SER A O 1
ATOM 4957 N N . ILE A 1 672 ? 3.847 8.772 -22.288 1.00 96.50 672 ILE A N 1
ATOM 4958 C CA . ILE A 1 672 ? 2.948 7.796 -21.672 1.00 96.50 672 ILE A CA 1
ATOM 4959 C C . ILE A 1 672 ? 3.752 6.514 -21.505 1.00 96.50 672 ILE A C 1
ATOM 4961 O O . ILE A 1 672 ? 4.390 6.086 -22.473 1.00 96.50 672 ILE A O 1
ATOM 4965 N N . GLN A 1 673 ? 3.706 5.906 -20.325 1.00 94.94 673 GLN A N 1
ATOM 4966 C CA . GLN A 1 673 ? 4.450 4.706 -19.974 1.00 94.94 673 GLN A CA 1
ATOM 4967 C C . GLN A 1 673 ? 3.541 3.657 -19.333 1.00 94.94 673 GLN A C 1
ATOM 4969 O O . GLN A 1 673 ? 2.659 3.959 -18.534 1.00 94.94 673 GLN A O 1
ATOM 4974 N N . THR A 1 674 ? 3.801 2.395 -19.656 1.00 95.50 674 THR A N 1
ATOM 4975 C CA . THR A 1 674 ? 3.297 1.257 -18.885 1.00 95.50 674 THR A CA 1
ATOM 4976 C C . THR A 1 674 ? 4.321 0.131 -18.877 1.00 95.50 674 THR A C 1
ATOM 4978 O O . THR A 1 674 ? 5.157 0.037 -19.783 1.00 95.50 674 THR A O 1
ATOM 4981 N N . ARG A 1 675 ? 4.227 -0.744 -17.877 1.00 93.56 675 ARG A N 1
ATOM 4982 C CA . ARG A 1 675 ? 5.090 -1.912 -17.714 1.00 93.56 675 ARG A CA 1
ATOM 4983 C C . ARG A 1 675 ? 4.296 -3.204 -17.834 1.00 93.56 675 ARG A C 1
ATOM 4985 O O . ARG A 1 675 ? 3.310 -3.404 -17.132 1.00 93.56 675 ARG A O 1
ATOM 4992 N N . LEU A 1 676 ? 4.768 -4.101 -18.696 1.00 92.94 676 LEU A N 1
ATOM 4993 C CA . LEU A 1 676 ? 4.245 -5.456 -18.860 1.00 92.94 676 LEU A CA 1
ATOM 4994 C C . LEU A 1 676 ? 5.077 -6.433 -18.029 1.00 92.94 676 LEU A C 1
ATOM 4996 O O . LEU A 1 676 ? 6.302 -6.479 -18.186 1.00 92.94 676 LEU A O 1
ATOM 5000 N N . LEU A 1 677 ? 4.424 -7.270 -17.224 1.00 81.50 677 LEU A N 1
ATOM 5001 C CA . LEU A 1 677 ? 5.111 -8.204 -16.326 1.00 81.50 677 LEU A CA 1
ATOM 5002 C C . LEU A 1 677 ? 5.137 -9.639 -16.841 1.00 81.50 677 LEU A C 1
ATOM 5004 O O . LEU A 1 677 ? 4.189 -10.134 -17.455 1.00 81.50 677 LEU A O 1
ATOM 5008 N N . SER A 1 678 ? 6.257 -10.308 -16.571 1.00 77.12 678 SER A N 1
ATOM 5009 C CA . SER A 1 678 ? 6.395 -11.745 -16.768 1.00 77.12 678 SER A CA 1
ATOM 5010 C C . SER A 1 678 ? 5.712 -12.531 -15.627 1.00 77.12 678 SER A C 1
ATOM 5012 O O . SER A 1 678 ? 5.614 -12.030 -14.508 1.00 77.12 678 SER A O 1
ATOM 5014 N N . PRO A 1 679 ? 5.259 -13.776 -15.874 1.00 73.50 679 PRO A N 1
ATOM 5015 C CA . PRO A 1 679 ? 5.346 -14.500 -17.138 1.00 73.50 679 PRO A CA 1
ATOM 5016 C C . PRO A 1 679 ? 4.281 -14.050 -18.149 1.00 73.50 679 PRO A C 1
ATOM 5018 O O . PRO A 1 679 ? 3.105 -13.920 -17.838 1.00 73.50 679 PRO A O 1
ATOM 5021 N N . TYR A 1 680 ? 4.693 -13.887 -19.405 1.00 85.19 680 TYR A N 1
ATOM 5022 C CA . TYR A 1 680 ? 3.824 -13.385 -20.468 1.00 85.19 680 TYR A CA 1
ATOM 5023 C C . TYR A 1 680 ? 2.942 -14.471 -21.090 1.00 85.19 680 TYR A C 1
ATOM 5025 O O . TYR A 1 680 ? 3.334 -15.640 -21.177 1.00 85.19 680 TYR A O 1
ATOM 5033 N N . PHE A 1 681 ? 1.780 -14.068 -21.615 1.00 83.50 681 PHE A N 1
ATOM 5034 C CA . PHE A 1 681 ? 0.859 -14.944 -22.349 1.00 83.50 681 PHE A CA 1
ATOM 5035 C C . PHE A 1 681 ? 0.438 -16.188 -21.551 1.00 83.50 681 PHE A C 1
ATOM 5037 O O . PHE A 1 681 ? 0.402 -17.306 -22.082 1.00 83.50 681 PHE A O 1
ATOM 5044 N N . GLN A 1 682 ? 0.142 -16.015 -20.262 1.00 76.25 682 GLN A N 1
ATOM 5045 C CA . GLN A 1 682 ? -0.300 -17.111 -19.401 1.00 76.25 682 GLN A CA 1
ATOM 5046 C C . GLN A 1 682 ? -1.613 -17.714 -19.907 1.00 76.25 682 GLN A C 1
ATOM 5048 O O . GLN A 1 682 ? -2.482 -17.017 -20.419 1.00 76.25 682 GLN A O 1
ATOM 5053 N N . VAL A 1 683 ? -1.786 -19.026 -19.744 1.00 72.94 683 VAL A N 1
ATOM 5054 C CA . VAL A 1 683 ? -3.072 -19.697 -19.986 1.00 72.94 683 VAL A CA 1
ATOM 5055 C C . VAL A 1 683 ? -3.419 -20.493 -18.736 1.00 72.94 683 VAL A C 1
ATOM 5057 O O . VAL A 1 683 ? -2.763 -21.494 -18.446 1.00 72.94 683 VAL A O 1
ATOM 5060 N N . GLY A 1 684 ? -4.431 -20.035 -17.991 1.00 58.00 684 GLY A N 1
ATOM 5061 C CA . GLY A 1 684 ? -4.791 -20.602 -16.686 1.00 58.00 684 GLY A CA 1
ATOM 5062 C C . GLY A 1 684 ? -3.649 -20.478 -15.674 1.00 58.00 684 GLY A C 1
ATOM 5063 O O . GLY A 1 684 ? -3.223 -21.487 -15.115 1.00 58.00 684 GLY A O 1
ATOM 5064 N N . GLY A 1 685 ? -3.065 -19.278 -15.558 1.00 54.00 685 GLY A N 1
ATOM 5065 C CA . GLY A 1 685 ? -1.989 -18.974 -14.604 1.00 54.00 685 GLY A CA 1
ATOM 5066 C C . GLY A 1 685 ? -0.633 -19.639 -14.881 1.00 54.00 685 GLY A C 1
ATOM 5067 O O . GLY A 1 685 ? 0.330 -19.463 -14.140 1.00 54.00 685 GLY A O 1
ATOM 5068 N N . SER A 1 686 ? -0.520 -20.423 -15.956 1.00 56.75 686 SER A N 1
ATOM 5069 C CA . SER A 1 686 ? 0.714 -21.125 -16.320 1.00 56.75 686 SER A CA 1
ATOM 5070 C C . SER A 1 686 ? 1.401 -20.468 -17.520 1.00 56.75 686 SER A C 1
ATOM 5072 O O . SER A 1 686 ? 0.712 -20.161 -18.500 1.00 56.75 686 SER A O 1
ATOM 5074 N N . PRO A 1 687 ? 2.744 -20.325 -17.515 1.00 64.94 687 PRO A N 1
ATOM 5075 C CA . PRO A 1 687 ? 3.488 -19.847 -18.676 1.00 64.94 687 PRO A CA 1
ATOM 5076 C C . PRO A 1 687 ? 3.177 -20.695 -19.911 1.00 64.94 687 PRO A C 1
ATOM 5078 O O . PRO A 1 687 ? 3.249 -21.930 -19.870 1.00 64.94 687 PRO A O 1
ATOM 5081 N N . SER A 1 688 ? 2.834 -20.046 -21.019 1.00 71.88 688 SER A N 1
ATOM 5082 C CA . SER A 1 688 ? 2.504 -20.723 -22.270 1.00 71.88 688 SER A CA 1
ATOM 5083 C C . SER A 1 688 ? 3.381 -20.214 -23.411 1.00 71.88 688 SER A C 1
ATOM 5085 O O . SER A 1 688 ? 3.930 -19.118 -23.356 1.00 71.88 688 SER A O 1
ATOM 5087 N N . VAL A 1 689 ? 3.569 -21.035 -24.451 1.00 77.81 689 VAL A N 1
ATOM 5088 C CA . VAL A 1 689 ? 4.237 -20.550 -25.666 1.00 77.81 689 VAL A CA 1
ATOM 5089 C C . VAL A 1 689 ? 3.244 -19.645 -26.394 1.00 77.81 689 VAL A C 1
ATOM 5091 O O . VAL A 1 689 ? 2.185 -20.156 -26.777 1.00 77.81 689 VAL A O 1
ATOM 5094 N N . PRO A 1 690 ? 3.581 -18.369 -26.647 1.00 80.19 690 PRO A N 1
ATOM 5095 C CA . PRO A 1 690 ? 2.651 -17.428 -27.251 1.00 80.19 690 PRO A CA 1
ATOM 5096 C C . PRO A 1 690 ? 2.156 -17.930 -28.606 1.00 80.19 690 PRO A C 1
ATOM 5098 O O . PRO A 1 690 ? 2.923 -18.426 -29.442 1.00 80.19 690 PRO A O 1
ATOM 5101 N N . ILE A 1 691 ? 0.855 -17.812 -28.835 1.00 82.75 691 ILE A N 1
ATOM 5102 C CA . ILE A 1 691 ? 0.204 -18.223 -30.075 1.00 82.75 691 ILE A CA 1
ATOM 5103 C C . ILE A 1 691 ? 0.078 -16.995 -30.972 1.00 82.75 691 ILE A C 1
ATOM 5105 O O . ILE A 1 691 ? -0.187 -15.893 -30.509 1.00 82.75 691 ILE A O 1
ATOM 5109 N N . ASN A 1 692 ? 0.282 -17.180 -32.279 1.00 77.62 692 ASN A N 1
ATOM 5110 C CA . ASN A 1 692 ? 0.269 -16.076 -33.237 1.00 77.62 692 ASN A CA 1
ATOM 5111 C C . ASN A 1 692 ? -0.967 -15.175 -33.074 1.00 77.62 692 ASN A C 1
ATOM 5113 O O . ASN A 1 692 ? -2.079 -15.705 -33.021 1.00 77.62 692 ASN A O 1
ATOM 5117 N N . SER A 1 693 ? -0.739 -13.855 -33.091 1.00 78.75 693 SER A N 1
ATOM 5118 C CA . SER A 1 693 ? -1.751 -12.797 -32.952 1.00 78.75 693 SER A CA 1
ATOM 5119 C C . SER A 1 693 ? -2.329 -12.594 -31.542 1.00 78.75 693 SER A C 1
ATOM 5121 O O . SER A 1 693 ? -3.253 -11.808 -31.386 1.00 78.75 693 SER A O 1
ATOM 5123 N N . GLN A 1 694 ? -1.771 -13.247 -30.515 1.00 91.94 694 GLN A N 1
ATOM 5124 C CA . GLN A 1 694 ? -1.912 -12.756 -29.143 1.00 91.94 694 GLN A CA 1
ATOM 5125 C C . GLN A 1 694 ? -1.030 -11.521 -28.958 1.00 91.94 694 GLN A C 1
ATOM 5127 O O . GLN A 1 694 ? 0.150 -11.549 -29.327 1.00 91.94 694 GLN A O 1
ATOM 5132 N N . SER A 1 695 ? -1.592 -10.459 -28.388 1.00 93.69 695 SER A N 1
ATOM 5133 C CA . SER A 1 695 ? -0.828 -9.261 -28.060 1.00 93.69 695 SER A CA 1
ATOM 5134 C C . SER A 1 695 ? -1.480 -8.415 -26.980 1.00 93.69 695 SER A C 1
ATOM 5136 O O . SER A 1 695 ? -2.703 -8.416 -26.869 1.00 93.69 695 SER A O 1
ATOM 5138 N N . PHE A 1 696 ? -0.678 -7.665 -26.232 1.00 96.31 696 PHE A N 1
ATOM 5139 C CA . PHE A 1 696 ? -1.157 -6.675 -25.271 1.00 96.31 696 PHE A CA 1
ATOM 5140 C C . PHE A 1 696 ? -0.138 -5.544 -25.091 1.00 96.31 696 PHE A C 1
ATOM 5142 O O . PHE A 1 696 ? 1.040 -5.717 -25.414 1.00 96.31 696 PHE A O 1
ATOM 5149 N N . GLY A 1 697 ? -0.589 -4.368 -24.661 1.00 97.12 697 GLY A N 1
ATOM 5150 C CA . GLY A 1 697 ? 0.260 -3.188 -24.526 1.00 97.12 697 GLY A CA 1
ATOM 5151 C C . GLY A 1 697 ? -0.526 -1.902 -24.304 1.00 97.12 697 GLY A C 1
ATOM 5152 O O . GLY A 1 697 ? -1.488 -1.894 -23.541 1.00 97.12 697 GLY A O 1
ATOM 5153 N N . LEU A 1 698 ? -0.093 -0.836 -24.977 1.00 97.38 698 LEU A N 1
ATOM 5154 C CA . LEU A 1 698 ? -0.500 0.553 -24.757 1.00 97.38 698 LEU A CA 1
ATOM 5155 C C . LEU A 1 698 ? -1.046 1.176 -26.052 1.00 97.38 698 LEU A C 1
ATOM 5157 O O . LEU A 1 698 ? -0.533 0.887 -27.142 1.00 97.38 698 LEU A O 1
ATOM 5161 N N . PHE A 1 699 ? -2.027 2.076 -25.952 1.00 98.31 699 PHE A N 1
ATOM 5162 C CA . PHE A 1 699 ? -2.506 2.887 -27.077 1.00 98.31 699 PHE A CA 1
ATOM 5163 C C . PHE A 1 699 ? -2.740 4.364 -26.720 1.00 98.31 699 PHE A C 1
ATOM 5165 O O . PHE A 1 699 ? -2.854 4.729 -25.553 1.00 98.31 699 PHE A O 1
ATOM 5172 N N . VAL A 1 700 ? -2.799 5.202 -27.761 1.00 98.25 700 VAL A N 1
ATOM 5173 C CA . VAL A 1 700 ? -3.173 6.624 -27.716 1.00 98.25 700 VAL A CA 1
ATOM 5174 C C . VAL A 1 700 ? -4.026 6.982 -28.939 1.00 98.25 700 VAL A C 1
ATOM 5176 O O . VAL A 1 700 ? -3.707 6.553 -30.053 1.00 98.25 700 VAL A O 1
ATOM 5179 N N . GLY A 1 701 ? -5.103 7.751 -28.768 1.00 97.31 701 GLY A N 1
ATOM 5180 C CA . GLY A 1 701 ? -6.041 8.072 -29.851 1.00 97.31 701 GLY A CA 1
ATOM 5181 C C . GLY A 1 701 ? -7.207 8.967 -29.430 1.00 97.31 701 GLY A C 1
ATOM 5182 O O . GLY A 1 701 ? -7.132 9.654 -28.420 1.00 97.31 701 GLY A O 1
ATOM 5183 N N . THR A 1 702 ? -8.294 8.949 -30.204 1.00 95.94 702 THR A N 1
ATOM 5184 C CA . THR A 1 702 ? -9.558 9.650 -29.868 1.00 95.94 702 THR A CA 1
ATOM 5185 C C . THR A 1 702 ? -10.519 8.795 -29.046 1.00 95.94 702 THR A C 1
ATOM 5187 O O . THR A 1 702 ? -11.685 9.134 -28.914 1.00 95.94 702 THR A O 1
ATOM 5190 N N . GLY A 1 703 ? -10.062 7.638 -28.564 1.00 95.69 703 GLY A N 1
ATOM 5191 C CA . GLY A 1 703 ? -10.873 6.699 -27.789 1.00 95.69 703 GLY A CA 1
ATOM 5192 C C . GLY A 1 703 ? -11.784 5.810 -28.634 1.00 95.69 703 GLY A C 1
ATOM 5193 O O . GLY A 1 703 ? -12.371 4.870 -28.111 1.00 95.69 703 GLY A O 1
ATOM 5194 N N . ASP A 1 704 ? -11.853 6.045 -29.947 1.00 95.38 704 ASP A N 1
ATOM 5195 C CA . ASP A 1 704 ? -12.536 5.165 -30.889 1.00 95.38 704 ASP A CA 1
ATOM 5196 C C . ASP A 1 704 ? -11.595 4.116 -31.508 1.00 95.38 704 ASP A C 1
ATOM 5198 O O . ASP A 1 704 ? -10.364 4.218 -31.489 1.00 95.38 704 ASP A O 1
ATOM 5202 N N . GLN A 1 705 ? -12.195 3.088 -32.099 1.00 95.88 705 GLN A N 1
ATOM 5203 C CA . GLN A 1 705 ? -11.477 1.979 -32.730 1.00 95.88 705 GLN A CA 1
ATOM 5204 C C . GLN A 1 705 ? -11.020 2.254 -34.180 1.00 95.88 705 GLN A C 1
ATOM 5206 O O . GLN A 1 705 ? -10.470 1.366 -34.813 1.00 95.88 705 GLN A O 1
ATOM 5211 N N . ASP A 1 706 ? -11.210 3.458 -34.725 1.00 95.44 706 ASP A N 1
ATOM 5212 C CA . ASP A 1 706 ? -10.811 3.855 -36.088 1.00 95.44 706 ASP A CA 1
ATOM 5213 C C . ASP A 1 706 ? -9.658 4.886 -36.110 1.00 95.44 706 ASP A C 1
ATOM 5215 O O . ASP A 1 706 ? -9.161 5.243 -37.192 1.00 95.44 706 ASP A O 1
ATOM 5219 N N . ASN A 1 707 ? -9.251 5.395 -34.943 1.00 95.69 707 ASN A N 1
ATOM 5220 C CA . ASN A 1 707 ? -8.336 6.523 -34.795 1.00 95.69 707 ASN A CA 1
ATOM 5221 C C . ASN A 1 707 ? -7.407 6.359 -33.577 1.00 95.69 707 ASN A C 1
ATOM 5223 O O . ASN A 1 707 ? -7.567 7.015 -32.547 1.00 95.69 707 ASN A O 1
ATOM 5227 N N . TYR A 1 708 ? -6.377 5.525 -33.724 1.00 97.69 708 TYR A N 1
ATOM 5228 C CA . TYR A 1 708 ? -5.401 5.279 -32.661 1.00 97.69 708 TYR A CA 1
ATOM 5229 C C . TYR A 1 708 ? -4.003 4.907 -33.181 1.00 97.69 708 TYR A C 1
ATOM 5231 O O . TYR A 1 708 ? -3.786 4.541 -34.343 1.00 97.69 708 TYR A O 1
ATOM 5239 N N . VAL A 1 709 ? -3.023 4.993 -32.286 1.00 98.19 709 VAL A N 1
ATOM 5240 C CA . VAL A 1 709 ? -1.710 4.360 -32.407 1.00 98.19 709 VAL A CA 1
ATOM 5241 C C . VAL A 1 709 ? -1.546 3.408 -31.225 1.00 98.19 709 VAL A C 1
ATOM 5243 O O . VAL A 1 709 ? -1.693 3.830 -30.085 1.00 98.19 709 VAL A O 1
ATOM 5246 N N . LYS A 1 710 ? -1.221 2.135 -31.480 1.00 97.31 710 LYS A N 1
ATOM 5247 C CA . LYS A 1 710 ? -0.918 1.142 -30.435 1.00 97.31 710 LYS A CA 1
ATOM 5248 C C . LYS A 1 710 ? 0.471 0.545 -30.587 1.00 97.31 710 LYS A C 1
ATOM 5250 O O . LYS A 1 710 ? 0.933 0.311 -31.708 1.00 97.31 710 LYS A O 1
ATOM 5255 N N . VAL A 1 711 ? 1.102 0.263 -29.453 1.00 97.62 711 VAL A N 1
ATOM 5256 C CA . VAL A 1 711 ? 2.341 -0.503 -29.332 1.00 97.62 711 VAL A CA 1
ATOM 5257 C C . VAL A 1 711 ? 2.068 -1.689 -28.421 1.00 97.62 711 VAL A C 1
ATOM 5259 O O . VAL A 1 711 ? 1.558 -1.534 -27.316 1.00 97.62 711 VAL A O 1
ATOM 5262 N N . VAL A 1 712 ? 2.354 -2.892 -28.909 1.00 96.31 712 VAL A N 1
ATOM 5263 C CA . VAL A 1 712 ? 2.005 -4.128 -28.205 1.00 96.31 712 VAL A CA 1
ATOM 5264 C C . VAL A 1 712 ? 3.144 -5.131 -28.238 1.00 96.31 712 VAL A C 1
ATOM 5266 O O . VAL A 1 712 ? 3.872 -5.237 -29.234 1.00 96.31 712 VAL A O 1
ATOM 5269 N N . PHE A 1 713 ? 3.254 -5.911 -27.164 1.00 94.56 713 PHE A N 1
ATOM 5270 C CA . PHE A 1 713 ? 3.994 -7.158 -27.180 1.00 94.56 713 PHE A CA 1
ATOM 5271 C C . PHE A 1 713 ? 3.228 -8.169 -28.030 1.00 94.56 713 PHE A C 1
ATOM 5273 O O . PHE A 1 713 ? 2.148 -8.606 -27.654 1.00 94.56 713 PHE A O 1
ATOM 5280 N N . ASP A 1 714 ? 3.771 -8.516 -29.198 1.00 91.00 714 ASP A N 1
ATOM 5281 C CA . ASP A 1 714 ? 3.168 -9.427 -30.166 1.00 91.00 714 ASP A CA 1
ATOM 5282 C C . ASP A 1 714 ? 3.829 -10.810 -30.101 1.00 91.00 714 ASP A C 1
ATOM 5284 O O . ASP A 1 714 ? 5.053 -10.967 -30.169 1.00 91.00 714 ASP A O 1
ATOM 5288 N N . ALA A 1 715 ? 3.003 -11.849 -30.024 1.00 85.50 715 ALA A N 1
ATOM 5289 C CA . ALA A 1 715 ? 3.456 -13.231 -29.954 1.00 85.50 715 ALA A CA 1
ATOM 5290 C C . ALA A 1 715 ? 4.330 -13.675 -31.149 1.00 85.50 715 ALA A C 1
ATOM 5292 O O . ALA A 1 715 ? 5.100 -14.632 -31.022 1.00 85.50 715 ALA A O 1
ATOM 5293 N N . GLN A 1 716 ? 4.190 -13.055 -32.329 1.00 83.38 716 GLN A N 1
ATOM 5294 C CA . GLN A 1 716 ? 4.918 -13.338 -33.576 1.00 83.38 716 GLN A CA 1
ATOM 5295 C C . GLN A 1 716 ? 5.147 -14.839 -33.839 1.00 83.38 716 GLN A C 1
ATOM 5297 O O . GLN A 1 716 ? 6.266 -15.312 -34.046 1.00 83.38 716 GLN A O 1
ATOM 5302 N N . SER A 1 717 ? 4.069 -15.631 -33.829 1.00 74.81 717 SER A N 1
ATOM 5303 C CA . SER A 1 717 ? 4.107 -17.096 -34.002 1.00 74.81 717 SER A CA 1
ATOM 5304 C C . SER A 1 717 ? 4.978 -17.851 -32.980 1.00 74.81 717 SER A C 1
ATOM 5306 O O . SER A 1 717 ? 5.551 -18.895 -33.307 1.00 74.81 717 SER A O 1
ATOM 5308 N N . GLY A 1 718 ? 5.058 -17.340 -31.752 1.00 78.25 718 GLY A N 1
ATOM 5309 C CA . GLY A 1 718 ? 5.808 -17.916 -30.634 1.00 78.25 718 GLY A CA 1
ATOM 5310 C C . GLY A 1 718 ? 7.283 -17.520 -30.596 1.00 78.25 718 GLY A C 1
ATOM 5311 O O . GLY A 1 718 ? 8.029 -18.074 -29.795 1.00 78.25 718 GLY A O 1
ATOM 5312 N N . ALA A 1 719 ? 7.718 -16.613 -31.477 1.00 81.69 719 ALA A N 1
ATOM 5313 C CA . ALA A 1 719 ? 9.067 -16.051 -31.443 1.00 81.69 719 ALA A CA 1
ATOM 5314 C C . ALA A 1 719 ? 9.172 -14.818 -30.535 1.00 81.69 719 ALA A C 1
ATOM 5316 O O . ALA A 1 719 ? 10.276 -14.510 -30.095 1.00 81.69 719 ALA A O 1
ATOM 5317 N N . GLY A 1 720 ? 8.046 -14.148 -30.265 1.00 85.56 720 GLY A N 1
ATOM 5318 C CA . GLY A 1 720 ? 8.011 -12.872 -29.560 1.00 85.56 720 GLY A CA 1
ATOM 5319 C C . GLY A 1 720 ? 8.575 -11.715 -30.388 1.00 85.56 720 GLY A C 1
ATOM 5320 O O . GLY A 1 720 ? 9.393 -11.888 -31.296 1.00 85.56 720 GLY A O 1
ATOM 5321 N N . GLY A 1 721 ? 8.108 -10.513 -30.083 1.00 91.88 721 GLY A N 1
ATOM 5322 C CA . GLY A 1 721 ? 8.598 -9.253 -30.626 1.00 91.88 721 GLY A CA 1
ATOM 5323 C C . GLY A 1 721 ? 7.557 -8.161 -30.421 1.00 91.88 721 GLY A C 1
ATOM 5324 O O . GLY A 1 721 ? 6.531 -8.405 -29.805 1.00 91.88 721 GLY A O 1
ATOM 5325 N N . LEU A 1 722 ? 7.773 -6.963 -30.950 1.00 95.06 722 LEU A N 1
ATOM 5326 C CA . LEU A 1 722 ? 6.807 -5.870 -30.804 1.00 95.06 722 LEU A CA 1
ATOM 5327 C C . LEU A 1 722 ? 6.097 -5.551 -32.113 1.00 95.06 722 LEU A C 1
ATOM 5329 O O . LEU A 1 722 ? 6.651 -5.745 -33.200 1.00 95.06 722 LEU A O 1
ATOM 5333 N N . ALA A 1 723 ? 4.883 -5.024 -32.012 1.00 95.00 723 ALA A N 1
ATOM 5334 C CA . ALA A 1 723 ? 4.153 -4.469 -33.139 1.00 95.00 723 ALA A CA 1
ATOM 5335 C C . ALA A 1 723 ? 3.688 -3.047 -32.826 1.00 95.00 723 ALA A C 1
ATOM 5337 O O . ALA A 1 723 ? 3.187 -2.768 -31.742 1.00 95.00 723 ALA A O 1
ATOM 5338 N N . VAL A 1 724 ? 3.838 -2.161 -33.809 1.00 97.38 724 VAL A N 1
ATOM 5339 C CA . VAL A 1 724 ? 3.282 -0.808 -33.796 1.00 97.38 724 VAL A CA 1
ATOM 5340 C C . VAL A 1 724 ? 2.234 -0.732 -34.893 1.00 97.38 724 VAL A C 1
ATOM 5342 O O . VAL A 1 724 ? 2.554 -0.977 -36.060 1.00 97.38 724 VAL A O 1
ATOM 5345 N N . THR A 1 725 ? 1.002 -0.382 -34.536 1.00 96.06 725 THR A N 1
ATOM 5346 C CA . THR A 1 725 ? -0.101 -0.193 -35.486 1.00 96.06 725 THR A CA 1
ATOM 5347 C C . THR A 1 725 ? -0.639 1.220 -35.365 1.00 96.06 725 THR A C 1
ATOM 5349 O O . THR A 1 725 ? -0.887 1.687 -34.261 1.00 96.06 725 THR A O 1
ATOM 5352 N N . SER A 1 726 ? -0.813 1.894 -36.499 1.00 96.38 726 SER A N 1
ATOM 5353 C CA . SER A 1 726 ? -1.535 3.163 -36.583 1.00 96.38 726 SER A CA 1
ATOM 5354 C C . SER A 1 726 ? -2.750 2.983 -37.471 1.00 96.38 726 SER A C 1
ATOM 5356 O O . SER A 1 726 ? -2.626 2.467 -38.581 1.00 96.38 726 SER A O 1
ATOM 5358 N N . GLU A 1 727 ? -3.896 3.428 -36.985 1.00 95.62 727 GLU A N 1
ATOM 5359 C CA . GLU A 1 727 ? -5.167 3.409 -37.687 1.00 95.62 727 GLU A CA 1
ATOM 5360 C C . GLU A 1 727 ? -5.734 4.825 -37.707 1.00 95.62 727 GLU A C 1
ATOM 5362 O O . GLU A 1 727 ? -5.917 5.432 -36.659 1.00 95.62 727 GLU A O 1
ATOM 5367 N N . ILE A 1 728 ? -5.930 5.382 -38.908 1.00 95.00 728 ILE A N 1
ATOM 5368 C CA . ILE A 1 728 ? -6.422 6.754 -39.093 1.00 95.00 728 ILE A CA 1
ATOM 5369 C C . ILE A 1 728 ? -7.627 6.740 -40.036 1.00 95.00 728 ILE A C 1
ATOM 5371 O O . ILE A 1 728 ? -7.476 6.555 -41.251 1.00 95.00 728 ILE A O 1
ATOM 5375 N N . GLY A 1 729 ? -8.818 6.991 -39.492 1.00 91.31 729 GLY A N 1
ATOM 5376 C CA . GLY A 1 729 ? -10.079 6.960 -40.229 1.00 91.31 729 GLY A CA 1
ATOM 5377 C C . GLY A 1 729 ? -10.406 5.577 -40.799 1.00 91.31 729 GLY A C 1
ATOM 5378 O O . GLY A 1 729 ? -10.820 5.493 -41.964 1.00 91.31 729 GLY A O 1
ATOM 5379 N N . GLY A 1 730 ? -10.158 4.520 -40.016 1.00 90.56 730 GLY A N 1
ATOM 5380 C CA . GLY A 1 730 ? -10.420 3.121 -40.383 1.00 90.56 730 GLY A CA 1
ATOM 5381 C C . GLY A 1 730 ? -9.445 2.554 -41.423 1.00 90.56 730 GLY A C 1
ATOM 5382 O O . GLY A 1 730 ? -9.815 1.756 -42.293 1.00 90.56 730 GLY A O 1
ATOM 5383 N N . VAL A 1 731 ? -8.218 3.086 -41.461 1.00 92.38 731 VAL A N 1
ATOM 5384 C CA . VAL A 1 731 ? -7.150 2.623 -42.356 1.00 92.38 731 VAL A CA 1
ATOM 5385 C C . VAL A 1 731 ? -5.906 2.319 -41.536 1.00 92.38 731 VAL A C 1
ATOM 5387 O O . VAL A 1 731 ? -5.213 3.241 -41.105 1.00 92.38 731 VAL A O 1
ATOM 5390 N N . ASP A 1 732 ? -5.600 1.031 -41.404 1.00 91.94 732 ASP A N 1
ATOM 5391 C CA . ASP A 1 732 ? -4.500 0.508 -40.602 1.00 91.94 732 ASP A CA 1
ATOM 5392 C C . ASP A 1 732 ? -3.152 0.448 -41.348 1.00 91.94 732 ASP A C 1
ATOM 5394 O O . ASP A 1 732 ? -3.052 0.237 -42.566 1.00 91.94 732 ASP A O 1
ATOM 5398 N N . ALA A 1 733 ? -2.075 0.618 -40.586 1.00 94.25 733 ALA A N 1
ATOM 5399 C CA . ALA A 1 733 ? -0.702 0.376 -40.995 1.00 94.25 733 ALA A CA 1
ATOM 5400 C C . ALA A 1 733 ? 0.109 -0.198 -39.823 1.00 94.25 733 ALA A C 1
ATOM 5402 O O . ALA A 1 733 ? 0.415 0.508 -38.863 1.00 94.25 733 ALA A O 1
ATOM 5403 N N . THR A 1 734 ? 0.522 -1.463 -39.943 1.00 93.75 734 THR A N 1
ATOM 5404 C CA . THR A 1 734 ? 1.306 -2.170 -38.916 1.00 93.75 734 THR A CA 1
ATOM 5405 C C . THR A 1 734 ? 2.767 -2.366 -39.323 1.00 93.75 734 THR A C 1
ATOM 5407 O O . THR A 1 734 ? 3.073 -2.777 -40.448 1.00 93.75 734 THR A O 1
ATOM 5410 N N . SER A 1 735 ? 3.676 -2.131 -38.377 1.00 94.88 735 SER A N 1
ATOM 5411 C CA . SER A 1 735 ? 5.097 -2.489 -38.441 1.00 94.88 735 SER A CA 1
ATOM 5412 C C . SER A 1 735 ? 5.442 -3.461 -37.313 1.00 94.88 735 SER A C 1
ATOM 5414 O O . SER A 1 735 ? 5.028 -3.256 -36.179 1.00 94.88 735 SER A O 1
ATOM 5416 N N . THR A 1 736 ? 6.215 -4.506 -37.611 1.00 93.44 736 THR A N 1
ATOM 5417 C CA . THR A 1 736 ? 6.625 -5.537 -36.640 1.00 93.44 736 THR A CA 1
ATOM 5418 C C . THR A 1 736 ? 8.138 -5.538 -36.447 1.00 93.44 736 THR A C 1
ATOM 5420 O O . THR A 1 736 ? 8.884 -5.439 -37.428 1.00 93.44 736 THR A O 1
ATOM 5423 N N . PHE A 1 737 ? 8.584 -5.732 -35.211 1.00 93.69 737 PHE A N 1
ATOM 5424 C CA . PHE A 1 737 ? 9.981 -5.719 -34.786 1.00 93.69 737 PHE A CA 1
ATOM 5425 C C . PHE A 1 737 ? 10.298 -7.043 -34.090 1.00 93.69 737 PHE A C 1
ATOM 5427 O O . PHE A 1 737 ? 9.617 -7.421 -33.142 1.00 93.69 737 PHE A O 1
ATOM 5434 N N . ASP A 1 738 ? 11.284 -7.784 -34.594 1.00 89.38 738 ASP A N 1
ATOM 5435 C CA . ASP A 1 738 ? 11.657 -9.089 -34.039 1.00 89.38 738 ASP A CA 1
ATOM 5436 C C . ASP A 1 738 ? 12.651 -8.960 -32.871 1.00 89.38 738 ASP A C 1
ATOM 5438 O O . ASP A 1 738 ? 13.250 -7.904 -32.652 1.00 89.38 738 ASP A O 1
ATOM 5442 N N . VAL A 1 739 ? 12.873 -10.062 -32.147 1.00 83.69 739 VAL A N 1
ATOM 5443 C CA . VAL A 1 739 ? 13.849 -10.150 -31.040 1.00 83.69 739 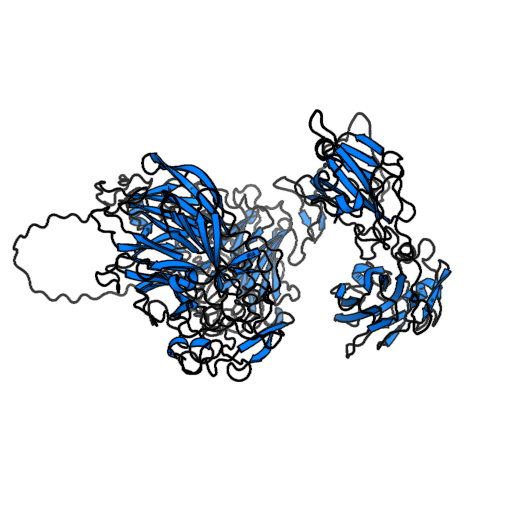VAL A CA 1
ATOM 5444 C C . VAL A 1 739 ? 15.283 -9.757 -31.423 1.00 83.69 739 VAL A C 1
ATOM 5446 O O . VAL A 1 739 ? 16.103 -9.453 -30.562 1.00 83.69 739 VAL A O 1
ATOM 5449 N N . GLY A 1 740 ? 15.628 -9.747 -32.715 1.00 82.06 740 GLY A N 1
ATOM 5450 C CA . GLY A 1 740 ? 16.925 -9.268 -33.189 1.00 82.06 740 GLY A CA 1
ATOM 5451 C C . GLY A 1 740 ? 17.065 -7.745 -33.147 1.00 82.06 740 GLY A C 1
ATOM 5452 O O . GLY A 1 740 ? 18.189 -7.247 -33.232 1.00 82.06 740 GLY A O 1
ATOM 5453 N N . VAL A 1 741 ? 15.948 -7.022 -33.036 1.00 83.44 741 VAL A N 1
ATOM 5454 C CA . VAL A 1 741 ? 15.883 -5.563 -32.890 1.00 83.44 741 VAL A CA 1
ATOM 5455 C C . VAL A 1 741 ? 15.682 -5.167 -31.431 1.00 83.44 741 VAL A C 1
ATOM 5457 O O . VAL A 1 741 ? 16.407 -4.301 -30.956 1.00 83.44 741 VAL A O 1
ATOM 5460 N N . VAL A 1 742 ? 14.728 -5.797 -30.739 1.00 84.62 742 VAL A N 1
ATOM 5461 C CA . VAL A 1 742 ? 14.291 -5.374 -29.393 1.00 84.62 742 VAL A CA 1
ATOM 5462 C C . VAL A 1 742 ? 14.909 -6.176 -28.242 1.00 84.62 742 VAL A C 1
ATOM 5464 O O . VAL A 1 742 ? 14.721 -5.815 -27.091 1.00 84.62 742 VAL A O 1
ATOM 5467 N N . GLY A 1 743 ? 15.666 -7.241 -28.526 1.00 83.06 743 GLY A N 1
ATOM 5468 C CA . GLY A 1 743 ? 16.183 -8.149 -27.497 1.00 83.06 743 GLY A CA 1
ATOM 5469 C C . GLY A 1 743 ? 15.237 -9.315 -27.188 1.00 83.06 743 GLY A C 1
ATOM 5470 O O . GLY A 1 743 ? 14.229 -9.519 -27.868 1.00 83.06 743 GLY A O 1
ATOM 5471 N N . ASP A 1 744 ? 15.597 -10.133 -26.195 1.00 83.31 744 ASP A N 1
ATOM 5472 C CA . ASP A 1 744 ? 14.830 -11.326 -25.809 1.00 83.31 744 ASP A CA 1
ATOM 5473 C C . ASP A 1 744 ? 13.652 -10.972 -24.891 1.00 83.31 744 ASP A C 1
ATOM 5475 O O . ASP A 1 744 ? 13.683 -11.207 -23.690 1.00 83.31 744 ASP A O 1
ATOM 5479 N N . VAL A 1 745 ? 12.597 -10.421 -25.489 1.00 86.38 745 VAL A N 1
ATOM 5480 C CA . VAL A 1 745 ? 11.363 -10.011 -24.794 1.00 86.38 745 VAL A CA 1
ATOM 5481 C C . VAL A 1 745 ? 10.549 -11.171 -24.205 1.00 86.38 745 VAL A C 1
ATOM 5483 O O . VAL A 1 745 ? 9.622 -10.943 -23.446 1.00 86.38 745 VAL A O 1
ATOM 5486 N N . LEU A 1 746 ? 10.818 -12.431 -24.572 1.00 84.38 746 LEU A N 1
ATOM 5487 C CA . LEU A 1 746 ? 10.050 -13.566 -24.035 1.00 84.38 746 LEU A CA 1
ATOM 5488 C C . LEU A 1 746 ? 10.573 -14.068 -22.696 1.00 84.38 746 LEU A C 1
ATOM 5490 O O . LEU A 1 746 ? 9.809 -14.665 -21.941 1.00 84.38 746 LEU A O 1
ATOM 5494 N N . ASN A 1 747 ? 11.867 -13.880 -22.447 1.00 80.50 747 ASN A N 1
ATOM 5495 C CA . ASN A 1 747 ? 12.525 -14.294 -21.212 1.00 80.50 747 ASN A CA 1
ATOM 5496 C C . ASN A 1 747 ? 12.913 -13.094 -20.337 1.00 80.50 747 ASN A C 1
ATOM 5498 O O . ASN A 1 747 ? 13.665 -13.284 -19.383 1.00 80.50 747 ASN A O 1
ATOM 5502 N N . SER A 1 748 ? 12.440 -11.892 -20.676 1.00 81.44 748 SER A N 1
ATOM 5503 C CA . SER A 1 748 ? 12.581 -10.711 -19.832 1.00 81.44 748 SER A CA 1
ATOM 5504 C C . SER A 1 748 ? 11.716 -10.827 -18.581 1.00 81.44 748 SER A C 1
ATOM 5506 O O . SER A 1 748 ? 10.721 -11.556 -18.559 1.00 81.44 748 SER A O 1
ATOM 5508 N N . ILE A 1 749 ? 12.109 -10.098 -17.545 1.00 72.94 749 ILE A N 1
ATOM 5509 C CA . ILE A 1 749 ? 11.375 -9.945 -16.291 1.00 72.94 749 ILE A CA 1
ATOM 5510 C C . ILE A 1 749 ? 10.217 -8.962 -16.505 1.00 72.94 749 ILE A C 1
ATOM 5512 O O . ILE A 1 749 ? 9.090 -9.245 -16.088 1.00 72.94 749 ILE A O 1
ATOM 5516 N N . PHE A 1 750 ? 10.475 -7.853 -17.207 1.00 83.19 750 PHE A N 1
ATOM 5517 C CA . PHE A 1 750 ? 9.468 -6.857 -17.577 1.00 83.19 750 PHE A CA 1
ATOM 5518 C C . PHE A 1 750 ? 9.792 -6.142 -18.906 1.00 83.19 750 PHE A C 1
ATOM 5520 O O . PHE A 1 750 ? 10.930 -6.131 -19.383 1.00 83.19 750 PHE A O 1
ATOM 5527 N N . ILE A 1 751 ? 8.767 -5.544 -19.521 1.00 92.00 751 ILE A N 1
ATOM 5528 C CA . ILE A 1 751 ? 8.887 -4.719 -20.733 1.00 92.00 751 ILE A CA 1
ATOM 5529 C C . ILE A 1 751 ? 8.208 -3.381 -20.469 1.00 92.00 751 ILE A C 1
ATOM 5531 O O . ILE A 1 751 ? 7.006 -3.353 -20.214 1.00 92.00 751 ILE A O 1
ATOM 5535 N N . ASP A 1 752 ? 8.949 -2.289 -20.615 1.00 94.25 752 ASP A N 1
ATOM 5536 C CA . ASP A 1 752 ? 8.407 -0.937 -20.527 1.00 94.25 752 ASP A CA 1
ATOM 5537 C C . ASP A 1 752 ? 8.088 -0.421 -21.931 1.00 94.25 752 ASP A C 1
ATOM 5539 O O . ASP A 1 752 ? 8.943 -0.397 -22.825 1.00 94.25 752 ASP A O 1
ATOM 5543 N N . LEU A 1 753 ? 6.833 -0.029 -22.139 1.00 97.19 753 LEU A N 1
ATOM 5544 C CA . LEU A 1 753 ? 6.338 0.528 -23.392 1.00 97.19 753 LEU A CA 1
ATOM 5545 C C . LEU A 1 753 ? 6.072 2.016 -23.227 1.00 97.19 753 LEU A C 1
ATOM 5547 O O . LEU A 1 753 ? 5.444 2.430 -22.257 1.00 97.19 753 LEU A O 1
ATOM 5551 N N . TYR A 1 754 ? 6.500 2.793 -24.221 1.00 96.75 754 TYR A N 1
ATOM 5552 C CA . TYR A 1 754 ? 6.383 4.242 -24.210 1.00 96.75 754 TYR A CA 1
ATOM 5553 C C . TYR A 1 754 ? 5.731 4.783 -25.478 1.00 96.75 754 TYR A C 1
ATOM 5555 O O . TYR A 1 754 ? 6.003 4.314 -26.590 1.00 96.75 754 TYR A O 1
ATOM 5563 N N . PHE A 1 755 ? 4.995 5.878 -25.317 1.00 98.00 755 PHE A N 1
ATOM 5564 C CA . PHE A 1 755 ? 4.735 6.842 -26.378 1.00 98.00 755 PHE A CA 1
ATOM 5565 C C . PHE A 1 755 ? 5.277 8.206 -25.989 1.00 98.00 755 PHE A C 1
ATOM 5567 O O . PHE A 1 755 ? 4.934 8.711 -24.934 1.00 98.00 755 PHE A O 1
ATOM 5574 N N . THR A 1 756 ? 6.060 8.839 -26.861 1.00 96.88 756 THR A N 1
ATOM 5575 C CA . THR A 1 756 ? 6.304 10.287 -26.791 1.00 96.88 756 THR A CA 1
ATOM 5576 C C . THR A 1 756 ? 5.373 10.994 -27.762 1.00 96.88 756 THR A C 1
ATOM 5578 O O . THR A 1 756 ? 5.473 10.770 -28.972 1.00 96.88 756 THR A O 1
ATOM 5581 N N . VAL A 1 757 ? 4.489 11.847 -27.254 1.00 96.81 757 VAL A N 1
ATOM 5582 C CA . VAL A 1 757 ? 3.587 12.667 -28.066 1.00 96.81 757 VAL A CA 1
ATOM 5583 C C . VAL A 1 757 ? 4.176 14.069 -28.173 1.00 96.81 757 VAL A C 1
ATOM 5585 O O . VAL A 1 757 ? 4.475 14.703 -27.166 1.00 96.81 757 VAL A O 1
ATOM 5588 N N . ASP A 1 758 ? 4.340 14.557 -29.403 1.00 95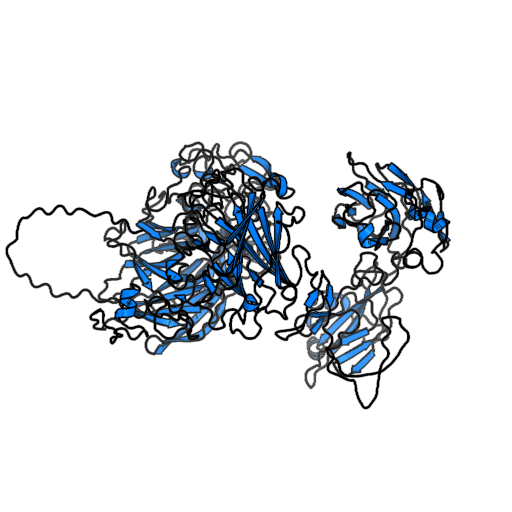.88 758 ASP A N 1
ATOM 5589 C CA . ASP A 1 758 ? 4.686 15.950 -29.697 1.00 95.88 758 ASP A CA 1
ATOM 5590 C C . ASP A 1 758 ? 3.451 16.637 -30.306 1.00 95.88 758 ASP A C 1
ATOM 5592 O O . ASP A 1 758 ? 3.192 16.487 -31.514 1.00 95.88 758 ASP A O 1
ATOM 5596 N N . PRO A 1 759 ? 2.673 17.385 -29.496 1.00 94.31 759 PRO A N 1
ATOM 5597 C CA . PRO A 1 759 ? 1.476 18.078 -29.965 1.00 94.31 759 PRO A CA 1
ATOM 5598 C C . PRO A 1 759 ? 1.753 19.141 -31.031 1.00 94.31 759 PRO A C 1
ATOM 5600 O O . PRO A 1 759 ? 0.916 19.390 -31.900 1.00 94.31 759 PRO A O 1
ATOM 5603 N N . THR A 1 760 ? 2.948 19.742 -31.017 1.00 91.06 760 THR A N 1
ATOM 5604 C CA . THR A 1 760 ? 3.333 20.787 -31.975 1.00 91.06 760 THR A CA 1
ATOM 5605 C C . THR A 1 760 ? 3.692 20.187 -33.334 1.00 91.06 760 THR A C 1
ATOM 5607 O O . THR A 1 760 ? 3.321 20.729 -34.382 1.00 91.06 760 THR A O 1
ATOM 5610 N N . ALA A 1 761 ? 4.415 19.066 -33.341 1.00 92.81 761 ALA A N 1
ATOM 5611 C CA . ALA A 1 761 ? 4.759 18.338 -34.559 1.00 92.81 761 ALA A CA 1
ATOM 5612 C C . ALA A 1 761 ? 3.617 17.450 -35.077 1.00 92.81 761 ALA A C 1
ATOM 5614 O O . ALA A 1 761 ? 3.667 17.044 -36.243 1.00 92.81 761 ALA A O 1
ATOM 5615 N N . LEU A 1 762 ? 2.595 17.191 -34.251 1.00 96.50 762 LEU A N 1
ATOM 5616 C CA . LEU A 1 762 ? 1.524 16.223 -34.498 1.00 96.50 762 LEU A CA 1
ATOM 5617 C C . LEU A 1 762 ? 2.094 14.834 -34.782 1.00 96.50 762 LEU A C 1
ATOM 5619 O O . LEU A 1 762 ? 1.789 14.207 -35.805 1.00 96.50 762 LEU A O 1
ATOM 5623 N N . THR A 1 763 ? 2.965 14.371 -33.886 1.00 97.44 763 THR A N 1
ATOM 5624 C CA . THR A 1 763 ? 3.594 13.056 -34.007 1.00 97.44 763 THR A CA 1
ATOM 5625 C C . THR A 1 763 ? 3.584 12.269 -32.711 1.00 97.44 763 THR A C 1
ATOM 5627 O O . THR A 1 763 ? 3.673 12.847 -31.635 1.00 97.44 763 THR A O 1
ATOM 5630 N N . VAL A 1 764 ? 3.569 10.945 -32.847 1.00 97.50 764 VAL A N 1
ATOM 5631 C CA . VAL A 1 764 ? 3.752 9.981 -31.760 1.00 97.50 764 VAL A CA 1
ATOM 5632 C C . VAL A 1 764 ? 4.969 9.110 -32.079 1.00 97.50 764 VAL A C 1
ATOM 5634 O O . VAL A 1 764 ? 5.047 8.532 -33.167 1.00 97.50 764 VAL A O 1
ATOM 5637 N N . GLN A 1 765 ? 5.924 9.014 -31.155 1.00 97.62 765 GLN A N 1
ATOM 5638 C CA . GLN A 1 765 ? 7.081 8.118 -31.239 1.00 97.62 765 GLN A CA 1
ATOM 5639 C C . GLN A 1 765 ? 6.897 6.952 -30.255 1.00 97.62 765 GLN A C 1
ATOM 5641 O O . GLN A 1 765 ? 6.958 7.176 -29.048 1.00 97.62 765 GLN A O 1
ATOM 5646 N N . PRO A 1 766 ? 6.675 5.719 -30.745 1.00 97.56 766 PRO A N 1
ATOM 5647 C CA . PRO A 1 766 ? 6.682 4.523 -29.911 1.00 97.56 766 PRO A CA 1
ATOM 5648 C C . PRO A 1 766 ? 8.114 4.081 -29.589 1.00 97.56 766 PRO A C 1
ATOM 5650 O O . PRO A 1 766 ? 8.960 3.997 -30.491 1.00 97.56 766 PRO A O 1
ATOM 5653 N N . THR A 1 767 ? 8.358 3.732 -28.330 1.00 95.94 767 THR A N 1
ATOM 5654 C CA . THR A 1 767 ? 9.676 3.325 -27.819 1.00 95.94 767 THR A CA 1
ATOM 5655 C C . THR A 1 767 ? 9.509 2.176 -26.813 1.00 95.94 767 THR A C 1
ATOM 5657 O O . THR A 1 767 ? 8.456 2.040 -26.195 1.00 95.94 767 THR A O 1
ATOM 5660 N N . VAL A 1 768 ? 10.521 1.315 -26.676 1.00 95.38 768 VAL A N 1
ATOM 5661 C CA . VAL A 1 768 ? 10.542 0.204 -25.704 1.00 95.38 768 VAL A CA 1
ATOM 5662 C C . VAL A 1 768 ? 11.824 0.213 -24.874 1.00 95.38 768 VAL A C 1
ATOM 5664 O O . VAL A 1 768 ? 12.891 0.520 -25.408 1.00 95.38 768 VAL A O 1
ATOM 5667 N N . SER A 1 769 ? 11.728 -0.202 -23.611 1.00 91.50 769 SER A N 1
ATOM 5668 C CA . SER A 1 769 ? 12.841 -0.749 -22.826 1.00 91.50 769 SER A CA 1
ATOM 5669 C C . SER A 1 769 ? 12.518 -2.180 -22.370 1.00 91.50 769 SER A C 1
ATOM 5671 O O . SER A 1 769 ? 11.363 -2.525 -22.133 1.00 91.50 769 SER A O 1
ATOM 5673 N N . VAL A 1 770 ? 13.535 -3.037 -22.295 1.00 86.81 770 VAL A N 1
ATOM 5674 C CA . VAL A 1 770 ? 13.419 -4.434 -21.846 1.00 86.81 770 VAL A CA 1
ATOM 5675 C C . VAL A 1 770 ? 14.380 -4.620 -20.682 1.00 86.81 770 VAL A C 1
ATOM 5677 O O . VAL A 1 770 ? 15.566 -4.333 -20.855 1.00 86.81 770 VAL A O 1
ATOM 5680 N N . ASP A 1 771 ? 13.877 -5.063 -19.525 1.00 77.81 771 ASP A N 1
ATOM 5681 C CA . ASP A 1 771 ? 14.639 -5.223 -18.273 1.00 77.81 771 ASP A CA 1
ATOM 5682 C C . ASP A 1 771 ? 15.473 -3.982 -17.901 1.00 77.81 771 ASP A C 1
ATOM 5684 O O . ASP A 1 771 ? 16.674 -4.075 -17.644 1.00 77.81 771 ASP A O 1
ATOM 5688 N N . ALA A 1 772 ? 14.848 -2.799 -17.959 1.00 72.88 772 ALA A N 1
ATOM 5689 C CA . ALA A 1 772 ? 15.496 -1.494 -17.762 1.00 72.88 772 ALA A CA 1
ATOM 5690 C C . ALA A 1 772 ? 16.721 -1.248 -18.674 1.00 72.88 772 ALA A C 1
ATOM 5692 O O . ALA A 1 772 ? 17.617 -0.459 -18.371 1.00 72.88 772 ALA A O 1
ATOM 5693 N N . GLY A 1 773 ? 16.770 -1.913 -19.830 1.00 70.44 773 GLY A N 1
ATOM 5694 C CA . GLY A 1 773 ? 17.764 -1.684 -20.867 1.00 70.44 773 GLY A CA 1
ATOM 5695 C C . GLY A 1 773 ? 17.627 -0.320 -21.565 1.00 70.44 773 GLY A C 1
ATOM 5696 O O . GLY A 1 773 ? 16.742 0.484 -21.264 1.00 70.44 773 GLY A O 1
ATOM 5697 N N . PRO A 1 774 ? 18.494 -0.035 -22.553 1.00 81.94 774 PRO A N 1
ATOM 5698 C CA . PRO A 1 774 ? 18.419 1.211 -23.307 1.00 81.94 774 PRO A CA 1
ATOM 5699 C C . PRO A 1 774 ? 17.089 1.329 -24.056 1.00 81.94 774 PRO A C 1
ATOM 5701 O O . PRO A 1 774 ? 16.587 0.342 -24.593 1.00 81.94 774 PRO A O 1
ATOM 5704 N N . LEU A 1 775 ? 16.579 2.554 -24.175 1.00 86.25 775 LEU A N 1
ATOM 5705 C CA . LEU A 1 775 ? 15.404 2.837 -24.991 1.00 86.25 775 LEU A CA 1
ATOM 5706 C C . LEU A 1 775 ? 15.658 2.575 -26.481 1.00 86.25 775 LEU A C 1
ATOM 5708 O O . LEU A 1 775 ? 16.659 3.015 -27.057 1.00 86.25 775 LEU A O 1
ATOM 5712 N N . ILE A 1 776 ? 14.716 1.879 -27.116 1.00 93.12 776 ILE A N 1
ATOM 5713 C CA . ILE A 1 776 ? 14.757 1.509 -28.531 1.00 93.12 776 ILE A CA 1
ATOM 5714 C C . ILE A 1 776 ? 13.539 2.095 -29.243 1.00 93.12 776 ILE A C 1
ATOM 5716 O O . ILE A 1 776 ? 12.406 1.677 -29.009 1.00 93.12 776 ILE A O 1
ATOM 5720 N N . ASP A 1 777 ? 13.779 3.022 -30.170 1.00 95.25 777 ASP A N 1
ATOM 5721 C CA . ASP A 1 777 ? 12.731 3.570 -31.034 1.00 95.25 777 ASP A CA 1
ATOM 5722 C C . ASP A 1 777 ? 12.202 2.514 -32.013 1.00 95.25 777 ASP A C 1
ATOM 5724 O O . ASP A 1 777 ? 12.946 1.917 -32.804 1.00 95.25 777 ASP A O 1
ATOM 5728 N N . LEU A 1 778 ? 10.883 2.331 -32.026 1.00 95.50 778 LEU A N 1
ATOM 5729 C CA . LEU A 1 778 ? 10.199 1.359 -32.875 1.00 95.50 778 LEU A CA 1
ATOM 5730 C C . LEU A 1 778 ? 9.800 1.986 -34.212 1.00 95.50 778 LEU A C 1
ATOM 5732 O O . LEU A 1 778 ? 8.628 2.154 -34.550 1.00 95.50 778 LEU A O 1
ATOM 5736 N N . GLY A 1 779 ? 10.816 2.306 -35.013 1.00 94.31 779 GLY A N 1
ATOM 5737 C CA . GLY A 1 779 ? 10.644 3.000 -36.289 1.00 94.31 779 GLY A CA 1
ATOM 5738 C C . GLY A 1 779 ? 10.596 4.527 -36.136 1.00 94.31 779 GLY A C 1
ATOM 5739 O O . GLY A 1 779 ? 10.902 5.049 -35.069 1.00 94.31 779 GLY A O 1
ATOM 5740 N N . PRO A 1 780 ? 10.309 5.264 -37.226 1.00 94.81 780 PRO A N 1
ATOM 5741 C CA . PRO A 1 780 ? 10.244 6.726 -37.192 1.00 94.81 780 PRO A CA 1
ATOM 5742 C C . PRO A 1 780 ? 8.957 7.236 -36.511 1.00 94.81 780 PRO A C 1
ATOM 5744 O O . PRO A 1 780 ? 7.966 6.501 -36.511 1.00 94.81 780 PRO A O 1
ATOM 5747 N N . PRO A 1 781 ? 8.916 8.516 -36.077 1.00 95.75 781 PRO A N 1
ATOM 5748 C CA . PRO A 1 781 ? 7.706 9.117 -35.524 1.00 95.75 781 PRO A CA 1
ATOM 5749 C C . PRO A 1 781 ? 6.528 9.027 -36.501 1.00 95.75 781 PRO A C 1
ATOM 5751 O O . PRO A 1 781 ? 6.672 9.295 -37.703 1.00 95.75 781 PRO A O 1
ATOM 5754 N N . LEU A 1 782 ? 5.360 8.658 -35.983 1.00 97.12 782 LEU A N 1
ATOM 5755 C CA . LEU A 1 782 ? 4.117 8.500 -36.730 1.00 97.12 782 LEU A CA 1
ATOM 5756 C C . LEU A 1 782 ? 3.320 9.802 -36.693 1.00 97.12 782 LEU A C 1
ATOM 5758 O O . LEU A 1 782 ? 3.183 10.408 -35.638 1.00 97.12 782 LEU A O 1
ATOM 5762 N N . ALA A 1 783 ? 2.797 10.243 -37.837 1.00 96.12 783 ALA A N 1
ATOM 5763 C CA . ALA A 1 783 ? 1.989 11.459 -37.910 1.00 96.12 783 ALA A CA 1
ATOM 5764 C C . ALA A 1 783 ? 0.547 11.189 -37.462 1.00 96.12 783 ALA A C 1
ATOM 5766 O O . ALA A 1 783 ? -0.073 10.254 -37.971 1.00 96.12 783 ALA A O 1
ATOM 5767 N N . ILE A 1 784 ? 0.009 12.054 -36.603 1.00 96.56 784 ILE A N 1
ATOM 5768 C CA . ILE A 1 784 ? -1.378 11.997 -36.125 1.00 96.56 784 ILE A CA 1
ATOM 5769 C C . ILE A 1 784 ? -2.219 13.167 -36.678 1.00 96.56 784 ILE A C 1
ATOM 5771 O O . ILE A 1 784 ? -1.677 14.222 -37.030 1.00 96.56 784 ILE A O 1
ATOM 5775 N N . PRO A 1 785 ? -3.547 13.008 -36.830 1.00 96.38 785 PRO A N 1
ATOM 5776 C CA . PRO A 1 785 ? -4.440 14.095 -37.212 1.00 96.38 785 PRO A CA 1
ATOM 5777 C C . PRO A 1 785 ? -4.469 15.217 -36.169 1.00 96.38 785 PRO A C 1
ATOM 5779 O O . PRO A 1 785 ? -4.581 14.969 -34.977 1.00 96.38 785 PRO A O 1
ATOM 5782 N N . ALA A 1 786 ? -4.500 16.471 -36.627 1.00 92.62 786 ALA A N 1
ATOM 5783 C CA . ALA A 1 786 ? -4.667 17.631 -35.743 1.00 92.62 786 ALA A CA 1
ATOM 5784 C C . ALA A 1 786 ? -5.996 17.629 -34.962 1.00 92.62 786 ALA A C 1
ATOM 5786 O O . ALA A 1 786 ? -6.139 18.375 -34.004 1.00 92.62 786 ALA A O 1
ATOM 5787 N N . SER A 1 787 ? -6.981 16.842 -35.406 1.00 93.25 787 SER A N 1
ATOM 5788 C CA . SER A 1 787 ? -8.275 16.708 -34.735 1.00 93.25 787 SER A CA 1
ATOM 5789 C C . SER A 1 787 ? -8.228 15.868 -33.461 1.00 93.25 787 SER A C 1
ATOM 5791 O O . SER A 1 787 ? -9.232 15.849 -32.779 1.00 93.25 787 SER A O 1
ATOM 5793 N N . TRP A 1 788 ? -7.125 15.171 -33.166 1.00 94.62 788 TRP A N 1
ATOM 5794 C CA . TRP A 1 788 ? -6.962 14.412 -31.914 1.00 94.62 788 TRP A CA 1
ATOM 5795 C C . TRP A 1 788 ? -6.525 15.285 -30.732 1.00 94.62 788 TRP A C 1
ATOM 5797 O O . TRP A 1 788 ? -6.471 14.812 -29.612 1.00 94.62 788 TRP A O 1
ATOM 5807 N N . LEU A 1 789 ? -6.113 16.523 -31.007 1.00 93.94 789 LEU A N 1
ATOM 5808 C CA . LEU A 1 789 ? -5.534 17.458 -30.041 1.00 93.94 789 LEU A CA 1
ATOM 5809 C C . LEU A 1 789 ? -6.163 18.845 -30.233 1.00 93.94 789 LEU A C 1
ATOM 5811 O O . LEU A 1 789 ? -5.474 19.870 -30.220 1.00 93.94 789 LEU A O 1
ATOM 5815 N N . ASN A 1 790 ? -7.444 18.893 -30.598 1.00 90.19 790 ASN A N 1
ATOM 5816 C CA . ASN A 1 790 ? -8.059 20.131 -31.041 1.00 90.19 790 ASN A CA 1
ATOM 5817 C C . ASN A 1 790 ? -8.455 20.976 -29.817 1.00 90.19 790 ASN A C 1
ATOM 5819 O O . ASN A 1 790 ? -9.370 20.611 -29.118 1.00 90.19 790 ASN A O 1
ATOM 5823 N N . PRO A 1 791 ? -7.913 22.188 -29.620 1.00 86.56 791 PRO A N 1
ATOM 5824 C CA . PRO A 1 791 ? -8.124 22.993 -28.401 1.00 86.56 791 PRO A C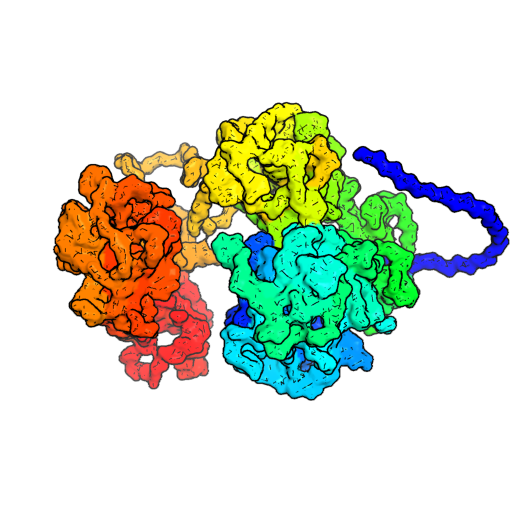A 1
ATOM 5825 C C . PRO A 1 791 ? -9.552 23.567 -28.240 1.00 86.56 791 PRO A C 1
ATOM 5827 O O . PRO A 1 791 ? -9.766 24.549 -27.531 1.00 86.56 791 PRO A O 1
ATOM 5830 N N . LEU A 1 792 ? -10.503 23.087 -29.040 1.00 86.75 792 LEU A N 1
ATOM 5831 C CA . LEU A 1 792 ? -11.900 23.509 -29.089 1.00 86.75 792 LEU A CA 1
ATOM 5832 C C . LEU A 1 792 ? -12.862 22.316 -29.010 1.00 86.75 792 LEU A C 1
ATOM 5834 O O . LEU A 1 792 ? -14.054 22.524 -29.245 1.00 86.75 792 LEU A O 1
ATOM 5838 N N . ASP A 1 793 ? -12.358 21.090 -28.859 1.00 84.06 793 ASP A N 1
ATOM 5839 C CA . ASP A 1 793 ? -13.203 19.988 -28.414 1.00 84.06 793 ASP A CA 1
ATOM 5840 C C . ASP A 1 793 ? -13.353 20.045 -26.892 1.00 84.06 793 ASP A C 1
ATOM 5842 O O . ASP A 1 793 ? -12.615 20.744 -26.201 1.00 84.06 793 ASP A O 1
ATOM 5846 N N . ASP A 1 794 ? -14.402 19.390 -26.416 1.00 86.50 794 ASP A N 1
ATOM 5847 C CA . ASP A 1 794 ? -14.715 19.262 -24.998 1.00 86.50 794 ASP A CA 1
ATOM 5848 C C . ASP A 1 794 ? -14.354 17.822 -24.560 1.00 86.50 794 ASP A C 1
ATOM 5850 O O . ASP A 1 794 ? -15.121 17.192 -23.851 1.00 86.50 794 ASP A O 1
ATOM 5854 N N . GLN A 1 795 ? -13.241 17.265 -25.072 1.00 92.00 795 GLN A N 1
ATOM 5855 C CA . GLN A 1 795 ? -12.830 15.868 -24.865 1.00 92.00 795 GLN A CA 1
ATOM 5856 C C . GLN A 1 795 ? -11.303 15.742 -24.767 1.00 92.00 795 GLN A C 1
ATOM 5858 O O . GLN A 1 795 ? -10.577 16.215 -25.640 1.00 92.00 795 GLN A O 1
ATOM 5863 N N . GLY A 1 796 ? -10.815 15.060 -23.731 1.00 93.75 796 GLY A N 1
ATOM 5864 C CA . GLY A 1 796 ? -9.399 14.756 -23.537 1.00 93.75 796 GLY A CA 1
ATOM 5865 C C . GLY A 1 796 ? -8.854 13.721 -24.529 1.00 93.75 796 GLY A C 1
ATOM 5866 O O . GLY A 1 796 ? -9.588 12.940 -25.137 1.00 93.75 796 GLY A O 1
ATOM 5867 N N . LEU A 1 797 ? -7.529 13.673 -24.683 1.00 97.25 797 LEU A N 1
ATOM 5868 C CA . LEU A 1 797 ? -6.880 12.642 -25.498 1.00 97.25 797 LEU A CA 1
ATOM 5869 C C . LEU A 1 797 ? -6.995 11.288 -24.788 1.00 97.25 797 LEU A C 1
ATOM 5871 O O . LEU A 1 797 ? -6.557 11.156 -23.646 1.00 97.25 797 LEU A O 1
ATOM 5875 N N . ALA A 1 798 ? -7.517 10.273 -25.474 1.00 98.06 798 ALA A N 1
ATOM 5876 C CA . ALA A 1 798 ? -7.649 8.943 -24.897 1.00 98.06 798 ALA A CA 1
ATOM 5877 C C . ALA A 1 798 ? -6.307 8.208 -24.890 1.00 98.06 798 ALA A C 1
ATOM 5879 O O . ALA A 1 798 ? -5.618 8.100 -25.917 1.00 98.06 798 ALA A O 1
ATOM 5880 N N . ILE A 1 799 ? -5.970 7.654 -23.733 1.00 97.94 799 ILE A N 1
ATOM 5881 C CA . ILE A 1 799 ? -4.808 6.798 -23.512 1.00 97.94 799 ILE A CA 1
ATOM 5882 C C . ILE A 1 799 ? -5.253 5.561 -22.745 1.00 97.94 799 ILE A C 1
ATOM 5884 O O . ILE A 1 799 ? -6.157 5.635 -21.912 1.00 97.94 799 ILE A O 1
ATOM 5888 N N . GLY A 1 800 ? -4.638 4.413 -23.013 1.00 97.19 800 GLY A N 1
ATOM 5889 C CA . GLY A 1 800 ? -5.154 3.203 -22.395 1.00 97.19 800 GLY A CA 1
ATOM 5890 C C . GLY A 1 800 ? -4.378 1.927 -22.641 1.00 97.19 800 GLY A C 1
ATOM 5891 O O . GLY A 1 800 ? -3.404 1.873 -23.399 1.00 97.19 800 GLY A O 1
ATOM 5892 N N . LEU A 1 801 ? -4.854 0.883 -21.975 1.00 97.69 801 LEU A N 1
ATOM 5893 C CA . LEU A 1 801 ? -4.344 -0.476 -22.054 1.00 97.69 801 LEU A CA 1
ATOM 5894 C C . LEU A 1 801 ? -5.149 -1.267 -23.079 1.00 97.69 801 LEU A C 1
ATOM 5896 O O . LEU A 1 801 ? -6.363 -1.117 -23.189 1.00 97.69 801 LEU A O 1
ATOM 5900 N N . ILE A 1 802 ? -4.484 -2.136 -23.835 1.00 97.12 802 ILE A N 1
ATOM 5901 C CA . ILE A 1 802 ? -5.153 -2.931 -24.869 1.00 97.12 802 ILE A CA 1
ATOM 5902 C C . ILE A 1 802 ? -4.627 -4.355 -24.895 1.00 97.12 802 ILE A C 1
ATOM 5904 O O . ILE A 1 802 ? -3.422 -4.584 -24.795 1.00 97.12 802 ILE A O 1
ATOM 5908 N N . SER A 1 803 ? -5.519 -5.325 -25.087 1.00 95.38 803 SER A N 1
ATOM 5909 C CA . SER A 1 803 ? -5.159 -6.729 -25.293 1.00 95.38 803 SER A CA 1
ATOM 5910 C C . SER A 1 803 ? -6.038 -7.388 -26.349 1.00 95.38 803 SER A C 1
ATOM 5912 O O . SER A 1 803 ? -7.168 -6.980 -26.589 1.00 95.38 803 SER A O 1
ATOM 5914 N N . THR A 1 804 ? -5.514 -8.400 -27.036 1.00 93.44 804 THR A N 1
ATOM 5915 C CA . THR A 1 804 ? -6.293 -9.185 -27.995 1.00 93.44 804 THR A CA 1
ATOM 5916 C C . THR A 1 804 ? -5.697 -10.567 -28.204 1.00 93.44 804 THR A C 1
ATOM 5918 O O . THR A 1 804 ? -4.480 -10.741 -28.291 1.00 93.44 804 THR A O 1
ATOM 5921 N N . SER A 1 805 ? -6.566 -11.567 -28.331 1.00 91.81 805 SER A N 1
ATOM 5922 C CA . SER A 1 805 ? -6.235 -12.926 -28.762 1.00 91.81 805 SER A CA 1
ATOM 5923 C C . SER A 1 805 ? -6.740 -13.237 -30.178 1.00 91.81 805 SER A C 1
ATOM 5925 O O . SER A 1 805 ? -6.887 -14.415 -30.547 1.00 91.81 805 SER A O 1
ATOM 5927 N N . VAL A 1 806 ? -7.016 -12.204 -30.986 1.00 86.81 806 VAL A N 1
ATOM 5928 C CA . VAL A 1 806 ? -7.551 -12.320 -32.350 1.00 86.81 806 VAL A CA 1
ATOM 5929 C C . VAL A 1 806 ? -6.800 -13.371 -33.169 1.00 86.81 806 VAL A C 1
ATOM 5931 O O . VAL A 1 806 ? -5.585 -13.511 -33.120 1.00 86.81 806 VAL A O 1
ATOM 5934 N N . GLY A 1 807 ? -7.529 -14.200 -33.916 1.00 77.69 807 GLY A N 1
ATOM 5935 C CA . GLY A 1 807 ? -6.936 -15.231 -34.779 1.00 77.69 807 GLY A CA 1
ATOM 5936 C C . GLY A 1 807 ? -6.316 -16.449 -34.067 1.00 77.69 807 GLY A C 1
ATOM 5937 O O . GLY A 1 807 ? -6.229 -17.506 -34.701 1.00 77.69 807 GLY A O 1
ATOM 5938 N N . SER A 1 808 ? -5.960 -16.360 -32.779 1.00 79.75 808 SER A N 1
ATOM 5939 C CA . SER A 1 808 ? -5.432 -17.484 -31.987 1.00 79.75 808 SER A CA 1
ATOM 5940 C C . SER A 1 808 ? -6.542 -18.439 -31.523 1.00 79.75 808 SER A C 1
ATOM 5942 O O . SER A 1 808 ? -6.382 -19.663 -31.558 1.00 79.75 808 SER A O 1
ATOM 5944 N N . GLY A 1 809 ? -7.697 -17.876 -31.140 1.00 72.00 809 GLY A N 1
ATOM 5945 C CA . GLY A 1 809 ? -8.826 -18.597 -30.551 1.00 72.00 809 GLY A CA 1
ATOM 5946 C C . GLY A 1 809 ? -8.575 -19.125 -29.133 1.00 72.00 809 GLY A C 1
ATOM 5947 O O . GLY A 1 809 ? -9.339 -19.981 -28.683 1.00 72.00 809 GLY A O 1
ATOM 5948 N N . VAL A 1 810 ? -7.511 -18.665 -28.465 1.00 84.06 810 VAL A N 1
ATOM 5949 C CA . VAL A 1 810 ? -7.132 -19.054 -27.101 1.00 84.06 810 VAL A CA 1
ATOM 5950 C C . VAL A 1 810 ? -6.911 -17.779 -26.277 1.00 84.06 810 VAL A C 1
ATOM 5952 O O . VAL A 1 810 ? -5.939 -17.070 -26.550 1.00 84.06 810 VAL A O 1
ATOM 5955 N N . PRO A 1 811 ? -7.788 -17.485 -25.297 1.00 87.81 811 PRO A N 1
ATOM 5956 C CA . PRO A 1 811 ? -7.574 -16.390 -24.354 1.00 87.81 811 PRO A CA 1
ATOM 5957 C C . PRO A 1 811 ? -6.280 -16.571 -23.560 1.00 87.81 811 PRO A C 1
ATOM 5959 O O . PRO A 1 811 ? -5.823 -17.705 -23.378 1.00 87.81 811 PRO A O 1
ATOM 5962 N N . PHE A 1 812 ? -5.701 -15.468 -23.100 1.00 88.75 812 PHE A N 1
ATOM 5963 C CA . PHE A 1 812 ? -4.476 -15.459 -22.303 1.00 88.75 812 PHE A CA 1
ATOM 5964 C C . PHE A 1 812 ? -4.516 -14.349 -21.246 1.00 88.75 812 PHE A C 1
ATOM 5966 O O . PHE A 1 812 ? -5.270 -13.393 -21.411 1.00 88.75 812 PHE A O 1
ATOM 5973 N N . GLY A 1 813 ? -3.687 -14.486 -20.213 1.00 86.75 813 GLY A N 1
ATOM 5974 C CA . GLY A 1 813 ? -3.476 -13.481 -19.176 1.00 86.75 813 GLY A CA 1
ATOM 5975 C C . GLY A 1 813 ? -2.569 -12.350 -19.661 1.00 86.75 813 GLY A C 1
ATOM 5976 O O . GLY A 1 813 ? -1.447 -12.612 -20.109 1.00 86.75 813 GLY A O 1
ATOM 5977 N N . ALA A 1 814 ? -3.063 -11.117 -19.590 1.00 90.69 814 ALA A N 1
ATOM 5978 C CA . ALA A 1 814 ? -2.328 -9.888 -19.865 1.00 90.69 814 ALA A CA 1
ATOM 5979 C C . ALA A 1 814 ? -2.220 -9.073 -18.572 1.00 90.69 814 ALA A C 1
ATOM 5981 O O . ALA A 1 814 ? -3.250 -8.704 -18.016 1.00 90.69 814 ALA A O 1
ATOM 5982 N N . THR A 1 815 ? -0.995 -8.811 -18.111 1.00 88.75 815 THR A N 1
ATOM 5983 C CA . THR A 1 815 ? -0.721 -8.170 -16.816 1.00 88.75 815 THR A CA 1
ATOM 5984 C C . THR A 1 815 ? 0.111 -6.909 -16.998 1.00 88.75 815 THR A C 1
ATOM 5986 O O . THR A 1 815 ? 1.152 -6.933 -17.666 1.00 88.75 815 THR A O 1
ATOM 5989 N N . TRP A 1 816 ? -0.343 -5.835 -16.360 1.00 92.44 816 TRP A N 1
ATOM 5990 C CA . TRP A 1 816 ? 0.316 -4.539 -16.282 1.00 92.44 816 TRP A CA 1
ATOM 5991 C C . TRP A 1 816 ? 0.625 -4.194 -14.824 1.00 92.44 816 TRP A C 1
ATOM 5993 O O . TRP A 1 816 ? -0.171 -4.500 -13.937 1.00 92.44 816 TRP A O 1
ATOM 6003 N N . ASP A 1 817 ? 1.782 -3.572 -14.610 1.00 82.56 817 ASP A N 1
ATOM 6004 C CA . ASP A 1 817 ? 2.269 -3.136 -13.292 1.00 82.56 817 ASP A CA 1
ATOM 6005 C C . ASP A 1 817 ? 1.725 -1.750 -12.937 1.00 82.56 817 ASP A C 1
ATOM 6007 O O . ASP A 1 817 ? 1.008 -1.564 -11.971 1.00 82.56 817 ASP A O 1
ATOM 6011 N N . PHE A 1 818 ? 1.982 -0.767 -13.793 1.00 85.75 818 PHE A N 1
ATOM 6012 C CA . PHE A 1 818 ? 1.532 0.601 -13.582 1.00 85.75 818 PHE A CA 1
ATOM 6013 C C . PHE A 1 818 ? 1.217 1.282 -14.907 1.00 85.75 818 PHE A C 1
ATOM 6015 O O . PHE A 1 818 ? 1.530 0.786 -16.002 1.00 85.75 818 PHE A O 1
ATOM 6022 N N . PHE A 1 819 ? 0.629 2.464 -14.788 1.00 89.12 819 PHE A N 1
ATOM 6023 C CA . PHE A 1 819 ? 0.355 3.365 -15.887 1.00 89.12 819 PHE A CA 1
ATOM 6024 C C . PHE A 1 819 ? 0.730 4.794 -15.501 1.00 89.12 819 PHE A C 1
ATOM 6026 O O . PHE A 1 819 ? 0.289 5.298 -14.471 1.00 89.12 819 PHE A O 1
ATOM 6033 N N . GLU A 1 820 ? 1.548 5.450 -16.319 1.00 89.62 820 GLU A N 1
ATOM 6034 C CA . GLU A 1 820 ? 2.094 6.767 -16.000 1.00 89.62 820 GLU A CA 1
ATOM 6035 C C . GLU A 1 820 ? 2.080 7.703 -17.211 1.00 89.62 820 GLU A C 1
ATOM 6037 O O . GLU A 1 820 ? 2.278 7.282 -18.353 1.00 89.62 820 GLU A O 1
ATOM 6042 N N . VAL A 1 821 ? 1.871 8.994 -16.958 1.00 91.88 821 VAL A N 1
ATOM 6043 C CA . VAL A 1 821 ? 2.022 10.064 -17.940 1.00 91.88 821 VAL A CA 1
ATOM 6044 C C . VAL A 1 821 ? 2.831 11.205 -17.340 1.00 91.88 821 VAL A C 1
ATOM 6046 O O . VAL A 1 821 ? 2.423 11.827 -16.357 1.00 91.88 821 VAL A O 1
ATOM 6049 N N . THR A 1 822 ? 3.953 11.524 -17.977 1.00 85.12 822 THR A N 1
ATOM 6050 C CA . THR A 1 822 ? 4.909 12.539 -17.524 1.00 85.12 822 THR A CA 1
ATOM 6051 C C . THR A 1 822 ? 5.156 13.597 -18.589 1.00 85.12 822 THR A C 1
ATOM 6053 O O . THR A 1 822 ? 5.009 13.360 -19.790 1.00 85.12 822 THR A O 1
ATOM 6056 N N . ALA A 1 823 ? 5.557 14.796 -18.168 1.00 79.12 823 ALA A N 1
ATOM 6057 C CA . ALA A 1 823 ? 6.027 15.812 -19.102 1.00 79.12 823 ALA A CA 1
ATOM 6058 C C . ALA A 1 823 ? 7.379 15.399 -19.713 1.00 79.12 823 ALA A C 1
ATOM 6060 O O . ALA A 1 823 ? 8.237 14.840 -19.036 1.00 79.12 823 ALA A O 1
ATOM 6061 N N . GLY A 1 824 ? 7.601 15.743 -20.982 1.00 78.38 824 GLY A N 1
ATOM 6062 C CA . GLY A 1 824 ? 8.838 15.458 -21.712 1.00 78.38 824 GLY A CA 1
ATOM 6063 C C . GLY A 1 824 ? 8.843 14.153 -22.514 1.00 78.38 824 GLY A C 1
ATOM 6064 O O . GLY A 1 824 ? 7.833 13.463 -22.598 1.00 78.38 824 GLY A O 1
ATOM 6065 N N . PRO A 1 825 ? 9.948 13.866 -23.227 1.00 76.56 825 PRO A N 1
ATOM 6066 C CA . PRO A 1 825 ? 10.073 12.667 -24.050 1.00 76.56 825 PRO A CA 1
ATOM 6067 C C . PRO A 1 825 ? 10.400 11.411 -23.224 1.00 76.56 825 PRO A C 1
ATOM 6069 O O . PRO A 1 825 ? 10.973 11.499 -22.146 1.00 76.56 825 PRO A O 1
ATOM 6072 N N . ALA A 1 826 ? 10.097 10.234 -23.776 1.00 65.50 826 ALA A N 1
ATOM 6073 C CA . ALA A 1 826 ? 10.292 8.938 -23.120 1.00 65.50 826 ALA A CA 1
ATOM 6074 C C . ALA A 1 826 ? 11.735 8.722 -22.624 1.00 65.50 826 ALA A C 1
ATOM 6076 O O . ALA A 1 826 ? 12.695 8.971 -23.359 1.00 65.50 826 ALA A O 1
ATOM 6077 N N . GLY A 1 827 ? 11.866 8.243 -21.379 1.00 50.78 827 GLY A N 1
ATOM 6078 C CA . GLY A 1 827 ? 13.132 8.005 -20.661 1.00 50.78 827 GLY A CA 1
ATOM 6079 C C . GLY A 1 827 ? 14.016 9.232 -20.460 1.00 50.78 827 GLY A C 1
ATOM 6080 O O . GLY A 1 827 ? 15.155 9.100 -20.018 1.00 50.78 827 GLY A O 1
ATOM 6081 N N . ILE A 1 828 ? 13.501 10.419 -20.770 1.00 45.66 828 ILE A N 1
ATOM 6082 C CA . ILE A 1 828 ? 13.891 11.628 -20.072 1.00 45.66 828 ILE A CA 1
ATOM 6083 C C . ILE A 1 828 ? 12.853 11.760 -18.969 1.00 45.66 828 ILE A C 1
ATOM 6085 O O . ILE A 1 828 ? 11.760 12.266 -19.209 1.00 45.66 828 ILE A O 1
ATOM 6089 N N . GLU A 1 829 ? 13.185 11.308 -17.759 1.00 36.97 829 GLU A N 1
ATOM 6090 C CA . GLU A 1 829 ? 12.570 11.957 -16.608 1.00 36.97 829 GLU A CA 1
ATOM 6091 C C . GLU A 1 829 ? 12.828 13.448 -16.815 1.00 36.97 829 GLU A C 1
ATOM 6093 O O . GLU A 1 829 ? 13.983 13.885 -16.919 1.00 36.97 829 GLU A O 1
ATOM 6098 N N . CYS A 1 830 ? 11.769 14.250 -16.938 1.00 33.91 830 CYS A N 1
ATOM 6099 C CA . CYS A 1 830 ? 11.928 15.618 -16.492 1.00 33.91 830 CYS A CA 1
ATOM 6100 C C . CYS A 1 830 ? 12.354 15.453 -15.044 1.00 33.91 830 CYS A C 1
ATOM 6102 O O . CYS A 1 830 ? 11.530 15.059 -14.225 1.00 33.91 830 CYS A O 1
ATOM 6104 N N . VAL A 1 831 ? 13.645 15.653 -14.763 1.00 31.77 831 VAL A N 1
ATOM 6105 C CA . VAL A 1 831 ? 14.107 15.813 -13.393 1.00 31.77 831 VAL A CA 1
ATOM 6106 C C . VAL A 1 831 ? 13.157 16.850 -12.843 1.00 31.77 831 VAL A C 1
ATOM 6108 O O . VAL A 1 831 ? 13.112 17.970 -13.362 1.00 31.77 831 VAL A O 1
ATOM 6111 N N . VAL A 1 832 ? 12.294 16.411 -11.934 1.00 28.47 832 VAL A N 1
ATOM 6112 C CA . VAL A 1 832 ? 11.350 17.277 -11.261 1.00 28.47 832 VAL A CA 1
ATOM 6113 C C . VAL A 1 832 ? 12.208 18.429 -10.779 1.00 28.47 832 VAL A C 1
ATOM 6115 O O . VAL A 1 832 ? 13.180 18.216 -10.050 1.00 28.47 832 VAL A O 1
ATOM 6118 N N . ASP A 1 833 ? 11.943 19.628 -11.294 1.00 28.31 833 ASP A N 1
ATOM 6119 C CA . ASP A 1 833 ? 12.508 20.811 -10.680 1.00 28.31 833 ASP A CA 1
ATOM 6120 C C . ASP A 1 833 ? 12.100 20.714 -9.211 1.00 28.31 833 ASP A C 1
ATOM 6122 O O . ASP A 1 833 ? 10.908 20.635 -8.901 1.00 28.31 833 ASP A O 1
ATOM 6126 N N . VAL A 1 834 ? 13.081 20.638 -8.312 1.00 31.09 834 VAL A N 1
ATOM 6127 C CA . VAL A 1 834 ? 12.828 20.550 -6.870 1.00 31.09 834 VAL A CA 1
ATOM 6128 C C . VAL A 1 834 ? 12.068 21.796 -6.370 1.00 31.09 834 VAL A C 1
ATOM 6130 O O . VAL A 1 834 ? 11.566 21.807 -5.247 1.00 31.09 834 VAL A O 1
ATOM 6133 N N . ASP A 1 835 ? 11.903 22.805 -7.238 1.00 29.19 835 ASP A N 1
ATOM 6134 C CA . ASP A 1 835 ? 11.059 23.979 -7.078 1.00 29.19 835 ASP A CA 1
ATOM 6135 C C . ASP A 1 835 ? 9.786 23.957 -7.972 1.00 29.19 835 ASP A C 1
ATOM 6137 O O . ASP A 1 835 ? 9.623 24.764 -8.885 1.00 29.19 835 ASP A O 1
ATOM 6141 N N . CYS A 1 836 ? 8.793 23.114 -7.653 1.00 26.56 836 CYS A N 1
ATOM 6142 C CA . CYS A 1 836 ? 7.386 23.339 -8.039 1.00 26.56 836 CYS A CA 1
ATOM 6143 C C . CYS A 1 836 ? 6.446 23.181 -6.835 1.00 26.56 836 CYS A C 1
ATOM 6145 O O . CYS A 1 836 ? 5.841 22.141 -6.596 1.00 26.56 836 CYS A O 1
ATOM 6147 N N . ASN A 1 837 ? 6.316 24.269 -6.073 1.00 30.88 837 ASN A N 1
ATOM 6148 C CA . ASN A 1 837 ? 5.197 24.503 -5.167 1.00 30.88 837 ASN A CA 1
ATOM 6149 C C . ASN A 1 837 ? 4.448 25.756 -5.642 1.00 30.88 837 ASN A C 1
ATOM 6151 O O . ASN A 1 837 ? 4.594 26.839 -5.064 1.00 30.88 837 ASN A O 1
ATOM 6155 N N . ASP A 1 838 ? 3.667 25.626 -6.715 1.00 26.33 838 ASP A N 1
ATOM 6156 C CA . ASP A 1 838 ? 2.616 26.581 -7.035 1.00 26.33 838 ASP A CA 1
ATOM 6157 C C . ASP A 1 838 ? 1.245 25.897 -7.138 1.00 26.33 838 ASP A C 1
ATOM 6159 O O . ASP A 1 838 ? 1.061 24.788 -7.622 1.00 26.33 838 ASP A O 1
ATOM 6163 N N . ALA A 1 839 ? 0.255 26.565 -6.555 1.00 26.62 839 ALA A N 1
ATOM 6164 C CA . ALA A 1 839 ? -1.133 26.152 -6.583 1.00 26.62 839 ALA A CA 1
ATOM 6165 C C . ALA A 1 839 ? -1.835 26.935 -7.696 1.00 26.62 839 ALA A C 1
ATOM 6167 O O . ALA A 1 839 ? -2.446 27.971 -7.415 1.00 26.62 839 ALA A O 1
ATOM 6168 N N . ASN A 1 840 ? -1.738 26.484 -8.950 1.00 26.20 840 ASN A N 1
ATOM 6169 C CA . ASN A 1 840 ? -2.696 26.876 -9.984 1.00 26.20 840 ASN A CA 1
ATOM 6170 C C . ASN A 1 840 ? -2.774 25.870 -11.146 1.00 26.20 840 ASN A C 1
ATOM 6172 O O . ASN A 1 840 ? -1.759 25.404 -11.644 1.00 26.20 840 ASN A O 1
ATOM 6176 N N . VAL A 1 841 ? -3.998 25.586 -11.597 1.00 27.92 841 VAL A N 1
ATOM 6177 C CA . VAL A 1 841 ? -4.318 24.613 -12.654 1.00 27.92 841 VAL A CA 1
ATOM 6178 C C . VAL A 1 841 ? -4.222 25.266 -14.048 1.00 27.92 841 VAL A C 1
ATOM 6180 O O . VAL A 1 841 ? -4.792 26.337 -14.268 1.00 27.92 841 VAL A O 1
ATOM 6183 N N . CYS A 1 842 ? -3.533 24.574 -14.961 1.00 25.77 842 CYS A N 1
ATOM 6184 C CA . CYS A 1 842 ? -3.523 24.656 -16.433 1.00 25.77 842 CYS A CA 1
ATOM 6185 C C . CYS A 1 842 ? -2.793 25.817 -17.170 1.00 25.77 842 CYS A C 1
ATOM 6187 O O . CYS A 1 842 ? -3.191 26.983 -17.156 1.00 25.77 842 CYS A O 1
ATOM 6189 N N . THR A 1 843 ? -1.840 25.382 -18.016 1.00 33.34 843 THR A N 1
ATOM 6190 C CA . THR A 1 843 ? -1.328 25.945 -19.293 1.00 33.34 843 THR A CA 1
ATOM 6191 C C . THR A 1 843 ? -0.262 27.060 -19.269 1.00 33.34 843 THR A C 1
ATOM 6193 O O . THR A 1 843 ? -0.556 28.244 -19.130 1.00 33.34 843 THR A O 1
ATOM 6196 N N . VAL A 1 844 ? 1.008 26.682 -19.482 1.00 31.58 844 VAL A N 1
ATOM 6197 C CA . VAL A 1 844 ? 1.857 26.940 -20.680 1.00 31.58 844 VAL A CA 1
ATOM 6198 C C . VAL A 1 844 ? 3.339 26.847 -20.265 1.00 31.58 844 VAL A C 1
ATOM 6200 O O . VAL A 1 844 ? 4.032 27.858 -20.209 1.00 31.58 844 VAL A O 1
ATOM 6203 N N . ASP A 1 845 ? 3.847 25.636 -20.036 1.00 32.78 845 ASP A N 1
ATOM 6204 C CA . ASP A 1 845 ? 5.283 25.348 -20.132 1.00 32.78 845 ASP A CA 1
ATOM 6205 C C . ASP A 1 845 ? 5.452 24.169 -21.085 1.00 32.78 845 ASP A C 1
ATOM 6207 O O . ASP A 1 845 ? 5.049 23.046 -20.790 1.00 32.78 845 ASP A O 1
ATOM 6211 N N . GLN A 1 846 ? 5.971 24.444 -22.288 1.00 33.47 846 GLN A N 1
ATOM 6212 C CA . GLN A 1 846 ? 6.202 23.412 -23.292 1.00 33.47 846 GLN A CA 1
ATOM 6213 C C . GLN A 1 846 ? 7.580 22.777 -23.075 1.00 33.47 846 GLN A C 1
ATOM 6215 O O . GLN A 1 846 ? 8.609 23.428 -23.256 1.00 33.47 846 GLN A O 1
ATOM 6220 N N . CYS A 1 847 ? 7.604 21.486 -22.737 1.00 38.03 847 CYS A N 1
ATOM 6221 C CA . CYS A 1 847 ? 8.819 20.681 -22.752 1.00 38.03 847 CYS A CA 1
ATOM 6222 C C . CYS A 1 847 ? 9.289 20.514 -24.202 1.00 38.03 847 CYS A C 1
ATOM 6224 O O . CYS A 1 847 ? 8.569 19.956 -25.041 1.00 38.03 847 CYS A O 1
ATOM 6226 N N . ASN A 1 848 ? 10.484 21.026 -24.503 1.00 34.44 848 ASN A N 1
ATOM 6227 C CA . ASN A 1 848 ? 11.059 20.976 -25.841 1.00 34.44 848 ASN A CA 1
ATOM 6228 C C . ASN A 1 848 ? 12.468 20.374 -25.776 1.00 34.44 848 ASN A C 1
ATOM 6230 O O . ASN A 1 848 ? 13.448 21.054 -25.479 1.00 34.44 848 ASN A O 1
ATOM 6234 N N . GLY A 1 849 ? 12.569 19.069 -26.040 1.00 31.62 849 GLY A N 1
ATOM 6235 C CA . GLY A 1 849 ? 13.852 18.360 -26.095 1.00 31.62 849 GLY A CA 1
ATOM 6236 C C . GLY A 1 849 ? 14.566 18.182 -24.748 1.00 31.62 849 GLY A C 1
ATOM 6237 O O . GLY A 1 849 ? 15.796 18.182 -24.737 1.00 31.62 849 GLY A O 1
ATOM 6238 N N . GLY A 1 850 ? 13.822 18.028 -23.644 1.00 32.03 850 GLY A N 1
ATOM 6239 C CA . GLY A 1 850 ? 14.379 17.753 -22.308 1.00 32.03 850 GLY A CA 1
ATOM 6240 C C . GLY A 1 850 ? 14.735 18.993 -21.477 1.00 32.03 850 GLY A C 1
ATOM 6241 O O . GLY A 1 850 ? 15.494 18.882 -20.522 1.00 32.03 850 GLY A O 1
ATOM 6242 N N . PHE A 1 851 ? 14.210 20.169 -21.838 1.00 33.50 851 PHE A N 1
ATOM 6243 C CA . PHE A 1 851 ? 14.341 21.418 -21.079 1.00 33.50 851 PHE A CA 1
ATOM 6244 C C . PHE A 1 851 ? 13.013 22.205 -21.126 1.00 33.50 851 PHE A C 1
ATOM 6246 O O . PHE A 1 851 ? 12.344 22.213 -22.166 1.00 33.50 851 PHE A O 1
ATOM 6253 N N . CYS A 1 852 ? 12.637 22.880 -20.032 1.00 34.38 852 CYS A N 1
ATOM 6254 C CA . CYS A 1 852 ? 11.471 23.777 -19.982 1.00 34.38 852 CYS A CA 1
ATOM 6255 C C . CYS A 1 852 ? 11.784 25.128 -20.655 1.00 34.38 852 CYS A C 1
ATOM 6257 O O . CYS A 1 852 ? 12.710 25.831 -20.245 1.00 34.38 852 CYS A O 1
ATOM 6259 N N . GLU A 1 853 ? 11.013 25.522 -21.676 1.00 36.88 853 GLU A N 1
ATOM 6260 C CA . GLU A 1 853 ? 11.108 26.846 -22.314 1.00 36.88 853 GLU A CA 1
ATOM 6261 C C . GLU A 1 853 ? 9.770 27.611 -22.233 1.00 36.88 853 GLU A C 1
ATOM 6263 O O . GLU A 1 853 ? 8.711 27.075 -22.557 1.00 36.88 853 GLU A O 1
ATOM 6268 N N . THR A 1 854 ? 9.814 28.907 -21.885 1.00 30.81 854 THR A N 1
ATOM 6269 C CA . THR A 1 854 ? 8.628 29.787 -21.834 1.00 30.81 854 THR A CA 1
ATOM 6270 C C . THR A 1 854 ? 8.313 30.413 -23.202 1.00 30.81 854 THR A C 1
ATOM 6272 O O . THR A 1 854 ? 9.179 30.995 -23.866 1.00 30.81 854 THR A O 1
ATOM 6275 N N . SER A 1 855 ? 7.048 30.331 -23.641 1.00 31.61 855 SER A N 1
ATOM 6276 C CA . SER A 1 855 ? 6.596 30.890 -24.924 1.00 31.61 855 SER A CA 1
ATOM 6277 C C . SER A 1 855 ? 6.430 32.421 -24.876 1.00 31.61 855 SER A C 1
ATOM 6279 O O . SER A 1 855 ? 5.899 33.018 -23.941 1.00 31.61 855 SER A O 1
ATOM 6281 N N . ALA A 1 856 ? 6.942 33.092 -25.908 1.00 39.28 856 ALA A N 1
ATOM 6282 C CA . ALA A 1 856 ? 7.070 34.542 -25.961 1.00 39.28 856 ALA A CA 1
ATOM 6283 C C . ALA A 1 856 ? 5.755 35.259 -26.336 1.00 39.28 856 ALA A C 1
ATOM 6285 O O . ALA A 1 856 ? 5.396 35.292 -27.516 1.00 39.28 856 ALA A O 1
ATOM 6286 N N . ASP A 1 857 ? 5.113 35.953 -25.384 1.00 30.33 857 ASP A N 1
ATOM 6287 C CA . ASP A 1 857 ? 4.173 37.045 -25.689 1.00 30.33 857 ASP A CA 1
ATOM 6288 C C . ASP A 1 857 ? 4.850 38.430 -25.639 1.00 30.33 857 ASP A C 1
ATOM 6290 O O . ASP A 1 857 ? 5.814 38.731 -24.938 1.00 30.33 857 ASP A O 1
ATOM 6294 N N . SER A 1 858 ? 4.339 39.294 -26.496 1.00 34.34 858 SER A N 1
ATOM 6295 C CA . SER A 1 858 ? 5.034 40.213 -27.364 1.00 34.34 858 SER A CA 1
ATOM 6296 C C . SER A 1 858 ? 4.633 41.649 -27.059 1.00 34.34 858 SER A C 1
ATOM 6298 O O . SER A 1 858 ? 4.233 42.396 -27.945 1.00 34.34 858 SER A O 1
ATOM 6300 N N . SER A 1 859 ? 4.754 42.103 -25.812 1.00 30.03 859 SER A N 1
ATOM 6301 C CA . SER A 1 859 ? 4.672 43.542 -25.546 1.00 30.03 859 SER A CA 1
ATOM 6302 C C . SER A 1 859 ? 5.288 43.951 -24.213 1.00 30.03 859 SER A C 1
ATOM 6304 O O . SER A 1 859 ? 4.619 43.981 -23.194 1.00 30.03 859 SER A O 1
ATOM 6306 N N . LEU A 1 860 ? 6.550 44.385 -24.237 1.00 26.45 860 LEU A N 1
ATOM 6307 C CA . LEU A 1 860 ? 6.966 45.736 -23.835 1.00 26.45 860 LEU A CA 1
ATOM 6308 C C . LEU A 1 860 ? 8.493 45.852 -23.879 1.00 26.45 860 LEU A C 1
ATOM 6310 O O . LEU A 1 860 ? 9.251 44.940 -23.582 1.00 26.45 860 LEU A O 1
ATOM 6314 N N . VAL A 1 861 ? 8.925 47.005 -24.367 1.00 32.12 861 VAL A N 1
ATOM 6315 C CA . VAL A 1 861 ? 10.275 47.293 -24.838 1.00 32.12 861 VAL A CA 1
ATOM 6316 C C . VAL A 1 861 ? 11.099 47.966 -23.739 1.00 32.12 861 VAL A C 1
ATOM 6318 O O . VAL A 1 861 ? 10.604 48.863 -23.062 1.00 32.12 861 VAL A O 1
ATOM 6321 N N . SER A 1 862 ? 12.387 47.600 -23.741 1.00 33.00 862 SER A N 1
ATOM 6322 C CA . SER A 1 862 ? 13.596 48.286 -23.250 1.00 33.00 862 SER A CA 1
ATOM 6323 C C . SER A 1 862 ? 13.934 48.239 -21.761 1.00 33.00 862 SER A C 1
ATOM 6325 O O . SER A 1 862 ? 13.326 48.966 -20.986 1.00 33.00 862 SER A O 1
ATOM 6327 N N . CYS A 1 863 ? 15.028 47.526 -21.453 1.00 26.09 863 CYS A N 1
ATOM 6328 C CA . CYS A 1 863 ? 16.295 48.063 -20.921 1.00 26.09 863 CYS A CA 1
ATOM 6329 C C . CYS A 1 863 ? 17.434 47.044 -21.186 1.00 26.09 863 CYS A C 1
ATOM 6331 O O . CYS A 1 863 ? 17.512 46.040 -20.502 1.00 26.09 863 CYS A O 1
ATOM 6333 N N . ASP A 1 864 ? 18.197 47.253 -22.272 1.00 29.36 864 ASP A N 1
ATOM 6334 C CA . ASP A 1 864 ? 19.681 47.142 -22.378 1.00 29.36 864 ASP A CA 1
ATOM 6335 C C . ASP A 1 864 ? 20.155 45.709 -22.728 1.00 29.36 864 ASP A C 1
ATOM 6337 O O . ASP A 1 864 ? 19.767 44.760 -22.075 1.00 29.36 864 ASP A O 1
ATOM 6341 N N . ALA A 1 865 ? 20.815 45.369 -23.843 1.00 35.94 865 ALA A N 1
ATOM 6342 C CA . ALA A 1 865 ? 21.776 45.993 -24.771 1.00 35.94 865 ALA A CA 1
ATOM 6343 C C . ALA A 1 865 ? 23.271 45.790 -24.453 1.00 35.94 865 ALA A C 1
ATOM 6345 O O . ALA A 1 865 ? 24.105 46.617 -24.824 1.00 35.94 865 ALA A O 1
ATOM 6346 N N . ASP A 1 866 ? 23.626 44.626 -23.915 1.00 31.69 866 ASP A N 1
ATOM 6347 C CA . ASP A 1 866 ? 25.013 44.169 -23.785 1.00 31.69 866 ASP A CA 1
ATOM 6348 C C . ASP A 1 866 ? 25.244 42.692 -24.143 1.00 31.69 866 ASP A C 1
ATOM 6350 O O . ASP A 1 866 ? 26.342 42.199 -23.940 1.00 31.69 866 ASP A O 1
ATOM 6354 N N . GLY A 1 867 ? 24.299 41.999 -24.784 1.00 34.38 867 GLY A N 1
ATOM 6355 C CA . GLY A 1 867 ? 24.587 40.741 -25.495 1.00 34.38 867 GLY A CA 1
ATOM 6356 C C . GLY A 1 867 ? 25.231 39.620 -24.663 1.00 34.38 867 GLY A C 1
ATOM 6357 O O . GLY A 1 867 ? 25.788 38.698 -25.254 1.00 34.38 867 GLY A O 1
ATOM 6358 N N . ASN A 1 868 ? 25.132 39.696 -23.337 1.00 29.91 868 ASN A N 1
ATOM 6359 C CA . ASN A 1 868 ? 25.450 38.642 -22.389 1.00 29.91 868 ASN A CA 1
ATOM 6360 C C . ASN A 1 868 ? 24.160 38.308 -21.637 1.00 29.91 868 ASN A C 1
ATOM 6362 O O . ASN A 1 868 ? 23.468 39.200 -21.153 1.00 29.91 868 ASN A O 1
ATOM 6366 N N . SER A 1 869 ? 23.820 37.028 -21.568 1.00 26.03 869 SER A N 1
ATOM 6367 C CA . SER A 1 869 ? 22.672 36.536 -20.815 1.00 26.03 869 SER A CA 1
ATOM 6368 C C . SER A 1 869 ? 22.957 36.636 -19.308 1.00 26.03 869 SER A C 1
ATOM 6370 O O . SER A 1 869 ? 24.003 36.174 -18.861 1.00 26.03 869 SER A O 1
ATOM 6372 N N . CYS A 1 870 ? 22.004 37.210 -18.565 1.00 24.83 870 CYS A N 1
ATOM 6373 C CA . CYS A 1 870 ? 21.834 37.173 -17.102 1.00 24.83 870 CYS A CA 1
ATOM 6374 C C . CYS A 1 870 ? 22.743 38.067 -16.224 1.00 24.83 870 CYS A C 1
ATOM 6376 O O . CYS A 1 870 ? 23.692 37.603 -15.603 1.00 24.83 870 CYS A O 1
ATOM 6378 N N . THR A 1 871 ? 22.340 39.332 -16.031 1.00 25.03 871 THR A N 1
ATOM 6379 C CA . THR A 1 871 ? 22.521 40.044 -14.746 1.00 25.03 871 THR A CA 1
ATOM 6380 C C . THR A 1 871 ? 21.234 40.781 -14.371 1.00 25.03 871 THR A C 1
ATOM 6382 O O . THR A 1 871 ? 20.752 41.610 -15.143 1.00 25.03 871 THR A O 1
ATOM 6385 N N . VAL A 1 872 ? 20.689 40.481 -13.189 1.00 29.39 872 VAL A N 1
ATOM 6386 C CA . VAL A 1 872 ? 19.558 41.179 -12.556 1.00 29.39 872 VAL A CA 1
ATOM 6387 C C . VAL A 1 872 ? 20.081 42.419 -11.824 1.00 29.39 872 VAL A C 1
ATOM 6389 O O . VAL A 1 872 ? 21.027 42.304 -11.052 1.00 29.39 872 VAL A O 1
ATOM 6392 N N . ASP A 1 873 ? 19.443 43.582 -12.004 1.00 28.22 873 ASP A N 1
ATOM 6393 C CA . ASP A 1 873 ? 19.530 44.685 -11.036 1.00 28.22 873 ASP A CA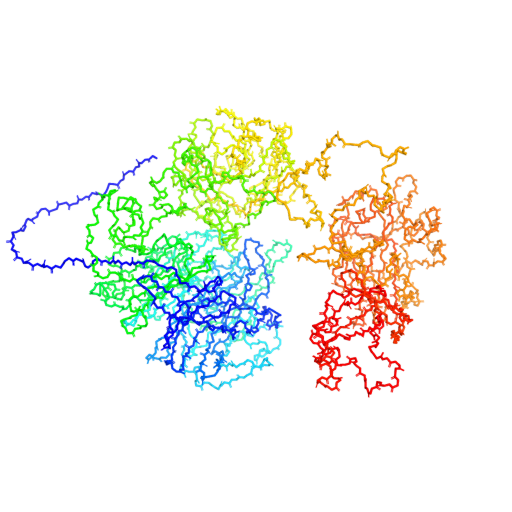 1
ATOM 6394 C C . ASP A 1 873 ? 18.179 45.423 -10.884 1.00 28.22 873 ASP A C 1
ATOM 6396 O O . ASP A 1 873 ? 17.520 45.790 -11.859 1.00 28.22 873 ASP A O 1
ATOM 6400 N N . SER A 1 874 ? 17.787 45.599 -9.613 1.00 36.06 874 SER A N 1
ATOM 6401 C CA . SER A 1 874 ? 16.568 46.228 -9.043 1.00 36.06 874 SER A CA 1
ATOM 6402 C C . SER A 1 874 ? 16.552 47.772 -9.220 1.00 36.06 874 SER A C 1
ATOM 6404 O O . SER A 1 874 ? 17.582 48.349 -9.540 1.00 36.06 874 SER A O 1
ATOM 6406 N N . CYS A 1 875 ? 15.530 48.616 -8.987 1.00 31.08 875 CYS A N 1
ATOM 6407 C CA . CYS A 1 875 ? 14.265 48.654 -8.228 1.00 31.08 875 CYS A CA 1
ATOM 6408 C C . CYS A 1 875 ? 13.551 50.006 -8.575 1.00 31.08 875 CYS A C 1
ATOM 6410 O O . CYS A 1 875 ? 14.176 50.857 -9.206 1.00 31.08 875 CYS A O 1
ATOM 6412 N N . ASP A 1 876 ? 12.347 50.300 -8.042 1.00 35.06 876 ASP A N 1
ATOM 6413 C CA . ASP A 1 876 ? 12.212 51.232 -6.890 1.00 35.06 876 ASP A CA 1
ATOM 6414 C C . ASP A 1 876 ? 10.792 51.758 -6.544 1.00 35.06 876 ASP A C 1
ATOM 6416 O O . ASP A 1 876 ? 9.924 52.068 -7.359 1.00 35.06 876 ASP A O 1
ATOM 6420 N N . GLY A 1 877 ? 10.557 51.865 -5.234 1.00 40.22 877 GLY A N 1
ATOM 6421 C CA . GLY A 1 877 ? 10.345 53.164 -4.591 1.00 40.22 877 GLY A CA 1
ATOM 6422 C C . GLY A 1 877 ? 9.086 53.991 -4.879 1.00 40.22 877 GLY A C 1
ATOM 6423 O O . GLY A 1 877 ? 8.994 55.046 -4.249 1.00 40.22 877 GLY A O 1
ATOM 6424 N N . LEU A 1 878 ? 8.140 53.529 -5.718 1.00 38.44 878 LEU A N 1
ATOM 6425 C CA . LEU A 1 878 ? 6.863 54.153 -6.171 1.00 38.44 878 LEU A CA 1
ATOM 6426 C C . LEU A 1 878 ? 6.893 54.601 -7.654 1.00 38.44 878 LEU A C 1
ATOM 6428 O O . LEU A 1 878 ? 6.660 55.758 -7.992 1.00 38.44 878 LEU A O 1
ATOM 6432 N N . GLY A 1 879 ? 7.055 53.698 -8.596 1.00 42.31 879 GLY A N 1
ATOM 6433 C CA . GLY A 1 879 ? 6.174 52.558 -8.613 1.00 42.31 879 GLY A CA 1
ATOM 6434 C C . GLY A 1 879 ? 6.215 51.858 -9.950 1.00 42.31 879 GLY A C 1
ATOM 6435 O O . GLY A 1 879 ? 5.707 52.383 -10.941 1.00 42.31 879 GLY A O 1
ATOM 6436 N N . GLN A 1 880 ? 6.667 50.615 -9.827 1.00 34.66 880 GLN A N 1
ATOM 6437 C CA . GLN A 1 880 ? 6.427 49.454 -10.675 1.00 34.66 880 GLN A CA 1
ATOM 6438 C C . GLN A 1 880 ? 7.577 49.136 -11.650 1.00 34.66 880 GLN A C 1
ATOM 6440 O O . GLN A 1 880 ? 8.029 50.011 -12.377 1.00 34.66 880 GLN A O 1
ATOM 6445 N N . CYS A 1 881 ? 8.083 47.896 -11.691 1.00 34.22 881 CYS A N 1
ATOM 6446 C CA . CYS A 1 881 ? 7.457 46.658 -11.193 1.00 34.22 881 CYS A CA 1
ATOM 6447 C C . CYS A 1 881 ? 7.891 46.191 -9.786 1.00 34.22 881 CYS A C 1
ATOM 6449 O O . CYS A 1 881 ? 9.065 46.034 -9.474 1.00 34.22 881 CYS A O 1
ATOM 6451 N N . VAL A 1 882 ? 6.851 45.985 -8.978 1.00 32.28 882 VAL A N 1
ATOM 6452 C CA . VAL A 1 882 ? 6.676 45.269 -7.699 1.00 32.28 882 VAL A CA 1
ATOM 6453 C C . VAL A 1 882 ? 5.156 45.005 -7.693 1.00 32.28 882 VAL A C 1
ATOM 6455 O O . VAL A 1 882 ? 4.418 45.920 -8.077 1.00 32.28 882 VAL A O 1
ATOM 6458 N N . THR A 1 883 ? 4.573 43.856 -7.362 1.00 37.56 883 THR A N 1
ATOM 6459 C CA . THR A 1 883 ? 4.964 42.596 -6.699 1.00 37.56 883 THR A CA 1
ATOM 6460 C C . THR A 1 883 ? 3.742 41.674 -6.814 1.00 37.56 883 THR A C 1
ATOM 6462 O O . THR A 1 883 ? 2.633 42.197 -6.828 1.00 37.56 883 THR A O 1
ATOM 6465 N N . ASP A 1 884 ? 3.935 40.362 -6.826 1.00 29.52 884 ASP A N 1
ATOM 6466 C CA . ASP A 1 884 ? 3.432 39.476 -5.764 1.00 29.52 884 ASP A CA 1
ATOM 6467 C C . ASP A 1 884 ? 4.377 38.278 -5.778 1.00 29.52 884 ASP A C 1
ATOM 6469 O O . ASP A 1 884 ? 4.191 37.297 -6.484 1.00 29.52 884 ASP A O 1
ATOM 6473 N N . GLY A 1 885 ? 5.523 38.494 -5.128 1.00 35.91 885 GLY A N 1
ATOM 6474 C CA . GLY A 1 885 ? 6.525 37.455 -4.976 1.00 35.91 885 GLY A CA 1
ATOM 6475 C C . GLY A 1 885 ? 6.027 36.370 -4.020 1.00 35.91 885 GLY A C 1
ATOM 6476 O O . GLY A 1 885 ? 5.084 36.620 -3.258 1.00 35.91 885 GLY A O 1
ATOM 6477 N N . PRO A 1 886 ? 6.702 35.211 -4.011 1.00 35.97 886 PRO A N 1
ATOM 6478 C CA . PRO A 1 886 ? 6.541 34.207 -2.970 1.00 35.97 886 PRO A CA 1
ATOM 6479 C C . PRO A 1 886 ? 6.646 34.876 -1.597 1.00 35.97 886 PRO A C 1
ATOM 6481 O O . PRO A 1 886 ? 7.245 35.955 -1.463 1.00 35.97 886 PRO A O 1
ATOM 6484 N N . LEU A 1 887 ? 6.139 34.229 -0.543 1.00 36.91 887 LEU A N 1
ATOM 6485 C CA . LEU A 1 887 ? 6.779 34.420 0.754 1.00 36.91 887 LEU A CA 1
ATOM 6486 C C . LEU A 1 887 ? 8.261 34.129 0.485 1.00 36.91 887 LEU A C 1
ATOM 6488 O O . LEU A 1 887 ? 8.610 32.987 0.221 1.00 36.91 887 LEU A O 1
ATOM 6492 N N . ALA A 1 888 ? 9.079 35.176 0.353 1.00 36.44 888 ALA A N 1
ATOM 6493 C CA . ALA A 1 888 ? 10.473 35.033 -0.015 1.00 36.44 888 ALA A CA 1
ATOM 6494 C C . ALA A 1 888 ? 11.123 34.321 1.160 1.00 36.44 888 ALA A C 1
ATOM 6496 O O . ALA A 1 888 ? 11.430 34.949 2.180 1.00 36.44 888 ALA A O 1
ATOM 6497 N N . CYS A 1 889 ? 11.226 33.004 1.039 1.00 37.06 889 CYS A N 1
ATOM 6498 C CA . CYS A 1 889 ? 11.997 32.196 1.944 1.00 37.06 889 CYS A CA 1
ATOM 6499 C C . CYS A 1 889 ? 13.420 32.761 1.896 1.00 37.06 889 CYS A C 1
ATOM 6501 O O . CYS A 1 889 ? 13.928 33.041 0.803 1.00 37.06 889 CYS A O 1
ATOM 6503 N N . PRO A 1 890 ? 14.020 33.101 3.050 1.00 34.84 890 PRO A N 1
ATOM 6504 C CA . PRO A 1 890 ? 15.393 33.580 3.088 1.00 34.84 890 PRO A CA 1
ATOM 6505 C C . PRO A 1 890 ? 16.314 32.598 2.346 1.00 34.84 890 PRO A C 1
ATOM 6507 O O . PRO A 1 890 ? 15.958 31.428 2.225 1.00 34.84 890 PRO A O 1
ATOM 6510 N N . PRO A 1 891 ? 17.499 33.038 1.887 1.00 32.91 891 PRO A N 1
ATOM 6511 C CA . PRO A 1 891 ? 18.513 32.123 1.367 1.00 32.91 891 PRO A CA 1
ATOM 6512 C C . PRO A 1 891 ? 18.658 30.899 2.283 1.00 32.91 891 PRO A C 1
ATOM 6514 O O . PRO A 1 891 ? 18.624 31.073 3.506 1.00 32.91 891 PRO A O 1
ATOM 6517 N N . PHE A 1 892 ? 18.804 29.716 1.677 1.00 36.88 892 PHE A N 1
ATOM 6518 C CA . PHE A 1 892 ? 18.836 28.400 2.331 1.00 36.88 892 PHE A CA 1
ATOM 6519 C C . PHE A 1 892 ? 17.480 27.861 2.811 1.00 36.88 892 PHE A C 1
ATOM 6521 O O . PHE A 1 892 ? 17.458 27.114 3.778 1.00 36.88 892 PHE A O 1
ATOM 6528 N N . GLN A 1 893 ? 16.351 28.235 2.181 1.00 38.88 893 GLN A N 1
ATOM 6529 C CA . GLN A 1 893 ? 15.016 27.649 2.416 1.00 38.88 893 GLN A CA 1
ATOM 6530 C C . GLN A 1 893 ? 14.158 27.533 1.140 1.00 38.88 893 GLN A C 1
ATOM 6532 O O . GLN A 1 893 ? 14.042 28.503 0.398 1.00 38.88 893 GLN A O 1
ATOM 6537 N N . THR A 1 894 ? 13.523 26.372 0.930 1.00 40.44 894 THR A N 1
ATOM 6538 C CA . THR A 1 894 ? 12.421 26.091 -0.019 1.00 40.44 894 THR A CA 1
ATOM 6539 C C . THR A 1 894 ? 11.061 26.105 0.702 1.00 40.44 894 THR A C 1
ATOM 6541 O O . THR A 1 894 ? 11.000 26.339 1.900 1.00 40.44 894 THR A O 1
ATOM 6544 N N . CYS A 1 895 ? 9.928 25.941 0.023 1.00 36.44 895 CYS A N 1
ATOM 6545 C CA . CYS A 1 895 ? 8.592 26.007 0.628 1.00 36.44 895 CYS A CA 1
ATOM 6546 C C . CYS A 1 895 ? 7.917 24.628 0.621 1.00 36.44 895 CYS A C 1
ATOM 6548 O O . CYS A 1 895 ? 7.554 24.146 -0.447 1.00 36.44 895 CYS A O 1
ATOM 6550 N N . MET A 1 896 ? 7.651 24.033 1.794 1.00 38.72 896 MET A N 1
ATOM 6551 C CA . MET A 1 896 ? 6.797 22.839 1.941 1.00 38.72 896 MET A CA 1
ATOM 6552 C C . MET A 1 896 ? 5.541 23.176 2.752 1.00 38.72 896 MET A C 1
ATOM 6554 O O . MET A 1 896 ? 5.606 23.834 3.790 1.00 38.72 896 MET A O 1
ATOM 6558 N N . VAL A 1 897 ? 4.375 22.725 2.272 1.00 36.47 897 VAL A N 1
ATOM 6559 C CA . VAL A 1 897 ? 3.047 22.901 2.908 1.00 36.47 897 VAL A CA 1
ATOM 6560 C C . VAL A 1 897 ? 2.734 24.364 3.298 1.00 36.47 897 VAL A C 1
ATOM 6562 O O . VAL A 1 897 ? 2.186 24.659 4.360 1.00 36.47 897 VAL A O 1
ATOM 6565 N N . GLY A 1 898 ? 3.090 25.321 2.432 1.00 41.91 898 GLY A N 1
ATOM 6566 C CA . GLY A 1 898 ? 2.776 26.745 2.621 1.00 41.91 898 GLY A CA 1
ATOM 6567 C C . GLY A 1 898 ? 3.641 27.486 3.654 1.00 41.91 898 GLY A C 1
ATOM 6568 O O . GLY A 1 898 ? 3.266 28.588 4.071 1.00 41.91 898 GLY A O 1
ATOM 6569 N N . ALA A 1 899 ? 4.785 26.920 4.061 1.00 36.94 899 ALA A N 1
ATOM 6570 C CA . ALA A 1 899 ? 5.791 27.555 4.914 1.00 36.94 899 ALA A CA 1
ATOM 6571 C C . ALA A 1 899 ? 7.217 27.330 4.370 1.00 36.94 899 ALA A C 1
ATOM 6573 O O . ALA A 1 899 ? 7.508 26.303 3.767 1.00 36.94 899 ALA A O 1
ATOM 6574 N N . CYS A 1 900 ? 8.117 28.288 4.604 1.00 42.28 900 CYS A N 1
ATOM 6575 C CA . CYS A 1 900 ? 9.530 28.176 4.235 1.00 42.28 900 CYS A CA 1
ATOM 6576 C C . CYS A 1 900 ? 10.274 27.184 5.148 1.00 42.28 900 CYS A C 1
ATOM 6578 O O . CYS A 1 900 ? 10.333 27.409 6.357 1.00 42.28 900 CYS A O 1
ATOM 6580 N N . VAL A 1 901 ? 10.858 26.134 4.573 1.00 42.00 901 VAL A N 1
ATOM 6581 C CA . VAL A 1 901 ? 11.713 25.105 5.186 1.00 42.00 901 VAL A CA 1
ATOM 6582 C C . VAL A 1 901 ? 13.064 25.000 4.452 1.00 42.00 901 VAL A C 1
ATOM 6584 O O . VAL A 1 901 ? 13.087 25.065 3.234 1.00 42.00 901 VAL A O 1
ATOM 6587 N N . PRO A 1 902 ? 14.207 24.853 5.141 1.00 41.03 902 PRO A N 1
ATOM 6588 C CA . PRO A 1 902 ? 15.537 24.749 4.525 1.00 41.03 902 PRO A CA 1
ATOM 6589 C C . PRO A 1 902 ? 15.691 23.733 3.376 1.00 41.03 902 PRO A C 1
ATOM 6591 O O . PRO A 1 902 ? 15.268 22.598 3.550 1.00 41.03 902 PRO A O 1
ATOM 6594 N N . ILE A 1 903 ? 16.316 24.109 2.243 1.00 47.53 903 ILE A N 1
ATOM 6595 C CA . ILE A 1 903 ? 17.012 23.131 1.370 1.00 47.53 903 ILE A CA 1
ATOM 6596 C C . ILE A 1 903 ? 18.396 22.966 2.002 1.00 47.53 903 ILE A C 1
ATOM 6598 O O . ILE A 1 903 ? 18.995 24.002 2.321 1.00 47.53 903 ILE A O 1
ATOM 6602 N N . PRO A 1 904 ? 18.929 21.751 2.190 1.00 50.00 904 PRO A N 1
ATOM 6603 C CA . PRO A 1 904 ? 20.350 21.608 2.448 1.00 50.00 904 PRO A CA 1
ATOM 6604 C C . PRO A 1 904 ? 21.073 22.028 1.157 1.00 50.00 904 PRO A C 1
ATOM 6606 O O . PRO A 1 904 ? 21.032 21.323 0.157 1.00 50.00 904 PRO A O 1
ATOM 6609 N N . ALA A 1 905 ? 21.597 23.251 1.107 1.00 55.69 905 ALA A N 1
ATOM 6610 C CA . ALA A 1 905 ? 22.498 23.655 0.026 1.00 55.69 905 ALA A CA 1
ATOM 6611 C C . ALA A 1 905 ? 23.790 22.823 0.127 1.00 55.69 905 ALA A C 1
ATOM 6613 O O . ALA A 1 905 ? 24.045 22.304 1.189 1.00 55.69 905 ALA A O 1
ATOM 6614 N N . ASP A 1 906 ? 24.568 22.638 -0.932 1.00 64.56 906 ASP A N 1
ATOM 6615 C CA . ASP A 1 906 ? 25.977 22.198 -0.857 1.00 64.56 906 ASP A CA 1
ATOM 6616 C C . ASP A 1 906 ? 26.726 23.243 -1.685 1.00 64.56 906 ASP A C 1
ATOM 6618 O O . ASP A 1 906 ? 26.920 23.113 -2.900 1.00 64.56 906 ASP A O 1
ATOM 6622 N N . ASP A 1 907 ? 26.958 24.397 -1.056 1.00 72.31 907 ASP A N 1
ATOM 6623 C CA . ASP A 1 907 ? 27.388 25.625 -1.731 1.00 72.31 907 ASP A CA 1
ATOM 6624 C C . ASP A 1 907 ? 28.790 25.486 -2.357 1.00 72.31 907 ASP A C 1
ATOM 6626 O O . ASP A 1 907 ? 29.174 26.286 -3.225 1.00 72.31 907 ASP A O 1
ATOM 6630 N N . ASP A 1 908 ? 29.567 24.489 -1.932 1.00 74.25 908 ASP A N 1
ATOM 6631 C CA . ASP A 1 908 ? 30.942 24.271 -2.364 1.00 74.25 908 ASP A CA 1
ATOM 6632 C C . ASP A 1 908 ? 31.181 22.961 -3.143 1.00 74.25 908 ASP A C 1
ATOM 6634 O O . ASP A 1 908 ? 32.267 22.780 -3.716 1.00 74.25 908 ASP A O 1
ATOM 6638 N N . ASN A 1 909 ? 30.115 22.176 -3.352 1.00 82.44 909 ASN A N 1
ATOM 6639 C CA . ASN A 1 909 ? 30.045 20.957 -4.165 1.00 82.44 909 ASN A CA 1
ATOM 6640 C C . ASN A 1 909 ? 31.060 19.901 -3.717 1.00 82.44 909 ASN A C 1
ATOM 6642 O O . ASN A 1 909 ? 31.732 19.261 -4.546 1.00 82.44 909 ASN A O 1
ATOM 6646 N N . ASP A 1 910 ? 31.194 19.735 -2.409 1.00 82.31 910 ASP A N 1
ATOM 6647 C CA . ASP A 1 910 ? 32.051 18.727 -1.811 1.00 82.31 910 ASP A CA 1
ATOM 6648 C C . ASP A 1 910 ? 31.298 17.447 -1.427 1.00 82.31 910 ASP A C 1
ATOM 6650 O O . ASP A 1 910 ? 31.933 16.457 -1.079 1.00 82.31 910 ASP A O 1
ATOM 6654 N N . GLY A 1 911 ? 29.977 17.400 -1.592 1.00 82.06 911 GLY A N 1
ATOM 6655 C CA . GLY A 1 911 ? 29.154 16.228 -1.315 1.00 82.06 911 GLY A CA 1
ATOM 6656 C C . GLY A 1 911 ? 28.666 16.107 0.129 1.00 82.06 911 GLY A C 1
ATOM 6657 O O . GLY A 1 911 ? 28.065 15.078 0.439 1.00 82.06 911 GLY A O 1
ATOM 6658 N N . ILE A 1 912 ? 28.903 17.102 0.992 1.00 81.81 912 ILE A N 1
ATOM 6659 C CA . ILE A 1 912 ? 28.220 17.256 2.279 1.00 81.81 912 ILE A CA 1
ATOM 6660 C C . ILE A 1 912 ? 27.235 18.422 2.170 1.00 81.81 912 ILE A C 1
ATOM 6662 O O . ILE A 1 912 ? 27.599 19.547 1.860 1.00 81.81 912 ILE A O 1
ATOM 6666 N N . ASP A 1 913 ? 25.979 18.166 2.508 1.00 78.19 913 ASP A N 1
ATOM 6667 C CA . ASP A 1 913 ? 24.969 19.211 2.621 1.00 78.19 913 ASP A CA 1
ATOM 6668 C C . ASP A 1 913 ? 25.368 20.281 3.665 1.00 78.19 913 ASP A C 1
ATOM 6670 O O . ASP A 1 913 ? 25.677 19.939 4.799 1.00 78.19 913 ASP A O 1
ATOM 6674 N N . ASP A 1 914 ? 25.225 21.572 3.368 1.00 67.38 914 ASP A N 1
ATOM 6675 C CA . ASP A 1 914 ? 25.432 22.775 4.194 1.00 67.38 914 ASP A CA 1
ATOM 6676 C C . ASP A 1 914 ? 24.848 22.667 5.618 1.00 67.38 914 ASP A C 1
ATOM 6678 O O . ASP A 1 914 ? 25.317 23.302 6.567 1.00 67.38 914 ASP A O 1
ATOM 6682 N N . ALA A 1 915 ? 23.769 21.898 5.791 1.00 55.53 915 ALA A N 1
ATOM 6683 C CA . ALA A 1 915 ? 23.178 21.646 7.104 1.00 55.53 915 ALA A CA 1
ATOM 6684 C C . ALA A 1 915 ? 24.065 20.738 7.981 1.00 55.53 915 ALA A C 1
ATOM 6686 O O . ALA A 1 915 ? 24.111 20.907 9.199 1.00 55.53 915 ALA A O 1
ATOM 6687 N N . GLY A 1 916 ? 24.776 19.796 7.362 1.00 63.91 916 GLY A N 1
ATOM 6688 C CA . GLY A 1 916 ? 25.763 18.911 7.977 1.00 63.91 916 GLY A CA 1
ATOM 6689 C C . GLY A 1 916 ? 27.216 19.349 7.765 1.00 63.91 916 GLY A C 1
ATOM 6690 O O . GLY A 1 916 ? 28.087 18.854 8.476 1.00 63.91 916 GLY A O 1
ATOM 6691 N N . ASP A 1 917 ? 27.488 20.278 6.846 1.00 75.56 917 ASP A N 1
ATOM 6692 C CA . ASP A 1 917 ? 28.836 20.692 6.465 1.00 75.56 917 ASP A CA 1
ATOM 6693 C C . ASP A 1 917 ? 29.519 21.493 7.592 1.00 75.56 917 ASP A C 1
ATOM 6695 O O . ASP A 1 917 ? 29.067 22.582 7.985 1.00 75.56 917 ASP A O 1
ATOM 6699 N N . PRO A 1 918 ? 30.639 20.993 8.145 1.00 74.56 918 PRO A N 1
ATOM 6700 C CA . PRO A 1 918 ? 31.377 21.722 9.161 1.00 74.56 918 PRO A CA 1
ATOM 6701 C C . PRO A 1 918 ? 32.067 22.988 8.635 1.00 74.56 918 PRO A C 1
ATOM 6703 O O . PRO A 1 918 ? 32.469 23.819 9.460 1.00 74.56 918 PRO A O 1
ATOM 6706 N N . CYS A 1 919 ? 32.254 23.126 7.319 1.00 77.44 919 CYS A N 1
ATOM 6707 C CA . CYS A 1 919 ? 33.109 24.110 6.668 1.00 77.44 919 CYS A CA 1
ATOM 6708 C C . CYS A 1 919 ? 32.527 24.773 5.415 1.00 77.44 919 CYS A C 1
ATOM 6710 O O . CYS A 1 919 ? 33.287 25.072 4.500 1.00 77.44 919 CYS A O 1
ATOM 6712 N N . LEU A 1 920 ? 31.262 25.180 5.484 1.00 71.62 920 LEU A N 1
ATOM 6713 C CA . LEU A 1 920 ? 30.554 25.973 4.471 1.00 71.62 920 LEU A CA 1
ATOM 6714 C C . LEU A 1 920 ? 31.439 26.846 3.569 1.00 71.62 920 LEU A C 1
ATOM 6716 O O . LEU A 1 920 ? 31.956 27.894 3.999 1.00 71.62 920 LEU A O 1
ATOM 6720 N N . GLY A 1 921 ? 31.552 26.468 2.296 1.00 75.12 921 GLY A N 1
ATOM 6721 C CA . GLY A 1 921 ? 32.253 27.257 1.283 1.00 75.12 921 GLY A CA 1
ATOM 6722 C C . GLY A 1 921 ? 33.735 26.907 1.099 1.00 75.12 921 GLY A C 1
ATOM 6723 O O . GLY A 1 921 ? 34.436 27.626 0.375 1.00 75.12 921 GLY A O 1
ATOM 6724 N N . ASP A 1 922 ? 34.240 25.885 1.788 1.00 84.44 922 ASP A N 1
ATOM 6725 C CA . ASP A 1 922 ? 35.579 25.323 1.637 1.00 84.44 922 ASP A CA 1
ATOM 6726 C C . ASP A 1 922 ? 35.485 23.837 1.249 1.00 84.44 922 ASP A C 1
ATOM 6728 O O . ASP A 1 922 ? 35.483 22.990 2.143 1.00 84.44 922 ASP A O 1
ATOM 6732 N N . PRO A 1 923 ? 35.597 23.496 -0.055 1.00 86.75 923 PRO A N 1
ATOM 6733 C CA . PRO A 1 923 ? 35.435 22.120 -0.537 1.00 86.75 923 PRO A CA 1
ATOM 6734 C C . PRO A 1 923 ? 36.481 21.118 -0.027 1.00 86.75 923 PRO A C 1
ATOM 6736 O O . PRO A 1 923 ? 36.520 19.968 -0.456 1.00 86.75 923 PRO A O 1
ATOM 6739 N N . ARG A 1 924 ? 37.452 21.563 0.782 1.00 92.12 924 ARG A N 1
ATOM 6740 C CA . ARG A 1 924 ? 38.443 20.710 1.455 1.00 92.12 924 ARG A CA 1
ATOM 6741 C C . ARG A 1 924 ? 38.272 20.704 2.971 1.00 92.12 924 ARG A C 1
ATOM 6743 O O . ARG A 1 924 ? 39.168 20.235 3.673 1.00 92.12 924 ARG A O 1
ATOM 6750 N N . ASN A 1 925 ? 37.185 21.247 3.503 1.00 89.88 925 ASN A N 1
ATOM 6751 C CA . ASN A 1 925 ? 36.849 21.214 4.921 1.00 89.88 925 ASN A CA 1
ATOM 6752 C C . ASN A 1 925 ? 37.970 21.657 5.876 1.00 89.88 925 ASN A C 1
ATOM 6754 O O . ASN A 1 925 ? 38.045 21.206 7.024 1.00 89.88 925 ASN A O 1
ATOM 6758 N N . LEU A 1 926 ? 38.884 22.546 5.458 1.00 86.62 926 LEU A N 1
ATOM 6759 C CA . LEU A 1 926 ? 40.118 22.813 6.215 1.00 86.62 926 LEU A CA 1
ATOM 6760 C C . LEU A 1 926 ? 39.851 23.484 7.567 1.00 86.62 926 LEU A C 1
ATOM 6762 O O . LEU A 1 926 ? 40.737 23.550 8.427 1.00 86.62 926 LEU A O 1
ATOM 6766 N N . CYS A 1 927 ? 38.638 23.995 7.764 1.00 79.12 927 CYS A N 1
ATOM 6767 C CA . CYS A 1 927 ? 38.187 24.561 9.021 1.00 79.12 927 CYS A CA 1
ATOM 6768 C C . CYS A 1 927 ? 37.954 23.499 10.122 1.00 79.12 927 CYS A C 1
ATOM 6770 O O . CYS A 1 927 ? 38.049 23.843 11.305 1.00 79.12 927 CYS A O 1
ATOM 6772 N N . PHE A 1 928 ? 37.731 22.225 9.759 1.00 82.56 928 PHE A N 1
ATOM 6773 C CA . PHE A 1 928 ? 37.392 21.136 10.684 1.00 82.56 928 PHE A CA 1
ATOM 6774 C C . PHE A 1 928 ? 38.551 20.821 11.638 1.00 82.56 928 PHE A C 1
ATOM 6776 O O . PHE A 1 928 ? 38.367 20.577 12.837 1.00 82.56 928 PHE A O 1
ATOM 6783 N N . GLY A 1 929 ? 39.787 20.910 11.135 1.00 82.25 929 GLY A N 1
ATOM 6784 C CA . GLY A 1 929 ? 40.972 20.810 11.971 1.00 82.25 929 GLY A CA 1
ATOM 6785 C C . GLY A 1 929 ? 42.265 20.517 11.223 1.00 82.25 929 GLY A C 1
ATOM 6786 O O . GLY A 1 929 ? 42.448 20.851 10.058 1.00 82.25 929 GLY A O 1
ATOM 6787 N N . SER A 1 930 ? 43.231 19.946 11.940 1.00 87.75 930 SER A N 1
ATOM 6788 C CA . SER A 1 930 ? 44.528 19.589 11.363 1.00 87.75 930 SER A CA 1
ATOM 6789 C C . SER A 1 930 ? 44.485 18.232 10.668 1.00 87.75 930 SER A C 1
ATOM 6791 O O . SER A 1 930 ? 43.741 17.353 11.090 1.00 87.75 930 SER A O 1
ATOM 6793 N N . VAL A 1 931 ? 45.372 18.026 9.693 1.00 93.19 931 VAL A N 1
ATOM 6794 C CA . VAL A 1 931 ? 45.565 16.722 9.041 1.00 93.19 931 VAL A CA 1
ATOM 6795 C C . VAL A 1 931 ? 45.897 15.636 10.071 1.00 93.19 931 VAL A C 1
ATOM 6797 O O . VAL A 1 931 ? 46.799 15.816 10.899 1.00 93.19 931 VAL A O 1
ATOM 6800 N N . ALA A 1 932 ? 45.185 14.514 9.994 1.00 93.44 932 ALA A N 1
ATOM 6801 C CA . ALA A 1 932 ? 45.389 13.339 10.829 1.00 93.44 932 ALA A CA 1
ATOM 6802 C C . ALA A 1 932 ? 46.786 12.724 10.620 1.00 93.44 932 ALA A C 1
ATOM 6804 O O . ALA A 1 932 ? 47.395 12.832 9.549 1.00 93.44 932 ALA A O 1
ATOM 6805 N N . ILE A 1 933 ? 47.322 12.092 11.667 1.00 93.44 933 ILE A N 1
ATOM 6806 C CA . ILE A 1 933 ? 48.629 11.426 11.639 1.00 93.44 933 ILE A CA 1
ATOM 6807 C C . ILE A 1 933 ? 48.414 9.930 11.809 1.00 93.44 933 ILE A C 1
ATOM 6809 O O . ILE A 1 933 ? 47.913 9.506 12.844 1.00 93.44 933 ILE A O 1
ATOM 6813 N N . ASP A 1 934 ? 48.883 9.149 10.844 1.00 94.75 934 ASP A N 1
ATOM 6814 C CA . ASP A 1 934 ? 48.880 7.693 10.927 1.00 94.75 934 ASP A CA 1
ATOM 6815 C C . ASP A 1 934 ? 49.847 7.218 12.030 1.00 94.75 934 ASP A C 1
ATOM 6817 O O . ASP A 1 934 ? 51.046 7.540 12.023 1.00 94.75 934 ASP A O 1
ATOM 6821 N N . GLY A 1 935 ? 49.331 6.466 13.001 1.00 89.69 935 GLY A N 1
ATOM 6822 C CA . GLY A 1 935 ? 50.053 6.000 14.186 1.00 89.69 935 GLY A CA 1
ATOM 6823 C C . GLY A 1 935 ? 51.220 5.066 13.864 1.00 89.69 935 GLY A C 1
ATOM 6824 O O . GLY A 1 935 ? 52.266 5.109 14.531 1.00 89.69 935 GLY A O 1
ATOM 6825 N N . THR A 1 936 ? 51.101 4.296 12.785 1.00 90.00 936 THR A N 1
ATOM 6826 C CA . THR A 1 936 ? 52.065 3.268 12.393 1.00 90.00 936 THR A CA 1
ATOM 6827 C C . THR A 1 936 ? 53.276 3.864 11.674 1.00 90.00 936 THR A C 1
ATOM 6829 O O . THR A 1 936 ? 54.427 3.493 11.943 1.00 90.00 936 THR A O 1
ATOM 6832 N N . THR A 1 937 ? 53.055 4.824 10.781 1.00 89.06 937 THR A N 1
ATOM 6833 C CA . THR A 1 937 ? 54.084 5.459 9.946 1.00 89.06 937 THR A CA 1
ATOM 6834 C C . THR A 1 937 ? 54.551 6.808 10.490 1.00 89.06 937 THR A C 1
ATOM 6836 O O . THR A 1 937 ? 55.640 7.268 10.124 1.00 89.06 937 THR A O 1
ATOM 6839 N N . SER A 1 938 ? 53.775 7.430 11.387 1.00 91.88 938 SER A N 1
ATOM 6840 C CA . SER A 1 938 ? 53.955 8.811 11.856 1.00 91.88 938 SER A CA 1
ATOM 6841 C C . SER A 1 938 ? 53.954 9.844 10.719 1.00 91.88 938 SER A C 1
ATOM 6843 O O . SER A 1 938 ? 54.658 10.859 10.798 1.00 91.88 938 SER A O 1
ATOM 6845 N N . GLN A 1 939 ? 53.223 9.564 9.638 1.00 90.75 939 GLN A N 1
ATOM 6846 C CA . GLN A 1 939 ? 53.063 10.446 8.482 1.00 90.75 939 GLN A CA 1
ATOM 6847 C C . GLN A 1 939 ? 51.684 11.111 8.493 1.00 90.75 939 GLN A C 1
ATOM 6849 O O . GLN A 1 939 ? 50.738 10.579 9.062 1.00 90.75 939 GLN A O 1
ATOM 6854 N N . ALA A 1 940 ? 51.588 12.294 7.885 1.00 92.25 940 ALA A N 1
ATOM 6855 C CA . ALA A 1 940 ? 50.316 12.991 7.731 1.00 92.25 940 ALA A CA 1
ATOM 6856 C C . ALA A 1 940 ? 49.491 12.352 6.607 1.00 92.25 940 ALA A C 1
ATOM 6858 O O . ALA A 1 940 ? 50.037 12.096 5.530 1.00 92.25 940 ALA A O 1
ATOM 6859 N N . ILE A 1 941 ? 48.194 12.148 6.838 1.00 94.69 941 ILE A N 1
ATOM 6860 C CA . ILE A 1 941 ? 47.255 11.560 5.873 1.00 94.69 941 ILE A CA 1
ATOM 6861 C C . ILE A 1 941 ? 46.727 12.664 4.937 1.00 94.69 941 ILE A C 1
ATOM 6863 O O . ILE A 1 941 ? 45.554 13.016 4.925 1.00 94.69 941 ILE A O 1
ATOM 6867 N N . ARG A 1 942 ? 47.658 13.268 4.191 1.00 95.44 942 ARG A N 1
ATOM 6868 C CA . ARG A 1 942 ? 47.411 14.147 3.039 1.00 95.44 942 ARG A CA 1
ATOM 6869 C C . ARG A 1 942 ? 48.269 13.621 1.900 1.00 95.44 942 ARG A C 1
ATOM 6871 O O . ARG A 1 942 ? 49.468 13.919 1.810 1.00 95.44 942 ARG A O 1
ATOM 6878 N N . ILE A 1 943 ? 47.676 12.741 1.106 1.00 93.62 943 ILE A N 1
ATOM 6879 C CA . ILE A 1 943 ? 48.400 11.821 0.235 1.00 93.62 943 ILE A CA 1
ATOM 6880 C C . ILE A 1 943 ? 47.938 11.890 -1.218 1.00 93.62 943 ILE A C 1
ATOM 6882 O O . ILE A 1 943 ? 46.797 12.235 -1.508 1.00 93.62 943 ILE A O 1
ATOM 6886 N N . ASN A 1 944 ? 48.832 11.530 -2.140 1.00 90.75 944 ASN A N 1
ATOM 6887 C CA . ASN A 1 944 ? 48.536 11.381 -3.561 1.00 90.75 944 ASN A CA 1
ATOM 6888 C C . ASN A 1 944 ? 49.084 10.062 -4.131 1.00 90.75 944 ASN A C 1
ATOM 6890 O O . ASN A 1 944 ? 50.104 9.539 -3.680 1.00 90.75 944 ASN A O 1
ATOM 6894 N N . SER A 1 945 ? 48.449 9.556 -5.185 1.00 82.44 945 SER A N 1
ATOM 6895 C CA . SER A 1 945 ? 48.757 8.257 -5.823 1.00 82.44 945 SER A CA 1
ATOM 6896 C C . SER A 1 945 ? 50.142 8.144 -6.504 1.00 82.44 945 SER A C 1
ATOM 6898 O O . SER A 1 945 ? 50.589 7.060 -6.879 1.00 82.44 945 SER A O 1
ATOM 6900 N N . SER A 1 946 ? 50.875 9.258 -6.628 1.00 67.31 946 SER A N 1
ATOM 6901 C CA . SER A 1 946 ? 52.342 9.324 -6.756 1.00 67.31 946 SER A CA 1
ATOM 6902 C C . SER A 1 946 ? 53.033 8.592 -7.936 1.00 67.31 946 SER A C 1
ATOM 6904 O O . SER A 1 946 ? 54.169 8.121 -7.788 1.00 67.31 946 SER A O 1
ATOM 6906 N N . VAL A 1 947 ? 52.461 8.577 -9.157 1.00 64.50 947 VAL A N 1
ATOM 6907 C CA . VAL A 1 947 ? 53.126 8.009 -10.364 1.00 64.50 947 VAL A CA 1
ATOM 6908 C C . VAL A 1 947 ? 52.970 8.851 -11.647 1.00 64.50 947 VAL A C 1
ATOM 6910 O O . VAL A 1 947 ? 51.889 9.297 -12.001 1.00 64.50 947 VAL A O 1
ATOM 6913 N N . GLY A 1 948 ? 54.067 8.986 -12.417 1.00 51.03 948 GLY A N 1
ATOM 6914 C CA . GLY A 1 948 ? 54.060 9.452 -13.817 1.00 51.03 948 GLY A CA 1
ATOM 6915 C C . GLY A 1 948 ? 54.356 10.936 -14.069 1.00 51.03 948 GLY A C 1
ATOM 6916 O O . GLY A 1 948 ? 54.824 11.648 -13.185 1.00 51.03 948 GLY A O 1
ATOM 6917 N N . ALA A 1 949 ? 54.236 11.361 -15.335 1.00 44.31 949 ALA A N 1
ATOM 6918 C CA . ALA A 1 949 ? 54.878 12.554 -15.910 1.00 44.31 949 ALA A CA 1
ATOM 6919 C C . ALA A 1 949 ? 54.248 13.901 -15.484 1.00 44.31 949 ALA A C 1
ATOM 6921 O O . ALA A 1 949 ? 53.742 14.638 -16.318 1.00 44.31 949 ALA A O 1
ATOM 6922 N N . GLY A 1 950 ? 54.368 14.222 -14.196 1.00 51.62 950 GLY A N 1
ATOM 6923 C CA . GLY A 1 950 ? 54.018 15.501 -13.560 1.00 51.62 950 GLY A CA 1
ATOM 6924 C C . GLY A 1 950 ? 54.748 15.680 -12.221 1.00 51.62 950 GLY A C 1
ATOM 6925 O O . GLY A 1 950 ? 55.220 16.769 -11.915 1.00 51.62 950 GLY A O 1
ATOM 6926 N N . GLY A 1 951 ? 55.018 14.577 -11.509 1.00 51.16 951 GLY A N 1
ATOM 6927 C CA . GLY A 1 951 ? 55.914 14.544 -10.352 1.00 51.16 951 GLY A CA 1
ATOM 6928 C C . GLY A 1 951 ? 55.676 13.320 -9.466 1.00 51.16 951 GLY A C 1
ATOM 6929 O O . GLY A 1 951 ? 54.693 13.258 -8.746 1.00 51.16 951 GLY A O 1
ATOM 6930 N N . SER A 1 952 ? 56.589 12.343 -9.474 1.00 56.53 952 SER A N 1
ATOM 6931 C CA . SER A 1 952 ? 56.560 11.256 -8.483 1.00 56.53 952 SER A CA 1
ATOM 6932 C C . SER A 1 952 ? 57.040 11.765 -7.121 1.00 56.53 952 SER A C 1
ATOM 6934 O O . SER A 1 952 ? 58.133 12.344 -7.052 1.00 56.53 952 SER A O 1
ATOM 6936 N N . GLY A 1 953 ? 56.311 11.460 -6.048 1.00 70.00 953 GLY A N 1
ATOM 6937 C CA . GLY A 1 953 ? 56.668 11.832 -4.680 1.00 70.00 953 GLY A CA 1
ATOM 6938 C C . GLY A 1 953 ? 56.043 13.152 -4.233 1.00 70.00 953 GLY A C 1
ATOM 6939 O O . GLY A 1 953 ? 55.102 13.642 -4.846 1.00 70.00 953 GLY A O 1
ATOM 6940 N N . THR A 1 954 ? 56.584 13.715 -3.150 1.00 85.56 954 THR A N 1
ATOM 6941 C CA . THR A 1 954 ? 55.997 14.859 -2.444 1.00 85.56 954 THR A CA 1
ATOM 6942 C C . THR A 1 954 ? 55.734 16.065 -3.349 1.00 85.56 954 THR A C 1
ATOM 6944 O O . THR A 1 954 ? 56.684 16.626 -3.905 1.00 85.56 954 THR A O 1
ATOM 6947 N N . GLN A 1 955 ? 54.471 16.485 -3.424 1.00 88.62 955 GLN A N 1
ATOM 6948 C CA . GLN A 1 955 ? 54.034 17.730 -4.051 1.00 88.62 955 GLN A CA 1
ATOM 6949 C C . GLN A 1 955 ? 53.767 18.799 -2.997 1.00 88.62 955 GLN A C 1
ATOM 6951 O O . GLN A 1 955 ? 53.489 18.505 -1.834 1.00 88.62 955 GLN A O 1
ATOM 6956 N N . VAL A 1 956 ? 53.897 20.054 -3.410 1.00 91.75 956 VAL A N 1
ATOM 6957 C CA . VAL A 1 956 ? 53.480 21.207 -2.616 1.00 91.75 956 VAL A CA 1
ATOM 6958 C C . VAL A 1 956 ? 52.540 21.997 -3.501 1.00 91.75 956 VAL A C 1
ATOM 6960 O O . VAL A 1 956 ? 52.979 22.456 -4.556 1.00 91.75 956 VAL A O 1
ATOM 6963 N N . ASP A 1 957 ? 51.276 22.090 -3.103 1.00 91.94 957 ASP A N 1
ATOM 6964 C CA . ASP A 1 957 ? 50.270 22.805 -3.883 1.00 91.94 957 ASP A CA 1
ATOM 6965 C C . ASP A 1 957 ? 50.471 24.331 -3.808 1.00 91.94 957 ASP A C 1
ATOM 6967 O O . ASP A 1 957 ? 51.359 24.852 -3.117 1.00 91.94 957 ASP A O 1
ATOM 6971 N N . CYS A 1 958 ? 49.645 25.060 -4.549 1.00 91.81 958 CYS A N 1
ATOM 6972 C CA . CYS A 1 958 ? 49.624 26.521 -4.602 1.00 91.81 958 CYS A CA 1
ATOM 6973 C C . CYS A 1 958 ? 49.456 27.206 -3.225 1.00 91.81 958 CYS A C 1
ATOM 6975 O O . CYS A 1 958 ? 49.952 28.326 -3.046 1.00 91.81 958 CYS A O 1
ATOM 6977 N N . ASN A 1 959 ? 48.836 26.542 -2.242 1.00 89.75 959 ASN A N 1
ATOM 6978 C CA . ASN A 1 959 ? 48.651 27.049 -0.878 1.00 89.75 959 ASN A CA 1
ATOM 6979 C C . ASN A 1 959 ? 49.842 26.754 0.040 1.00 89.75 959 ASN A C 1
ATOM 6981 O O . ASN A 1 959 ? 49.940 27.298 1.144 1.00 89.75 959 ASN A O 1
ATOM 6985 N N . GLY A 1 960 ? 50.797 25.950 -0.429 1.00 89.94 960 GLY A N 1
ATOM 6986 C CA . GLY A 1 960 ? 51.940 25.504 0.355 1.00 89.94 960 GLY A CA 1
ATOM 6987 C C . GLY A 1 960 ? 51.663 24.237 1.164 1.00 89.94 960 GLY A C 1
ATOM 6988 O O . GLY A 1 960 ? 52.520 23.842 1.965 1.00 89.94 960 GLY A O 1
ATOM 6989 N N . ASP A 1 961 ? 50.515 23.593 0.955 1.00 93.06 961 ASP A N 1
ATOM 6990 C CA . ASP A 1 961 ? 50.169 22.329 1.587 1.00 93.06 961 ASP A CA 1
ATOM 6991 C C . ASP A 1 961 ? 50.984 21.196 0.958 1.00 93.06 961 ASP A C 1
ATOM 6993 O O . ASP A 1 961 ? 51.166 21.106 -0.255 1.00 93.06 961 ASP A O 1
ATOM 6997 N N . THR A 1 962 ? 51.547 20.338 1.809 1.00 93.31 962 THR A N 1
ATOM 6998 C CA . THR A 1 962 ? 52.436 19.255 1.373 1.00 93.31 962 THR A CA 1
ATOM 6999 C C . THR A 1 962 ? 51.661 17.951 1.221 1.00 93.31 962 THR A C 1
ATOM 7001 O O . THR A 1 962 ? 51.172 17.423 2.214 1.00 93.31 962 THR A O 1
ATOM 7004 N N . TRP A 1 963 ? 51.629 17.412 0.005 1.00 92.88 963 TRP A N 1
ATOM 7005 C CA . TRP A 1 963 ? 51.005 16.138 -0.353 1.00 92.88 963 TRP A CA 1
ATOM 7006 C C . TRP A 1 963 ? 52.087 15.077 -0.516 1.00 92.88 963 TRP A C 1
ATOM 7008 O O . TRP A 1 963 ? 52.998 15.242 -1.331 1.00 92.88 963 TRP A O 1
ATOM 7018 N N . ILE A 1 964 ? 52.053 14.015 0.285 1.00 90.88 964 ILE A N 1
ATOM 7019 C CA . ILE A 1 964 ? 53.065 12.949 0.238 1.00 90.88 964 ILE A CA 1
ATOM 7020 C C . ILE A 1 964 ? 52.582 11.750 -0.579 1.00 90.88 964 ILE A C 1
ATOM 7022 O O . ILE A 1 964 ? 51.409 11.644 -0.905 1.00 90.88 964 ILE A O 1
ATOM 7026 N N . ALA A 1 965 ? 53.501 10.846 -0.922 1.00 89.19 965 ALA A N 1
ATOM 7027 C CA . ALA A 1 965 ? 53.119 9.621 -1.610 1.00 89.19 965 ALA A CA 1
ATOM 7028 C C . ALA A 1 965 ? 52.179 8.781 -0.745 1.00 89.19 965 ALA A C 1
ATOM 7030 O O . ALA A 1 965 ? 52.404 8.657 0.460 1.00 89.19 965 ALA A O 1
ATOM 7031 N N . ASP A 1 966 ? 51.166 8.208 -1.381 1.00 91.12 966 ASP A N 1
ATOM 7032 C CA . ASP A 1 966 ? 50.186 7.369 -0.723 1.00 91.12 966 ASP A CA 1
ATOM 7033 C C . ASP A 1 966 ? 50.777 6.107 -0.087 1.00 91.12 966 ASP A C 1
ATOM 7035 O O . ASP A 1 966 ? 51.799 5.547 -0.498 1.00 91.12 966 ASP A O 1
ATOM 7039 N N . PHE A 1 967 ? 50.127 5.698 0.995 1.00 91.81 967 PHE A N 1
ATOM 7040 C CA . PHE A 1 967 ? 50.439 4.540 1.821 1.00 91.81 967 PHE A CA 1
ATOM 7041 C C . PHE A 1 967 ? 49.124 4.020 2.422 1.00 91.81 967 PHE A C 1
ATOM 7043 O O . PHE A 1 967 ? 48.088 4.645 2.230 1.00 91.81 967 PHE A O 1
ATOM 7050 N N . GLY A 1 968 ? 49.154 2.877 3.109 1.00 90.44 968 GLY A N 1
ATOM 7051 C CA . GLY A 1 968 ? 47.959 2.303 3.749 1.00 90.44 968 GLY A CA 1
ATOM 7052 C C . GLY A 1 968 ? 47.070 1.465 2.824 1.00 90.44 968 GLY A C 1
ATOM 7053 O O . GLY A 1 968 ? 46.156 0.817 3.303 1.00 90.44 968 GLY A O 1
ATOM 7054 N N . PHE A 1 969 ? 47.351 1.402 1.519 1.00 93.50 969 PHE A N 1
ATOM 7055 C CA . PHE A 1 969 ? 46.554 0.596 0.587 1.00 93.50 969 PHE A CA 1
ATOM 7056 C C . PHE A 1 969 ? 46.946 -0.896 0.571 1.00 93.50 969 PHE A C 1
ATOM 7058 O O . PHE A 1 969 ? 48.130 -1.243 0.680 1.00 93.50 969 PHE A O 1
ATOM 7065 N N . ASN A 1 970 ? 45.970 -1.784 0.359 1.00 93.19 970 ASN A N 1
ATOM 7066 C CA . ASN A 1 970 ? 46.159 -3.240 0.260 1.00 93.19 970 ASN A CA 1
ATOM 7067 C C . ASN A 1 970 ? 46.595 -3.718 -1.151 1.00 93.19 970 ASN A C 1
ATOM 7069 O O . ASN A 1 970 ? 47.490 -4.563 -1.273 1.00 93.19 970 ASN A O 1
ATOM 7073 N N . THR A 1 971 ? 45.988 -3.168 -2.207 1.00 89.69 971 THR A N 1
ATOM 7074 C CA . THR A 1 971 ? 46.125 -3.539 -3.625 1.00 89.69 971 THR A CA 1
ATOM 7075 C C . THR A 1 971 ? 46.136 -2.284 -4.522 1.00 89.69 971 THR A C 1
ATOM 7077 O O . THR A 1 971 ? 46.409 -1.172 -4.065 1.00 89.69 971 THR A O 1
ATOM 7080 N N . GLY A 1 972 ? 45.922 -2.439 -5.826 1.00 87.38 972 GLY A N 1
ATOM 7081 C CA . GLY A 1 972 ? 45.760 -1.337 -6.763 1.00 87.38 972 GLY A CA 1
ATOM 7082 C C . GLY A 1 972 ? 47.008 -1.014 -7.585 1.00 87.38 972 GLY A C 1
ATOM 7083 O O . GLY A 1 972 ? 48.168 -1.106 -7.160 1.00 87.38 972 GLY A O 1
ATOM 7084 N N . ASN A 1 973 ? 46.742 -0.594 -8.812 1.00 88.75 973 ASN A N 1
ATOM 7085 C CA . ASN A 1 973 ? 47.695 -0.220 -9.835 1.00 88.75 973 ASN A CA 1
ATOM 7086 C C . ASN A 1 973 ? 47.808 1.302 -9.916 1.00 88.75 973 ASN A C 1
ATOM 7088 O O . ASN A 1 973 ? 46.836 2.031 -9.754 1.00 88.75 973 ASN A O 1
ATOM 7092 N N . ALA A 1 974 ? 49.003 1.799 -10.224 1.00 86.69 974 ALA A N 1
ATOM 7093 C CA . ALA A 1 974 ? 49.223 3.230 -10.369 1.00 86.69 974 ALA A CA 1
ATOM 7094 C C . ALA A 1 974 ? 49.403 3.628 -11.837 1.00 86.69 974 ALA A C 1
ATOM 7096 O O . ALA A 1 974 ? 50.112 2.969 -12.608 1.00 86.69 974 ALA A O 1
ATOM 7097 N N . SER A 1 975 ? 48.752 4.720 -12.213 1.00 86.56 975 SER A N 1
ATOM 7098 C CA . SER A 1 975 ? 48.588 5.185 -13.586 1.00 86.56 975 SER A CA 1
ATOM 7099 C C . SER A 1 975 ? 48.788 6.696 -13.654 1.00 86.56 975 SER A C 1
ATOM 7101 O O . SER A 1 975 ? 48.606 7.419 -12.677 1.00 86.56 975 SER A O 1
ATOM 7103 N N . SER A 1 976 ? 49.220 7.171 -14.819 1.00 85.06 976 SER A N 1
ATOM 7104 C CA . SER A 1 976 ? 49.303 8.598 -15.109 1.00 85.06 976 SER A CA 1
ATOM 7105 C C . SER A 1 976 ? 48.279 8.959 -16.157 1.00 85.06 976 SER A C 1
ATOM 7107 O O . SER A 1 976 ? 48.092 8.187 -17.103 1.00 85.06 976 SER A O 1
ATOM 7109 N N . CYS A 1 977 ? 47.736 10.165 -16.045 1.00 85.31 977 CYS A N 1
ATOM 7110 C CA . CYS A 1 977 ? 46.765 10.704 -16.974 1.00 85.31 977 CYS A CA 1
ATOM 7111 C C . CYS A 1 977 ? 47.168 10.462 -18.437 1.00 85.31 977 CYS A C 1
ATOM 7113 O O . CYS A 1 977 ? 48.318 10.686 -18.841 1.00 85.31 977 CYS A O 1
ATOM 7115 N N . ASN A 1 978 ? 46.205 10.000 -19.235 1.00 87.12 978 ASN A N 1
ATOM 7116 C CA . ASN A 1 978 ? 46.397 9.722 -20.656 1.00 87.12 978 ASN A CA 1
ATOM 7117 C C . ASN A 1 978 ? 45.443 10.511 -21.570 1.00 87.12 978 ASN A C 1
ATOM 7119 O O . ASN A 1 978 ? 45.399 10.232 -22.772 1.00 87.12 978 ASN A O 1
ATOM 7123 N N . LEU A 1 979 ? 44.735 11.511 -21.028 1.00 84.62 979 LEU A N 1
ATOM 7124 C CA . LEU A 1 979 ? 43.889 12.432 -21.789 1.00 84.62 979 LEU A CA 1
ATOM 7125 C C . LEU A 1 979 ? 44.669 13.200 -22.870 1.00 84.62 979 LEU A C 1
ATOM 7127 O O . LEU A 1 979 ? 45.879 13.444 -22.789 1.00 84.62 979 LEU A O 1
ATOM 7131 N N . ALA A 1 980 ? 43.949 13.606 -23.918 1.00 76.00 980 ALA A N 1
ATOM 7132 C CA . ALA A 1 980 ? 44.514 14.373 -25.022 1.00 76.00 980 ALA A CA 1
ATOM 7133 C C . ALA A 1 980 ? 45.034 15.756 -24.566 1.00 76.00 980 ALA A C 1
ATOM 7135 O O . ALA A 1 980 ? 44.621 16.302 -23.551 1.00 76.00 980 ALA A O 1
ATOM 7136 N N . ASN A 1 981 ? 45.932 16.356 -25.356 1.00 70.19 981 ASN A N 1
ATOM 7137 C CA . ASN A 1 981 ? 46.449 17.723 -25.163 1.00 70.19 981 ASN A CA 1
ATOM 7138 C C . ASN A 1 981 ? 47.285 17.988 -23.894 1.00 70.19 981 ASN A C 1
ATOM 7140 O O . ASN A 1 981 ? 47.529 19.146 -23.572 1.00 70.19 981 ASN A O 1
ATOM 7144 N N . GLY A 1 982 ? 47.819 16.950 -23.245 1.00 65.62 982 GLY A N 1
ATOM 7145 C CA . GLY A 1 982 ? 48.751 17.117 -22.125 1.00 65.62 982 GLY A CA 1
ATOM 7146 C C . GLY A 1 982 ? 48.087 17.178 -20.752 1.00 65.62 982 GLY A C 1
ATOM 7147 O O . GLY A 1 982 ? 48.695 17.732 -19.846 1.00 65.62 982 GLY A O 1
ATOM 7148 N N . CYS A 1 983 ? 46.892 16.590 -20.609 1.00 76.94 983 CYS A N 1
ATOM 7149 C CA . CYS A 1 983 ? 46.200 16.406 -19.329 1.00 76.94 983 CYS A CA 1
ATOM 7150 C C . CYS A 1 983 ? 45.937 17.689 -18.518 1.00 76.94 983 CYS A C 1
ATOM 7152 O O . CYS A 1 983 ? 46.284 17.731 -17.339 1.00 76.94 983 CYS A O 1
ATOM 7154 N N . PRO A 1 984 ? 45.344 18.741 -19.113 1.00 78.44 984 PRO A N 1
ATOM 7155 C CA . PRO A 1 984 ? 44.917 19.895 -18.326 1.00 78.44 984 PRO A CA 1
ATOM 7156 C C . PRO A 1 984 ? 43.859 19.466 -17.299 1.00 78.44 984 PRO A C 1
ATOM 7158 O O . PRO A 1 984 ? 42.960 18.704 -17.654 1.00 78.44 984 PRO A O 1
ATOM 7161 N N . ILE A 1 985 ? 43.982 19.954 -16.061 1.00 89.38 985 ILE A N 1
ATOM 7162 C CA . ILE A 1 985 ? 42.985 19.768 -15.001 1.00 89.38 985 ILE A CA 1
ATOM 7163 C C . ILE A 1 985 ? 42.311 21.119 -14.743 1.00 89.38 985 ILE A C 1
ATOM 7165 O O . ILE A 1 985 ? 42.985 22.078 -14.373 1.00 89.38 985 ILE A O 1
ATOM 7169 N N . ALA A 1 986 ? 41.009 21.207 -15.007 1.00 88.88 986 ALA A N 1
ATOM 7170 C CA . ALA A 1 986 ? 40.179 22.376 -14.720 1.00 88.88 986 ALA A CA 1
ATOM 7171 C C . ALA A 1 986 ? 39.659 22.354 -13.269 1.00 88.88 986 ALA A C 1
ATOM 7173 O O . ALA A 1 986 ? 39.753 21.328 -12.596 1.00 88.88 986 ALA A O 1
ATOM 7174 N N . ASN A 1 987 ? 39.072 23.468 -12.819 1.00 90.06 987 ASN A N 1
ATOM 7175 C CA . ASN A 1 987 ? 38.449 23.634 -11.497 1.00 90.06 987 ASN A CA 1
ATOM 7176 C C . ASN A 1 987 ? 39.431 23.543 -10.310 1.00 90.06 987 ASN A C 1
ATOM 7178 O O . ASN A 1 987 ? 39.046 23.171 -9.205 1.00 90.06 987 ASN A O 1
ATOM 7182 N N . LEU A 1 988 ? 40.712 23.889 -10.494 1.00 91.31 988 LEU A N 1
ATOM 7183 C CA . LEU A 1 988 ? 41.647 23.913 -9.362 1.00 91.31 988 LEU A CA 1
ATOM 7184 C C . LEU A 1 988 ? 41.425 25.146 -8.487 1.00 91.31 988 LEU A C 1
ATOM 7186 O O . LEU A 1 988 ? 41.573 25.052 -7.272 1.00 91.31 988 LEU A O 1
ATOM 7190 N N . ASP A 1 989 ? 41.038 26.276 -9.083 1.00 89.25 989 ASP A N 1
ATOM 7191 C CA . ASP A 1 989 ? 40.735 27.502 -8.336 1.00 89.25 989 ASP A CA 1
ATOM 7192 C C . ASP A 1 989 ? 39.532 27.358 -7.387 1.00 89.25 989 ASP A C 1
ATOM 7194 O O . ASP A 1 989 ? 39.499 28.032 -6.358 1.00 89.25 989 ASP A O 1
ATOM 7198 N N . SER A 1 990 ? 38.560 26.493 -7.700 1.00 83.94 990 SER A N 1
ATOM 7199 C CA . SER A 1 990 ? 37.403 26.253 -6.827 1.00 83.94 990 SER A CA 1
ATOM 7200 C C . SER A 1 990 ? 37.749 25.374 -5.626 1.00 83.94 990 SER A C 1
ATOM 7202 O O . SER A 1 990 ? 37.225 25.617 -4.554 1.00 83.94 990 SER A O 1
ATOM 7204 N N . ILE A 1 991 ? 38.676 24.421 -5.770 1.00 90.75 991 ILE A N 1
ATOM 7205 C CA . ILE A 1 991 ? 39.022 23.452 -4.710 1.00 90.75 991 ILE A CA 1
ATOM 7206 C C . ILE A 1 991 ? 40.211 23.917 -3.861 1.00 90.75 991 ILE A C 1
ATOM 7208 O O . ILE A 1 991 ? 40.240 23.772 -2.643 1.00 90.75 991 ILE A O 1
ATOM 7212 N N . PHE A 1 992 ? 41.240 24.467 -4.506 1.00 90.12 992 PHE A N 1
ATOM 7213 C CA . PHE A 1 992 ? 42.460 24.924 -3.840 1.00 90.12 992 PHE A CA 1
ATOM 7214 C C . PHE A 1 992 ? 42.475 26.448 -3.657 1.00 90.12 992 PHE A C 1
ATOM 7216 O O . PHE A 1 992 ? 43.371 26.981 -3.011 1.00 90.12 992 PHE A O 1
ATOM 7223 N N . GLY A 1 993 ? 41.487 27.175 -4.170 1.00 84.88 993 GLY A N 1
ATOM 7224 C CA . GLY A 1 993 ? 41.411 28.624 -4.045 1.00 84.88 993 GLY A CA 1
ATOM 7225 C C . GLY A 1 993 ? 42.122 29.386 -5.173 1.00 84.88 993 GLY A C 1
ATOM 7226 O O . GLY A 1 993 ? 42.781 28.816 -6.039 1.00 84.88 993 GLY A O 1
ATOM 7227 N N . PRO A 1 994 ? 41.990 30.720 -5.193 1.00 83.94 994 PRO A N 1
ATOM 7228 C CA . PRO A 1 994 ? 42.309 31.529 -6.364 1.00 83.94 994 PRO A CA 1
ATOM 7229 C C . PRO A 1 994 ? 43.806 31.552 -6.710 1.00 83.94 994 PRO A C 1
ATOM 7231 O O . PRO A 1 994 ? 44.640 31.981 -5.904 1.00 83.94 994 PRO A O 1
ATOM 7234 N N . GLY A 1 995 ? 44.132 31.240 -7.968 1.00 83.38 995 GLY A N 1
ATOM 7235 C CA . GLY A 1 995 ? 45.492 31.268 -8.515 1.00 83.38 995 GLY A CA 1
ATOM 7236 C C . GLY A 1 995 ? 46.199 29.909 -8.569 1.00 83.38 995 GLY A C 1
ATOM 7237 O O . GLY A 1 995 ? 47.414 29.881 -8.784 1.00 83.38 995 GLY A O 1
ATOM 7238 N N . CYS A 1 996 ? 45.456 28.823 -8.377 1.00 89.94 996 CYS A N 1
ATOM 7239 C CA . CYS A 1 996 ? 45.891 27.434 -8.465 1.00 89.94 996 CYS A CA 1
ATOM 7240 C C . CYS A 1 996 ? 45.695 26.840 -9.871 1.00 89.94 996 CYS A C 1
ATOM 7242 O O . CYS A 1 996 ? 46.434 25.932 -10.256 1.00 89.94 996 CYS A O 1
ATOM 7244 N N . ASP A 1 997 ? 44.785 27.389 -10.680 1.00 88.19 997 ASP A N 1
ATOM 7245 C CA . ASP A 1 997 ? 44.636 27.043 -12.095 1.00 88.19 997 ASP A CA 1
ATOM 7246 C C . ASP A 1 997 ? 45.949 27.295 -12.863 1.00 88.19 997 ASP A C 1
ATOM 7248 O O . ASP A 1 997 ? 46.475 28.415 -12.938 1.00 88.19 997 ASP A O 1
ATOM 7252 N N . GLY A 1 998 ? 46.490 26.238 -13.474 1.00 82.31 998 GLY A N 1
ATOM 7253 C CA . GLY A 1 998 ? 47.769 26.278 -14.186 1.00 82.31 998 GLY A CA 1
ATOM 7254 C C . GLY A 1 998 ? 49.013 26.146 -13.297 1.00 82.31 998 GLY A C 1
ATOM 7255 O O . GLY A 1 998 ? 50.134 26.271 -13.812 1.00 82.31 998 GLY A O 1
ATOM 7256 N N . ASP A 1 999 ? 48.863 25.904 -11.987 1.00 89.38 999 ASP A N 1
ATOM 7257 C CA . ASP A 1 999 ? 49.980 25.515 -11.126 1.00 89.38 999 ASP A CA 1
ATOM 7258 C C . ASP A 1 999 ? 50.346 24.042 -11.348 1.00 89.38 999 ASP A C 1
ATOM 7260 O O . ASP A 1 999 ? 49.637 23.115 -10.968 1.00 89.38 999 ASP A O 1
ATOM 7264 N N . THR A 1 1000 ? 51.521 23.821 -11.935 1.00 86.94 1000 THR A N 1
ATOM 7265 C CA . THR A 1 1000 ? 51.957 22.481 -12.352 1.00 86.94 1000 THR A CA 1
ATOM 7266 C C . THR A 1 1000 ? 52.151 21.492 -11.199 1.00 86.94 1000 THR A C 1
ATOM 7268 O O . THR A 1 1000 ? 52.167 20.291 -11.448 1.00 86.94 1000 THR A O 1
ATOM 7271 N N . ALA A 1 1001 ? 52.364 21.967 -9.965 1.00 86.25 1001 ALA A N 1
ATOM 7272 C CA . ALA A 1 1001 ? 52.527 21.086 -8.807 1.00 86.25 1001 ALA A CA 1
ATOM 7273 C C . ALA A 1 1001 ? 51.165 20.631 -8.261 1.00 86.25 1001 ALA A C 1
ATOM 7275 O O . ALA A 1 1001 ? 51.017 19.467 -7.897 1.00 86.25 1001 ALA A O 1
ATOM 7276 N N . THR A 1 1002 ? 50.173 21.522 -8.281 1.00 90.38 1002 THR A N 1
ATOM 7277 C CA . THR A 1 1002 ? 48.778 21.232 -7.929 1.00 90.38 1002 THR A CA 1
ATOM 7278 C C . THR A 1 1002 ? 48.129 20.325 -8.980 1.00 90.38 1002 THR A C 1
ATOM 7280 O O . THR A 1 1002 ? 47.589 19.277 -8.636 1.00 90.38 1002 THR A O 1
ATOM 7283 N N . GLU A 1 1003 ? 48.298 20.627 -10.274 1.00 89.06 1003 GLU A N 1
ATOM 7284 C CA . GLU A 1 1003 ? 47.853 19.751 -11.373 1.00 89.06 1003 GLU A CA 1
ATOM 7285 C C . GLU A 1 1003 ? 48.440 18.334 -11.257 1.00 89.06 1003 GLU A C 1
ATOM 7287 O O . GLU A 1 1003 ? 47.752 17.345 -11.511 1.00 89.06 1003 GLU A O 1
ATOM 7292 N N . ALA A 1 1004 ? 49.703 18.210 -10.829 1.00 86.69 1004 ALA A N 1
ATOM 7293 C CA . ALA A 1 1004 ? 50.369 16.918 -10.692 1.00 86.69 1004 ALA A CA 1
ATOM 7294 C C . ALA A 1 1004 ? 49.726 16.001 -9.635 1.00 86.69 1004 ALA A C 1
ATOM 7296 O O . ALA A 1 1004 ? 49.900 14.787 -9.732 1.00 86.69 1004 ALA A O 1
ATOM 7297 N N . ILE A 1 1005 ? 48.990 16.544 -8.656 1.00 88.50 1005 ILE A N 1
ATOM 7298 C CA . ILE A 1 1005 ? 48.250 15.752 -7.657 1.00 88.50 1005 ILE A CA 1
ATOM 7299 C C . ILE A 1 1005 ? 47.100 14.992 -8.330 1.00 88.50 1005 ILE A C 1
ATOM 7301 O O . ILE A 1 1005 ? 46.894 13.817 -8.037 1.00 88.50 1005 ILE A O 1
ATOM 7305 N N . LEU A 1 1006 ? 46.405 15.632 -9.276 1.00 90.88 1006 LEU A N 1
ATOM 7306 C CA . LEU A 1 1006 ? 45.225 15.079 -9.951 1.00 90.88 1006 LEU A CA 1
ATOM 7307 C C . LEU A 1 1006 ? 45.536 14.383 -11.286 1.00 90.88 1006 LEU A C 1
ATOM 7309 O O . LEU A 1 1006 ? 44.713 13.649 -11.826 1.00 90.88 1006 LEU A O 1
ATOM 7313 N N . GLN A 1 1007 ? 46.757 14.528 -11.800 1.00 89.19 1007 GLN A N 1
ATOM 7314 C CA . GLN A 1 1007 ? 47.222 13.833 -13.006 1.00 89.19 1007 GLN A CA 1
ATOM 7315 C C . GLN A 1 1007 ? 47.717 12.397 -12.758 1.00 89.19 1007 GLN A C 1
ATOM 7317 O O . GLN A 1 1007 ? 48.069 11.707 -13.721 1.00 89.19 1007 GLN A O 1
ATOM 7322 N N . SER A 1 1008 ? 47.765 11.931 -11.510 1.00 84.44 1008 SER A N 1
ATOM 7323 C CA . SER A 1 1008 ? 48.107 10.549 -11.154 1.00 84.44 1008 SER A CA 1
ATOM 7324 C C . SER A 1 1008 ? 46.948 9.871 -10.446 1.00 84.44 1008 SER A C 1
ATOM 7326 O O . SER A 1 1008 ? 46.256 10.516 -9.666 1.00 84.44 1008 SER A O 1
ATOM 7328 N N . GLU A 1 1009 ? 46.764 8.571 -10.668 1.00 89.69 1009 GLU A N 1
ATOM 7329 C CA . GLU A 1 1009 ? 45.712 7.797 -10.006 1.00 89.69 1009 GLU A CA 1
ATOM 7330 C C . GLU A 1 1009 ? 46.210 6.457 -9.469 1.00 89.69 1009 GLU A C 1
ATOM 7332 O O . GLU A 1 1009 ? 47.115 5.840 -10.047 1.00 89.69 1009 GLU A O 1
ATOM 7337 N N . ARG A 1 1010 ? 45.566 5.999 -8.392 1.00 91.94 1010 ARG A N 1
ATOM 7338 C CA . ARG A 1 1010 ? 45.525 4.590 -8.012 1.00 91.94 1010 ARG A CA 1
ATOM 7339 C C . ARG A 1 1010 ? 44.171 4.051 -8.429 1.00 91.94 1010 ARG A C 1
ATOM 7341 O O . ARG A 1 1010 ? 43.159 4.682 -8.151 1.00 91.94 1010 ARG A O 1
ATOM 7348 N N . TRP A 1 1011 ? 44.180 2.926 -9.118 1.00 92.62 1011 TRP A N 1
ATOM 7349 C CA . TRP A 1 1011 ? 42.980 2.270 -9.606 1.00 92.62 1011 TRP A CA 1
ATOM 7350 C C . TRP A 1 1011 ? 43.086 0.774 -9.382 1.00 92.62 1011 TRP A C 1
ATOM 7352 O O . TRP A 1 1011 ? 44.198 0.237 -9.372 1.00 92.62 1011 TRP A O 1
ATOM 7362 N N . ASP A 1 1012 ? 41.955 0.108 -9.241 1.00 90.38 1012 ASP A N 1
ATOM 7363 C CA . ASP A 1 1012 ? 41.924 -1.330 -8.990 1.00 90.38 1012 ASP A CA 1
ATOM 7364 C C . ASP A 1 1012 ? 41.432 -2.114 -10.200 1.00 90.38 1012 ASP A C 1
ATOM 7366 O O . ASP A 1 1012 ? 40.601 -1.623 -10.952 1.00 90.38 1012 ASP A O 1
ATOM 7370 N N . ASP A 1 1013 ? 42.003 -3.287 -10.472 1.00 85.06 1013 ASP A N 1
ATOM 7371 C CA . ASP A 1 1013 ? 41.412 -4.197 -11.455 1.00 85.06 1013 ASP A CA 1
ATOM 7372 C C . ASP A 1 1013 ? 40.325 -5.050 -10.803 1.00 85.06 1013 ASP A C 1
ATOM 7374 O O . ASP A 1 1013 ? 40.402 -5.325 -9.618 1.00 85.06 1013 ASP A O 1
ATOM 7378 N N . ALA A 1 1014 ? 39.364 -5.536 -11.594 1.00 79.75 1014 ALA A N 1
ATOM 7379 C CA . ALA A 1 1014 ? 38.202 -6.312 -11.133 1.00 79.75 1014 ALA A CA 1
ATOM 7380 C C . ALA A 1 1014 ? 38.516 -7.670 -10.447 1.00 79.75 1014 ALA A C 1
ATOM 7382 O O . ALA A 1 1014 ? 37.669 -8.560 -10.394 1.00 79.75 1014 ALA A O 1
ATOM 7383 N N . ALA A 1 1015 ? 39.754 -7.912 -10.014 1.00 72.19 1015 ALA A N 1
ATOM 7384 C CA . ALA A 1 1015 ? 40.168 -9.114 -9.311 1.00 72.19 1015 ALA A CA 1
ATOM 7385 C C . ALA A 1 1015 ? 40.330 -8.825 -7.813 1.00 72.19 1015 ALA A C 1
ATOM 7387 O O . ALA A 1 1015 ? 41.280 -8.162 -7.419 1.00 72.19 1015 ALA A O 1
ATOM 7388 N N . ALA A 1 1016 ? 39.480 -9.445 -6.989 1.00 72.75 1016 ALA A N 1
ATOM 7389 C CA . ALA A 1 1016 ? 39.548 -9.340 -5.532 1.00 72.75 1016 ALA A CA 1
ATOM 7390 C C . ALA A 1 1016 ? 40.957 -9.644 -4.955 1.00 72.75 1016 ALA A C 1
ATOM 7392 O O . ALA A 1 1016 ? 41.642 -10.571 -5.426 1.00 72.75 1016 ALA A O 1
ATOM 7393 N N . PRO A 1 1017 ? 41.379 -8.962 -3.872 1.00 86.00 1017 PRO A N 1
ATOM 7394 C CA . PRO A 1 1017 ? 40.589 -8.042 -3.037 1.00 86.00 1017 PRO A CA 1
ATOM 7395 C C . PRO A 1 1017 ? 40.423 -6.646 -3.654 1.00 86.00 1017 PRO A C 1
ATOM 7397 O O . PRO A 1 1017 ? 41.316 -6.231 -4.381 1.00 86.00 1017 PRO A O 1
ATOM 7400 N N . GLU A 1 1018 ? 39.332 -5.956 -3.306 1.00 92.81 1018 GLU A N 1
ATOM 7401 C CA . GLU A 1 1018 ? 39.055 -4.559 -3.682 1.00 92.81 1018 GLU A CA 1
ATOM 7402 C C . GLU A 1 1018 ? 40.085 -3.585 -3.082 1.00 92.81 1018 GLU A C 1
ATOM 7404 O O . GLU A 1 1018 ? 40.751 -3.890 -2.078 1.00 92.81 1018 GLU A O 1
ATOM 7409 N N . LEU A 1 1019 ? 40.224 -2.402 -3.688 1.00 94.50 1019 LEU A N 1
ATOM 7410 C CA . LEU A 1 1019 ? 41.122 -1.355 -3.212 1.00 94.50 1019 LEU A CA 1
ATOM 7411 C C . LEU A 1 1019 ? 40.615 -0.762 -1.901 1.00 94.50 1019 LEU A C 1
ATOM 7413 O O . LEU A 1 1019 ? 39.651 -0.006 -1.860 1.00 94.50 1019 LEU A O 1
ATOM 7417 N N . LEU A 1 1020 ? 41.377 -1.038 -0.854 1.00 96.31 1020 LEU A N 1
ATOM 7418 C CA . LEU A 1 1020 ? 41.153 -0.592 0.508 1.00 96.31 1020 LEU A CA 1
ATOM 7419 C C . LEU A 1 1020 ? 42.357 0.222 0.973 1.00 96.31 1020 LEU A C 1
ATOM 7421 O O . LEU A 1 1020 ? 43.493 -0.260 0.888 1.00 96.31 1020 LEU A O 1
ATOM 7425 N N . TYR A 1 1021 ? 42.110 1.419 1.495 1.00 97.25 1021 TYR A N 1
ATOM 7426 C CA . TYR A 1 1021 ? 43.047 2.162 2.333 1.00 97.25 1021 TYR A CA 1
ATOM 7427 C C . TYR A 1 1021 ? 42.710 1.926 3.801 1.00 97.25 1021 TYR A C 1
ATOM 7429 O O . TYR A 1 1021 ? 41.564 2.087 4.191 1.00 97.25 1021 TYR A O 1
ATOM 7437 N N . ASP A 1 1022 ? 43.718 1.576 4.592 1.00 96.62 1022 ASP A N 1
ATOM 7438 C CA . ASP A 1 1022 ? 43.625 1.322 6.028 1.00 96.62 1022 ASP A CA 1
ATOM 7439 C C . ASP A 1 1022 ? 44.683 2.177 6.747 1.00 96.62 1022 ASP A C 1
ATOM 7441 O O . ASP A 1 1022 ? 45.897 2.019 6.528 1.00 96.62 1022 ASP A O 1
ATOM 7445 N N . PHE A 1 1023 ? 44.216 3.146 7.536 1.00 97.25 1023 PHE A N 1
ATOM 7446 C CA . PHE A 1 1023 ? 45.049 4.078 8.290 1.00 97.25 1023 PHE A CA 1
ATOM 7447 C C . PHE A 1 1023 ? 44.940 3.817 9.792 1.00 97.25 1023 PHE A C 1
ATOM 7449 O O . PHE A 1 1023 ? 43.846 3.732 10.335 1.00 97.25 1023 PHE A O 1
ATOM 7456 N N . ASP A 1 1024 ? 46.074 3.823 10.499 1.00 95.00 1024 ASP A N 1
ATOM 7457 C CA . ASP A 1 1024 ? 46.143 3.736 11.967 1.00 95.00 1024 ASP A CA 1
ATOM 7458 C C . ASP A 1 1024 ? 45.778 5.099 12.586 1.00 95.00 1024 ASP A C 1
ATOM 7460 O O . ASP A 1 1024 ? 46.622 5.809 13.149 1.00 95.00 1024 ASP A O 1
ATOM 7464 N N . ALA A 1 1025 ? 44.533 5.519 12.371 1.00 89.88 1025 ALA A N 1
ATOM 7465 C CA . ALA A 1 1025 ? 43.914 6.687 12.972 1.00 89.88 1025 ALA A CA 1
ATOM 7466 C C . ALA A 1 1025 ? 43.346 6.304 14.347 1.00 89.88 1025 ALA A C 1
ATOM 7468 O O . ALA A 1 1025 ? 42.873 5.195 14.555 1.00 89.88 1025 ALA A O 1
ATOM 7469 N N . THR A 1 1026 ? 43.425 7.208 15.323 1.00 89.25 1026 THR A N 1
ATOM 7470 C CA . THR A 1 1026 ? 42.807 6.959 16.634 1.00 89.25 1026 THR A CA 1
ATOM 7471 C C . THR A 1 1026 ? 41.307 7.187 16.565 1.00 89.25 1026 THR A C 1
ATOM 7473 O O . THR A 1 1026 ? 40.905 8.146 15.918 1.00 89.25 1026 THR A O 1
ATOM 7476 N N . ASP A 1 1027 ? 40.523 6.441 17.332 1.00 87.81 1027 ASP A N 1
ATOM 7477 C CA . ASP A 1 1027 ? 39.082 6.671 17.489 1.00 87.81 1027 ASP A CA 1
ATOM 7478 C C . ASP A 1 1027 ? 38.744 8.155 17.704 1.00 87.81 1027 ASP A C 1
ATOM 7480 O O . ASP A 1 1027 ? 39.384 8.851 18.514 1.00 87.81 1027 ASP A O 1
ATOM 7484 N N . GLY A 1 1028 ? 37.744 8.636 16.970 1.00 84.75 1028 GLY A N 1
ATOM 7485 C CA . GLY A 1 1028 ? 37.252 10.006 17.012 1.00 84.75 1028 GLY A CA 1
ATOM 7486 C C . GLY A 1 1028 ? 36.648 10.482 15.690 1.00 84.75 1028 GLY A C 1
ATOM 7487 O O . GLY A 1 1028 ? 36.622 9.761 14.699 1.00 84.75 1028 GLY A O 1
ATOM 7488 N N . ASN A 1 1029 ? 36.221 11.748 15.692 1.00 86.75 1029 ASN A N 1
ATOM 7489 C CA . ASN A 1 1029 ? 35.559 12.387 14.556 1.00 86.75 1029 ASN A CA 1
ATOM 7490 C C . ASN A 1 1029 ? 36.553 12.908 13.512 1.00 86.75 1029 ASN A C 1
ATOM 7492 O O . ASN A 1 1029 ? 37.463 13.699 13.825 1.00 86.75 1029 ASN A O 1
ATOM 7496 N N . TYR A 1 1030 ? 36.301 12.537 12.263 1.00 91.38 1030 TYR A N 1
ATOM 7497 C CA . TYR A 1 1030 ? 37.072 12.904 11.087 1.00 91.38 1030 TYR A CA 1
ATOM 7498 C C . TYR A 1 1030 ? 36.194 13.508 9.993 1.00 91.38 1030 TYR A C 1
ATOM 7500 O O . TYR A 1 1030 ? 35.010 13.203 9.889 1.00 91.38 1030 TYR A O 1
ATOM 7508 N N . VAL A 1 1031 ? 36.817 14.331 9.150 1.00 93.50 1031 VAL A N 1
ATOM 7509 C CA . VAL A 1 1031 ? 36.327 14.602 7.794 1.00 93.50 1031 VAL A CA 1
ATOM 7510 C C . VAL A 1 1031 ? 37.303 13.974 6.811 1.00 93.50 1031 VAL A C 1
ATOM 7512 O O . VAL A 1 1031 ? 38.518 14.184 6.921 1.00 93.50 1031 VAL A O 1
ATOM 7515 N N . VAL A 1 1032 ? 36.777 13.191 5.876 1.00 96.81 1032 VAL A N 1
ATOM 7516 C CA . VAL A 1 1032 ? 37.529 12.503 4.827 1.00 96.81 1032 VAL A CA 1
ATOM 7517 C C . VAL A 1 1032 ? 37.253 13.193 3.498 1.00 96.81 1032 VAL A C 1
ATOM 7519 O O . VAL A 1 1032 ? 36.170 13.039 2.954 1.00 96.81 1032 VAL A O 1
ATOM 7522 N N . ASN A 1 1033 ? 38.240 13.910 2.956 1.00 97.38 1033 ASN A N 1
ATOM 7523 C CA . ASN A 1 1033 ? 38.170 14.521 1.629 1.00 97.38 1033 ASN A CA 1
ATOM 7524 C C . ASN A 1 1033 ? 38.823 13.597 0.590 1.00 97.38 1033 ASN A C 1
ATOM 7526 O O . ASN A 1 1033 ? 40.025 13.295 0.658 1.00 97.38 1033 ASN A O 1
ATOM 7530 N N . LEU A 1 1034 ? 38.055 13.196 -0.419 1.00 97.44 1034 LEU A N 1
ATOM 7531 C CA . LEU A 1 1034 ? 38.481 12.346 -1.526 1.00 97.44 1034 LEU A CA 1
ATOM 7532 C C . LEU A 1 1034 ? 38.569 13.169 -2.810 1.00 97.44 1034 LEU A C 1
ATOM 7534 O O . LEU A 1 1034 ? 37.593 13.761 -3.263 1.00 97.44 1034 LEU A O 1
ATOM 7538 N N . LEU A 1 1035 ? 39.757 13.223 -3.410 1.00 96.38 1035 LEU A N 1
ATOM 7539 C CA . LEU A 1 1035 ? 40.008 14.053 -4.583 1.00 96.38 1035 LEU A CA 1
ATOM 7540 C C . LEU A 1 1035 ? 39.935 13.219 -5.860 1.00 96.38 1035 LEU A C 1
ATOM 7542 O O . LEU A 1 1035 ? 40.670 12.233 -6.022 1.00 96.38 1035 LEU A O 1
ATOM 7546 N N . PHE A 1 1036 ? 39.135 13.692 -6.814 1.00 95.56 1036 PHE A N 1
ATOM 7547 C CA . PHE A 1 1036 ? 38.905 13.025 -8.087 1.00 95.56 1036 PHE A CA 1
ATOM 7548 C C . PHE A 1 1036 ? 39.162 13.930 -9.290 1.00 95.56 1036 PHE A C 1
ATOM 7550 O O . PHE A 1 1036 ? 39.127 15.157 -9.235 1.00 95.56 1036 PHE A O 1
ATOM 7557 N N . SER A 1 1037 ? 39.459 13.275 -10.408 1.00 92.44 1037 SER A N 1
ATOM 7558 C CA . SER A 1 1037 ? 39.361 13.828 -11.756 1.00 92.44 1037 SER A CA 1
ATOM 7559 C C . SER A 1 1037 ? 39.419 12.659 -12.730 1.00 92.44 1037 SER A C 1
ATOM 7561 O O . SER A 1 1037 ? 40.293 11.792 -12.608 1.00 92.44 1037 SER A O 1
ATOM 7563 N N . ASN A 1 1038 ? 38.526 12.593 -13.718 1.00 92.00 1038 ASN A N 1
ATOM 7564 C CA . ASN A 1 1038 ? 38.696 11.553 -14.724 1.00 92.00 1038 ASN A CA 1
ATOM 7565 C C . ASN A 1 1038 ? 39.942 11.863 -15.565 1.00 92.00 1038 ASN A C 1
ATOM 7567 O O . ASN A 1 1038 ? 40.004 12.896 -16.233 1.00 92.00 1038 ASN A O 1
ATOM 7571 N N . SER A 1 1039 ? 40.923 10.959 -15.543 1.00 86.75 1039 SER A N 1
ATOM 7572 C CA . SER A 1 1039 ? 42.205 11.108 -16.241 1.00 86.75 1039 SER A CA 1
ATOM 7573 C C . SER A 1 1039 ? 42.471 9.989 -17.263 1.00 86.75 1039 SER A C 1
ATOM 7575 O O . SER A 1 1039 ? 43.524 9.974 -17.921 1.00 86.75 1039 SER A O 1
ATOM 7577 N N . TRP A 1 1040 ? 41.493 9.089 -17.443 1.00 89.75 1040 TRP A N 1
ATOM 7578 C CA . TRP A 1 1040 ? 41.544 7.960 -18.364 1.00 89.75 1040 TRP A CA 1
ATOM 7579 C C . TRP A 1 1040 ? 40.663 8.189 -19.601 1.00 89.75 1040 TRP A C 1
ATOM 7581 O O . TRP A 1 1040 ? 39.492 8.549 -19.535 1.00 89.75 1040 TRP A O 1
ATOM 7591 N N . THR A 1 1041 ? 41.247 7.949 -20.771 1.00 90.69 1041 THR A N 1
ATOM 7592 C CA . THR A 1 1041 ? 40.632 8.192 -22.088 1.00 90.69 1041 THR A CA 1
ATOM 7593 C C . THR A 1 1041 ? 39.471 7.278 -22.453 1.00 90.69 1041 THR A C 1
ATOM 7595 O O . THR A 1 1041 ? 38.830 7.546 -23.465 1.00 90.69 1041 THR A O 1
ATOM 7598 N N . GLY A 1 1042 ? 39.221 6.204 -21.708 1.00 86.62 1042 GLY A N 1
ATOM 7599 C CA . GLY A 1 1042 ? 38.115 5.295 -22.008 1.00 86.62 1042 GLY A CA 1
ATOM 7600 C C . GLY A 1 1042 ? 36.883 5.452 -21.114 1.00 86.62 1042 GLY A C 1
ATOM 7601 O O . GLY A 1 1042 ? 35.970 4.657 -21.283 1.00 86.62 1042 GLY A O 1
ATOM 7602 N N . SER A 1 1043 ? 36.880 6.408 -20.174 1.00 90.88 1043 SER A N 1
ATOM 7603 C CA . SER A 1 1043 ? 35.728 6.741 -19.316 1.00 90.88 1043 SER A CA 1
ATOM 7604 C C . SER A 1 1043 ? 35.518 8.252 -19.283 1.00 90.88 1043 SER A C 1
ATOM 7606 O O . SER A 1 1043 ? 35.555 8.887 -18.234 1.00 90.88 1043 SER A O 1
ATOM 7608 N N . THR A 1 1044 ? 35.464 8.864 -20.466 1.00 87.31 1044 THR A N 1
ATOM 7609 C CA . THR A 1 1044 ? 35.411 10.323 -20.597 1.00 87.31 1044 THR A CA 1
ATOM 7610 C C . THR A 1 1044 ? 34.013 10.928 -20.483 1.00 87.31 1044 THR A C 1
ATOM 7612 O O . THR A 1 1044 ? 33.908 12.153 -20.376 1.00 87.31 1044 THR A O 1
ATOM 7615 N N . GLN A 1 1045 ? 32.970 10.105 -20.550 1.00 81.88 1045 GLN A N 1
ATOM 7616 C CA . GLN A 1 1045 ? 31.569 10.503 -20.449 1.00 81.88 1045 GLN A CA 1
ATOM 7617 C C . GLN A 1 1045 ? 30.958 10.035 -19.126 1.00 81.88 1045 GLN A C 1
ATOM 7619 O O . GLN A 1 1045 ? 31.468 9.110 -18.495 1.00 81.88 1045 GLN A O 1
ATOM 7624 N N . VAL A 1 1046 ? 29.861 10.691 -18.747 1.00 74.00 1046 VAL A N 1
ATOM 7625 C CA . VAL A 1 1046 ? 29.009 10.281 -17.625 1.00 74.00 1046 VAL A CA 1
ATOM 7626 C C . VAL A 1 1046 ? 28.520 8.843 -17.846 1.00 74.00 1046 VAL A C 1
ATOM 7628 O O . VAL A 1 1046 ? 28.214 8.470 -18.981 1.00 74.00 1046 VAL A O 1
ATOM 7631 N N . GLY A 1 1047 ? 28.503 8.035 -16.788 1.00 72.19 1047 GLY A N 1
ATOM 7632 C CA . GLY A 1 1047 ? 28.103 6.626 -16.784 1.00 72.19 1047 GLY A CA 1
ATOM 7633 C C . GLY A 1 1047 ? 29.167 5.641 -17.283 1.00 72.19 1047 GLY A C 1
ATOM 7634 O O . GLY A 1 1047 ? 28.952 4.434 -17.240 1.00 72.19 1047 GLY A O 1
ATOM 7635 N N . GLU A 1 1048 ? 30.332 6.099 -17.766 1.00 86.06 1048 GLU A N 1
ATOM 7636 C CA . GLU A 1 1048 ? 31.380 5.191 -18.274 1.00 86.06 1048 GLU A CA 1
ATOM 7637 C C . GLU A 1 1048 ? 32.297 4.625 -17.172 1.00 86.06 1048 GLU A C 1
ATOM 7639 O O . GLU A 1 1048 ? 33.068 3.694 -17.436 1.00 86.06 1048 GLU A O 1
ATOM 7644 N N . ARG A 1 1049 ? 32.265 5.201 -15.965 1.00 91.19 1049 ARG A N 1
ATOM 7645 C CA . ARG A 1 1049 ? 32.951 4.694 -14.771 1.00 91.19 1049 ARG A CA 1
ATOM 7646 C C . ARG A 1 1049 ? 32.146 5.067 -13.524 1.00 91.19 1049 ARG A C 1
ATOM 7648 O O . ARG A 1 1049 ? 32.133 6.241 -13.168 1.00 91.19 1049 ARG A O 1
ATOM 7655 N N . LEU A 1 1050 ? 31.569 4.059 -12.883 1.00 87.81 1050 LEU A N 1
ATOM 7656 C CA . LEU A 1 1050 ? 30.782 4.133 -11.652 1.00 87.81 1050 LEU A CA 1
ATOM 7657 C C . LEU A 1 1050 ? 31.407 3.172 -10.644 1.00 87.81 1050 LE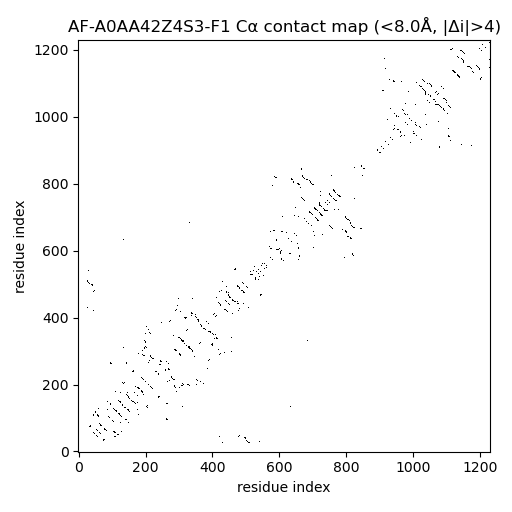U A C 1
ATOM 7659 O O . LEU A 1 1050 ? 31.853 2.085 -11.022 1.00 87.81 1050 LEU A O 1
ATOM 7663 N N . PHE A 1 1051 ? 31.522 3.581 -9.393 1.00 93.81 1051 PHE A N 1
ATOM 7664 C CA . PHE A 1 1051 ? 32.064 2.727 -8.345 1.00 93.81 1051 PHE A CA 1
ATOM 7665 C C . PHE A 1 1051 ? 31.580 3.197 -6.989 1.00 93.81 1051 PHE A C 1
ATOM 7667 O O . PHE A 1 1051 ? 31.444 4.399 -6.767 1.00 93.81 1051 PHE A O 1
ATOM 7674 N N . ASP A 1 1052 ? 31.427 2.256 -6.076 1.00 93.31 1052 ASP A N 1
ATOM 7675 C CA . ASP A 1 1052 ? 30.961 2.559 -4.735 1.00 93.31 1052 ASP A CA 1
ATOM 7676 C C . ASP A 1 1052 ? 32.133 2.964 -3.852 1.00 93.31 1052 ASP A C 1
ATOM 7678 O O . ASP A 1 1052 ? 33.262 2.477 -4.007 1.00 93.31 1052 ASP A O 1
ATOM 7682 N N . ILE A 1 1053 ? 31.869 3.870 -2.915 1.00 96.69 1053 ILE A N 1
ATOM 7683 C CA . ILE A 1 1053 ? 32.836 4.313 -1.913 1.00 96.69 1053 ILE A CA 1
ATOM 7684 C C . ILE A 1 1053 ? 32.260 4.014 -0.539 1.00 96.69 1053 ILE A C 1
ATOM 7686 O O . ILE A 1 1053 ? 31.279 4.633 -0.117 1.00 96.69 1053 ILE A O 1
ATOM 7690 N N . LEU A 1 1054 ? 32.916 3.100 0.171 1.00 97.12 1054 LEU A N 1
ATOM 7691 C CA . LEU A 1 1054 ? 32.590 2.772 1.546 1.00 97.12 1054 LEU A CA 1
ATOM 7692 C C . LEU A 1 1054 ? 33.635 3.370 2.485 1.00 97.12 1054 LEU A C 1
ATOM 7694 O O . LEU A 1 1054 ? 34.837 3.310 2.212 1.00 97.12 1054 LEU A O 1
ATOM 7698 N N . ILE A 1 1055 ? 33.189 3.917 3.612 1.00 96.19 1055 ILE A N 1
ATOM 7699 C CA . ILE A 1 1055 ? 34.065 4.378 4.695 1.00 96.19 1055 ILE A CA 1
ATOM 7700 C C . ILE A 1 1055 ? 33.564 3.736 5.989 1.00 96.19 1055 ILE A C 1
ATOM 7702 O O . ILE A 1 1055 ? 32.364 3.756 6.250 1.00 96.19 1055 ILE A O 1
ATOM 7706 N N . GLU A 1 1056 ? 34.450 3.092 6.753 1.00 93.44 1056 GLU A N 1
ATOM 7707 C CA . GLU A 1 1056 ? 34.081 2.258 7.919 1.00 93.44 1056 GLU A CA 1
ATOM 7708 C C . GLU A 1 1056 ? 33.024 1.176 7.589 1.00 93.44 1056 GLU A C 1
ATOM 7710 O O . GLU A 1 1056 ? 32.144 0.849 8.387 1.00 93.44 1056 GLU A O 1
ATOM 7715 N N . GLY A 1 1057 ? 33.061 0.639 6.363 1.00 86.12 1057 GLY A N 1
ATOM 7716 C CA . GLY A 1 1057 ? 32.121 -0.385 5.888 1.00 86.12 1057 GLY A CA 1
ATOM 7717 C C . GLY A 1 1057 ? 30.696 0.110 5.610 1.00 86.12 1057 GLY A C 1
ATOM 7718 O O . GLY A 1 1057 ? 29.832 -0.709 5.307 1.00 86.12 1057 GLY A O 1
ATOM 7719 N N . GLN A 1 1058 ? 30.437 1.418 5.697 1.00 86.62 1058 GLN A N 1
ATOM 7720 C CA . GLN A 1 1058 ? 29.172 2.037 5.295 1.00 86.62 1058 GLN A CA 1
ATOM 7721 C C . GLN A 1 1058 ? 29.279 2.580 3.873 1.00 86.62 1058 GLN A C 1
ATOM 7723 O O . GLN A 1 1058 ? 30.275 3.223 3.548 1.00 86.62 1058 GLN A O 1
ATOM 7728 N N . LEU A 1 1059 ? 28.260 2.355 3.044 1.00 83.94 1059 LEU A N 1
ATOM 7729 C CA . LEU A 1 1059 ? 28.164 2.941 1.707 1.00 83.94 1059 LEU A CA 1
ATOM 7730 C C . LEU A 1 1059 ? 27.897 4.446 1.819 1.00 83.94 1059 LEU A C 1
ATOM 7732 O O . LEU A 1 1059 ? 26.832 4.851 2.276 1.00 83.94 1059 LEU A O 1
ATOM 7736 N N . ILE A 1 1060 ? 28.884 5.260 1.438 1.00 89.19 1060 ILE A N 1
ATOM 7737 C CA . ILE A 1 1060 ? 28.807 6.727 1.518 1.00 89.19 1060 ILE A CA 1
ATOM 7738 C C . ILE A 1 1060 ? 28.454 7.335 0.161 1.00 89.19 1060 ILE A C 1
ATOM 7740 O O . ILE A 1 1060 ? 27.653 8.261 0.092 1.00 89.19 1060 ILE A O 1
ATOM 7744 N N . PHE A 1 1061 ? 29.040 6.812 -0.917 1.00 87.38 1061 PHE A N 1
ATOM 7745 C CA . PHE A 1 1061 ? 28.693 7.207 -2.279 1.00 87.38 1061 PHE A CA 1
ATOM 7746 C C . PHE A 1 1061 ? 28.399 5.958 -3.099 1.00 87.38 1061 PHE A C 1
ATOM 7748 O O . PHE A 1 1061 ? 29.316 5.188 -3.385 1.00 87.38 1061 PHE A O 1
ATOM 7755 N N . ASP A 1 1062 ? 27.127 5.787 -3.439 1.00 84.88 1062 ASP A N 1
ATOM 7756 C CA . ASP A 1 1062 ? 26.609 4.742 -4.322 1.00 84.88 1062 ASP A CA 1
ATOM 7757 C C . ASP A 1 1062 ? 26.779 5.176 -5.784 1.00 84.88 1062 ASP A C 1
ATOM 7759 O O . ASP A 1 1062 ? 26.525 6.341 -6.114 1.00 84.88 1062 ASP A O 1
ATOM 7763 N N . ASP A 1 1063 ? 27.275 4.285 -6.644 1.00 78.75 1063 ASP A N 1
ATOM 7764 C CA . ASP A 1 1063 ? 27.451 4.531 -8.080 1.00 78.75 1063 ASP A CA 1
ATOM 7765 C C . ASP A 1 1063 ? 28.212 5.834 -8.421 1.00 78.75 1063 ASP A C 1
ATOM 7767 O O . ASP A 1 1063 ? 27.885 6.573 -9.357 1.00 78.75 1063 ASP A O 1
ATOM 7771 N N . PHE A 1 1064 ? 29.279 6.155 -7.680 1.00 93.00 1064 PHE A N 1
ATOM 7772 C CA . PHE A 1 1064 ? 29.945 7.451 -7.816 1.00 93.00 1064 PHE A CA 1
ATOM 7773 C C . PHE A 1 1064 ? 30.562 7.679 -9.210 1.00 93.00 1064 PHE A C 1
ATOM 7775 O O . PHE A 1 1064 ? 31.542 7.042 -9.616 1.00 93.00 1064 PHE A O 1
ATOM 7782 N N . ASP A 1 1065 ? 30.050 8.700 -9.906 1.00 88.31 1065 ASP A N 1
ATOM 7783 C CA . ASP A 1 1065 ? 30.585 9.184 -11.177 1.00 88.31 1065 ASP A CA 1
ATOM 7784 C C . ASP A 1 1065 ? 31.426 10.460 -11.007 1.00 88.31 1065 ASP A C 1
ATOM 7786 O O . ASP A 1 1065 ? 30.927 11.584 -10.851 1.00 88.31 1065 ASP A O 1
ATOM 7790 N N . GLN A 1 1066 ? 32.743 10.307 -11.144 1.00 87.88 1066 GLN A N 1
ATOM 7791 C CA . GLN A 1 1066 ? 33.680 11.430 -11.084 1.00 87.88 1066 GLN A CA 1
ATOM 7792 C C . GLN A 1 1066 ? 33.565 12.417 -12.266 1.00 87.88 1066 GLN A C 1
ATOM 7794 O O . GLN A 1 1066 ? 34.030 13.550 -12.152 1.00 87.88 1066 GLN A O 1
ATOM 7799 N N . VAL A 1 1067 ? 33.012 12.010 -13.416 1.00 81.06 1067 VAL A N 1
ATOM 7800 C CA . VAL A 1 1067 ? 32.783 12.879 -14.586 1.00 81.06 1067 VAL A CA 1
ATOM 7801 C C . VAL A 1 1067 ? 31.539 13.732 -14.375 1.00 81.06 1067 VAL A C 1
ATOM 7803 O O . VAL A 1 1067 ? 31.607 14.935 -14.630 1.00 81.06 1067 VAL A O 1
ATOM 7806 N N . ALA A 1 1068 ? 30.442 13.137 -13.898 1.00 69.56 1068 ALA A N 1
ATOM 7807 C CA . ALA A 1 1068 ? 29.211 13.867 -13.589 1.00 69.56 1068 ALA A CA 1
ATOM 7808 C C . ALA A 1 1068 ? 29.465 14.911 -12.496 1.00 69.56 1068 ALA A C 1
ATOM 7810 O O . ALA A 1 1068 ? 29.228 16.101 -12.697 1.00 69.56 1068 ALA A O 1
ATOM 7811 N N . SER A 1 1069 ? 30.086 14.471 -11.402 1.00 74.38 1069 SER A N 1
ATOM 7812 C CA . SER A 1 1069 ? 30.385 15.290 -10.225 1.00 74.38 1069 SER A CA 1
ATOM 7813 C C . SER A 1 1069 ? 31.292 16.489 -10.524 1.00 74.38 1069 SER A C 1
ATOM 7815 O O . SER A 1 1069 ? 31.100 17.578 -9.988 1.00 74.38 1069 SER A O 1
ATOM 7817 N N . ALA A 1 1070 ? 32.276 16.320 -11.414 1.00 76.50 1070 ALA A N 1
ATOM 7818 C CA . ALA A 1 1070 ? 33.197 17.392 -11.800 1.00 76.50 1070 ALA A CA 1
ATOM 7819 C C . ALA A 1 1070 ? 32.673 18.295 -12.934 1.00 76.50 1070 ALA A C 1
ATOM 7821 O O . ALA A 1 1070 ? 33.345 19.261 -13.312 1.00 76.50 1070 ALA A O 1
ATOM 7822 N N . GLY A 1 1071 ? 31.518 17.970 -13.527 1.00 77.00 1071 GLY A N 1
ATOM 7823 C CA . GLY A 1 1071 ? 30.999 18.639 -14.724 1.00 77.00 1071 GLY A CA 1
ATOM 7824 C C . GLY A 1 1071 ? 31.787 18.327 -16.006 1.00 77.00 1071 GLY A C 1
ATOM 7825 O O . GLY A 1 1071 ? 31.683 19.058 -16.995 1.00 77.00 1071 GLY A O 1
ATOM 7826 N N . GLY A 1 1072 ? 32.597 17.261 -16.009 1.00 81.44 1072 GLY A N 1
ATOM 7827 C CA . GLY A 1 1072 ? 33.325 16.785 -17.183 1.00 81.44 1072 GLY A CA 1
ATOM 7828 C C . GLY A 1 1072 ? 34.676 16.118 -16.900 1.00 81.44 1072 GLY A C 1
ATOM 7829 O O . GLY A 1 1072 ? 35.269 16.216 -15.830 1.00 81.44 1072 GLY A O 1
ATOM 7830 N N . SER A 1 1073 ? 35.216 15.443 -17.919 1.00 87.94 1073 SER A N 1
ATOM 7831 C CA . SER A 1 1073 ? 36.548 14.827 -17.843 1.00 87.94 1073 SER A CA 1
ATOM 7832 C C . SER A 1 1073 ? 37.682 15.844 -17.840 1.00 87.94 1073 SER A C 1
ATOM 7834 O O . SER A 1 1073 ? 37.653 16.822 -18.587 1.00 87.94 1073 SER A O 1
ATOM 7836 N N . GLY A 1 1074 ? 38.738 15.567 -17.071 1.00 87.56 1074 GLY A N 1
ATOM 7837 C CA . GLY A 1 1074 ? 39.824 16.525 -16.865 1.00 87.56 1074 GLY A CA 1
ATOM 7838 C C . GLY A 1 1074 ? 39.405 17.746 -16.040 1.00 87.56 1074 GLY A C 1
ATOM 7839 O O . GLY A 1 1074 ? 40.059 18.780 -16.131 1.00 87.56 1074 GLY A O 1
ATOM 7840 N N . ALA A 1 1075 ? 38.331 17.648 -15.256 1.00 89.81 1075 ALA A N 1
ATOM 7841 C CA . ALA A 1 1075 ? 37.973 18.603 -14.215 1.00 89.81 1075 ALA A CA 1
ATOM 7842 C C . ALA A 1 1075 ? 38.152 17.954 -12.837 1.00 89.81 1075 ALA A C 1
ATOM 7844 O O . ALA A 1 1075 ? 38.018 16.736 -12.693 1.00 89.81 1075 ALA A O 1
ATOM 7845 N N . ALA A 1 1076 ? 38.534 18.760 -11.854 1.00 91.81 1076 ALA A N 1
ATOM 7846 C CA . ALA A 1 1076 ? 38.690 18.336 -10.473 1.00 91.81 1076 ALA A CA 1
ATOM 7847 C C . ALA A 1 1076 ? 37.360 18.428 -9.710 1.00 91.81 1076 ALA A C 1
ATOM 7849 O O . ALA A 1 1076 ? 36.577 19.346 -9.958 1.00 91.81 1076 ALA A O 1
ATOM 7850 N N . VAL A 1 1077 ? 37.149 17.508 -8.769 1.00 93.56 1077 VAL A N 1
ATOM 7851 C CA . VAL A 1 1077 ? 36.048 17.533 -7.792 1.00 93.56 1077 VAL A CA 1
ATOM 7852 C C . VAL A 1 1077 ? 36.496 16.882 -6.481 1.00 93.56 1077 VAL A C 1
ATOM 7854 O O . VAL A 1 1077 ? 37.390 16.025 -6.497 1.00 93.56 1077 VAL A O 1
ATOM 7857 N N . VAL A 1 1078 ? 35.900 17.300 -5.364 1.00 95.00 1078 VAL A N 1
ATOM 7858 C CA . VAL A 1 1078 ? 36.068 16.669 -4.049 1.00 95.00 1078 VAL A CA 1
ATOM 7859 C C . VAL A 1 1078 ? 34.771 15.968 -3.659 1.00 95.00 1078 VAL A C 1
ATOM 7861 O O . VAL A 1 1078 ? 33.687 16.439 -3.994 1.00 95.00 1078 VAL A O 1
ATOM 7864 N N . ARG A 1 1079 ? 34.894 14.815 -3.002 1.00 93.75 1079 ARG A N 1
ATOM 7865 C CA . ARG A 1 1079 ? 33.804 14.202 -2.248 1.00 93.75 1079 ARG A CA 1
ATOM 7866 C C . ARG A 1 1079 ? 34.220 14.014 -0.798 1.00 93.75 1079 ARG A C 1
ATOM 7868 O O . ARG A 1 1079 ? 35.281 13.437 -0.549 1.00 93.75 1079 ARG A O 1
ATOM 7875 N N . SER A 1 1080 ? 33.414 14.519 0.116 1.00 94.19 1080 SER A N 1
ATOM 7876 C CA . SER A 1 1080 ? 33.714 14.642 1.532 1.00 94.19 1080 SER A CA 1
ATOM 7877 C C . SER A 1 1080 ? 32.731 13.823 2.359 1.00 94.19 1080 SER A C 1
ATOM 7879 O O . SER A 1 1080 ? 31.573 13.669 1.994 1.00 94.19 1080 SER A O 1
ATOM 7881 N N . ALA A 1 1081 ? 33.194 13.282 3.482 1.00 93.12 1081 ALA A N 1
ATOM 7882 C CA . ALA A 1 1081 ? 32.341 12.556 4.416 1.00 93.12 1081 ALA A CA 1
ATOM 7883 C C . ALA A 1 1081 ? 32.757 12.829 5.861 1.00 93.12 1081 ALA A C 1
ATOM 7885 O O . ALA A 1 1081 ? 33.953 12.868 6.169 1.00 93.12 1081 ALA A O 1
ATOM 7886 N N . ILE A 1 1082 ? 31.774 12.978 6.749 1.00 89.19 1082 ILE A N 1
ATOM 7887 C CA . ILE A 1 1082 ? 31.984 13.061 8.199 1.00 89.19 1082 ILE A CA 1
ATOM 7888 C C . ILE A 1 1082 ? 31.899 11.649 8.769 1.00 89.19 1082 ILE A C 1
ATOM 7890 O O . ILE A 1 1082 ? 30.931 10.936 8.522 1.00 89.19 1082 ILE A O 1
ATOM 7894 N N . VAL A 1 1083 ? 32.916 11.243 9.525 1.00 89.12 1083 VAL A N 1
ATOM 7895 C CA . VAL A 1 1083 ? 33.088 9.857 9.977 1.00 89.12 1083 VAL A CA 1
ATOM 7896 C C . VAL A 1 1083 ? 33.452 9.839 11.457 1.00 89.12 1083 VAL A C 1
ATOM 7898 O O . VAL A 1 1083 ? 34.364 10.559 11.872 1.00 89.12 1083 VAL A O 1
ATOM 7901 N N . ASP A 1 1084 ? 32.770 9.009 12.246 1.00 86.38 1084 ASP A N 1
ATOM 7902 C CA . ASP A 1 1084 ? 33.121 8.730 13.644 1.00 86.38 1084 ASP A CA 1
ATOM 7903 C C . ASP A 1 1084 ? 33.719 7.323 13.758 1.00 86.38 1084 ASP A C 1
ATOM 7905 O O . ASP A 1 1084 ? 33.030 6.319 13.580 1.00 86.38 1084 ASP A O 1
ATOM 7909 N N . VAL A 1 1085 ? 35.018 7.260 14.040 1.00 87.31 1085 VAL A N 1
ATOM 7910 C CA . VAL A 1 1085 ? 35.762 6.003 14.197 1.00 87.31 1085 VAL A CA 1
ATOM 7911 C C . VAL A 1 1085 ? 35.668 5.560 15.654 1.00 87.31 1085 VAL A C 1
ATOM 7913 O O . VAL A 1 1085 ? 36.104 6.294 16.546 1.00 87.31 1085 VAL A O 1
ATOM 7916 N N . THR A 1 1086 ? 35.131 4.366 15.922 1.00 87.06 1086 THR A N 1
ATOM 7917 C CA . THR A 1 1086 ? 34.818 3.923 17.302 1.00 87.06 1086 THR A CA 1
ATOM 7918 C C . THR A 1 1086 ? 35.214 2.485 17.650 1.00 87.06 1086 THR A C 1
ATOM 7920 O O . THR A 1 1086 ? 35.117 2.086 18.816 1.00 87.06 1086 THR A O 1
ATOM 7923 N N . ASP A 1 1087 ? 35.659 1.694 16.680 1.00 83.06 1087 ASP A N 1
ATOM 7924 C CA . ASP A 1 1087 ? 35.904 0.253 16.822 1.00 83.06 1087 ASP A CA 1
ATOM 7925 C C . ASP A 1 1087 ? 37.343 -0.109 17.235 1.00 83.06 1087 ASP A C 1
ATOM 7927 O O . ASP A 1 1087 ? 37.605 -1.230 17.696 1.00 83.06 1087 ASP A O 1
ATOM 7931 N N . GLY A 1 1088 ? 38.264 0.855 17.180 1.00 85.19 1088 GLY A N 1
ATOM 7932 C CA . GLY A 1 1088 ? 39.643 0.697 17.615 1.00 85.19 1088 GLY A CA 1
ATOM 7933 C C . GLY A 1 1088 ? 40.559 0.013 16.608 1.00 85.19 1088 GLY A C 1
ATOM 7934 O O . GLY A 1 1088 ? 41.638 -0.433 17.030 1.00 85.19 1088 GLY A O 1
ATOM 7935 N N . ASP A 1 1089 ? 40.164 -0.118 15.337 1.00 88.25 1089 ASP A N 1
ATOM 7936 C CA . ASP A 1 1089 ? 40.978 -0.789 14.317 1.00 88.25 1089 ASP A CA 1
ATOM 7937 C C . ASP A 1 1089 ? 41.562 0.118 13.217 1.00 88.25 1089 ASP A C 1
ATOM 7939 O O . ASP A 1 1089 ? 42.507 -0.309 12.551 1.00 88.25 1089 ASP A O 1
ATOM 7943 N N . GLY A 1 1090 ? 41.150 1.383 13.133 1.00 90.12 1090 GLY A N 1
ATOM 7944 C CA . GLY A 1 1090 ? 41.729 2.384 12.233 1.00 90.12 1090 GLY A CA 1
ATOM 7945 C C . GLY A 1 1090 ? 40.643 3.165 11.503 1.00 90.12 1090 GLY A C 1
ATOM 7946 O O . GLY A 1 1090 ? 39.513 3.165 11.945 1.00 90.12 1090 GLY A O 1
ATOM 7947 N N . LEU A 1 1091 ? 40.991 3.862 10.418 1.00 97.00 1091 LEU A N 1
ATOM 7948 C CA . LEU A 1 1091 ? 40.012 4.417 9.477 1.00 97.00 1091 LEU A CA 1
ATOM 7949 C C . LEU A 1 1091 ? 40.204 3.735 8.123 1.00 97.00 1091 LEU A C 1
ATOM 7951 O O . LEU A 1 1091 ? 41.298 3.816 7.544 1.00 97.00 1091 LEU A O 1
ATOM 7955 N N . GLN A 1 1092 ? 39.151 3.098 7.617 1.00 97.56 1092 GLN A N 1
ATOM 7956 C CA . GLN A 1 1092 ? 39.139 2.348 6.371 1.00 97.56 1092 GLN A CA 1
ATOM 7957 C C . GLN A 1 1092 ? 38.295 3.005 5.278 1.00 97.56 1092 GLN A C 1
ATOM 7959 O O . GLN A 1 1092 ? 37.174 3.443 5.510 1.00 97.56 1092 GLN A O 1
ATOM 7964 N N . ILE A 1 1093 ? 38.835 3.033 4.055 1.00 98.06 1093 ILE A N 1
ATOM 7965 C CA . ILE A 1 1093 ? 38.163 3.540 2.849 1.00 98.06 1093 ILE A CA 1
ATOM 7966 C C . ILE A 1 1093 ? 38.274 2.471 1.763 1.00 98.06 1093 ILE A C 1
ATOM 7968 O O . ILE A 1 1093 ? 39.381 2.193 1.286 1.00 98.06 1093 ILE A O 1
ATOM 7972 N N . GLU A 1 1094 ? 37.150 1.878 1.376 1.00 97.00 1094 GLU A N 1
ATOM 7973 C CA . GLU A 1 1094 ? 37.056 0.836 0.353 1.00 97.00 1094 GLU A CA 1
ATOM 7974 C C . GLU A 1 1094 ? 36.381 1.377 -0.911 1.00 97.00 1094 GLU A C 1
ATOM 7976 O O . GLU A 1 1094 ? 35.415 2.132 -0.842 1.00 97.00 1094 GLU A O 1
ATOM 7981 N N . PHE A 1 1095 ? 36.900 0.989 -2.074 1.00 96.94 1095 PHE A N 1
ATOM 7982 C CA . PHE A 1 1095 ? 36.321 1.319 -3.371 1.00 96.94 1095 PHE A CA 1
ATOM 7983 C C . PHE A 1 1095 ? 35.896 0.034 -4.080 1.00 96.94 1095 PHE A C 1
ATOM 7985 O O . PHE A 1 1095 ? 36.769 -0.780 -4.386 1.00 96.94 1095 PHE A O 1
ATOM 7992 N N . GLN A 1 1096 ? 34.603 -0.131 -4.363 1.00 93.44 1096 GLN A N 1
ATOM 7993 C CA . GLN A 1 1096 ? 34.050 -1.354 -4.959 1.00 93.44 1096 GLN A CA 1
ATOM 7994 C C . GLN A 1 1096 ? 33.650 -1.140 -6.424 1.00 93.44 1096 GLN A C 1
ATOM 7996 O O . GLN A 1 1096 ? 33.278 -0.047 -6.846 1.00 93.44 1096 GLN A O 1
ATOM 8001 N N . HIS A 1 1097 ? 33.784 -2.180 -7.244 1.00 93.19 1097 HIS A N 1
ATOM 8002 C CA . HIS A 1 1097 ? 33.506 -2.092 -8.676 1.00 93.19 1097 HIS A CA 1
ATOM 8003 C C . HIS A 1 1097 ? 32.005 -2.111 -8.987 1.00 93.19 1097 HIS A C 1
ATOM 8005 O O . HIS A 1 1097 ? 31.342 -3.095 -8.675 1.00 93.19 1097 HIS A O 1
ATOM 8011 N N . VAL A 1 1098 ? 31.539 -1.128 -9.768 1.00 90.62 1098 VAL A N 1
ATOM 8012 C CA . VAL A 1 1098 ? 30.229 -1.182 -10.444 1.00 90.62 1098 VAL A CA 1
ATOM 8013 C C . VAL A 1 1098 ? 30.412 -1.184 -11.965 1.00 90.62 1098 VAL A C 1
ATOM 8015 O O . VAL A 1 1098 ? 30.303 -2.219 -12.627 1.00 90.62 1098 VAL A O 1
ATOM 8018 N N . VAL A 1 1099 ? 30.817 -0.047 -12.541 1.00 90.25 1099 VAL A N 1
ATOM 8019 C CA . VAL A 1 1099 ? 31.148 0.103 -13.964 1.00 90.25 1099 VAL A CA 1
ATOM 8020 C C . VAL A 1 1099 ? 32.590 0.571 -14.111 1.00 90.25 1099 VAL A C 1
ATOM 8022 O O . VAL A 1 1099 ? 32.969 1.651 -13.669 1.00 90.25 1099 VAL A O 1
ATOM 8025 N N . GLN A 1 1100 ? 33.399 -0.196 -14.847 1.00 92.06 1100 GLN A N 1
ATOM 8026 C CA . GLN A 1 1100 ? 34.836 0.075 -14.990 1.00 92.06 1100 GLN A CA 1
ATOM 8027 C C . GLN A 1 1100 ? 35.556 -0.051 -13.626 1.00 92.06 1100 GLN A C 1
ATOM 8029 O O . GLN A 1 1100 ? 35.070 -0.706 -12.717 1.00 92.06 1100 GLN A O 1
ATOM 8034 N N . ASN A 1 1101 ? 36.774 0.464 -13.526 1.00 93.19 1101 ASN A N 1
ATOM 8035 C CA . ASN A 1 1101 ? 37.675 0.293 -12.397 1.00 93.19 1101 ASN A CA 1
ATOM 8036 C C . ASN A 1 1101 ? 37.606 1.535 -11.491 1.00 93.19 1101 ASN A C 1
ATOM 8038 O O . ASN A 1 1101 ? 37.780 2.647 -12.020 1.00 93.19 1101 ASN A O 1
ATOM 8042 N N . PRO A 1 1102 ? 37.454 1.382 -10.161 1.00 94.50 1102 PRO A N 1
ATOM 8043 C CA . PRO A 1 1102 ? 37.505 2.500 -9.231 1.00 94.50 1102 PRO A CA 1
ATOM 8044 C C . PRO A 1 1102 ? 38.859 3.197 -9.318 1.00 94.50 1102 PRO A C 1
ATOM 8046 O O . PRO A 1 1102 ? 39.889 2.564 -9.579 1.00 94.50 1102 PRO A O 1
ATOM 8049 N N . ALA A 1 1103 ? 38.876 4.518 -9.129 1.00 92.31 1103 ALA A N 1
ATOM 8050 C CA . ALA A 1 1103 ? 40.113 5.287 -9.213 1.00 92.31 1103 ALA A CA 1
ATOM 8051 C C . ALA A 1 1103 ? 40.112 6.541 -8.335 1.00 92.31 1103 ALA A C 1
ATOM 8053 O O . ALA A 1 1103 ? 39.271 7.421 -8.506 1.00 92.31 1103 ALA A O 1
ATOM 8054 N N . ILE A 1 1104 ? 41.156 6.693 -7.517 1.00 94.81 1104 ILE A N 1
ATOM 8055 C CA . ILE A 1 1104 ? 41.359 7.819 -6.594 1.00 94.81 1104 ILE A CA 1
ATOM 8056 C C . ILE A 1 1104 ? 42.632 8.605 -6.941 1.00 94.81 1104 ILE A C 1
ATOM 8058 O O . ILE A 1 1104 ? 43.639 8.034 -7.386 1.00 94.81 1104 ILE A O 1
ATOM 8062 N N . LYS A 1 1105 ? 42.603 9.936 -6.777 1.00 92.44 1105 LYS A N 1
ATOM 8063 C CA . LYS A 1 1105 ? 43.747 10.817 -7.083 1.00 92.44 1105 LYS A CA 1
ATOM 8064 C C . LYS A 1 1105 ? 44.508 11.237 -5.827 1.00 92.44 1105 LYS A C 1
ATOM 8066 O O . LYS A 1 1105 ? 45.740 11.123 -5.797 1.00 92.44 1105 LYS A O 1
ATOM 8071 N N . GLY A 1 1106 ? 43.783 11.644 -4.788 1.00 93.44 1106 GLY A N 1
ATOM 8072 C CA . GLY A 1 1106 ? 44.340 12.004 -3.487 1.00 93.44 1106 GLY A CA 1
ATOM 8073 C C . GLY A 1 1106 ? 43.333 11.840 -2.353 1.00 93.44 1106 GLY A C 1
ATOM 8074 O O . GLY A 1 1106 ? 42.133 11.792 -2.599 1.00 93.44 1106 GLY A O 1
ATOM 8075 N N . ILE A 1 1107 ? 43.848 11.739 -1.130 1.00 96.69 1107 ILE A N 1
ATOM 8076 C CA . ILE A 1 1107 ? 43.063 11.591 0.103 1.00 96.69 1107 ILE A CA 1
ATOM 8077 C C . ILE A 1 1107 ? 43.616 12.578 1.133 1.00 96.69 1107 ILE A C 1
ATOM 8079 O O . ILE A 1 1107 ? 44.836 12.661 1.324 1.00 96.69 1107 ILE A O 1
ATOM 8083 N N . GLU A 1 1108 ? 42.733 13.318 1.793 1.00 96.12 1108 GLU A N 1
ATOM 8084 C CA . GLU A 1 1108 ? 43.045 14.190 2.923 1.00 96.12 1108 GLU A CA 1
ATOM 8085 C C . GLU A 1 1108 ? 42.082 13.904 4.077 1.00 96.12 1108 GLU A C 1
ATOM 8087 O O . GLU A 1 1108 ? 40.875 13.976 3.901 1.00 96.12 1108 GLU A O 1
ATOM 8092 N N . ILE A 1 1109 ? 42.617 13.585 5.259 1.00 96.44 1109 ILE A N 1
ATOM 8093 C CA . ILE A 1 1109 ? 41.810 13.295 6.453 1.00 96.44 1109 ILE A CA 1
ATOM 8094 C C . ILE A 1 1109 ? 42.098 14.338 7.530 1.00 96.44 1109 ILE A C 1
ATOM 8096 O O . ILE A 1 1109 ? 43.257 14.547 7.910 1.00 96.44 1109 ILE A O 1
ATOM 8100 N N . LEU A 1 1110 ? 41.051 14.981 8.044 1.00 94.00 1110 LEU A N 1
ATOM 8101 C CA . LEU A 1 1110 ? 41.121 16.044 9.047 1.00 94.00 1110 LEU A CA 1
ATOM 8102 C C . LEU A 1 1110 ? 40.539 15.566 10.376 1.00 94.00 1110 LEU A C 1
ATOM 8104 O O . LEU A 1 1110 ? 39.485 14.947 10.399 1.00 94.00 1110 LEU A O 1
ATOM 8108 N N . THR A 1 1111 ? 41.208 15.869 11.491 1.00 90.06 1111 THR A N 1
ATOM 8109 C CA . THR A 1 1111 ? 40.736 15.509 12.841 1.00 90.06 1111 THR A CA 1
ATOM 8110 C C . THR A 1 1111 ? 40.168 16.714 13.585 1.00 90.06 1111 THR A C 1
ATOM 8112 O O . THR A 1 1111 ? 40.758 17.805 13.558 1.00 90.06 1111 THR A O 1
ATOM 8115 N N . CYS A 1 1112 ? 39.063 16.507 14.307 1.00 81.31 1112 CYS A N 1
ATOM 8116 C CA . CYS A 1 1112 ? 38.468 17.538 15.149 1.00 81.31 1112 CYS A CA 1
ATOM 8117 C C . CYS A 1 1112 ? 39.444 17.993 16.252 1.00 81.31 1112 CYS A C 1
ATOM 8119 O O . CYS A 1 1112 ? 39.786 17.252 17.174 1.00 81.31 1112 CYS A O 1
ATOM 8121 N N . SER A 1 1113 ? 39.905 19.247 16.178 1.00 68.00 1113 SER A N 1
ATOM 8122 C CA . SER A 1 1113 ? 40.923 19.796 17.099 1.00 68.00 1113 SER A CA 1
ATOM 8123 C C . SER A 1 1113 ? 40.506 21.096 17.799 1.00 68.00 1113 SER A C 1
ATOM 8125 O O . SER A 1 1113 ? 41.330 21.776 18.425 1.00 68.00 1113 SER A O 1
ATOM 8127 N N . VAL A 1 1114 ? 39.219 21.437 17.722 1.00 67.56 1114 VAL A N 1
ATOM 8128 C CA . VAL A 1 1114 ? 38.622 22.614 18.369 1.00 67.56 1114 VAL A CA 1
ATOM 8129 C C . VAL A 1 1114 ? 38.090 22.286 19.773 1.00 67.56 1114 VAL A C 1
ATOM 8131 O O . VAL A 1 1114 ? 37.921 21.130 20.138 1.00 67.56 1114 VAL A O 1
ATOM 8134 N N . ALA A 1 1115 ? 37.899 23.304 20.617 1.00 75.06 1115 ALA A N 1
ATOM 8135 C CA . ALA A 1 1115 ? 37.328 23.140 21.960 1.00 75.06 1115 ALA A CA 1
ATOM 8136 C C . ALA A 1 1115 ? 35.822 23.429 21.939 1.00 75.06 1115 ALA A C 1
ATOM 8138 O O . ALA A 1 1115 ? 35.407 24.299 21.175 1.00 75.06 1115 ALA A O 1
ATOM 8139 N N . VAL A 1 1116 ? 35.046 22.776 22.814 1.00 81.31 1116 VAL A N 1
ATOM 8140 C CA . VAL A 1 1116 ? 33.595 23.006 22.966 1.00 81.31 1116 VAL A CA 1
ATOM 8141 C C . VAL A 1 1116 ? 33.281 24.511 23.054 1.00 81.31 1116 VAL A C 1
ATOM 8143 O O . VAL A 1 1116 ? 33.966 25.219 23.813 1.00 81.31 1116 VAL A O 1
ATOM 8146 N N . PRO A 1 1117 ? 32.283 25.027 22.312 1.00 86.06 1117 PRO A N 1
ATOM 8147 C CA . PRO A 1 1117 ? 31.997 26.457 22.271 1.00 86.06 1117 PRO A CA 1
ATOM 8148 C C . PRO A 1 1117 ? 31.566 27.032 23.631 1.00 86.06 1117 PRO A C 1
ATOM 8150 O O . PRO A 1 1117 ? 30.903 26.383 24.436 1.00 86.06 1117 PRO A O 1
ATOM 8153 N N . GLY A 1 1118 ? 31.953 28.283 23.908 1.00 79.12 1118 GLY A N 1
ATOM 8154 C CA . GLY A 1 1118 ? 31.548 29.005 25.128 1.00 79.12 1118 GLY A CA 1
ATOM 8155 C C . GLY A 1 1118 ? 30.181 29.701 25.021 1.00 79.12 1118 GLY A C 1
ATOM 8156 O O . GLY A 1 1118 ? 29.551 29.676 23.972 1.00 79.12 1118 GLY A O 1
ATOM 8157 N N . ASP A 1 1119 ? 29.741 30.385 26.087 1.00 78.25 1119 ASP A N 1
ATOM 8158 C CA . ASP A 1 1119 ? 28.438 31.075 26.133 1.00 78.25 1119 ASP A CA 1
ATOM 8159 C C . ASP A 1 1119 ? 28.251 32.092 24.981 1.00 78.25 1119 ASP A C 1
ATOM 8161 O O . ASP A 1 1119 ? 29.106 32.958 24.738 1.00 78.25 1119 ASP A O 1
ATOM 8165 N N . ALA A 1 1120 ? 27.076 32.086 24.345 1.00 79.12 1120 ALA A N 1
ATOM 8166 C CA . ALA A 1 1120 ? 26.661 33.136 23.413 1.00 79.12 1120 ALA A CA 1
ATOM 8167 C C . ALA A 1 1120 ? 26.275 34.425 24.178 1.00 79.12 1120 ALA A C 1
ATOM 8169 O O . ALA A 1 1120 ? 25.467 34.407 25.106 1.00 79.12 1120 ALA A O 1
ATOM 8170 N N . THR A 1 1121 ? 26.843 35.587 23.817 1.00 71.31 1121 THR A N 1
ATOM 8171 C CA . THR A 1 1121 ? 26.805 36.793 24.690 1.00 71.31 1121 THR A CA 1
ATOM 8172 C C . THR A 1 1121 ? 26.011 37.994 24.167 1.00 71.31 1121 THR A C 1
ATOM 8174 O O . THR A 1 1121 ? 25.966 39.036 24.829 1.00 71.31 1121 THR A O 1
ATOM 8177 N N . THR A 1 1122 ? 25.364 37.891 23.005 1.00 79.69 1122 THR A N 1
ATOM 8178 C CA . THR A 1 1122 ? 24.820 39.068 22.298 1.00 79.69 1122 THR A CA 1
ATOM 8179 C C . THR A 1 1122 ? 23.474 38.833 21.621 1.00 79.69 1122 THR A C 1
ATOM 8181 O O . THR A 1 1122 ? 23.150 39.552 20.682 1.00 79.69 1122 THR A O 1
ATOM 8184 N N . LEU A 1 1123 ? 22.662 37.889 22.108 1.00 86.81 1123 LEU A N 1
ATOM 8185 C CA . LEU A 1 1123 ? 21.327 37.672 21.554 1.00 86.81 1123 LEU A CA 1
ATOM 8186 C C . LEU A 1 1123 ? 20.494 38.965 21.589 1.00 86.81 1123 LEU A C 1
ATOM 8188 O O . LEU A 1 1123 ? 20.175 39.511 22.650 1.00 86.81 1123 LEU A O 1
ATOM 8192 N N . THR A 1 1124 ? 20.145 39.453 20.406 1.00 88.19 1124 THR A N 1
ATOM 8193 C CA . THR A 1 1124 ? 19.286 40.608 20.176 1.00 88.19 1124 THR A CA 1
ATOM 8194 C C . THR A 1 1124 ? 18.017 40.184 19.462 1.00 88.19 1124 THR A C 1
ATOM 8196 O O . THR A 1 1124 ? 18.043 39.311 18.602 1.00 88.19 1124 THR A O 1
ATOM 8199 N N . LEU A 1 1125 ? 16.907 40.817 19.843 1.00 87.31 1125 LEU A N 1
ATOM 8200 C CA . LEU A 1 1125 ? 15.597 40.590 19.252 1.00 87.31 1125 LEU A CA 1
ATOM 8201 C C . LEU A 1 1125 ? 15.118 41.884 18.598 1.00 87.31 1125 LEU A C 1
ATOM 8203 O O . LEU A 1 1125 ? 15.050 42.927 19.259 1.00 87.31 1125 LEU A O 1
ATOM 8207 N N . ALA A 1 1126 ? 14.766 41.815 17.318 1.00 84.88 1126 ALA A N 1
ATOM 8208 C CA . ALA A 1 1126 ? 14.226 42.930 16.555 1.00 84.88 1126 ALA A CA 1
ATOM 8209 C C . ALA A 1 1126 ? 12.906 42.525 15.890 1.00 84.88 1126 ALA A C 1
ATOM 8211 O O . ALA A 1 1126 ? 12.861 41.603 15.085 1.00 84.88 1126 ALA A O 1
ATOM 8212 N N . GLY A 1 1127 ? 11.818 43.225 16.217 1.00 74.88 1127 GLY A N 1
ATOM 8213 C CA . GLY A 1 1127 ? 10.540 43.007 15.538 1.00 74.88 1127 GLY A CA 1
ATOM 8214 C C . GLY A 1 1127 ? 10.603 43.494 14.089 1.00 74.88 1127 GLY A C 1
ATOM 8215 O O . GLY A 1 1127 ? 11.011 44.633 13.846 1.00 74.88 1127 GLY A O 1
ATOM 8216 N N . GLN A 1 1128 ? 10.164 42.658 13.152 1.00 69.06 1128 GLN A N 1
ATOM 8217 C CA . GLN A 1 1128 ? 10.095 42.959 11.723 1.00 69.06 1128 GLN A CA 1
ATOM 8218 C C . GLN A 1 1128 ? 8.767 42.467 11.118 1.00 69.06 1128 GLN A C 1
ATOM 8220 O O . GLN A 1 1128 ? 8.067 41.665 11.737 1.00 69.06 1128 GLN A O 1
ATOM 8225 N N . PRO A 1 1129 ? 8.342 42.972 9.944 1.00 59.19 1129 PRO A N 1
ATOM 8226 C CA . PRO A 1 1129 ? 7.195 42.405 9.239 1.00 59.19 1129 PRO A CA 1
ATOM 8227 C C . PRO A 1 1129 ? 7.426 40.906 9.014 1.00 59.19 1129 PRO A C 1
ATOM 8229 O O . PRO A 1 1129 ? 8.468 40.532 8.490 1.00 59.19 1129 PRO A O 1
ATOM 8232 N N . GLY A 1 1130 ? 6.491 40.069 9.465 1.00 64.88 1130 GLY A N 1
ATOM 8233 C CA . GLY A 1 1130 ? 6.615 38.611 9.398 1.00 64.88 1130 GLY A CA 1
ATOM 8234 C C . GLY A 1 1130 ? 7.152 37.924 10.662 1.00 64.88 1130 GLY A C 1
ATOM 8235 O O . GLY A 1 1130 ? 6.995 36.721 10.747 1.00 64.88 1130 GLY A O 1
ATOM 8236 N N . GLY A 1 1131 ? 7.703 38.623 11.671 1.00 82.06 1131 GLY A N 1
ATOM 8237 C CA . GLY A 1 1131 ? 8.174 37.951 12.898 1.00 82.06 1131 GLY A CA 1
ATOM 8238 C C . GLY A 1 1131 ? 9.138 38.751 13.786 1.00 82.06 1131 GLY A C 1
ATOM 8239 O O . GLY A 1 1131 ? 9.221 39.980 13.724 1.00 82.06 1131 GLY A O 1
ATOM 8240 N N . THR A 1 1132 ? 9.891 38.054 14.636 1.00 83.94 1132 THR A N 1
ATOM 8241 C CA . THR A 1 1132 ? 10.986 38.607 15.447 1.00 83.94 1132 THR A CA 1
ATOM 8242 C C . THR A 1 1132 ? 12.315 38.038 14.968 1.00 83.94 1132 THR A C 1
ATOM 8244 O O . THR A 1 1132 ? 12.538 36.839 15.065 1.00 83.94 1132 THR A O 1
ATOM 8247 N N . ALA A 1 1133 ? 13.215 38.891 14.479 1.00 85.69 1133 ALA A N 1
ATOM 8248 C CA . ALA A 1 1133 ? 14.577 38.498 14.140 1.00 85.69 1133 ALA A CA 1
ATOM 8249 C C . ALA A 1 1133 ? 15.408 38.328 15.413 1.00 85.69 1133 ALA A C 1
ATOM 8251 O O . ALA A 1 1133 ? 15.539 39.274 16.199 1.00 85.69 1133 ALA A O 1
ATOM 8252 N N . LEU A 1 1134 ? 15.992 37.150 15.589 1.00 90.50 1134 LEU A N 1
ATOM 8253 C CA . LEU A 1 1134 ? 17.042 36.860 16.548 1.00 90.50 1134 LEU A CA 1
ATOM 8254 C C . LEU A 1 1134 ? 18.384 37.047 15.841 1.00 90.50 1134 LEU A C 1
ATOM 8256 O O . LEU A 1 1134 ? 18.575 36.557 14.734 1.00 90.50 1134 LEU A O 1
ATOM 8260 N N . SER A 1 1135 ? 19.330 37.740 16.466 1.00 89.94 1135 SER A N 1
ATOM 8261 C CA . SER A 1 1135 ? 20.726 37.715 16.014 1.00 89.94 1135 SER A CA 1
ATOM 8262 C C . SER A 1 1135 ? 21.688 37.757 17.186 1.00 89.94 1135 SER A C 1
ATOM 8264 O O . SER A 1 1135 ? 21.439 38.445 18.179 1.00 89.94 1135 SER A O 1
ATOM 8266 N N . TRP A 1 1136 ? 22.780 37.013 17.073 1.00 90.25 1136 TRP A N 1
ATOM 8267 C CA . TRP A 1 1136 ? 23.826 36.899 18.081 1.00 90.25 1136 TRP A CA 1
ATOM 8268 C C . TRP A 1 1136 ? 25.200 37.000 17.421 1.00 90.25 1136 TRP A C 1
ATOM 8270 O O . TRP A 1 1136 ? 25.352 37.269 16.234 1.00 90.25 1136 TRP A O 1
ATOM 8280 N N . THR A 1 1137 ? 26.238 36.869 18.228 1.00 86.12 1137 THR A N 1
ATOM 8281 C CA . THR A 1 1137 ? 27.618 36.741 17.781 1.00 86.12 1137 THR A CA 1
ATOM 8282 C C . THR A 1 1137 ? 28.037 35.324 18.107 1.00 86.12 1137 THR A C 1
ATOM 8284 O O . THR A 1 1137 ? 27.889 34.925 19.266 1.00 86.12 1137 THR A O 1
ATOM 8287 N N . ALA A 1 1138 ? 28.539 34.597 17.106 1.00 81.75 1138 ALA A N 1
ATOM 8288 C CA . ALA A 1 1138 ? 29.019 33.234 17.284 1.00 81.75 1138 ALA A CA 1
ATOM 8289 C C . ALA A 1 1138 ? 30.019 33.157 18.441 1.00 81.75 1138 ALA A C 1
ATOM 8291 O O . ALA A 1 1138 ? 30.888 34.029 18.603 1.00 81.75 1138 ALA A O 1
ATOM 8292 N N . ALA A 1 1139 ? 29.873 32.122 19.263 1.00 82.56 1139 ALA A N 1
ATOM 8293 C CA . ALA A 1 1139 ? 30.848 31.838 20.298 1.00 82.56 1139 ALA A CA 1
ATOM 8294 C C . ALA A 1 1139 ? 32.190 31.458 19.643 1.00 82.56 1139 ALA A C 1
ATOM 8296 O O . ALA A 1 1139 ? 32.201 30.826 18.587 1.00 82.56 1139 ALA A O 1
ATOM 8297 N N . PRO A 1 1140 ? 33.346 31.832 20.222 1.00 77.75 1140 PRO A N 1
ATOM 8298 C CA . PRO A 1 1140 ? 34.635 31.442 19.662 1.00 77.75 1140 PRO A CA 1
ATOM 8299 C C . PRO A 1 1140 ? 34.745 29.916 19.532 1.00 77.75 1140 PRO A C 1
ATOM 8301 O O . PRO A 1 1140 ? 34.692 29.222 20.544 1.00 77.75 1140 PRO A O 1
ATOM 8304 N N . GLY A 1 1141 ? 34.928 29.427 18.303 1.00 74.25 1141 GLY A N 1
ATOM 8305 C CA . GLY A 1 1141 ? 35.034 27.999 17.996 1.00 74.25 1141 GLY A CA 1
ATOM 8306 C C . GLY A 1 1141 ? 33.712 27.297 17.678 1.00 74.25 1141 GLY A C 1
ATOM 8307 O O . GLY A 1 1141 ? 33.768 26.109 17.401 1.00 74.25 1141 GLY A O 1
ATOM 8308 N N . ALA A 1 1142 ? 32.564 27.982 17.706 1.00 80.81 1142 ALA A N 1
ATOM 8309 C CA . ALA A 1 1142 ? 31.303 27.433 17.201 1.00 80.81 1142 ALA A CA 1
ATOM 8310 C C . ALA A 1 1142 ? 31.294 27.417 15.667 1.00 80.81 1142 ALA A C 1
ATOM 8312 O O . ALA A 1 1142 ? 31.678 28.419 15.055 1.00 80.81 1142 ALA A O 1
ATOM 8313 N N . PHE A 1 1143 ? 30.850 26.303 15.089 1.00 77.19 1143 PHE A N 1
ATOM 8314 C CA . PHE A 1 1143 ? 30.588 26.146 13.653 1.00 77.19 1143 PHE A CA 1
ATOM 8315 C C . PHE A 1 1143 ? 29.096 26.327 13.368 1.00 77.19 1143 PHE A C 1
ATOM 8317 O O . PHE A 1 1143 ? 28.716 26.988 12.409 1.00 77.19 1143 PHE A O 1
ATOM 8324 N N . GLN A 1 1144 ? 28.272 25.838 14.292 1.00 83.31 1144 GLN A N 1
ATOM 8325 C CA . GLN A 1 1144 ? 26.819 25.815 14.226 1.00 83.31 1144 GLN A CA 1
ATOM 8326 C C . GLN A 1 1144 ? 26.222 26.263 15.574 1.00 83.31 1144 GLN A C 1
ATOM 8328 O O . GLN A 1 1144 ? 26.959 26.597 16.515 1.00 83.31 1144 GLN A O 1
ATOM 8333 N N . HIS A 1 1145 ? 24.898 26.384 15.666 1.00 89.69 1145 HIS A N 1
ATOM 8334 C CA . HIS A 1 1145 ? 24.216 26.879 16.860 1.00 89.69 1145 HIS A CA 1
ATOM 8335 C C . HIS A 1 1145 ? 22.843 26.243 17.050 1.00 89.69 1145 HIS A C 1
ATOM 8337 O O . HIS A 1 1145 ? 22.036 26.243 16.127 1.00 89.69 1145 HIS A O 1
ATOM 8343 N N . ASP A 1 1146 ? 22.525 25.893 18.292 1.00 92.12 1146 ASP A N 1
ATOM 8344 C CA . ASP A 1 1146 ? 21.175 25.471 18.656 1.00 92.12 1146 ASP A CA 1
ATOM 8345 C C . ASP A 1 1146 ? 20.425 26.615 19.310 1.00 92.12 1146 ASP A C 1
ATOM 8347 O O . ASP A 1 1146 ? 20.974 27.382 20.115 1.00 92.12 1146 ASP A O 1
ATOM 8351 N N . ILE A 1 1147 ? 19.144 26.722 18.984 1.00 93.12 1147 ILE A N 1
ATOM 8352 C CA . ILE A 1 1147 ? 18.287 27.834 19.368 1.00 93.12 1147 ILE A CA 1
ATOM 8353 C C . ILE A 1 1147 ? 16.982 27.262 19.887 1.00 93.12 1147 ILE A C 1
ATOM 8355 O O . ILE A 1 1147 ? 16.192 26.707 19.135 1.00 93.12 1147 ILE A O 1
ATOM 8359 N N . VAL A 1 1148 ? 16.688 27.482 21.162 1.00 94.38 1148 VAL A N 1
ATOM 8360 C CA . VAL A 1 1148 ? 15.449 26.992 21.782 1.00 94.38 1148 VAL A CA 1
ATOM 8361 C C . VAL A 1 1148 ? 14.538 28.133 22.214 1.00 94.38 1148 VAL A C 1
ATOM 8363 O O . VAL A 1 1148 ? 14.997 29.213 22.618 1.00 94.38 1148 VAL A O 1
ATOM 8366 N N . ARG A 1 1149 ? 13.226 27.873 22.186 1.00 93.88 1149 ARG A N 1
ATOM 8367 C CA . ARG A 1 1149 ? 12.168 28.779 22.650 1.00 93.88 1149 ARG A CA 1
ATOM 8368 C C . ARG A 1 1149 ? 11.316 28.143 23.739 1.00 93.88 1149 ARG A C 1
ATOM 8370 O O . ARG A 1 1149 ? 10.908 26.984 23.674 1.00 93.88 1149 ARG A O 1
ATOM 8377 N N . GLY A 1 1150 ? 10.904 28.961 24.704 1.00 93.31 1150 GLY A N 1
ATOM 8378 C CA . GLY A 1 1150 ? 9.917 28.554 25.696 1.00 93.31 1150 GLY A CA 1
ATOM 8379 C C . GLY A 1 1150 ? 8.889 29.604 26.101 1.00 93.31 1150 GLY A C 1
ATOM 8380 O O . GLY A 1 1150 ? 9.045 30.801 25.848 1.00 93.31 1150 GLY A O 1
ATOM 8381 N N . ASP A 1 1151 ? 7.827 29.157 26.775 1.00 93.75 1151 ASP A N 1
ATOM 8382 C CA . ASP A 1 1151 ? 6.757 30.025 27.276 1.00 93.75 1151 ASP A CA 1
ATOM 8383 C C . ASP A 1 1151 ? 7.140 30.650 28.630 1.00 93.75 1151 ASP A C 1
ATOM 8385 O O . ASP A 1 1151 ? 7.439 29.977 29.622 1.00 93.75 1151 ASP A O 1
ATOM 8389 N N . LEU A 1 1152 ? 7.120 31.983 28.695 1.00 92.00 1152 LEU A N 1
ATOM 8390 C CA . LEU A 1 1152 ? 7.529 32.741 29.879 1.00 92.00 1152 LEU A CA 1
ATOM 8391 C C . LEU A 1 1152 ? 6.543 32.601 31.051 1.00 92.00 1152 LEU A C 1
ATOM 8393 O O . LEU A 1 1152 ? 6.922 32.807 32.209 1.00 92.00 1152 LEU A O 1
ATOM 8397 N N . THR A 1 1153 ? 5.276 32.292 30.779 1.00 91.31 1153 THR A N 1
ATOM 8398 C CA . THR A 1 1153 ? 4.251 32.044 31.797 1.00 91.31 1153 THR A CA 1
ATOM 8399 C C . THR A 1 1153 ? 4.405 30.640 32.380 1.00 91.31 1153 THR A C 1
ATOM 8401 O O . THR A 1 1153 ? 4.352 30.515 33.606 1.00 91.31 1153 THR A O 1
ATOM 8404 N N . LEU A 1 1154 ? 4.681 29.619 31.563 1.00 91.81 1154 LEU A N 1
ATOM 8405 C CA . LEU A 1 1154 ? 5.048 28.276 32.024 1.00 91.81 1154 LEU A CA 1
ATOM 8406 C C . LEU A 1 1154 ? 6.326 28.324 32.856 1.00 91.81 1154 LEU A C 1
ATOM 8408 O O . LEU A 1 1154 ? 6.305 27.881 34.002 1.00 91.81 1154 LEU A O 1
ATOM 8412 N N . LEU A 1 1155 ? 7.375 28.996 32.372 1.00 91.00 1155 LEU A N 1
ATOM 8413 C CA . LEU A 1 1155 ? 8.627 29.150 33.117 1.00 91.00 1155 LEU A CA 1
ATOM 8414 C C . LEU A 1 1155 ? 8.402 29.838 34.474 1.00 91.00 1155 LEU A C 1
ATOM 8416 O O . LEU A 1 1155 ? 8.958 29.441 35.500 1.00 91.00 1155 LEU A O 1
ATOM 8420 N N . ARG A 1 1156 ? 7.542 30.865 34.516 1.00 88.94 1156 ARG A N 1
ATOM 8421 C CA . ARG A 1 1156 ? 7.190 31.559 35.765 1.00 88.94 1156 ARG A CA 1
ATOM 8422 C C . ARG A 1 1156 ? 6.385 30.671 36.715 1.00 88.94 1156 ARG A C 1
ATOM 8424 O O . ARG A 1 1156 ? 6.637 30.708 37.919 1.00 88.94 1156 ARG A O 1
ATOM 8431 N N . ASN A 1 1157 ? 5.418 29.915 36.200 1.00 89.31 1157 ASN A N 1
ATOM 8432 C CA . ASN A 1 1157 ? 4.544 29.053 36.998 1.00 89.31 1157 ASN A CA 1
ATOM 8433 C C . ASN A 1 1157 ? 5.278 27.805 37.511 1.00 89.31 1157 ASN A C 1
ATOM 8435 O O . ASN A 1 1157 ? 5.040 27.395 38.645 1.00 89.31 1157 ASN A O 1
ATOM 8439 N N . GLY A 1 1158 ? 6.209 27.269 36.719 1.00 84.44 1158 GLY A N 1
ATOM 8440 C CA . GLY A 1 1158 ? 7.116 26.176 37.078 1.00 84.44 1158 GLY A CA 1
ATOM 8441 C C . GLY A 1 1158 ? 8.262 26.598 38.001 1.00 84.44 1158 GLY A C 1
ATOM 8442 O O . GLY A 1 1158 ? 9.058 25.768 38.422 1.00 84.44 1158 GLY A O 1
ATOM 8443 N N . GLY A 1 1159 ? 8.363 27.886 38.354 1.00 87.81 1159 GLY A N 1
ATOM 8444 C CA . GLY A 1 1159 ? 9.398 28.383 39.261 1.00 87.81 1159 GLY A CA 1
ATOM 8445 C C . GLY A 1 1159 ? 10.807 28.414 38.659 1.00 87.81 1159 GLY A C 1
ATOM 8446 O O . GLY A 1 1159 ? 11.773 28.430 39.420 1.00 87.81 1159 GLY A O 1
ATOM 8447 N N . GLY A 1 1160 ? 10.925 28.466 37.329 1.00 84.38 1160 GLY A N 1
ATOM 8448 C CA . GLY A 1 1160 ? 12.197 28.437 36.603 1.00 84.38 1160 GLY A CA 1
ATOM 8449 C C . GLY A 1 1160 ? 12.595 27.061 36.063 1.00 84.38 1160 GLY A C 1
ATOM 8450 O O . GLY A 1 1160 ? 13.771 26.867 35.781 1.00 84.38 1160 GLY A O 1
ATOM 8451 N N . ASP A 1 1161 ? 11.653 26.123 35.952 1.00 89.50 1161 ASP A N 1
ATOM 8452 C CA . ASP A 1 1161 ? 11.867 24.836 35.287 1.00 89.50 1161 ASP A CA 1
ATOM 8453 C C . ASP A 1 1161 ? 11.904 25.020 33.764 1.00 89.50 1161 ASP A C 1
ATOM 8455 O O . ASP A 1 1161 ? 10.897 25.381 33.157 1.00 89.50 1161 ASP A O 1
ATOM 8459 N N . PHE A 1 1162 ? 13.079 24.812 33.170 1.00 91.44 1162 PHE A N 1
ATOM 8460 C CA . PHE A 1 1162 ? 13.289 24.952 31.732 1.00 91.44 1162 PHE A CA 1
ATOM 8461 C C . PHE A 1 1162 ? 12.864 23.708 30.944 1.00 91.44 1162 PHE A C 1
ATOM 8463 O O . PHE A 1 1162 ? 12.537 23.863 29.775 1.00 91.44 1162 PHE A O 1
ATOM 8470 N N . GLY A 1 1163 ? 12.765 22.520 31.548 1.00 89.25 1163 GLY A N 1
ATOM 8471 C CA . GLY A 1 1163 ? 12.373 21.319 30.799 1.00 89.25 1163 GLY A CA 1
ATOM 8472 C C . GLY A 1 1163 ? 10.908 21.339 30.389 1.00 89.25 1163 GLY A C 1
ATOM 8473 O O . GLY A 1 1163 ? 10.577 21.179 29.222 1.00 89.25 1163 GLY A O 1
ATOM 8474 N N . SER A 1 1164 ? 10.015 21.660 31.327 1.00 87.25 1164 SER A N 1
ATOM 8475 C CA . SER A 1 1164 ? 8.581 21.790 31.026 1.00 87.25 1164 SER A CA 1
ATOM 8476 C C . SER A 1 1164 ? 8.199 23.101 30.328 1.00 87.25 1164 SER A C 1
ATOM 8478 O O . SER A 1 1164 ? 7.083 23.227 29.822 1.00 87.25 1164 SER A O 1
ATOM 8480 N N . ALA A 1 1165 ? 9.087 24.102 30.334 1.00 91.50 1165 ALA A N 1
ATOM 8481 C CA . ALA A 1 1165 ? 8.825 25.411 29.742 1.00 91.50 1165 ALA A CA 1
ATOM 8482 C C . ALA A 1 1165 ? 9.447 25.600 28.355 1.00 91.50 1165 ALA A C 1
ATOM 8484 O O . ALA A 1 1165 ? 9.078 26.567 27.686 1.00 91.50 1165 ALA A O 1
ATOM 8485 N N . THR A 1 1166 ? 10.371 24.728 27.940 1.00 95.00 1166 THR A N 1
ATOM 8486 C CA . THR A 1 1166 ? 10.862 24.660 26.557 1.00 95.00 1166 THR A CA 1
ATOM 8487 C C . THR A 1 1166 ? 9.783 24.014 25.714 1.00 95.00 1166 THR A C 1
ATOM 8489 O O . THR A 1 1166 ? 9.180 23.020 26.104 1.00 95.00 1166 THR A O 1
ATOM 8492 N N . THR A 1 1167 ? 9.453 24.661 24.610 1.00 92.19 1167 THR A N 1
ATOM 8493 C CA . THR A 1 1167 ? 8.250 24.333 23.836 1.00 92.19 1167 THR A CA 1
ATOM 8494 C C . THR A 1 1167 ? 8.508 24.388 22.333 1.00 92.19 1167 THR A C 1
ATOM 8496 O O . THR A 1 1167 ? 7.558 24.190 21.588 1.00 92.19 1167 THR A O 1
ATOM 8499 N N . ASP A 1 1168 ? 9.735 24.713 21.908 1.00 92.81 1168 ASP A N 1
ATOM 8500 C CA . ASP A 1 1168 ? 10.193 24.620 20.519 1.00 92.81 1168 ASP A CA 1
ATOM 8501 C C . ASP A 1 1168 ? 11.722 24.612 20.419 1.00 92.81 1168 ASP A C 1
ATOM 8503 O O . ASP A 1 1168 ? 12.388 25.329 21.181 1.00 92.81 1168 ASP A O 1
ATOM 8507 N N . CYS A 1 1169 ? 12.227 23.919 19.399 1.00 91.94 1169 CYS A N 1
ATOM 8508 C CA . CYS A 1 1169 ? 13.542 24.152 18.813 1.00 91.94 1169 CYS A CA 1
ATOM 8509 C C . CYS A 1 1169 ? 13.361 25.046 17.577 1.00 91.94 1169 CYS A C 1
ATOM 8511 O O . CYS A 1 1169 ? 12.641 24.701 16.648 1.00 91.94 1169 CYS A O 1
ATOM 8513 N N . LEU A 1 1170 ? 13.977 26.229 17.581 1.00 87.19 1170 LEU A N 1
ATOM 8514 C CA . LEU A 1 1170 ? 13.890 27.205 16.486 1.00 87.19 1170 LEU A CA 1
ATOM 8515 C C . LEU A 1 1170 ? 15.003 27.062 15.446 1.00 87.19 1170 LEU A C 1
ATOM 8517 O O . LEU A 1 1170 ? 15.003 27.778 14.447 1.00 87.19 1170 LEU A O 1
ATOM 8521 N N . GLY A 1 1171 ? 15.983 26.217 15.723 1.00 84.06 1171 GLY A N 1
ATOM 8522 C CA . GLY A 1 1171 ? 17.122 25.970 14.862 1.00 84.06 1171 GLY A CA 1
ATOM 8523 C C . GLY A 1 1171 ? 18.029 24.981 15.557 1.00 84.06 1171 GLY A C 1
ATOM 8524 O O . GLY A 1 1171 ? 18.538 25.287 16.633 1.00 84.06 1171 GLY A O 1
ATOM 8525 N N . ASP A 1 1172 ? 18.164 23.817 14.951 1.00 85.38 1172 ASP A N 1
ATOM 8526 C CA . ASP A 1 1172 ? 19.111 22.780 15.321 1.00 85.38 1172 ASP A CA 1
ATOM 8527 C C . ASP A 1 1172 ? 20.337 22.939 14.424 1.00 85.38 1172 ASP A C 1
ATOM 8529 O O . ASP A 1 1172 ? 20.183 23.089 13.208 1.00 85.38 1172 ASP A O 1
ATOM 8533 N N . SER A 1 1173 ? 21.522 23.013 15.032 1.00 81.81 1173 SER A N 1
ATOM 8534 C CA . SER A 1 1173 ? 22.793 23.023 14.314 1.00 81.81 1173 SER A CA 1
ATOM 8535 C C . SER A 1 1173 ? 22.877 24.094 13.218 1.00 81.81 1173 SER A C 1
ATOM 8537 O O . SER A 1 1173 ? 23.513 23.922 12.182 1.00 81.81 1173 SER A O 1
ATOM 8539 N N . VAL A 1 1174 ? 22.280 25.272 13.446 1.00 80.19 1174 VAL A N 1
ATOM 8540 C CA . VAL A 1 1174 ? 22.224 26.295 12.397 1.00 80.19 1174 VAL A CA 1
ATOM 8541 C C . VAL A 1 1174 ? 23.575 27.004 12.220 1.00 80.19 1174 VAL A C 1
ATOM 8543 O O . VAL A 1 1174 ? 24.140 27.534 13.187 1.00 80.19 1174 VAL A O 1
ATOM 8546 N N . PRO A 1 1175 ? 24.097 27.114 10.987 1.00 71.56 1175 PRO A N 1
ATOM 8547 C CA . PRO A 1 1175 ? 25.415 27.708 10.745 1.00 71.56 1175 PRO A CA 1
ATOM 8548 C C . PRO A 1 1175 ? 25.420 29.238 10.885 1.00 71.56 1175 PRO A C 1
ATOM 8550 O O . PRO A 1 1175 ? 26.432 29.878 11.186 1.00 71.56 1175 PRO A O 1
ATOM 8553 N N . GLY A 1 1176 ? 24.256 29.861 10.693 1.00 76.69 1176 GLY A N 1
ATOM 8554 C CA . GLY A 1 1176 ? 24.085 31.304 10.792 1.00 76.69 1176 GLY A CA 1
ATOM 8555 C C . GLY A 1 1176 ? 24.133 31.832 12.229 1.00 76.69 1176 GLY A C 1
ATOM 8556 O O . GLY A 1 1176 ? 23.916 31.119 13.201 1.00 76.69 1176 GLY A O 1
ATOM 8557 N N . THR A 1 1177 ? 24.342 33.145 12.379 1.00 85.00 1177 THR A N 1
ATOM 8558 C CA . THR A 1 1177 ? 24.212 33.846 13.676 1.00 85.00 1177 THR A CA 1
ATOM 8559 C C . THR A 1 1177 ? 22.909 34.637 13.798 1.00 85.00 1177 THR A C 1
ATOM 8561 O O . THR A 1 1177 ? 22.850 35.684 14.460 1.00 85.00 1177 THR A O 1
ATOM 8564 N N . SER A 1 1178 ? 21.879 34.194 13.086 1.00 86.06 1178 SER A N 1
ATOM 8565 C CA . SER A 1 1178 ? 20.549 34.791 13.100 1.00 86.06 1178 SER A CA 1
ATOM 8566 C C . SER A 1 1178 ? 19.471 33.755 12.824 1.00 86.06 1178 SER A C 1
ATOM 8568 O O . SER A 1 1178 ? 19.699 32.839 12.048 1.00 86.06 1178 SER A O 1
ATOM 8570 N N . ALA A 1 1179 ? 18.292 33.954 13.407 1.00 84.56 1179 ALA A N 1
ATOM 8571 C CA . ALA A 1 1179 ? 17.104 33.134 13.182 1.00 84.56 1179 ALA A CA 1
ATOM 8572 C C . ALA A 1 1179 ? 15.847 34.011 13.183 1.00 84.56 1179 ALA A C 1
ATOM 8574 O O . ALA A 1 1179 ? 15.868 35.142 13.682 1.00 84.56 1179 ALA A O 1
ATOM 8575 N N . LEU A 1 1180 ? 14.744 33.508 12.632 1.00 82.88 1180 LEU A N 1
ATOM 8576 C CA . LEU A 1 1180 ? 13.474 34.226 12.576 1.00 82.88 1180 LEU A CA 1
ATOM 8577 C C . LEU A 1 1180 ? 12.391 33.465 13.339 1.00 82.88 1180 LEU A C 1
ATOM 8579 O O . LEU A 1 1180 ? 12.044 32.349 12.989 1.00 82.88 1180 LEU A O 1
ATOM 8583 N N . GLU A 1 1181 ? 11.820 34.106 14.355 1.00 85.81 1181 GLU A N 1
ATOM 8584 C CA . GLU A 1 1181 ? 10.648 33.597 15.066 1.00 85.81 1181 GLU A CA 1
ATOM 8585 C C . GLU A 1 1181 ? 9.365 34.169 14.448 1.00 85.81 1181 GLU A C 1
ATOM 8587 O O . GLU A 1 1181 ? 9.168 35.391 14.452 1.00 85.81 1181 GLU A O 1
ATOM 8592 N N . LEU A 1 1182 ? 8.471 33.301 13.976 1.00 82.75 1182 LEU A N 1
ATOM 8593 C CA . LEU A 1 1182 ? 7.190 33.688 13.371 1.00 82.75 1182 LEU A CA 1
ATOM 8594 C C . LEU A 1 1182 ? 6.045 33.733 14.400 1.00 82.75 1182 LEU A C 1
ATOM 8596 O O . LEU A 1 1182 ? 5.058 34.450 14.205 1.00 82.75 1182 LEU A O 1
ATOM 8600 N N . ALA A 1 1183 ? 6.172 33.025 15.526 1.00 78.69 1183 ALA A N 1
ATOM 8601 C CA . ALA A 1 1183 ? 5.151 32.972 16.559 1.00 78.69 1183 ALA A CA 1
ATOM 8602 C C . ALA A 1 1183 ? 5.122 34.252 17.409 1.00 78.69 1183 ALA A C 1
ATOM 8604 O O . ALA A 1 1183 ? 6.134 34.768 17.892 1.00 78.69 1183 ALA A O 1
ATOM 8605 N N . ALA A 1 1184 ? 3.909 34.744 17.673 1.00 82.38 1184 ALA A N 1
ATOM 8606 C CA . ALA A 1 1184 ? 3.667 35.826 18.620 1.00 82.38 1184 ALA A CA 1
ATOM 8607 C C . ALA A 1 1184 ? 3.033 35.275 19.908 1.00 82.38 1184 ALA A C 1
ATOM 8609 O O . ALA A 1 1184 ? 2.043 34.542 19.843 1.00 82.38 1184 ALA A O 1
ATOM 8610 N N . PRO A 1 1185 ? 3.522 35.659 21.100 1.00 81.69 1185 PRO A N 1
ATOM 8611 C CA . PRO A 1 1185 ? 2.910 35.218 22.343 1.00 81.69 1185 PRO A CA 1
ATOM 8612 C C . PRO A 1 1185 ? 1.522 35.851 22.512 1.00 81.69 1185 PRO A C 1
ATOM 8614 O O . PRO A 1 1185 ? 1.302 37.021 22.181 1.00 81.69 1185 PRO A O 1
ATOM 8617 N N . ALA A 1 1186 ? 0.580 35.099 23.087 1.00 80.06 1186 ALA A N 1
ATOM 8618 C CA . ALA A 1 1186 ? -0.765 35.599 23.369 1.00 80.06 1186 ALA A CA 1
ATOM 8619 C C . ALA A 1 1186 ? -0.731 36.890 24.210 1.00 80.06 1186 ALA A C 1
ATOM 8621 O O . ALA A 1 1186 ? 0.153 37.091 25.044 1.00 80.06 1186 ALA A O 1
ATOM 8622 N N . SER A 1 1187 ? -1.724 37.768 24.030 1.00 81.12 1187 SER A N 1
ATOM 8623 C CA . SER A 1 1187 ? -1.783 39.064 24.720 1.00 81.12 1187 SER A CA 1
ATOM 8624 C C . SER A 1 1187 ? -1.642 38.921 26.244 1.00 81.12 1187 SER A C 1
ATOM 8626 O O . SER A 1 1187 ? -2.572 38.491 26.925 1.00 81.12 1187 SER A O 1
ATOM 8628 N N . GLY A 1 1188 ? -0.502 39.364 26.786 1.00 80.75 1188 GLY A N 1
ATOM 8629 C CA . GLY A 1 1188 ? -0.170 39.292 28.216 1.00 80.75 1188 GLY A CA 1
ATOM 8630 C C . GLY A 1 1188 ? 0.872 38.227 28.589 1.00 80.75 1188 GLY A C 1
ATOM 8631 O O . GLY A 1 1188 ? 1.350 38.248 29.725 1.00 80.75 1188 GLY A O 1
ATOM 8632 N N . ASN A 1 1189 ? 1.252 37.363 27.646 1.00 87.56 1189 ASN A N 1
ATOM 8633 C CA . ASN A 1 1189 ? 2.329 36.378 27.757 1.00 87.56 1189 ASN A CA 1
ATOM 8634 C C . ASN A 1 1189 ? 3.605 36.864 27.041 1.00 87.56 1189 ASN A C 1
ATOM 8636 O O . ASN A 1 1189 ? 3.651 37.971 26.502 1.00 87.56 1189 ASN A O 1
ATOM 8640 N N . GLY A 1 1190 ? 4.660 36.050 27.077 1.00 88.31 1190 GLY A N 1
ATOM 8641 C CA . GLY A 1 1190 ? 5.922 36.300 26.383 1.00 88.31 1190 GLY A CA 1
ATOM 8642 C C . GLY A 1 1190 ? 6.668 34.993 26.131 1.00 88.31 1190 GLY A C 1
ATOM 8643 O O . GLY A 1 1190 ? 6.384 34.002 26.800 1.00 88.31 1190 GLY A O 1
ATOM 8644 N N . PHE A 1 1191 ? 7.627 35.011 25.214 1.00 93.88 1191 PHE A N 1
ATOM 8645 C CA . PHE A 1 1191 ? 8.578 33.918 25.021 1.00 93.88 1191 PHE A CA 1
ATOM 8646 C C . PHE A 1 1191 ? 9.931 34.246 25.660 1.00 93.88 1191 PHE A C 1
ATOM 8648 O O . PHE A 1 1191 ? 10.238 35.413 25.936 1.00 93.88 1191 PHE A O 1
ATOM 8655 N N . TRP A 1 1192 ? 10.724 33.211 25.919 1.00 91.62 1192 TRP A N 1
ATOM 8656 C CA . TRP A 1 1192 ? 12.154 33.307 26.202 1.00 91.62 1192 TRP A CA 1
ATOM 8657 C C . TRP A 1 1192 ? 12.935 32.514 25.149 1.00 91.62 1192 TRP A C 1
ATOM 8659 O O . TRP A 1 1192 ? 12.390 31.576 24.574 1.00 91.62 1192 TRP A O 1
ATOM 8669 N N . TYR A 1 1193 ? 14.192 32.904 24.921 1.00 92.44 1193 TYR A N 1
ATOM 8670 C CA . TYR A 1 1193 ? 15.074 32.303 23.916 1.00 92.44 1193 TYR A CA 1
ATOM 8671 C C . TYR A 1 1193 ? 16.466 32.088 24.498 1.00 92.44 1193 TYR A C 1
ATOM 8673 O O . TYR A 1 1193 ? 16.944 32.945 25.255 1.00 92.44 1193 TYR A O 1
ATOM 8681 N N . LEU A 1 1194 ? 17.104 30.976 24.140 1.00 91.88 1194 LEU A N 1
ATOM 8682 C CA . LEU A 1 1194 ? 18.487 30.656 24.492 1.00 91.88 1194 LEU A CA 1
ATOM 8683 C C . LEU A 1 1194 ? 19.206 30.062 23.288 1.00 91.88 1194 LEU A C 1
ATOM 8685 O O . LEU A 1 1194 ? 18.568 29.468 22.426 1.00 91.88 1194 LEU A O 1
ATOM 8689 N N . ILE A 1 1195 ? 20.520 30.279 23.243 1.00 92.25 1195 ILE A N 1
ATOM 8690 C CA . ILE A 1 1195 ? 21.382 29.845 22.147 1.00 92.25 1195 ILE A CA 1
ATOM 8691 C C . ILE A 1 1195 ? 22.648 29.248 22.736 1.00 92.25 1195 ILE A C 1
ATOM 8693 O O . ILE A 1 1195 ? 23.245 29.875 23.619 1.00 92.25 1195 ILE A O 1
ATOM 8697 N N . ARG A 1 1196 ? 23.066 28.098 22.215 1.00 91.12 1196 ARG A N 1
ATOM 8698 C CA . ARG A 1 1196 ? 24.408 27.547 22.418 1.00 91.12 1196 ARG A CA 1
ATOM 8699 C C . ARG A 1 1196 ? 25.093 27.399 21.063 1.00 91.12 1196 ARG A C 1
ATOM 8701 O O . ARG A 1 1196 ? 24.424 27.255 20.053 1.00 91.12 1196 ARG A O 1
ATOM 8708 N N . GLY A 1 1197 ? 26.416 27.513 21.030 1.00 89.00 1197 GLY A N 1
ATOM 8709 C CA . GLY A 1 1197 ? 27.180 27.147 19.835 1.00 89.00 1197 GLY A CA 1
ATOM 8710 C C . GLY A 1 1197 ? 27.525 25.665 19.878 1.00 89.00 1197 GLY A C 1
ATOM 8711 O O . GLY A 1 1197 ? 27.795 25.160 20.964 1.00 89.00 1197 GLY A O 1
ATOM 8712 N N . THR A 1 1198 ? 27.576 25.012 18.729 1.00 85.12 1198 THR A N 1
ATOM 8713 C CA . THR A 1 1198 ? 27.977 23.614 18.555 1.00 85.12 1198 THR A CA 1
ATOM 8714 C C . THR A 1 1198 ? 29.191 23.548 17.625 1.00 85.12 1198 THR A C 1
ATOM 8716 O O . THR A 1 1198 ? 29.477 24.471 16.849 1.00 85.12 1198 THR A O 1
ATOM 8719 N N . ASN A 1 1199 ? 30.010 22.516 17.795 1.00 79.88 1199 ASN A N 1
ATOM 8720 C CA . ASN A 1 1199 ? 31.108 22.182 16.893 1.00 79.88 1199 ASN A CA 1
ATOM 8721 C C . ASN A 1 1199 ? 31.427 20.687 17.005 1.00 79.88 1199 ASN A C 1
ATOM 8723 O O . ASN A 1 1199 ? 30.847 19.986 17.827 1.00 79.88 1199 ASN A O 1
ATOM 8727 N N . CYS A 1 1200 ? 32.416 20.211 16.250 1.00 72.88 1200 CYS A N 1
ATOM 8728 C CA . CYS A 1 1200 ? 32.808 18.799 16.257 1.00 72.88 1200 CYS A CA 1
ATOM 8729 C C . CYS A 1 1200 ? 33.301 18.261 17.623 1.00 72.88 1200 CYS A C 1
ATOM 8731 O O . CYS A 1 1200 ? 33.466 17.052 17.777 1.00 72.88 1200 CYS A O 1
ATOM 8733 N N . ALA A 1 1201 ? 33.562 19.129 18.613 1.00 73.56 1201 ALA A N 1
ATOM 8734 C CA . ALA A 1 1201 ? 33.919 18.740 19.980 1.00 73.56 1201 ALA A CA 1
ATOM 8735 C C . ALA A 1 1201 ? 32.701 18.629 20.920 1.00 73.56 1201 ALA A C 1
ATOM 8737 O O . ALA A 1 1201 ? 32.875 18.257 22.085 1.00 73.56 1201 ALA A O 1
ATOM 8738 N N . GLY A 1 1202 ? 31.502 18.951 20.427 1.00 76.81 1202 GLY A N 1
ATOM 8739 C CA . GLY A 1 1202 ? 30.220 18.848 21.115 1.00 76.81 1202 GLY A CA 1
ATOM 8740 C C . GLY A 1 1202 ? 29.557 20.194 21.414 1.00 76.81 1202 GLY A C 1
ATOM 8741 O O . GLY A 1 1202 ? 30.060 21.275 21.081 1.00 76.81 1202 GLY A O 1
ATOM 8742 N N . ASP A 1 1203 ? 28.419 20.106 22.095 1.00 86.81 1203 ASP A N 1
ATOM 8743 C CA . ASP A 1 1203 ? 27.552 21.242 22.381 1.00 86.81 1203 ASP A CA 1
ATOM 8744 C C . ASP A 1 1203 ? 28.128 22.193 23.427 1.00 86.81 1203 ASP A C 1
ATOM 8746 O O . ASP A 1 1203 ? 28.618 21.793 24.489 1.00 86.81 1203 ASP A O 1
ATOM 8750 N N . GLY A 1 1204 ? 28.011 23.490 23.150 1.00 86.88 1204 GLY A N 1
ATOM 8751 C CA . GLY A 1 1204 ? 28.222 24.551 24.124 1.00 86.88 1204 GLY A CA 1
ATOM 8752 C C . GLY A 1 1204 ? 27.129 24.583 25.198 1.00 86.88 1204 GLY A C 1
ATOM 8753 O O . GLY A 1 1204 ? 26.420 23.616 25.447 1.00 86.88 1204 GLY A O 1
ATOM 8754 N N . THR A 1 1205 ? 26.962 25.725 25.865 1.00 88.75 1205 THR A N 1
ATOM 8755 C CA . THR A 1 1205 ? 25.988 25.865 26.965 1.00 88.75 1205 THR A CA 1
ATOM 8756 C C . THR A 1 1205 ? 24.927 26.930 26.683 1.00 88.75 1205 THR A C 1
ATOM 8758 O O . THR A 1 1205 ? 25.228 27.995 26.139 1.00 88.75 1205 THR A O 1
ATOM 8761 N N . TYR A 1 1206 ? 23.687 26.658 27.106 1.00 90.56 1206 TYR A N 1
ATOM 8762 C CA . TYR A 1 1206 ? 22.563 27.599 27.197 1.00 90.56 1206 TYR A CA 1
ATOM 8763 C C . TYR A 1 1206 ? 22.620 28.475 28.463 1.00 90.56 1206 TYR A C 1
ATOM 8765 O O . TYR A 1 1206 ? 21.753 29.339 28.707 1.00 90.56 1206 TYR A O 1
ATOM 8773 N N . ASP A 1 1207 ? 23.618 28.252 29.315 1.00 88.06 1207 ASP A N 1
ATOM 8774 C CA . ASP A 1 1207 ? 23.884 29.086 30.470 1.00 88.06 1207 ASP A CA 1
ATOM 8775 C C . ASP A 1 1207 ? 24.399 30.466 30.051 1.00 88.06 1207 ASP A C 1
ATOM 8777 O O . ASP A 1 1207 ? 24.947 30.686 28.975 1.00 88.06 1207 ASP A O 1
ATOM 8781 N N . GLY A 1 1208 ? 24.170 31.453 30.917 1.00 78.75 1208 GLY A N 1
ATOM 8782 C CA . GLY A 1 1208 ? 24.722 32.785 30.724 1.00 78.75 1208 GLY A CA 1
ATOM 8783 C C . GLY A 1 1208 ? 25.514 33.230 31.938 1.00 78.75 1208 GLY A C 1
ATOM 8784 O O . GLY A 1 1208 ? 25.135 32.983 33.084 1.00 78.75 1208 GLY A O 1
ATOM 8785 N N . SER A 1 1209 ? 26.544 34.041 31.713 1.00 72.12 1209 SER A N 1
ATOM 8786 C CA . SER A 1 1209 ? 27.395 34.621 32.762 1.00 72.12 1209 SER A CA 1
ATOM 8787 C C . SER A 1 1209 ? 26.697 35.653 33.685 1.00 72.12 1209 SER A C 1
ATOM 8789 O O . SER A 1 1209 ? 27.350 36.509 34.292 1.00 72.12 1209 SER A O 1
ATOM 8791 N N . SER A 1 1210 ? 25.362 35.647 33.766 1.00 71.38 1210 SER A N 1
ATOM 8792 C CA . SER A 1 1210 ? 24.564 36.585 34.556 1.00 71.38 1210 SER A CA 1
ATOM 8793 C C . SER A 1 1210 ? 24.589 36.223 36.047 1.00 71.38 1210 SER A C 1
ATOM 8795 O O . SER A 1 1210 ? 24.222 35.108 36.413 1.00 71.38 1210 SER A O 1
ATOM 8797 N N . PRO A 1 1211 ? 24.878 37.176 36.957 1.00 71.31 1211 PRO A N 1
ATOM 8798 C CA . PRO A 1 1211 ? 24.840 36.933 38.404 1.00 71.31 1211 PRO A CA 1
ATOM 8799 C C . PRO A 1 1211 ? 23.466 36.514 38.958 1.00 71.31 1211 PRO A C 1
ATOM 8801 O O . PRO A 1 1211 ? 23.365 36.183 40.138 1.00 71.31 1211 PRO A O 1
ATOM 8804 N N . GLY A 1 1212 ? 22.399 36.619 38.155 1.00 72.50 1212 GLY A N 1
ATOM 8805 C CA . GLY A 1 1212 ? 21.036 36.233 38.523 1.00 72.50 1212 GLY A CA 1
ATOM 8806 C C . GLY A 1 1212 ? 20.680 34.771 38.236 1.00 72.50 1212 GLY A C 1
ATOM 8807 O O . GLY A 1 1212 ? 19.614 34.334 38.668 1.00 72.50 1212 GLY A O 1
ATOM 8808 N N . GLN A 1 1213 ? 21.533 34.025 37.529 1.00 82.12 1213 GLN A N 1
ATOM 8809 C CA . GLN A 1 1213 ? 21.314 32.608 37.248 1.00 82.12 1213 GLN A CA 1
ATOM 8810 C C . GLN A 1 1213 ? 21.605 31.761 38.497 1.00 82.12 1213 GLN A C 1
ATOM 8812 O O . GLN A 1 1213 ? 22.653 31.905 39.124 1.00 82.12 1213 GLN A O 1
ATOM 8817 N N . GLN A 1 1214 ? 20.648 30.916 38.898 1.00 79.69 1214 GLN A N 1
ATOM 8818 C CA . GLN A 1 1214 ? 20.720 30.135 40.146 1.00 79.69 1214 GLN A CA 1
ATOM 8819 C C . GLN A 1 1214 ? 21.160 28.675 39.939 1.00 79.69 1214 GLN A C 1
ATOM 8821 O O . GLN A 1 1214 ? 21.569 28.035 40.906 1.00 79.69 1214 GLN A O 1
ATOM 8826 N N . GLY A 1 1215 ? 21.098 28.164 38.707 1.00 81.81 1215 GLY A N 1
ATOM 8827 C CA . GLY A 1 1215 ? 21.483 26.806 38.309 1.00 81.81 1215 GLY A CA 1
ATOM 8828 C C . GLY A 1 1215 ? 21.637 26.709 36.788 1.00 81.81 1215 GLY A C 1
ATOM 8829 O O . GLY A 1 1215 ? 21.253 27.654 36.091 1.00 81.81 1215 GLY A O 1
ATOM 8830 N N . SER A 1 1216 ? 22.228 25.612 36.307 1.00 87.56 1216 SER A N 1
ATOM 8831 C CA . SER A 1 1216 ? 22.366 25.340 34.868 1.00 87.56 1216 SER A CA 1
ATOM 8832 C C . SER A 1 1216 ? 21.005 25.053 34.236 1.00 87.56 1216 SER A C 1
ATOM 8834 O O . SER A 1 1216 ? 20.099 24.557 34.916 1.00 87.56 1216 SER A O 1
ATOM 8836 N N . ARG A 1 1217 ? 20.859 25.429 32.968 1.00 90.50 1217 ARG A N 1
ATOM 8837 C CA . ARG A 1 1217 ? 19.654 25.226 32.161 1.00 90.50 1217 ARG A CA 1
ATOM 8838 C C . ARG A 1 1217 ? 19.766 24.012 31.244 1.00 90.50 1217 ARG A C 1
ATOM 8840 O O . ARG A 1 1217 ? 18.724 23.457 30.920 1.00 90.50 1217 ARG A O 1
ATOM 8847 N N . ASP A 1 1218 ? 20.989 23.596 30.912 1.00 90.81 1218 ASP A N 1
ATOM 8848 C CA . ASP A 1 1218 ? 21.307 22.610 29.868 1.00 90.81 1218 ASP A CA 1
ATOM 8849 C C . ASP A 1 1218 ? 20.544 21.299 30.067 1.00 90.81 1218 ASP A C 1
ATOM 8851 O O . ASP A 1 1218 ? 19.595 21.035 29.346 1.00 90.81 1218 ASP A O 1
ATOM 8855 N N . ALA A 1 1219 ? 20.792 20.580 31.166 1.00 88.38 1219 ALA A N 1
ATOM 8856 C CA . ALA A 1 1219 ? 20.129 19.296 31.427 1.00 88.38 1219 ALA A CA 1
ATOM 8857 C C . ALA A 1 1219 ? 18.591 19.368 31.513 1.00 88.38 1219 ALA A C 1
ATOM 8859 O O . ALA A 1 1219 ? 17.918 18.350 31.405 1.00 88.38 1219 ALA A O 1
ATOM 8860 N N . GLY A 1 1220 ? 18.024 20.545 31.796 1.00 87.56 1220 GLY A N 1
ATOM 8861 C CA . GLY A 1 1220 ? 16.576 20.729 31.752 1.00 87.56 1220 GLY A CA 1
ATOM 8862 C C . GLY A 1 1220 ? 16.071 20.848 30.318 1.00 87.56 1220 GLY A C 1
ATOM 8863 O O . GLY A 1 1220 ? 15.051 20.258 29.993 1.00 87.56 1220 GLY A O 1
ATOM 8864 N N . ILE A 1 1221 ? 16.786 21.606 29.488 1.00 92.19 1221 ILE A N 1
ATOM 8865 C CA . ILE A 1 1221 ? 16.459 21.842 28.080 1.00 92.19 1221 ILE A CA 1
ATOM 8866 C C . ILE A 1 1221 ? 16.716 20.584 27.250 1.00 92.19 1221 ILE A C 1
ATOM 8868 O O . ILE A 1 1221 ? 15.833 20.214 26.495 1.00 92.19 1221 ILE A O 1
ATOM 8872 N N . ASP A 1 1222 ? 17.826 19.878 27.465 1.00 89.44 1222 ASP A N 1
ATOM 8873 C CA . ASP A 1 1222 ? 18.172 18.644 26.736 1.00 89.44 1222 ASP A CA 1
ATOM 8874 C C . ASP A 1 1222 ? 17.185 17.488 27.013 1.00 89.44 1222 ASP A C 1
ATOM 8876 O O . ASP A 1 1222 ? 17.103 16.529 26.259 1.00 89.44 1222 ASP A O 1
ATOM 8880 N N . LEU A 1 1223 ? 16.426 17.557 28.116 1.00 84.62 1223 LEU A N 1
ATOM 8881 C CA . LEU A 1 1223 ? 15.374 16.587 28.459 1.00 84.62 1223 LEU A CA 1
ATOM 8882 C C . LEU A 1 1223 ? 13.967 17.061 28.065 1.00 84.62 1223 LEU A C 1
ATOM 8884 O O . LEU A 1 1223 ? 12.977 16.396 28.389 1.00 84.62 1223 LEU A O 1
ATOM 8888 N N . ALA A 1 1224 ? 13.846 18.239 27.455 1.00 84.81 1224 ALA A N 1
ATOM 8889 C CA . ALA A 1 1224 ? 12.565 18.740 26.993 1.00 84.81 1224 ALA A CA 1
ATOM 8890 C C . ALA A 1 1224 ? 12.137 17.996 25.724 1.00 84.81 1224 ALA A C 1
ATOM 8892 O O . ALA A 1 1224 ? 12.948 17.720 24.857 1.00 84.81 1224 ALA A O 1
ATOM 8893 N N . ILE A 1 1225 ? 10.831 17.763 25.572 1.00 75.06 1225 ILE A N 1
ATOM 8894 C CA . ILE A 1 1225 ? 10.247 17.150 24.359 1.00 75.06 1225 ILE A CA 1
ATOM 8895 C C . ILE A 1 1225 ? 10.566 17.970 23.094 1.00 75.06 1225 ILE A C 1
ATOM 8897 O O . ILE A 1 1225 ? 10.543 17.442 21.993 1.00 75.06 1225 ILE A O 1
ATOM 8901 N N . ALA A 1 1226 ? 10.840 19.265 23.265 1.00 84.88 1226 ALA A N 1
ATOM 8902 C CA . ALA A 1 1226 ? 11.158 20.203 22.196 1.00 84.88 1226 ALA A CA 1
ATOM 8903 C C . ALA A 1 1226 ? 12.602 20.737 22.299 1.00 84.88 1226 ALA A C 1
ATOM 8905 O O . ALA A 1 1226 ? 12.829 21.926 22.063 1.00 84.88 1226 ALA A O 1
ATOM 8906 N N . SER A 1 1227 ? 13.552 19.909 22.751 1.00 88.00 1227 SER A N 1
ATOM 8907 C CA . SER A 1 1227 ? 14.985 20.193 22.594 1.00 88.00 1227 SER A CA 1
ATOM 8908 C C . SER A 1 1227 ? 15.364 20.210 21.111 1.00 88.00 1227 SER A C 1
ATOM 8910 O O . SER A 1 1227 ? 14.644 19.652 20.285 1.00 88.00 1227 SER A O 1
ATOM 8912 N N . CYS A 1 1228 ? 16.473 20.866 20.772 1.00 79.88 1228 CYS A N 1
ATOM 8913 C CA . CYS A 1 1228 ? 17.080 20.656 19.459 1.00 79.88 1228 CYS A CA 1
ATOM 8914 C C . CYS A 1 1228 ? 17.747 19.265 19.459 1.00 79.88 1228 CYS A C 1
ATOM 8916 O O . CYS A 1 1228 ? 18.389 18.974 20.477 1.00 79.88 1228 CYS A O 1
ATOM 8918 N N . PRO A 1 1229 ? 17.453 18.405 18.459 1.00 59.84 1229 PRO A N 1
ATOM 8919 C CA . PRO A 1 1229 ? 17.937 17.024 18.368 1.00 59.84 1229 PRO A CA 1
ATOM 8920 C C . PRO A 1 1229 ? 19.446 16.844 18.508 1.00 59.84 1229 PRO A C 1
ATOM 8922 O O . PRO A 1 1229 ? 20.193 17.769 18.133 1.00 59.84 1229 PRO A O 1
#

Nearest PDB structures (foldseek):
  6a5e-assembly2_B  TM=4.593E-01  e=1.785E-10  Arabidopsis thaliana
  8dhl-assembly1_A  TM=7.307E-01  e=8.076E-07  Tannerella forsythia
  6a5b-assembly1_A  TM=4.582E-01  e=5.013E-09  Arabidopsis thaliana
  8y31-assembly2_F  TM=6.167E-01  e=1.486E-01  Homo sapiens
  6crw-assembly1_B  TM=3.662E-01  e=2.804E-03  Severe acute respiratory syndrome-related coronavirus

Radius of gyration: 35.47 Å; Cα contacts (8 Å, |Δi|>4): 3386; chains: 1; bounding box: 115×93×82 Å

Sequence (1229 aa):
MIRRHACRAVIGFVGFLCLALSIPGALAQISFSSSGLSGATVNNPTSIEFGPDGRLYVSQQNGLIHAYTISRVGPSSYQVTATETIADIQSTLNHNDDGGGSTLTNRQVTGLMTAGTPTNPVLYVTSSDPRIGAGGGGNDSNLDTNSGVLSRLTWNGTSWDRVHLVRGLPRSEENHATNGIDLDSSTGILYLAMGGHNNMGAPSNNFAQTPEYALSAAILSIDLNVIEALPTLVDGEGQSYKYDLPTLDDPLRPGDPEPEDPFGGSDGRNQAIIVPGGPVQVYAPGFRNPYDVVLTQAGKLYTVDNGPNGGWGGIPVGEGTSTCTNQTNETGSSTYGDGLHYVSGPGYYGGHPHPTRANPEDSGLYIYENIEGTWTLVEQYDWQLDFPVPPVPLGTGNSIQCDYQQPGVDDNSLAVIGASTNGITEYTATNFSGVMQGDLLSASFNGNIYRFQLNAMGDDLLVPETALFTGFGGQPLDVTAQGDGDPFPGTVWAAVYGADSVVVFEPVDFNNCSGDYDDSLDEDFDGFDNADEIDNGTDPCSGGSKPNDNDGDSESDLNDPDDDNDGILDVDDPFAIDADNGTTTALPVHYPFFNADPGSGFFGLGFTGLMINGATDYLDQYDELVLAAGGAAGLFTVEAATSGDAIGSSNDQDNGFQLGIDVDTNSSTFSIQTRLLSPYFQVGGSPSVPINSQSFGLFVGTGDQDNYVKVVFDAQSGAGGLAVTSEIGGVDATSTFDVGVVGDVLNSIFIDLYFTVDPTALTVQPTVSVDAGPLIDLGPPLAIPASWLNPLDDQGLAIGLISTSVGSGVPFGATWDFFEVTAGPAGIECVVDVDCNDANVCTVDQCNGGFCETSADSSLVSCDADGNSCTVDSCDGLGQCVTDGPLACPPFQTCMVGACVPIPADDDNDGIDDAGDPCLGDPRNLCFGSVAIDGTTSQAIRINSSVGAGGSGTQVDCNGDTWIADFGFNTGNASSCNLANGCPIANLDSIFGPGCDGDTATEAILQSERWDDAAAPELLYDFDATDGNYVVNLLFSNSWTGSTQVGERLFDILIEGQLIFDDFDQVASAGGSGAAVVRSAIVDVTDGDGLQIEFQHVVQNPAIKGIEILTCSVAVPGDATTLTLAGQPGGTALSWTAAPGAFQHDIVRGDLTLLRNGGGDFGSATTDCLGDSVPGTSALELAAPASGNGFWYLIRGTNCAGDGTYDGSSPGQQGSRDAGIDLAIASCP

Solvent-accessible surface area (backbone atoms only — not comparable to full-atom values): 63385 Å² total; per-residue (Å²): 136,93,78,89,81,82,87,82,83,84,85,80,91,79,92,80,80,92,74,94,76,90,78,89,71,78,78,63,66,72,25,28,34,53,31,64,50,41,76,67,87,56,58,42,27,28,25,45,44,70,33,59,59,61,27,41,36,37,32,15,38,57,18,42,32,39,40,30,38,68,43,77,82,51,86,64,34,40,32,49,78,45,78,45,80,45,52,78,57,11,68,42,81,34,41,22,16,86,22,48,80,43,91,56,63,46,15,26,27,42,15,57,37,65,39,77,34,58,78,36,35,28,40,38,35,22,25,25,56,62,74,64,29,25,17,73,84,40,36,76,62,59,56,18,29,10,40,8,32,38,32,37,36,35,35,76,78,85,52,74,49,67,33,34,48,38,36,22,35,49,26,26,42,30,89,34,39,28,20,9,42,34,67,45,79,91,80,34,37,32,39,34,16,18,12,18,25,39,39,36,31,3,7,16,56,34,16,45,39,28,48,61,45,67,71,29,16,14,35,33,36,31,35,45,65,59,44,68,70,40,67,79,46,62,54,100,86,68,52,40,32,42,40,67,41,56,50,33,72,32,93,88,57,91,58,82,78,47,93,46,65,34,36,14,10,50,82,59,47,22,26,35,38,60,51,89,91,49,52,58,42,82,30,23,44,15,28,33,32,21,35,13,32,34,67,40,97,88,74,47,39,35,35,25,26,34,43,31,52,52,70,44,11,1,39,25,46,46,49,70,32,66,68,11,20,33,43,71,23,62,58,75,3,39,64,49,39,16,21,34,34,60,50,87,45,79,70,37,66,55,20,30,24,34,19,48,56,12,17,32,66,75,12,50,48,50,40,56,44,74,55,94,91,37,81,39,81,77,48,75,45,43,34,71,81,70,29,99,60,42,44,36,57,74,93,64,47,42,37,68,26,16,28,71,31,51,61,58,72,66,34,67,32,67,43,66,39,84,42,58,36,27,18,42,29,55,34,62,17,57,57,42,86,34,75,55,44,70,21,38,39,32,13,16,53,82,35,29,30,36,36,42,45,53,34,100,85,53,83,43,57,74,52,80,74,39,74,59,28,29,53,78,72,50,25,27,34,10,33,34,52,23,28,73,88,44,69,67,54,41,24,37,38,32,24,18,24,84,61,36,43,43,41,37,33,35,66,45,76,77,76,86,60,82,73,57,80,32,87,87,39,52,67,47,74,63,64,47,30,18,33,57,20,52,76,67,69,31,46,42,48,15,35,28,22,39,48,56,47,79,64,69,84,47,54,32,58,87,76,40,60,34,34,35,72,66,83,52,39,33,27,74,28,40,29,36,66,33,60,56,28,23,55,78,38,57,84,67,43,78,28,53,20,29,66,46,28,79,51,40,51,59,81,14,45,52,31,27,27,34,47,25,62,66,74,54,49,61,82,77,31,56,59,74,86,43,48,46,70,28,46,85,50,14,24,40,29,37,52,52,27,49,55,23,40,42,62,56,84,61,46,48,40,31,55,30,41,18,32,33,31,54,52,27,46,80,41,34,23,26,19,39,41,37,32,38,45,54,72,54,45,12,51,79,40,30,79,42,82,36,48,40,54,28,34,37,41,42,38,41,30,65,25,39,38,33,34,35,38,37,45,26,50,26,14,63,70,49,68,30,28,41,34,40,37,38,26,62,84,47,45,67,51,76,50,76,42,46,38,92,75,73,40,70,73,78,80,38,66,35,38,39,44,32,34,25,39,32,40,77,79,30,30,40,34,48,33,36,26,48,68,86,43,75,79,42,69,69,66,76,69,42,81,53,68,69,79,55,26,43,87,81,60,84,58,22,29,19,37,33,42,38,37,22,10,31,94,50,85,54,53,25,28,46,45,33,42,36,43,37,31,43,62,16,47,66,94,44,74,59,73,72,63,94,81,75,82,76,94,77,88,85,91,77,63,35,32,59,94,80,44,84,47,78,79,88,81,93,82,86,84,86,85,85,92,74,96,66,90,87,82,90,83,91,85,59,103,83,76,71,92,76,83,88,71,71,87,76,46,57,93,65,34,42,67,59,96,92,42,70,42,68,46,69,45,48,87,45,60,17,74,44,40,48,68,75,36,73,29,80,72,39,40,63,40,66,75,49,33,52,68,32,56,26,68,85,78,72,42,67,42,31,25,19,40,41,33,51,100,62,50,64,42,73,36,51,32,81,84,66,52,68,32,34,54,59,75,49,57,79,54,62,48,70,41,47,49,62,37,76,92,78,50,64,57,42,56,34,32,73,59,70,34,89,80,26,59,87,34,63,46,41,45,27,43,50,37,8,27,32,31,31,68,99,59,83,72,65,34,31,36,51,37,47,42,75,65,44,53,34,40,42,36,37,34,37,35,34,35,51,73,85,38,58,49,70,83,46,37,19,17,32,36,26,49,76,85,40,82,73,36,77,63,40,35,48,24,58,73,29,76,30,51,32,14,39,37,36,44,40,47,81,45,77,36,80,86,78,81,37,48,40,41,37,39,41,76,71,33,61,58,34,68,43,12,33,43,38,33,27,29,61,70,64,60,56,10,44,57,48,82,48,80,41,80,45,83,50,96,80,32,36,39,38,37,45,51,76,19,76,63,33,52,21,22,34,31,39,32,22,41,44,58,47,20,59,74,60,72,68,39,42,25,88,12,33,71,31,48,77,31,59,52,30,67,62,50,58,48,76,42,66,82,75,60,58,96,93,56,43,71,47,76,44,44,22,14,22,36,90,62,35,72,30,36,56,45,64,100,51,92,81,64,88,70,82,42,48,79,33,34,73,68,15,96,29,37,56,127

Mean predicted aligned error: 18.36 Å